Protein AF-0000000074541369 (afdb_homodimer)

Sequence (1262 aa):
MFSKFFFPFLDTPALIKKVLISAVTILLSASAYAAPVPIVLTNTSKEYYVVRKYAEYYEDQQRGKKITEIAGKVPFKKISEKDLDFTNNNLTSAYWLHFYVVNHTPDLTDFIIEMYDYDINEVDLYIKDSKGSFIEKKSGLDFPFDTRDFAHKNICFKLSIPLADTTEVYMRLYSSSINVFEPVIKTHEQFYAYSLKEYVLLGVFYGFMLLIILYNFISFLILRVTHYLYYVIYAIGILIYLMSKNGTGFQYLWPDFPQINSHIDSLSLTVSIIFLSLFTMEFLQIKKQQLHLYKLFQCIICLQVIGIVLHGIICSTPIFTIFNILFIQIFFWVGYNRYKKGLKSALWFVFAFVFLNLFFLIFWLEYINWLPSSIFTVYALNIGVIVQFIFLSISITESIKDSEREKQKTTLELITTTEKNTSMRLIELKRQMNPHFIFNALNSILERILSDKKEQAVDFLMRFSKLIRNTLHYSDQIFVPLSEEIVFIENYLLLEQMRLGNSFCYTIDVAADIHTDDYEFPSFILQPFIENAIWHGLRPKSGNKTIHLKIYHHNNILHVQIMDNGVGRKAAQKKQTETHESKGITLVRERLSLIQFTYKLKTELILTDLYNDLNQASGTMIHIKIETGHEMFSKFFFPFLDTPALIKKVLISAVTILLSASAYAAPVPIVLTNTSKEYYVVRKYAEYYEDQQRGKKITEIAGKVPFKKISEKDLDFTNNNLTSAYWLHFYVVNHTPDLTDFIIEMYDYDINEVDLYIKDSKGSFIEKKSGLDFPFDTRDFAHKNICFKLSIPLADTTEVYMRLYSSSINVFEPVIKTHEQFYAYSLKEYVLLGVFYGFMLLIILYNFISFLILRVTHYLYYVIYAIGILIYLMSKNGTGFQYLWPDFPQINSHIDSLSLTVSIIFLSLFTMEFLQIKKQQLHLYKLFQCIICLQVIGIVLHGIICSTPIFTIFNILFIQIFFWVGYNRYKKGLKSALWFVFAFVFLNLFFLIFWLEYINWLPSSIFTVYALNIGVIVQFIFLSISITESIKDSEREKQKTTLELITTTEKNTSMRLIELKRQMNPHFIFNALNSILERILSDKKEQAVDFLMRFSKLIRNTLHYSDQIFVPLSEEIVFIENYLLLEQMRLGNSFCYTIDVAADIHTDDYEFPSFILQPFIENAIWHGLRPKSGNKTIHLKIYHHNNILHVQIMDNGVGRKAAQKKQTETHESKGITLVRERLSLIQFTYKLKTELILTDLYNDLNQASGTMIHIKIETGHE

Secondary structure (DSSP, 8-state):
------------HHHHHHHHHHHHHHHT----------EEE-S-TT-EEEGGGT-EEEEETTS---HHHHTTTS--EE--TTT--GGG--TT-EEEEEEEEEE--TT--EEEEEES-S--SEEEEEEE-TTS-EEEEEESTTS-GGGSSS--SS-EEEEE--TT-EEEEEEEEE-SS-----EEEE-HHHHHHHHHHHHHHHHHHHHHHHHHHHHHHHHHHHH--HHHHHHHHHHHHHHHHHHHHHTHIIIII-TT-GGGGGTHHHHHHHHHHHHHHHHHHHHTTHHHH-HHHHHHHHHHHHHHHHHHHHHHHH--HHHHHHHHHHHHHHHHHHHHHHHHTT-TTHHHHHHHHHHHHHHHHHHHHHHTTSS---HHHHTHHHHHHHHHHHHHHHHHHHHHHHHHHHHHHHHHHHHHHHHHHHHHHHHHHHHHT-HHHHHHHHHHHHHHHHTT-HHHHHHHHHHHHHHHHHHHHTTT-SEEEHHHHHHHHHHHHHHHHHHTTS--EEEEEE-TT--GGG-EEETT-SHHHHHHIIIIIITT--S--EEEEEEEEETTEEEEEEEE-SS-HHHHHHHSSS----HHHHHHHHHHHHHHHHH---EEEEEEEEE-TTS-EEEEEEEEEEE----/------------HHHHHHHHHHHHHHHT--------PPEEE-S-TT-EEEGGGT-EEEEETTS---HHHHTTTS--EE--SS--GGGG--TT-EEEEEEEEEE--SS--EEEEEES-S--SEEEEEEE-TTSPEEEEEESTTS-GGGSSS--SS-EEEEE--TT-EEEEEEEEE-SS-----EEEE-HHHHHHHHHHHHHHHHHHHHHHHHHHHHHHHHHHHH--HHHHHHHHHHHHHHHHHHHHHTHHHHHT-TT-GGGGGTHHHHHHHHHHHHHHHHHHHHTTHHHH-HHHHHHHHHHHHHHHHHHHHHHHH--HHHHHHHHHHHHHHHHHHHHHHHHTT-TTHHHHHHHHHHHHHHHHHHHHHHTTSS---HHHHTHHHHHHHHHHHHHHHHHHHHHHHHHHHHHHHHHHHHHHHHHHHHHHHHHHHHHT-HHHHHHHHHHHHHHHHTT-HHHHHHHHHHHHHHHHHHHHTTT-SEEEHHHHHHHHHHHHHHHHHHTTS--EEEEEE-TT--GGG-EEETT-SHHHHHHIIIIIITT--S--EEEEEEEEETTEEEEEEEE-SS-HHHHHHHSSS----HHHHHHHHHHHHHHHHH---EEEEEEEEE-TTS-EEEEEEEEEEE----

Structure (mmCIF, N/CA/C/O backbone):
data_AF-0000000074541369-model_v1
#
loop_
_entity.id
_entity.type
_entity.pdbx_description
1 polymer 'Possible sensor protein'
#
loop_
_atom_site.group_PDB
_atom_site.id
_atom_site.type_symbol
_atom_site.label_atom_id
_atom_site.label_alt_id
_atom_site.label_comp_id
_atom_site.label_asym_id
_atom_site.label_entity_id
_atom_site.label_seq_id
_atom_site.pdbx_PDB_ins_code
_atom_site.Cartn_x
_atom_site.Cartn_y
_atom_site.Cartn_z
_atom_site.occupancy
_atom_site.B_iso_or_equiv
_atom_site.auth_seq_id
_atom_site.auth_comp_id
_atom_site.auth_asym_id
_atom_site.auth_atom_id
_atom_site.pdbx_PDB_model_num
ATOM 1 N N . MET A 1 1 ? -8.164 27.125 -75.25 1 17.02 1 MET A N 1
ATOM 2 C CA . MET A 1 1 ? -7.652 26.141 -76.188 1 17.02 1 MET A CA 1
ATOM 3 C C . MET A 1 1 ? -7.758 24.719 -75.625 1 17.02 1 MET A C 1
ATOM 5 O O . MET A 1 1 ? -7.805 23.75 -76.438 1 17.02 1 MET A O 1
ATOM 9 N N . PHE A 1 2 ? -7.367 24.312 -74.375 1 19.28 2 PHE A N 1
ATOM 10 C CA . PHE A 1 2 ? -6.758 23 -74.188 1 19.28 2 PHE A CA 1
ATOM 11 C C . PHE A 1 2 ? -7.805 21.906 -74.25 1 19.28 2 PHE A C 1
ATOM 13 O O . PHE A 1 2 ? -8.633 21.75 -73.375 1 19.28 2 PHE A O 1
ATOM 20 N N . SER A 1 3 ? -8.359 21.406 -75.438 1 19.44 3 SER A N 1
ATOM 21 C CA . SER A 1 3 ? -9.234 20.484 -76.188 1 19.44 3 SER A CA 1
ATOM 22 C C . SER A 1 3 ? -8.852 19.031 -75.875 1 19.44 3 SER A C 1
ATOM 24 O O . SER A 1 3 ? -9.719 18.172 -75.688 1 19.44 3 SER A O 1
ATOM 26 N N . LYS A 1 4 ? -7.703 18.484 -76.312 1 20.11 4 LYS A N 1
ATOM 27 C CA . LYS A 1 4 ? -7.523 17.312 -77.188 1 20.11 4 LYS A CA 1
ATOM 28 C C . LYS A 1 4 ? -7.465 16.031 -76.375 1 20.11 4 LYS A C 1
ATOM 30 O O . LYS A 1 4 ? -7.512 14.938 -76.938 1 20.11 4 LYS A O 1
ATOM 35 N N . PHE A 1 5 ? -6.75 15.883 -75.312 1 21.95 5 PHE A N 1
ATOM 36 C CA . PHE A 1 5 ? -6.035 14.617 -75.312 1 21.95 5 PHE A CA 1
ATOM 37 C C . PHE A 1 5 ? -7.008 13.445 -75.312 1 21.95 5 PHE A C 1
ATOM 39 O O . PHE A 1 5 ? -8.164 13.586 -74.938 1 21.95 5 PHE A O 1
ATOM 46 N N . PHE A 1 6 ? -6.5 11.945 -75.375 1 20.41 6 PHE A N 1
ATOM 47 C CA . PHE A 1 6 ? -6.449 10.672 -76.062 1 20.41 6 PHE A CA 1
ATOM 48 C C . PHE A 1 6 ? -7.438 9.68 -75.438 1 20.41 6 PHE A C 1
ATOM 50 O O . PHE A 1 6 ? -7.43 9.453 -74.25 1 20.41 6 PHE A O 1
ATOM 57 N N . PHE A 1 7 ? -8.594 9.148 -76.062 1 21.88 7 PHE A N 1
ATOM 58 C CA . PHE A 1 7 ? -9.805 8.336 -75.938 1 21.88 7 PHE A CA 1
ATOM 59 C C . PHE A 1 7 ? -9.477 6.855 -76.062 1 21.88 7 PHE A C 1
ATOM 61 O O . PHE A 1 7 ? -10.367 6.027 -76.25 1 21.88 7 PHE A O 1
ATOM 68 N N . PRO A 1 8 ? -8.195 6.281 -76 1 25.69 8 PRO A N 1
ATOM 69 C CA . PRO A 1 8 ? -8.203 5.059 -76.812 1 25.69 8 PRO A CA 1
ATOM 70 C C . PRO A 1 8 ? -9.227 4.035 -76.312 1 25.69 8 PRO A C 1
ATOM 72 O O . PRO A 1 8 ? -9.602 4.051 -75.125 1 25.69 8 PRO A O 1
ATOM 75 N N . PHE A 1 9 ? -9.852 3.227 -77.25 1 25.75 9 PHE A N 1
ATOM 76 C CA . PHE A 1 9 ? -10.93 2.262 -77.438 1 25.75 9 PHE A CA 1
ATOM 77 C C . PHE A 1 9 ? -10.562 0.907 -76.875 1 25.75 9 PHE A C 1
ATOM 79 O O . PHE A 1 9 ? -9.789 0.149 -77.438 1 25.75 9 PHE A O 1
ATOM 86 N N . LEU A 1 10 ? -10.078 0.811 -75.562 1 27.47 10 LEU A N 1
ATOM 87 C CA . LEU A 1 10 ? -9.609 -0.476 -75.062 1 27.47 10 LEU A CA 1
ATOM 88 C C . LEU A 1 10 ? -10.633 -1.573 -75.312 1 27.47 10 LEU A C 1
ATOM 90 O O . LEU A 1 10 ? -11.812 -1.419 -75 1 27.47 10 LEU A O 1
ATOM 94 N N . ASP A 1 11 ? -10.359 -2.488 -76.25 1 30.86 11 ASP A N 1
ATOM 95 C CA . ASP A 1 11 ? -11.023 -3.645 -76.875 1 30.86 11 ASP A CA 1
ATOM 96 C C . ASP A 1 11 ? -11.438 -4.648 -75.812 1 30.86 11 ASP A C 1
ATOM 98 O O . ASP A 1 11 ? -10.602 -5.156 -75.062 1 30.86 11 ASP A O 1
ATOM 102 N N . THR A 1 12 ? -12.656 -4.711 -75.312 1 35.16 12 THR A N 1
ATOM 103 C CA . THR A 1 12 ? -13.43 -5.262 -74.25 1 35.16 12 THR A CA 1
ATOM 104 C C . THR A 1 12 ? -13.539 -6.777 -74.375 1 35.16 12 THR A C 1
ATOM 106 O O . THR A 1 12 ? -13.781 -7.469 -73.375 1 35.16 12 THR A O 1
ATOM 109 N N . PRO A 1 13 ? -13.383 -7.246 -75.688 1 38.53 13 PRO A N 1
ATOM 110 C CA . PRO A 1 13 ? -13.883 -8.625 -75.75 1 38.53 13 PRO A CA 1
ATOM 111 C C . PRO A 1 13 ? -12.875 -9.633 -75.188 1 38.53 13 PRO A C 1
ATOM 113 O O . PRO A 1 13 ? -13.258 -10.609 -74.562 1 38.53 13 PRO A O 1
ATOM 116 N N . ALA A 1 14 ? -11.547 -9.516 -75.688 1 44.72 14 ALA A N 1
ATOM 117 C CA . ALA A 1 14 ? -10.555 -10.555 -75.438 1 44.72 14 ALA A CA 1
ATOM 118 C C . ALA A 1 14 ? -10.281 -10.672 -73.938 1 44.72 14 ALA A C 1
ATOM 120 O O . ALA A 1 14 ? -9.867 -11.734 -73.5 1 44.72 14 ALA A O 1
ATOM 121 N N . LEU A 1 15 ? -10.352 -9.469 -73.25 1 41.81 15 LEU A N 1
ATOM 122 C CA . LEU A 1 15 ? -10.094 -9.531 -71.812 1 41.81 15 LEU A CA 1
ATOM 123 C C . LEU A 1 15 ? -11.156 -10.383 -71.125 1 41.81 15 LEU A C 1
ATOM 125 O O . LEU A 1 15 ? -10.836 -11.141 -70.188 1 41.81 15 LEU A O 1
ATOM 129 N N . ILE A 1 16 ? -12.367 -10.469 -71.812 1 42.25 16 ILE A N 1
ATOM 130 C CA . ILE A 1 16 ? -13.43 -11.234 -71.188 1 42.25 16 ILE A CA 1
ATOM 131 C C . ILE A 1 16 ? -13.141 -12.727 -71.312 1 42.25 16 ILE A C 1
ATOM 133 O O . ILE A 1 16 ? -13.312 -13.492 -70.375 1 42.25 16 ILE A O 1
ATOM 137 N N . LYS A 1 17 ? -12.602 -13.156 -72.562 1 45.75 17 LYS A N 1
ATOM 138 C CA . LYS A 1 17 ? -12.344 -14.57 -72.75 1 45.75 17 LYS A CA 1
ATOM 139 C C . LYS A 1 17 ? -11.242 -15.078 -71.812 1 45.75 17 LYS A C 1
ATOM 141 O O . LYS A 1 17 ? -11.344 -16.188 -71.312 1 45.75 17 LYS A O 1
ATOM 146 N N . LYS A 1 18 ? -10.117 -14.281 -71.75 1 46.62 18 LYS A N 1
ATOM 147 C CA . LYS A 1 18 ? -9.047 -14.727 -70.812 1 46.62 18 LYS A CA 1
ATOM 148 C C . LYS A 1 18 ? -9.523 -14.781 -69.375 1 46.62 18 LYS A C 1
ATOM 150 O O . LYS A 1 18 ? -9.133 -15.672 -68.625 1 46.62 18 LYS A O 1
ATOM 155 N N . VAL A 1 19 ? -10.508 -13.859 -69.125 1 45.28 19 VAL A N 1
ATOM 156 C CA . VAL A 1 19 ? -11.086 -13.961 -67.812 1 45.28 19 VAL A CA 1
ATOM 157 C C . VAL A 1 19 ? -11.938 -15.219 -67.688 1 45.28 19 VAL A C 1
ATOM 159 O O . VAL A 1 19 ? -11.883 -15.93 -66.688 1 45.28 19 VAL A O 1
ATOM 162 N N . LEU A 1 20 ? -12.562 -15.539 -68.938 1 42.44 20 LEU A N 1
ATOM 163 C CA . LEU A 1 20 ? -13.422 -16.719 -68.812 1 42.44 20 LEU A CA 1
ATOM 164 C C . LEU A 1 20 ? -12.594 -18 -68.812 1 42.44 20 LEU A C 1
ATOM 166 O O . LEU A 1 20 ? -12.906 -18.922 -68.062 1 42.44 20 LEU A O 1
ATOM 170 N N . ILE A 1 21 ? -11.539 -18.047 -69.688 1 44.81 21 ILE A N 1
ATOM 171 C CA . ILE A 1 21 ? -10.734 -19.266 -69.688 1 44.81 21 ILE A CA 1
ATOM 172 C C . ILE A 1 21 ? -10.023 -19.391 -68.312 1 44.81 21 ILE A C 1
ATOM 174 O O . ILE A 1 21 ? -9.945 -20.484 -67.75 1 44.81 21 ILE A O 1
ATOM 178 N N . SER A 1 22 ? -9.477 -18.172 -67.812 1 40.84 22 SER A N 1
ATOM 179 C CA . SER A 1 22 ? -8.844 -18.328 -66.5 1 40.84 22 SER A CA 1
ATOM 180 C C . SER A 1 22 ? -9.859 -18.719 -65.438 1 40.84 22 SER A C 1
ATOM 182 O O . SER A 1 22 ? -9.516 -19.375 -64.438 1 40.84 22 SER A O 1
ATOM 184 N N . ALA A 1 23 ? -11.172 -18.344 -65.625 1 41.38 23 ALA A N 1
ATOM 185 C CA . ALA A 1 23 ? -12.211 -18.781 -64.688 1 41.38 23 ALA A CA 1
ATOM 186 C C . ALA A 1 23 ? -12.453 -20.281 -64.812 1 41.38 23 ALA A C 1
ATOM 188 O O . ALA A 1 23 ? -12.648 -20.953 -63.781 1 41.38 23 ALA A O 1
ATOM 189 N N . VAL A 1 24 ? -12.445 -20.766 -66.125 1 40.34 24 VAL A N 1
ATOM 190 C CA . VAL A 1 24 ? -12.727 -22.188 -66.25 1 40.34 24 VAL A CA 1
ATOM 191 C C . VAL A 1 24 ? -11.555 -23 -65.75 1 40.34 24 VAL A C 1
ATOM 193 O O . VAL A 1 24 ? -11.75 -24.047 -65.125 1 40.34 24 VAL A O 1
ATOM 196 N N . THR A 1 25 ? -10.289 -22.531 -66 1 39 25 THR A N 1
ATOM 197 C CA . THR A 1 25 ? -9.203 -23.328 -65.438 1 39 25 THR A CA 1
ATOM 198 C C . THR A 1 25 ? -9.227 -23.297 -63.938 1 39 25 THR A C 1
ATOM 200 O O . THR A 1 25 ? -8.82 -24.25 -63.281 1 39 25 THR A O 1
ATOM 203 N N . ILE A 1 26 ? -9.695 -22.156 -63.344 1 39.06 26 ILE A N 1
ATOM 204 C CA . ILE A 1 26 ? -9.82 -22.172 -61.906 1 39.06 26 ILE A CA 1
ATOM 205 C C . ILE A 1 26 ? -10.883 -23.188 -61.469 1 39.06 26 ILE A C 1
ATOM 207 O O . ILE A 1 26 ? -10.75 -23.859 -60.469 1 39.06 26 ILE A O 1
ATOM 211 N N . LEU A 1 27 ? -11.938 -23.344 -62.344 1 35.62 27 LEU A N 1
ATOM 212 C CA . LEU A 1 27 ? -12.969 -24.297 -61.938 1 35.62 27 LEU A CA 1
ATOM 213 C C . LEU A 1 27 ? -12.43 -25.734 -61.938 1 35.62 27 LEU A C 1
ATOM 215 O O . LEU A 1 27 ? -12.797 -26.547 -61.125 1 35.62 27 LEU A O 1
ATOM 219 N N . LEU A 1 28 ? -11.734 -26.109 -63.062 1 35.47 28 LEU A N 1
ATOM 220 C CA . LEU A 1 28 ? -11.391 -27.531 -63.156 1 35.47 28 LEU A CA 1
ATOM 221 C C . LEU A 1 28 ? -10.242 -27.875 -62.219 1 35.47 28 LEU A C 1
ATOM 223 O O . LEU A 1 28 ? -9.656 -28.953 -62.312 1 35.47 28 LEU A O 1
ATOM 227 N N . SER A 1 29 ? -9.5 -26.906 -61.656 1 33.97 29 SER A N 1
ATOM 228 C CA . SER A 1 29 ? -8.555 -27.5 -60.719 1 33.97 29 SER A CA 1
ATOM 229 C C . SER A 1 29 ? -9.273 -28.359 -59.688 1 33.97 29 SER A C 1
ATOM 231 O O . SER A 1 29 ? -9.977 -27.828 -58.812 1 33.97 29 SER A O 1
ATOM 233 N N . ALA A 1 30 ? -9.82 -29.484 -60.094 1 34.28 30 ALA A N 1
ATOM 234 C CA . ALA A 1 30 ? -10.242 -30.594 -59.25 1 34.28 30 ALA A CA 1
ATOM 235 C C . ALA A 1 30 ? -9.297 -30.766 -58.062 1 34.28 30 ALA A C 1
ATOM 237 O O . ALA A 1 30 ? -8.102 -30.984 -58.25 1 34.28 30 ALA A O 1
ATOM 238 N N . SER A 1 31 ? -9.492 -29.984 -57.062 1 34.75 31 SER A N 1
ATOM 239 C CA . SER A 1 31 ? -8.82 -30.234 -55.781 1 34.75 31 SER A CA 1
ATOM 240 C C . SER A 1 31 ? -8.711 -31.719 -55.5 1 34.75 31 SER A C 1
ATOM 242 O O . SER A 1 31 ? -9.719 -32.406 -55.344 1 34.75 31 SER A O 1
ATOM 244 N N . ALA A 1 32 ? -7.938 -32.469 -56.188 1 35.97 32 ALA A N 1
ATOM 245 C CA . ALA A 1 32 ? -7.543 -33.781 -55.656 1 35.97 32 ALA A CA 1
ATOM 246 C C . ALA A 1 32 ? -7.578 -33.75 -54.125 1 35.97 32 ALA A C 1
ATOM 248 O O . ALA A 1 32 ? -7.059 -32.812 -53.5 1 35.97 32 ALA A O 1
ATOM 249 N N . TYR A 1 33 ? -8.648 -34.281 -53.594 1 37.66 33 TYR A N 1
ATOM 250 C CA . TYR A 1 33 ? -8.758 -34.594 -52.188 1 37.66 33 TYR A CA 1
ATOM 251 C C . TYR A 1 33 ? -7.43 -35.125 -51.625 1 37.66 33 TYR A C 1
ATOM 253 O O . TYR A 1 33 ? -7.043 -36.25 -51.875 1 37.66 33 TYR A O 1
ATOM 261 N N . ALA A 1 34 ? -6.363 -34.438 -51.75 1 41.97 34 ALA A N 1
ATOM 262 C CA . ALA A 1 34 ? -5.176 -34.844 -51.031 1 41.97 34 ALA A CA 1
ATOM 263 C C . ALA A 1 34 ? -5.539 -35.281 -49.594 1 41.97 34 ALA A C 1
ATOM 265 O O . ALA A 1 34 ? -6.309 -34.594 -48.906 1 41.97 34 ALA A O 1
ATOM 266 N N . ALA A 1 35 ? -5.52 -36.469 -49.344 1 52.66 35 ALA A N 1
ATOM 267 C CA . ALA A 1 35 ? -5.668 -37.031 -48 1 52.66 35 ALA A CA 1
ATOM 268 C C . ALA A 1 35 ? -5.004 -36.125 -46.969 1 52.66 35 ALA A C 1
ATOM 270 O O . ALA A 1 35 ? -3.977 -35.5 -47.219 1 52.66 35 ALA A O 1
ATOM 271 N N . PRO A 1 36 ? -5.723 -35.656 -45.969 1 63.56 36 PRO A N 1
ATOM 272 C CA . PRO A 1 36 ? -5.152 -34.781 -44.938 1 63.56 36 PRO A CA 1
ATOM 273 C C . PRO A 1 36 ? -3.803 -35.281 -44.438 1 63.56 36 PRO A C 1
ATOM 275 O O . PRO A 1 36 ? -3.584 -36.5 -44.312 1 63.56 36 PRO A O 1
ATOM 278 N N . VAL A 1 37 ? -2.74 -34.5 -44.562 1 80.81 37 VAL A N 1
ATOM 279 C CA . VAL A 1 37 ? -1.407 -34.75 -44.031 1 80.81 37 VAL A CA 1
ATOM 280 C C . VAL A 1 37 ? -1.487 -35.031 -42.531 1 80.81 37 VAL A C 1
ATOM 282 O O . VAL A 1 37 ? -2.053 -34.25 -41.781 1 80.81 37 VAL A O 1
ATOM 285 N N . PRO A 1 38 ? -1.153 -36.25 -42.188 1 89.94 38 PRO A N 1
ATOM 286 C CA . PRO A 1 38 ? -1.216 -36.562 -40.75 1 89.94 38 PRO A CA 1
ATOM 287 C C . PRO A 1 38 ? -0.219 -35.781 -39.906 1 89.94 38 PRO A C 1
ATOM 289 O O . PRO A 1 38 ? 0.801 -35.312 -40.438 1 89.94 38 PRO A O 1
ATOM 292 N N . ILE A 1 39 ? -0.557 -35.469 -38.75 1 91.25 39 ILE A N 1
ATOM 293 C CA . ILE A 1 39 ? 0.361 -34.906 -37.781 1 91.25 39 ILE A CA 1
ATOM 294 C C . ILE A 1 39 ? 1.371 -35.938 -37.344 1 91.25 39 ILE A C 1
ATOM 296 O O . ILE A 1 39 ? 0.998 -36.969 -36.75 1 91.25 39 ILE A O 1
ATOM 300 N N . VAL A 1 40 ? 2.615 -35.688 -37.594 1 88.25 40 VAL A N 1
ATOM 301 C CA . VAL A 1 40 ? 3.668 -36.625 -37.219 1 88.25 40 VAL A CA 1
ATOM 302 C C . VAL A 1 40 ? 4.328 -36.188 -35.938 1 88.25 40 VAL A C 1
ATOM 304 O O . VAL A 1 40 ? 4.965 -35.125 -35.875 1 88.25 40 VAL A O 1
ATOM 307 N N . LEU A 1 41 ? 4.102 -36.969 -34.969 1 86.88 41 LEU A N 1
ATOM 308 C CA . LEU A 1 41 ? 4.723 -36.688 -33.656 1 86.88 41 LEU A CA 1
ATOM 309 C C . LEU A 1 41 ? 6.168 -37.188 -33.625 1 86.88 41 LEU A C 1
ATOM 311 O O . LEU A 1 41 ? 6.426 -38.375 -33.875 1 86.88 41 LEU A O 1
ATOM 315 N N . THR A 1 42 ? 7.008 -36.219 -33.438 1 79.44 42 THR A N 1
ATOM 316 C CA . THR A 1 42 ? 8.43 -36.531 -33.375 1 79.44 42 THR A CA 1
ATOM 317 C C . THR A 1 42 ? 8.977 -36.312 -31.984 1 79.44 42 THR A C 1
ATOM 319 O O . THR A 1 42 ? 8.312 -35.688 -31.141 1 79.44 42 THR A O 1
ATOM 322 N N . ASN A 1 43 ? 10.016 -37.094 -31.484 1 64.38 43 ASN A N 1
ATOM 323 C CA . ASN A 1 43 ? 10.562 -37.188 -30.141 1 64.38 43 ASN A CA 1
ATOM 324 C C . ASN A 1 43 ? 11.086 -35.812 -29.656 1 64.38 43 ASN A C 1
ATOM 326 O O . ASN A 1 43 ? 11.859 -35.75 -28.703 1 64.38 43 ASN A O 1
ATOM 330 N N . THR A 1 44 ? 10.617 -34.719 -30.266 1 62.31 44 THR A N 1
ATOM 331 C CA . THR A 1 44 ? 11.289 -33.562 -29.688 1 62.31 44 THR A CA 1
ATOM 332 C C . THR A 1 44 ? 10.453 -32.969 -28.562 1 62.31 44 THR A C 1
ATOM 334 O O . THR A 1 44 ? 9.281 -32.625 -28.766 1 62.31 44 THR A O 1
ATOM 337 N N . SER A 1 45 ? 10.984 -33.281 -27.156 1 58.09 45 SER A N 1
ATOM 338 C CA . SER A 1 45 ? 10.406 -32.844 -25.891 1 58.09 45 SER A CA 1
ATOM 339 C C . SER A 1 45 ? 9.984 -31.375 -25.969 1 58.09 45 SER A C 1
ATOM 341 O O . SER A 1 45 ? 9.227 -30.906 -25.109 1 58.09 45 SER A O 1
ATOM 343 N N . LYS A 1 46 ? 10.438 -30.672 -26.953 1 63.59 46 LYS A N 1
ATOM 344 C CA . LYS A 1 46 ? 10.203 -29.234 -26.938 1 63.59 46 LYS A CA 1
ATOM 345 C C . LYS A 1 46 ? 9.172 -28.828 -27.984 1 63.59 46 LYS A C 1
ATOM 347 O O . LYS A 1 46 ? 8.82 -27.656 -28.109 1 63.59 46 LYS A O 1
ATOM 352 N N . GLU A 1 47 ? 8.508 -29.938 -28.531 1 67.94 47 GLU A N 1
ATOM 353 C CA . GLU A 1 47 ? 7.703 -29.5 -29.672 1 67.94 47 GLU A CA 1
ATOM 354 C C . GLU A 1 47 ? 6.215 -29.625 -29.391 1 67.94 47 GLU A C 1
ATOM 356 O O . GLU A 1 47 ? 5.812 -30.438 -28.547 1 67.94 47 GLU A O 1
ATOM 361 N N . TYR A 1 48 ? 5.441 -28.656 -29.719 1 81 48 TYR A N 1
ATOM 362 C CA . TYR A 1 48 ? 3.984 -28.734 -29.766 1 81 48 TYR A CA 1
ATOM 363 C C . TYR A 1 48 ? 3.477 -28.641 -31.203 1 81 48 TYR A C 1
ATOM 365 O O . TYR A 1 48 ? 4.172 -28.125 -32.062 1 81 48 TYR A O 1
ATOM 373 N N . TYR A 1 49 ? 2.391 -29.312 -31.469 1 86.69 49 TYR A N 1
ATOM 374 C CA . TYR A 1 49 ? 1.815 -29.375 -32.812 1 86.69 49 TYR A CA 1
ATOM 375 C C . TYR A 1 49 ? 0.44 -28.719 -32.844 1 86.69 49 TYR A C 1
ATOM 377 O O . TYR A 1 49 ? -0.498 -29.203 -32.219 1 86.69 49 TYR A O 1
ATOM 385 N N . VAL A 1 50 ? 0.355 -27.75 -33.656 1 87.12 50 VAL A N 1
ATOM 386 C CA . VAL A 1 50 ? -0.931 -27.078 -33.812 1 87.12 50 VAL A CA 1
ATOM 387 C C . VAL A 1 50 ? -1.807 -27.875 -34.781 1 87.12 50 VAL A C 1
ATOM 389 O O . VAL A 1 50 ? -1.479 -28.016 -35.969 1 87.12 50 VAL A O 1
ATOM 392 N N . VAL A 1 51 ? -2.908 -28.281 -34.281 1 90.5 51 VAL A N 1
ATOM 393 C CA . VAL A 1 51 ? -3.76 -29.219 -35 1 90.5 51 VAL A CA 1
ATOM 394 C C . VAL A 1 51 ? -4.41 -28.5 -36.188 1 90.5 51 VAL A C 1
ATOM 396 O O . VAL A 1 51 ? -4.625 -29.094 -37.25 1 90.5 51 VAL A O 1
ATOM 399 N N . ARG A 1 52 ? -4.703 -27.312 -36 1 84.31 52 ARG A N 1
ATOM 400 C CA . ARG A 1 52 ? -5.434 -26.531 -37 1 84.31 52 ARG A CA 1
ATOM 401 C C . ARG A 1 52 ? -4.711 -26.562 -38.344 1 84.31 52 ARG A C 1
ATOM 403 O O . ARG A 1 52 ? -5.348 -26.484 -39.406 1 84.31 52 ARG A O 1
ATOM 410 N N . LYS A 1 53 ? -3.461 -26.641 -38.344 1 83.81 53 LYS A N 1
ATOM 411 C CA . LYS A 1 53 ? -2.656 -26.609 -39.562 1 83.81 53 LYS A CA 1
ATOM 412 C C . LYS A 1 53 ? -2.842 -27.891 -40.375 1 83.81 53 LYS A C 1
ATOM 414 O O . LYS A 1 53 ? -2.604 -27.906 -41.594 1 83.81 53 LYS A O 1
ATOM 419 N N . TYR A 1 54 ? -3.342 -28.891 -39.75 1 88.25 54 TYR A N 1
ATOM 420 C CA . TYR A 1 54 ? -3.387 -30.203 -40.375 1 88.25 54 TYR A CA 1
ATOM 421 C C . TYR A 1 54 ? -4.816 -30.734 -40.438 1 88.25 54 TYR A C 1
ATOM 423 O O . TYR A 1 54 ? -5.09 -31.719 -41.125 1 88.25 54 TYR A O 1
ATOM 431 N N . ALA A 1 55 ? -5.676 -30.031 -39.844 1 90.5 55 ALA A N 1
ATOM 432 C CA . ALA A 1 55 ? -7.035 -30.547 -39.688 1 90.5 55 ALA A CA 1
ATOM 433 C C . ALA A 1 55 ? -7.953 -30.016 -40.781 1 90.5 55 ALA A C 1
ATOM 435 O O . ALA A 1 55 ? -7.637 -29.016 -41.438 1 90.5 55 ALA A O 1
ATOM 436 N N . GLU A 1 56 ? -9.023 -30.719 -40.969 1 90.88 56 GLU A N 1
ATOM 437 C CA . GLU A 1 56 ? -10.164 -30.297 -41.781 1 90.88 56 GLU A CA 1
ATOM 438 C C . GLU A 1 56 ? -11.398 -30.062 -40.906 1 90.88 56 GLU A C 1
ATOM 440 O O . GLU A 1 56 ? -11.469 -30.562 -39.781 1 90.88 56 GLU A O 1
ATOM 445 N N . TYR A 1 57 ? -12.266 -29.234 -41.438 1 89.75 57 TYR A N 1
ATOM 446 C CA . TYR A 1 57 ? -13.406 -28.922 -40.562 1 89.75 57 TYR A CA 1
ATOM 447 C C . TYR A 1 57 ? -14.719 -29.047 -41.344 1 89.75 57 TYR A C 1
ATOM 449 O O . TYR A 1 57 ? -14.734 -29.031 -42.562 1 89.75 57 TYR A O 1
ATOM 457 N N . TYR A 1 58 ? -15.766 -29.266 -40.594 1 90.81 58 TYR A N 1
ATOM 458 C CA . TYR A 1 58 ? -17.156 -29.312 -41.031 1 90.81 58 TYR A CA 1
ATOM 459 C C . TYR A 1 58 ? -18.062 -28.547 -40.094 1 90.81 58 TYR A C 1
ATOM 461 O O . TYR A 1 58 ? -17.984 -28.734 -38.875 1 90.81 58 TYR A O 1
ATOM 469 N N . GLU A 1 59 ? -18.844 -27.641 -40.656 1 90.69 59 GLU A N 1
ATOM 470 C CA . GLU A 1 59 ? -19.781 -26.875 -39.844 1 90.69 59 GLU A CA 1
ATOM 471 C C . GLU A 1 59 ? -21.141 -27.562 -39.75 1 90.69 59 GLU A C 1
ATOM 473 O O . GLU A 1 59 ? -21.797 -27.781 -40.781 1 90.69 59 GLU A O 1
ATOM 478 N N . ASP A 1 60 ? -21.484 -27.891 -38.531 1 91.88 60 ASP A N 1
ATOM 479 C CA . ASP A 1 60 ? -22.797 -28.453 -38.25 1 91.88 60 ASP A CA 1
ATOM 480 C C . ASP A 1 60 ? -23.766 -27.375 -37.781 1 91.88 60 ASP A C 1
ATOM 482 O O . ASP A 1 60 ? -23.875 -27.125 -36.562 1 91.88 60 ASP A O 1
ATOM 486 N N . GLN A 1 61 ? -24.531 -26.922 -38.594 1 88.38 61 GLN A N 1
ATOM 487 C CA . GLN A 1 61 ? -25.406 -25.797 -38.312 1 88.38 61 GLN A CA 1
ATOM 488 C C . GLN A 1 61 ? -26.516 -26.188 -37.312 1 88.38 61 GLN A C 1
ATOM 490 O O . GLN A 1 61 ? -26.953 -25.375 -36.5 1 88.38 61 GLN A O 1
ATOM 495 N N . GLN A 1 62 ? -26.953 -27.438 -37.344 1 87.44 62 GLN A N 1
ATOM 496 C CA . GLN A 1 62 ? -28.062 -27.859 -36.469 1 87.44 62 GLN A CA 1
ATOM 497 C C . GLN A 1 62 ? -27.531 -28.453 -35.156 1 87.44 62 GLN A C 1
ATOM 499 O O . GLN A 1 62 ? -28.312 -28.719 -34.25 1 87.44 62 GLN A O 1
ATOM 504 N N . ARG A 1 63 ? -26.328 -28.594 -34.938 1 86.88 63 ARG A N 1
ATOM 505 C CA . ARG A 1 63 ? -25.656 -29.078 -33.719 1 86.88 63 ARG A CA 1
ATOM 506 C C . ARG A 1 63 ? -26.156 -30.453 -33.312 1 86.88 63 ARG A C 1
ATOM 508 O O . ARG A 1 63 ? -26.141 -30.797 -32.156 1 86.88 63 ARG A O 1
ATOM 515 N N . GLY A 1 64 ? -26.734 -31.188 -34.156 1 84.31 64 GLY A N 1
ATOM 516 C CA . GLY A 1 64 ? -27.375 -32.438 -33.719 1 84.31 64 GLY A CA 1
ATOM 517 C C . GLY A 1 64 ? -26.75 -33.656 -34.344 1 84.31 64 GLY A C 1
ATOM 518 O O . GLY A 1 64 ? -27.156 -34.781 -34.031 1 84.31 64 GLY A O 1
ATOM 519 N N . LYS A 1 65 ? -25.672 -33.531 -35.094 1 91.75 65 LYS A N 1
ATOM 520 C CA . LYS A 1 65 ? -25.109 -34.688 -35.781 1 91.75 65 LYS A CA 1
ATOM 521 C C . LYS A 1 65 ? -24.203 -35.5 -34.844 1 91.75 65 LYS A C 1
ATOM 523 O O . LYS A 1 65 ? -23.484 -34.906 -34 1 91.75 65 LYS A O 1
ATOM 528 N N . LYS A 1 66 ? -24.391 -36.812 -34.938 1 93.69 66 LYS A N 1
ATOM 529 C CA . LYS A 1 66 ? -23.547 -37.719 -34.156 1 93.69 66 LYS A CA 1
ATOM 530 C C . LYS A 1 66 ? -22.344 -38.188 -34.969 1 93.69 66 LYS A C 1
ATOM 532 O O . LYS A 1 66 ? -22.297 -38 -36.188 1 93.69 66 LYS A O 1
ATOM 537 N N . ILE A 1 67 ? -21.359 -38.719 -34.281 1 94.06 67 ILE A N 1
ATOM 538 C CA . ILE A 1 67 ? -20.109 -39.156 -34.875 1 94.06 67 ILE A CA 1
ATOM 539 C C . ILE A 1 67 ? -20.391 -40.188 -35.969 1 94.06 67 ILE A C 1
ATOM 541 O O . ILE A 1 67 ? -19.703 -40.219 -37 1 94.06 67 ILE A O 1
ATOM 545 N N . THR A 1 68 ? -21.438 -41 -35.812 1 91.12 68 THR A N 1
ATOM 546 C CA . THR A 1 68 ? -21.797 -42.062 -36.781 1 91.12 68 THR A CA 1
ATOM 547 C C . THR A 1 68 ? -22.297 -41.438 -38.094 1 91.12 68 THR A C 1
ATOM 549 O O . THR A 1 68 ? -22.219 -42.062 -39.156 1 91.12 68 THR A O 1
ATOM 552 N N . GLU A 1 69 ? -22.75 -40.156 -38.031 1 92.19 69 GLU A N 1
ATOM 553 C CA . GLU A 1 69 ? -23.266 -39.469 -39.219 1 92.19 69 GLU A CA 1
ATOM 554 C C . GLU A 1 69 ? -22.188 -38.625 -39.875 1 92.19 69 GLU A C 1
ATOM 556 O O . GLU A 1 69 ? -22.344 -38.156 -41 1 92.19 69 GLU A O 1
ATOM 561 N N . ILE A 1 70 ? -21.141 -38.438 -39.188 1 91.69 70 ILE A N 1
ATOM 562 C CA . ILE A 1 70 ? -20.094 -37.531 -39.656 1 91.69 70 ILE A CA 1
ATOM 563 C C . ILE A 1 70 ? -18.938 -38.344 -40.219 1 91.69 70 ILE A C 1
ATOM 565 O O . ILE A 1 70 ? -18.469 -38.062 -41.344 1 91.69 70 ILE A O 1
ATOM 569 N N . ALA A 1 71 ? -18.594 -39.375 -39.594 1 90.31 71 ALA A N 1
ATOM 570 C CA . ALA A 1 71 ? -17.406 -40.125 -39.969 1 90.31 71 ALA A CA 1
ATOM 571 C C . ALA A 1 71 ? -17.578 -40.75 -41.344 1 90.31 71 ALA A C 1
ATOM 573 O O . ALA A 1 71 ? -18.406 -41.656 -41.531 1 90.31 71 ALA A O 1
ATOM 574 N N . GLY A 1 72 ? -16.781 -40.312 -42.25 1 84.31 72 GLY A N 1
ATOM 575 C CA . GLY A 1 72 ? -16.75 -40.875 -43.594 1 84.31 72 GLY A CA 1
ATOM 576 C C . GLY A 1 72 ? -17.969 -40.531 -44.406 1 84.31 72 GLY A C 1
ATOM 577 O O . GLY A 1 72 ? -18.125 -41 -45.531 1 84.31 72 GLY A O 1
ATOM 578 N N . LYS A 1 73 ? -18.812 -39.625 -43.938 1 87.94 73 LYS A N 1
ATOM 579 C CA . LYS A 1 73 ? -20.078 -39.406 -44.625 1 87.94 73 LYS A CA 1
ATOM 580 C C . LYS A 1 73 ? -20.219 -37.938 -45.062 1 87.94 73 LYS A C 1
ATOM 582 O O . LYS A 1 73 ? -21.062 -37.594 -45.906 1 87.94 73 LYS A O 1
ATOM 587 N N . VAL A 1 74 ? -19.453 -37.125 -44.438 1 89.38 74 VAL A N 1
ATOM 588 C CA . VAL A 1 74 ? -19.594 -35.719 -44.719 1 89.38 74 VAL A CA 1
ATOM 589 C C . VAL A 1 74 ? -18.297 -35.188 -45.344 1 89.38 74 VAL A C 1
ATOM 591 O O . VAL A 1 74 ? -17.203 -35.688 -45.031 1 89.38 74 VAL A O 1
ATOM 594 N N . PRO A 1 75 ? -18.453 -34.125 -46.188 1 88.81 75 PRO A N 1
ATOM 595 C CA . PRO A 1 75 ? -17.25 -33.531 -46.781 1 88.81 75 PRO A CA 1
ATOM 596 C C . PRO A 1 75 ? -16.562 -32.531 -45.812 1 88.81 75 PRO A C 1
ATOM 598 O O . PRO A 1 75 ? -17.203 -31.594 -45.344 1 88.81 75 PRO A O 1
ATOM 601 N N . PHE A 1 76 ? -15.367 -32.75 -45.594 1 90.19 76 PHE A N 1
ATOM 602 C CA . PHE A 1 76 ? -14.57 -31.828 -44.781 1 90.19 76 PHE A CA 1
ATOM 603 C C . PHE A 1 76 ? -13.781 -30.875 -45.656 1 90.19 76 PHE A C 1
ATOM 605 O O . PHE A 1 76 ? -13.328 -31.25 -46.719 1 90.19 76 PHE A O 1
ATOM 612 N N . LYS A 1 77 ? -13.703 -29.656 -45.156 1 86.31 77 LYS A N 1
ATOM 613 C CA . LYS A 1 77 ? -12.961 -28.625 -45.875 1 86.31 77 LYS A CA 1
ATOM 614 C C . LYS A 1 77 ? -11.648 -28.297 -45.156 1 86.31 77 LYS A C 1
ATOM 616 O O . LYS A 1 77 ? -11.578 -28.359 -43.938 1 86.31 77 LYS A O 1
ATOM 621 N N . LYS A 1 78 ? -10.688 -28 -45.969 1 83.69 78 LYS A N 1
ATOM 622 C CA . LYS A 1 78 ? -9.406 -27.578 -45.406 1 83.69 78 LYS A CA 1
ATOM 623 C C . LYS A 1 78 ? -9.523 -26.219 -44.75 1 83.69 78 LYS A C 1
ATOM 625 O O . LYS A 1 78 ? -10.234 -25.344 -45.219 1 83.69 78 LYS A O 1
ATOM 630 N N . ILE A 1 79 ? -8.828 -26.172 -43.625 1 79 79 ILE A N 1
ATOM 631 C CA . ILE A 1 79 ? -8.828 -24.906 -42.906 1 79 79 ILE A CA 1
ATOM 632 C C . ILE A 1 79 ? -7.848 -23.938 -43.531 1 79 79 ILE A C 1
ATOM 634 O O . ILE A 1 79 ? -6.664 -24.25 -43.688 1 79 79 ILE A O 1
ATOM 638 N N . SER A 1 80 ? -8.289 -22.938 -44.312 1 67.25 80 SER A N 1
ATOM 639 C CA . SER A 1 80 ? -7.406 -21.953 -44.938 1 67.25 80 SER A CA 1
ATOM 640 C C . SER A 1 80 ? -6.879 -20.953 -43.906 1 67.25 80 SER A C 1
ATOM 642 O O . SER A 1 80 ? -7.535 -20.688 -42.875 1 67.25 80 SER A O 1
ATOM 644 N N . GLU A 1 81 ? -5.516 -20.766 -44 1 58.25 81 GLU A N 1
ATOM 645 C CA . GLU A 1 81 ? -4.898 -19.781 -43.125 1 58.25 81 GLU A CA 1
ATOM 646 C C . GLU A 1 81 ? -5.75 -18.516 -43.031 1 58.25 81 GLU A C 1
ATOM 648 O O . GLU A 1 81 ? -5.785 -17.859 -42 1 58.25 81 GLU A O 1
ATOM 653 N N . LYS A 1 82 ? -6.234 -18.203 -44.25 1 52.12 82 LYS A N 1
ATOM 654 C CA . LYS A 1 82 ? -7.031 -16.984 -44.312 1 52.12 82 LYS A CA 1
ATOM 655 C C . LYS A 1 82 ? -8.414 -17.203 -43.688 1 52.12 82 LYS A C 1
ATOM 657 O O . LYS A 1 82 ? -9.055 -16.25 -43.219 1 52.12 82 LYS A O 1
ATOM 662 N N . ASP A 1 83 ? -8.898 -18.172 -44 1 48.19 83 ASP A N 1
ATOM 663 C CA . ASP A 1 83 ? -10.305 -18.453 -43.688 1 48.19 83 ASP A CA 1
ATOM 664 C C . ASP A 1 83 ? -10.523 -18.719 -42.219 1 48.19 83 ASP A C 1
ATOM 666 O O . ASP A 1 83 ? -11.641 -19.016 -41.781 1 48.19 83 ASP A O 1
ATOM 670 N N . LEU A 1 84 ? -9.609 -19.422 -41.625 1 49.16 84 LEU A N 1
ATOM 671 C CA . LEU A 1 84 ? -10.062 -19.719 -40.281 1 49.16 84 LEU A CA 1
ATOM 672 C C . LEU A 1 84 ? -10.656 -18.469 -39.625 1 49.16 84 LEU A C 1
ATOM 674 O O . LEU A 1 84 ? -9.945 -17.703 -38.969 1 49.16 84 LEU A O 1
ATOM 678 N N . ASP A 1 85 ? -11.281 -17.797 -40.312 1 46.19 85 ASP A N 1
ATOM 679 C CA . ASP A 1 85 ? -12.219 -16.75 -39.969 1 46.19 85 ASP A CA 1
ATOM 680 C C . ASP A 1 85 ? -12.969 -17.094 -38.656 1 46.19 85 ASP A C 1
ATOM 682 O O . ASP A 1 85 ? -14.07 -17.641 -38.719 1 46.19 85 ASP A O 1
ATOM 686 N N . PHE A 1 86 ? -12.469 -17.969 -37.906 1 48.94 86 PHE A N 1
ATOM 687 C CA . PHE A 1 86 ? -13.109 -18.109 -36.625 1 48.94 86 PHE A CA 1
ATOM 688 C C . PHE A 1 86 ? -13.492 -16.734 -36.062 1 48.94 86 PHE A C 1
ATOM 690 O O . PHE A 1 86 ? -14.125 -16.641 -35 1 48.94 86 PHE A O 1
ATOM 697 N N . THR A 1 87 ? -12.875 -15.688 -36.562 1 53.28 87 THR A N 1
ATOM 698 C CA . THR A 1 87 ? -13.305 -14.391 -36.062 1 53.28 87 THR A CA 1
ATOM 699 C C . THR A 1 87 ? -14.812 -14.211 -36.25 1 53.28 87 THR A C 1
ATOM 701 O O . THR A 1 87 ? -15.438 -13.414 -35.562 1 53.28 87 THR A O 1
ATOM 704 N N . ASN A 1 88 ? -15.336 -15.102 -37.125 1 58.75 88 ASN A N 1
ATOM 705 C CA . ASN A 1 88 ? -16.766 -14.898 -37.312 1 58.75 88 ASN A CA 1
ATOM 706 C C . ASN A 1 88 ? -17.531 -16.219 -37.188 1 58.75 88 ASN A C 1
ATOM 708 O O . ASN A 1 88 ? -18.266 -16.594 -38.125 1 58.75 88 ASN A O 1
ATOM 712 N N . ASN A 1 89 ? -17.078 -17 -36.156 1 62.5 89 ASN A N 1
ATOM 713 C CA . ASN A 1 89 ? -17.812 -18.25 -36.031 1 62.5 89 ASN A CA 1
ATOM 714 C C . ASN A 1 89 ? -19.297 -18 -35.719 1 62.5 89 ASN A C 1
ATOM 716 O O . ASN A 1 89 ? -19.641 -17.016 -35.062 1 62.5 89 ASN A O 1
ATOM 720 N N . ASN A 1 90 ? -20.062 -18.828 -36.375 1 73.94 90 ASN A N 1
ATOM 721 C CA . ASN A 1 90 ? -21.484 -18.844 -36 1 73.94 90 ASN A CA 1
ATOM 722 C C . ASN A 1 90 ? -21.703 -19.391 -34.594 1 73.94 90 ASN A C 1
ATOM 724 O O . ASN A 1 90 ? -21.359 -20.531 -34.312 1 73.94 90 ASN A O 1
ATOM 728 N N . LEU A 1 91 ? -22.25 -18.672 -33.75 1 78.38 91 LEU A N 1
ATOM 729 C CA . LEU A 1 91 ? -22.375 -18.969 -32.312 1 78.38 91 LEU A CA 1
ATOM 730 C C . LEU A 1 91 ? -23.422 -20.047 -32.094 1 78.38 91 LEU A C 1
ATOM 732 O O . LEU A 1 91 ? -23.531 -20.578 -30.984 1 78.38 91 LEU A O 1
ATOM 736 N N . THR A 1 92 ? -24.062 -20.453 -33.094 1 83.19 92 THR A N 1
ATOM 737 C CA . THR A 1 92 ? -25.109 -21.453 -32.906 1 83.19 92 THR A CA 1
ATOM 738 C C . THR A 1 92 ? -24.703 -22.781 -33.531 1 83.19 92 THR A C 1
ATOM 740 O O . THR A 1 92 ? -25.359 -23.797 -33.344 1 83.19 92 THR A O 1
ATOM 743 N N . SER A 1 93 ? -23.609 -22.766 -34.25 1 89.19 93 SER A N 1
ATOM 744 C CA . SER A 1 93 ? -23.188 -23.969 -34.938 1 89.19 93 SER A CA 1
ATOM 745 C C . SER A 1 93 ? -22.109 -24.719 -34.156 1 89.19 93 SER A C 1
ATOM 747 O O . SER A 1 93 ? -21.438 -24.141 -33.312 1 89.19 93 SER A O 1
ATOM 749 N N . ALA A 1 94 ? -22.125 -26 -34.438 1 92.56 94 ALA A N 1
ATOM 750 C CA . ALA A 1 94 ? -21.016 -26.797 -33.969 1 92.56 94 ALA A CA 1
ATOM 751 C C . ALA A 1 94 ? -20 -27.062 -35.062 1 92.56 94 ALA A C 1
ATOM 753 O O . ALA A 1 94 ? -20.375 -27.203 -36.25 1 92.56 94 ALA A O 1
ATOM 754 N N . TYR A 1 95 ? -18.797 -27.078 -34.719 1 91.31 95 TYR A N 1
ATOM 755 C CA . TYR A 1 95 ? -17.734 -27.297 -35.688 1 91.31 95 TYR A CA 1
ATOM 756 C C . TYR A 1 95 ? -17.016 -28.625 -35.406 1 91.31 95 TYR A C 1
ATOM 758 O O . TYR A 1 95 ? -16.609 -28.906 -34.281 1 91.31 95 TYR A O 1
ATOM 766 N N . TRP A 1 96 ? -16.922 -29.438 -36.438 1 93.25 96 TRP A N 1
ATOM 767 C CA . TRP A 1 96 ? -16.219 -30.719 -36.375 1 93.25 96 TRP A CA 1
ATOM 768 C C . TRP A 1 96 ? -14.828 -30.609 -36.969 1 93.25 96 TRP A C 1
ATOM 770 O O . TRP A 1 96 ? -14.664 -30.109 -38.094 1 93.25 96 TRP A O 1
ATOM 780 N N . LEU A 1 97 ? -13.922 -31.031 -36.219 1 93.31 97 LEU A N 1
ATOM 781 C CA . LEU A 1 97 ? -12.555 -31.125 -36.719 1 93.31 97 LEU A CA 1
ATOM 782 C C . LEU A 1 97 ? -12.164 -32.562 -36.969 1 93.31 97 LEU A C 1
ATOM 784 O O . LEU A 1 97 ? -12.516 -33.469 -36.188 1 93.31 97 LEU A O 1
ATOM 788 N N . HIS A 1 98 ? -11.477 -32.781 -38.031 1 94.31 98 HIS A N 1
ATOM 789 C CA . HIS A 1 98 ? -10.992 -34.125 -38.406 1 94.31 98 HIS A CA 1
ATOM 790 C C . HIS A 1 98 ? -9.508 -34.094 -38.75 1 94.31 98 HIS A C 1
ATOM 792 O O . HIS A 1 98 ? -9.078 -33.25 -39.562 1 94.31 98 HIS A O 1
ATOM 798 N N . PHE A 1 99 ? -8.734 -34.938 -38.125 1 93.94 99 PHE A N 1
ATOM 799 C CA . PHE A 1 99 ? -7.312 -35 -38.438 1 93.94 99 PHE A CA 1
ATOM 800 C C . PHE A 1 99 ? -6.742 -36.375 -38.094 1 93.94 99 PHE A C 1
ATOM 802 O O . PHE A 1 99 ? -7.406 -37.188 -37.469 1 93.94 99 PHE A O 1
ATOM 809 N N . TYR A 1 100 ? -5.535 -36.625 -38.656 1 94.06 100 TYR A N 1
ATOM 810 C CA . TYR A 1 100 ? -4.812 -37.875 -38.438 1 94.06 100 TYR A CA 1
ATOM 811 C C . TYR A 1 100 ? -3.531 -37.625 -37.656 1 94.06 100 TYR A C 1
ATOM 813 O O . TYR A 1 100 ? -2.885 -36.594 -37.812 1 94.06 100 TYR A O 1
ATOM 821 N N . VAL A 1 101 ? -3.24 -38.531 -36.781 1 93.12 101 VAL A N 1
ATOM 822 C CA . VAL A 1 101 ? -2.018 -38.438 -35.969 1 93.12 101 VAL A CA 1
ATOM 823 C C . VAL A 1 101 ? -1.209 -39.719 -36.094 1 93.12 101 VAL A C 1
ATOM 825 O O . VAL A 1 101 ? -1.763 -40.812 -36 1 93.12 101 VAL A O 1
ATOM 828 N N . VAL A 1 102 ? 0.081 -39.5 -36.375 1 91.19 102 VAL A N 1
ATOM 829 C CA . VAL A 1 102 ? 0.994 -40.656 -36.438 1 91.19 102 VAL A CA 1
ATOM 830 C C . VAL A 1 102 ? 2.1 -40.469 -35.375 1 91.19 102 VAL A C 1
ATOM 832 O O . VAL A 1 102 ? 2.672 -39.406 -35.25 1 91.19 102 VAL A O 1
ATOM 835 N N . ASN A 1 103 ? 2.338 -41.562 -34.625 1 89 103 ASN A N 1
ATOM 836 C CA . ASN A 1 103 ? 3.348 -41.531 -33.562 1 89 103 ASN A CA 1
ATOM 837 C C . ASN A 1 103 ? 4.656 -42.156 -34.031 1 89 103 ASN A C 1
ATOM 839 O O . ASN A 1 103 ? 4.746 -43.406 -34.125 1 89 103 ASN A O 1
ATOM 843 N N . HIS A 1 104 ? 5.641 -41.344 -34.188 1 84.69 104 HIS A N 1
ATOM 844 C CA . HIS A 1 104 ? 6.965 -41.844 -34.531 1 84.69 104 HIS A CA 1
ATOM 845 C C . HIS A 1 104 ? 7.938 -41.688 -33.375 1 84.69 104 HIS A C 1
ATOM 847 O O . HIS A 1 104 ? 9.156 -41.781 -33.562 1 84.69 104 HIS A O 1
ATOM 853 N N . THR A 1 105 ? 7.348 -41.562 -32.25 1 79.19 105 THR A N 1
ATOM 854 C CA . THR A 1 105 ? 8.195 -41.438 -31.062 1 79.19 105 THR A CA 1
ATOM 855 C C . THR A 1 105 ? 8.484 -42.812 -30.453 1 79.19 105 THR A C 1
ATOM 857 O O . THR A 1 105 ? 7.566 -43.594 -30.234 1 79.19 105 THR A O 1
ATOM 860 N N . PRO A 1 106 ? 9.711 -43.25 -30.312 1 71.5 106 PRO A N 1
ATOM 861 C CA . PRO A 1 106 ? 10.031 -44.625 -29.875 1 71.5 106 PRO A CA 1
ATOM 862 C C . PRO A 1 106 ? 9.5 -44.938 -28.484 1 71.5 106 PRO A C 1
ATOM 864 O O . PRO A 1 106 ? 9.078 -46.062 -28.219 1 71.5 106 PRO A O 1
ATOM 867 N N . ASP A 1 107 ? 9.391 -43.969 -27.562 1 70.81 107 ASP A N 1
ATOM 868 C CA . ASP A 1 107 ? 9.117 -44.375 -26.188 1 70.81 107 ASP A CA 1
ATOM 869 C C . ASP A 1 107 ? 7.992 -43.531 -25.594 1 70.81 107 ASP A C 1
ATOM 871 O O . ASP A 1 107 ? 7.828 -43.5 -24.375 1 70.81 107 ASP A O 1
ATOM 875 N N . LEU A 1 108 ? 7.219 -43.094 -26.484 1 76.38 108 LEU A N 1
ATOM 876 C CA . LEU A 1 108 ? 6.145 -42.281 -25.938 1 76.38 108 LEU A CA 1
ATOM 877 C C . LEU A 1 108 ? 4.805 -42.625 -26.578 1 76.38 108 LEU A C 1
ATOM 879 O O . LEU A 1 108 ? 4.711 -42.719 -27.797 1 76.38 108 LEU A O 1
ATOM 883 N N . THR A 1 109 ? 3.807 -42.938 -25.734 1 78.44 109 THR A N 1
ATOM 884 C CA . THR A 1 109 ? 2.498 -43.25 -26.281 1 78.44 109 THR A CA 1
ATOM 885 C C . THR A 1 109 ? 1.437 -42.281 -25.75 1 78.44 109 THR A C 1
ATOM 887 O O . THR A 1 109 ? 0.33 -42.219 -26.297 1 78.44 109 THR A O 1
ATOM 890 N N . ASP A 1 110 ? 1.807 -41.625 -24.734 1 83.69 110 ASP A N 1
ATOM 891 C CA . ASP A 1 110 ? 0.806 -40.75 -24.109 1 83.69 110 ASP A CA 1
ATOM 892 C C . ASP A 1 110 ? 1.074 -39.281 -24.406 1 83.69 110 ASP A C 1
ATOM 894 O O . ASP A 1 110 ? 2.17 -38.781 -24.156 1 83.69 110 ASP A O 1
ATOM 898 N N . PHE A 1 111 ? 0.082 -38.656 -24.984 1 88.94 111 PHE A N 1
ATOM 899 C CA . PHE A 1 111 ? 0.133 -37.25 -25.312 1 88.94 111 PHE A CA 1
ATOM 900 C C . PHE A 1 111 ? -1.073 -36.5 -24.734 1 88.94 111 PHE A C 1
ATOM 902 O O . PHE A 1 111 ? -1.945 -37.125 -24.125 1 88.94 111 PHE A O 1
ATOM 909 N N . ILE A 1 112 ? -0.972 -35.219 -24.875 1 92.62 112 ILE A N 1
ATOM 910 C CA . ILE A 1 112 ? -2.076 -34.406 -24.406 1 92.62 112 ILE A CA 1
ATOM 911 C C . ILE A 1 112 ? -2.568 -33.5 -25.531 1 92.62 112 ILE A C 1
ATOM 913 O O . ILE A 1 112 ? -1.766 -32.938 -26.281 1 92.62 112 ILE A O 1
ATOM 917 N N . ILE A 1 113 ? -3.812 -33.406 -25.719 1 94.69 113 ILE A N 1
ATOM 918 C CA . ILE A 1 113 ? -4.414 -32.406 -26.609 1 94.69 113 ILE A CA 1
ATOM 919 C C . ILE A 1 113 ? -5.059 -31.312 -25.766 1 94.69 113 ILE A C 1
ATOM 921 O O . ILE A 1 113 ? -5.941 -31.578 -24.953 1 94.69 113 ILE A O 1
ATOM 925 N N . GLU A 1 114 ? -4.605 -30.172 -25.922 1 94.5 114 GLU A N 1
ATOM 926 C CA . GLU A 1 114 ? -5.043 -29.016 -25.156 1 94.5 114 GLU A CA 1
ATOM 927 C C . GLU A 1 114 ? -5.727 -27.984 -26.047 1 94.5 114 GLU A C 1
ATOM 929 O O . GLU A 1 114 ? -5.211 -27.641 -27.109 1 94.5 114 GLU A O 1
ATOM 934 N N . MET A 1 115 ? -6.887 -27.547 -25.531 1 92.56 115 MET A N 1
ATOM 935 C CA . MET A 1 115 ? -7.504 -26.391 -26.188 1 92.56 115 MET A CA 1
ATOM 936 C C . MET A 1 115 ? -6.93 -25.078 -25.641 1 92.56 115 MET A C 1
ATOM 938 O O . MET A 1 115 ? -7.051 -24.812 -24.438 1 92.56 115 MET A O 1
ATOM 942 N N . TYR A 1 116 ? -6.398 -24.281 -26.422 1 84.88 116 TYR A N 1
ATOM 943 C CA . TYR A 1 116 ? -5.848 -23.016 -25.953 1 84.88 116 TYR A CA 1
ATOM 944 C C . TYR A 1 116 ? -6.961 -22.078 -25.516 1 84.88 116 TYR A C 1
ATOM 946 O O . TYR A 1 116 ? -6.742 -21.203 -24.656 1 84.88 116 TYR A O 1
ATOM 954 N N . ASP A 1 117 ? -8.117 -22.312 -26.016 1 82.25 117 ASP A N 1
ATOM 955 C CA . ASP A 1 117 ? -9.281 -21.547 -25.562 1 82.25 117 ASP A CA 1
ATOM 956 C C . ASP A 1 117 ? -9.93 -22.203 -24.359 1 82.25 117 ASP A C 1
ATOM 958 O O . ASP A 1 117 ? -10.398 -23.344 -24.422 1 82.25 117 ASP A O 1
ATOM 962 N N . TYR A 1 118 ? -10.023 -21.469 -23.359 1 83.19 118 TYR A N 1
ATOM 963 C CA . TYR A 1 118 ? -10.578 -22.047 -22.141 1 83.19 118 TYR A CA 1
ATOM 964 C C . TYR A 1 118 ? -12.102 -21.938 -22.125 1 83.19 118 TYR A C 1
ATOM 966 O O . TYR A 1 118 ? -12.773 -22.641 -21.375 1 83.19 118 TYR A O 1
ATOM 974 N N . ASP A 1 119 ? -12.664 -21.109 -22.984 1 86.94 119 ASP A N 1
ATOM 975 C CA . ASP A 1 119 ? -14.07 -20.75 -22.844 1 86.94 119 ASP A CA 1
ATOM 976 C C . ASP A 1 119 ? -14.922 -21.438 -23.906 1 86.94 119 ASP A C 1
ATOM 978 O O . ASP A 1 119 ? -15.812 -20.812 -24.5 1 86.94 119 ASP A O 1
ATOM 982 N N . ILE A 1 120 ? -14.641 -22.656 -24.188 1 91.31 120 ILE A N 1
ATOM 983 C CA . ILE A 1 120 ? -15.469 -23.453 -25.078 1 91.31 120 ILE A CA 1
ATOM 984 C C . ILE A 1 120 ? -16.547 -24.188 -24.281 1 91.31 120 ILE A C 1
ATOM 986 O O . ILE A 1 120 ? -16.25 -24.812 -23.266 1 91.31 120 ILE A O 1
ATOM 990 N N . ASN A 1 121 ? -17.719 -24.141 -24.734 1 92.81 121 ASN A N 1
ATOM 991 C CA . ASN A 1 121 ? -18.844 -24.719 -24 1 92.81 121 ASN A CA 1
ATOM 992 C C . ASN A 1 121 ? -18.812 -26.234 -24 1 92.81 121 ASN A C 1
ATOM 994 O O . ASN A 1 121 ? -18.938 -26.875 -22.953 1 92.81 121 ASN A O 1
ATOM 998 N N . GLU A 1 122 ? -18.625 -26.766 -25.203 1 94.44 122 GLU A N 1
ATOM 999 C CA . GLU A 1 122 ? -18.609 -28.219 -25.344 1 94.44 122 GLU A CA 1
ATOM 1000 C C . GLU A 1 122 ? -17.484 -28.672 -26.266 1 94.44 122 GLU A C 1
ATOM 1002 O O . GLU A 1 122 ? -17.328 -28.141 -27.359 1 94.44 122 GLU A O 1
ATOM 1007 N N . VAL A 1 123 ? -16.703 -29.531 -25.734 1 96.06 123 VAL A N 1
ATOM 1008 C CA . VAL A 1 123 ? -15.656 -30.172 -26.531 1 96.06 123 VAL A CA 1
ATOM 1009 C C . VAL A 1 123 ? -15.789 -31.703 -26.438 1 96.06 123 VAL A C 1
ATOM 1011 O O . VAL A 1 123 ? -15.617 -32.281 -25.359 1 96.06 123 VAL A O 1
ATOM 1014 N N . ASP A 1 124 ? -16.094 -32.312 -27.547 1 96.06 124 ASP A N 1
ATOM 1015 C CA . ASP A 1 124 ? -16.172 -33.75 -27.641 1 96.06 124 ASP A CA 1
ATOM 1016 C C . ASP A 1 124 ? -15.016 -34.344 -28.453 1 96.06 124 ASP A C 1
ATOM 1018 O O . ASP A 1 124 ? -14.797 -33.938 -29.594 1 96.06 124 ASP A O 1
ATOM 1022 N N . LEU A 1 125 ? -14.328 -35.188 -27.859 1 96.62 125 LEU A N 1
ATOM 1023 C CA . LEU A 1 125 ? -13.203 -35.844 -28.531 1 96.62 125 LEU A CA 1
ATOM 1024 C C . LEU A 1 125 ? -13.531 -37.281 -28.875 1 96.62 125 LEU A C 1
ATOM 1026 O O . LEU A 1 125 ? -14.031 -38.031 -28.031 1 96.62 125 LEU A O 1
ATOM 1030 N N . TYR A 1 126 ? -13.344 -37.656 -30.156 1 96.19 126 TYR A N 1
ATOM 1031 C CA . TYR A 1 126 ? -13.555 -39 -30.641 1 96.19 126 TYR A CA 1
ATOM 1032 C C . TYR A 1 126 ? -12.266 -39.594 -31.203 1 96.19 126 TYR A C 1
ATOM 1034 O O . TYR A 1 126 ? -11.727 -39.062 -32.188 1 96.19 126 TYR A O 1
ATOM 1042 N N . ILE A 1 127 ? -11.836 -40.625 -30.594 1 94.25 127 ILE A N 1
ATOM 1043 C CA . ILE A 1 127 ? -10.633 -41.312 -31.047 1 94.25 127 ILE A CA 1
ATOM 1044 C C . ILE A 1 127 ? -11.008 -42.688 -31.609 1 94.25 127 ILE A C 1
ATOM 1046 O O . ILE A 1 127 ? -11.617 -43.5 -30.922 1 94.25 127 ILE A O 1
ATOM 1050 N N . LYS A 1 128 ? -10.57 -42.906 -32.781 1 92.19 128 LYS A N 1
ATOM 1051 C CA . LYS A 1 128 ? -10.875 -44.188 -33.406 1 92.19 128 LYS A CA 1
ATOM 1052 C C . LYS A 1 128 ? -9.914 -45.281 -32.906 1 92.19 128 LYS A C 1
ATOM 1054 O O . LYS A 1 128 ? -8.695 -45.094 -32.969 1 92.19 128 LYS A O 1
ATOM 1059 N N . ASP A 1 129 ? -10.477 -46.344 -32.375 1 85.94 129 ASP A N 1
ATOM 1060 C CA . ASP A 1 129 ? -9.648 -47.406 -31.891 1 85.94 129 ASP A CA 1
ATOM 1061 C C . ASP A 1 129 ? -9.281 -48.406 -33 1 85.94 129 ASP A C 1
ATOM 1063 O O . ASP A 1 129 ? -9.766 -48.281 -34.125 1 85.94 129 ASP A O 1
ATOM 1067 N N . SER A 1 130 ? -8.359 -49.312 -32.688 1 81.31 130 SER A N 1
ATOM 1068 C CA . SER A 1 130 ? -7.895 -50.312 -33.656 1 81.31 130 SER A CA 1
ATOM 1069 C C . SER A 1 130 ? -9.039 -51.188 -34.156 1 81.31 130 SER A C 1
ATOM 1071 O O . SER A 1 130 ? -8.992 -51.75 -35.25 1 81.31 130 SER A O 1
ATOM 1073 N N . LYS A 1 131 ? -10.086 -51.375 -33.406 1 86.12 131 LYS A N 1
ATOM 1074 C CA . LYS A 1 131 ? -11.227 -52.219 -33.75 1 86.12 131 LYS A CA 1
ATOM 1075 C C . LYS A 1 131 ? -12.258 -51.406 -34.562 1 86.12 131 LYS A C 1
ATOM 1077 O O . LYS A 1 131 ? -13.289 -51.969 -34.969 1 86.12 131 LYS A O 1
ATOM 1082 N N . GLY A 1 132 ? -12 -50.188 -34.781 1 83.38 132 GLY A N 1
ATOM 1083 C CA . GLY A 1 132 ? -12.906 -49.344 -35.562 1 83.38 132 GLY A CA 1
ATOM 1084 C C . GLY A 1 132 ? -13.938 -48.625 -34.719 1 83.38 132 GLY A C 1
ATOM 1085 O O . GLY A 1 132 ? -14.734 -47.844 -35.25 1 83.38 132 GLY A O 1
ATOM 1086 N N . SER A 1 133 ? -13.922 -48.875 -33.438 1 90 133 SER A N 1
ATOM 1087 C CA . SER A 1 133 ? -14.852 -48.188 -32.531 1 90 133 SER A CA 1
ATOM 1088 C C . SER A 1 133 ? -14.258 -46.844 -32.031 1 90 133 SER A C 1
ATOM 1090 O O . SER A 1 133 ? -13.047 -46.656 -32.125 1 90 133 SER A O 1
ATOM 1092 N N . PHE A 1 134 ? -15.172 -45.969 -31.594 1 92.75 134 PHE A N 1
ATOM 1093 C CA . PHE A 1 134 ? -14.703 -44.656 -31.141 1 92.75 134 PHE A CA 1
ATOM 1094 C C . PHE A 1 134 ? -14.734 -44.562 -29.625 1 92.75 134 PHE A C 1
ATOM 1096 O O . PHE A 1 134 ? -15.727 -44.938 -29 1 92.75 134 PHE A O 1
ATOM 1103 N N . ILE A 1 135 ? -13.672 -44.156 -29.078 1 91.38 135 ILE A N 1
ATOM 1104 C CA . ILE A 1 135 ? -13.641 -43.75 -27.688 1 91.38 135 ILE A CA 1
ATOM 1105 C C . ILE A 1 135 ? -14.062 -42.281 -27.547 1 91.38 135 ILE A C 1
ATOM 1107 O O . ILE A 1 135 ? -13.469 -41.406 -28.172 1 91.38 135 ILE A O 1
ATOM 1111 N N . GLU A 1 136 ? -15.07 -42.062 -26.797 1 93.75 136 GLU A N 1
ATOM 1112 C CA . GLU A 1 136 ? -15.633 -40.719 -26.688 1 93.75 136 GLU A CA 1
ATOM 1113 C C . GLU A 1 136 ? -15.297 -40.094 -25.328 1 93.75 136 GLU A C 1
ATOM 1115 O O . GLU A 1 136 ? -15.383 -40.75 -24.297 1 93.75 136 GLU A O 1
ATOM 1120 N N . LYS A 1 137 ? -14.828 -38.875 -25.359 1 94.38 137 LYS A N 1
ATOM 1121 C CA . LYS A 1 137 ? -14.609 -38.062 -24.172 1 94.38 137 LYS A CA 1
ATOM 1122 C C . LYS A 1 137 ? -15.281 -36.688 -24.328 1 94.38 137 LYS A C 1
ATOM 1124 O O . LYS A 1 137 ? -15.297 -36.125 -25.422 1 94.38 137 LYS A O 1
ATOM 1129 N N . LYS A 1 138 ? -15.859 -36.219 -23.25 1 94.75 138 LYS A N 1
ATOM 1130 C CA . LYS A 1 138 ? -16.578 -34.938 -23.281 1 94.75 138 LYS A CA 1
ATOM 1131 C C . LYS A 1 138 ? -16.078 -34.031 -22.172 1 94.75 138 LYS A C 1
ATOM 1133 O O . LYS A 1 138 ? -15.781 -34.469 -21.062 1 94.75 138 LYS A O 1
ATOM 1138 N N . SER A 1 139 ? -15.906 -32.781 -22.484 1 94.81 139 SER A N 1
ATOM 1139 C CA . SER A 1 139 ? -15.539 -31.75 -21.531 1 94.81 139 SER A CA 1
ATOM 1140 C C . SER A 1 139 ? -15.969 -30.375 -22.016 1 94.81 139 SER A C 1
ATOM 1142 O O . SER A 1 139 ? -16.625 -30.25 -23.062 1 94.81 139 SER A O 1
ATOM 1144 N N . GLY A 1 140 ? -15.758 -29.297 -21.188 1 94.31 140 GLY A N 1
ATOM 1145 C CA . GLY A 1 140 ? -16.156 -27.953 -21.547 1 94.31 140 GLY A CA 1
ATOM 1146 C C . GLY A 1 140 ? -16.703 -27.156 -20.375 1 94.31 140 GLY A C 1
ATOM 1147 O O . GLY A 1 140 ? -16.75 -27.656 -19.25 1 94.31 140 GLY A O 1
ATOM 1148 N N . LEU A 1 141 ? -17.125 -26 -20.703 1 93.62 141 LEU A N 1
ATOM 1149 C CA . LEU A 1 141 ? -17.609 -25.062 -19.672 1 93.62 141 LEU A CA 1
ATOM 1150 C C . LEU A 1 141 ? -18.984 -25.453 -19.188 1 93.62 141 LEU A C 1
ATOM 1152 O O . LEU A 1 141 ? -19.406 -25.047 -18.094 1 93.62 141 LEU A O 1
ATOM 1156 N N . ASP A 1 142 ? -19.688 -26.234 -19.984 1 93.75 142 ASP A N 1
ATOM 1157 C CA . ASP A 1 142 ? -21.062 -26.594 -19.641 1 93.75 142 ASP A CA 1
ATOM 1158 C C . ASP A 1 142 ? -21.109 -27.812 -18.734 1 93.75 142 ASP A C 1
ATOM 1160 O O . ASP A 1 142 ? -22.172 -28.203 -18.234 1 93.75 142 ASP A O 1
ATOM 1164 N N . PHE A 1 143 ? -19.984 -28.406 -18.484 1 94.94 143 PHE A N 1
ATOM 1165 C CA . PHE A 1 143 ? -19.891 -29.594 -17.641 1 94.94 143 PHE A CA 1
ATOM 1166 C C . PHE A 1 143 ? -19.141 -29.281 -16.359 1 94.94 143 PHE A C 1
ATOM 1168 O O . PHE A 1 143 ? -18.328 -28.359 -16.312 1 94.94 143 PHE A O 1
ATOM 1175 N N . PRO A 1 144 ? -19.438 -30 -15.297 1 94.69 144 PRO A N 1
ATOM 1176 C CA . PRO A 1 144 ? -18.656 -29.797 -14.07 1 94.69 144 PRO A CA 1
ATOM 1177 C C . PRO A 1 144 ? -17.156 -29.969 -14.289 1 94.69 144 PRO A C 1
ATOM 1179 O O . PRO A 1 144 ? -16.734 -30.734 -15.148 1 94.69 144 PRO A O 1
ATOM 1182 N N . PHE A 1 145 ? -16.438 -29.281 -13.484 1 93.81 145 PHE A N 1
ATOM 1183 C CA . PHE A 1 145 ? -15 -29.219 -13.688 1 93.81 145 PHE A CA 1
ATOM 1184 C C . PHE A 1 145 ? -14.367 -30.594 -13.508 1 93.81 145 PHE A C 1
ATOM 1186 O O . PHE A 1 145 ? -13.344 -30.891 -14.125 1 93.81 145 PHE A O 1
ATOM 1193 N N . ASP A 1 146 ? -14.945 -31.438 -12.773 1 90.12 146 ASP A N 1
ATOM 1194 C CA . ASP A 1 146 ? -14.367 -32.719 -12.414 1 90.12 146 ASP A CA 1
ATOM 1195 C C . ASP A 1 146 ? -14.453 -33.719 -13.586 1 90.12 146 ASP A C 1
ATOM 1197 O O . ASP A 1 146 ? -13.828 -34.781 -13.555 1 90.12 146 ASP A O 1
ATOM 1201 N N . THR A 1 147 ? -15.078 -33.312 -14.703 1 90.75 147 THR A N 1
ATOM 1202 C CA . THR A 1 147 ? -15.164 -34.156 -15.883 1 90.75 147 THR A CA 1
ATOM 1203 C C . THR A 1 147 ? -13.875 -34.094 -16.703 1 90.75 147 THR A C 1
ATOM 1205 O O . THR A 1 147 ? -13.648 -34.906 -17.578 1 90.75 147 THR A O 1
ATOM 1208 N N . ARG A 1 148 ? -13.055 -33.219 -16.359 1 90.81 148 ARG A N 1
ATOM 1209 C CA . ARG A 1 148 ? -11.82 -33.031 -17.109 1 90.81 148 ARG A CA 1
ATOM 1210 C C . ARG A 1 148 ? -10.781 -34.094 -16.75 1 90.81 148 ARG A C 1
ATOM 1212 O O . ARG A 1 148 ? -10.68 -34.5 -15.602 1 90.81 148 ARG A O 1
ATOM 1219 N N . ASP A 1 149 ? -10.039 -34.438 -17.734 1 89.12 149 ASP A N 1
ATOM 1220 C CA . ASP A 1 149 ? -8.969 -35.406 -17.516 1 89.12 149 ASP A CA 1
ATOM 1221 C C . ASP A 1 149 ? -7.891 -34.844 -16.594 1 89.12 149 ASP A C 1
ATOM 1223 O O . ASP A 1 149 ? -7.266 -35.562 -15.828 1 89.12 149 ASP A O 1
ATOM 1227 N N . PHE A 1 150 ? -7.664 -33.562 -16.766 1 89.94 150 PHE A N 1
ATOM 1228 C CA . PHE A 1 150 ? -6.676 -32.844 -15.969 1 89.94 150 PHE A CA 1
ATOM 1229 C C . PHE A 1 150 ? -7.297 -31.625 -15.297 1 89.94 150 PHE A C 1
ATOM 1231 O O . PHE A 1 150 ? -8.109 -30.938 -15.906 1 89.94 150 PHE A O 1
ATOM 1238 N N . ALA A 1 151 ? -6.961 -31.469 -14.07 1 90.94 151 ALA A N 1
ATOM 1239 C CA . ALA A 1 151 ? -7.406 -30.25 -13.391 1 90.94 151 ALA A CA 1
ATOM 1240 C C . ALA A 1 151 ? -6.609 -29.031 -13.859 1 90.94 151 ALA A C 1
ATOM 1242 O O . ALA A 1 151 ? -5.73 -28.547 -13.141 1 90.94 151 ALA A O 1
ATOM 1243 N N . HIS A 1 152 ? -6.891 -28.625 -15.023 1 93.75 152 HIS A N 1
ATOM 1244 C CA . HIS A 1 152 ? -6.23 -27.5 -15.695 1 93.75 152 HIS A CA 1
ATOM 1245 C C . HIS A 1 152 ? -7.242 -26.453 -16.141 1 93.75 152 HIS A C 1
ATOM 1247 O O . HIS A 1 152 ? -8.398 -26.781 -16.422 1 93.75 152 HIS A O 1
ATOM 1253 N N . LYS A 1 153 ? -6.801 -25.312 -16.156 1 93.5 153 LYS A N 1
ATOM 1254 C CA . LYS A 1 153 ? -7.703 -24.234 -16.5 1 93.5 153 LYS A CA 1
ATOM 1255 C C . LYS A 1 153 ? -8.227 -24.391 -17.922 1 93.5 153 LYS A C 1
ATOM 1257 O O . LYS A 1 153 ? -9.359 -24 -18.219 1 93.5 153 LYS A O 1
ATOM 1262 N N . ASN A 1 154 ? -7.371 -24.844 -18.781 1 93.88 154 ASN A N 1
ATOM 1263 C CA . ASN A 1 154 ? -7.785 -25.141 -20.156 1 93.88 154 ASN A CA 1
ATOM 1264 C C . ASN A 1 154 ? -8.391 -26.547 -20.266 1 93.88 154 ASN A C 1
ATOM 1266 O O . ASN A 1 154 ? -8.25 -27.359 -19.344 1 93.88 154 ASN A O 1
ATOM 1270 N N . ILE A 1 155 ? -9.094 -26.734 -21.312 1 94.88 155 ILE A N 1
ATOM 1271 C CA . ILE A 1 155 ? -9.664 -28.047 -21.578 1 94.88 155 ILE A CA 1
ATOM 1272 C C . ILE A 1 155 ? -8.602 -28.953 -22.188 1 94.88 155 ILE A C 1
ATOM 1274 O O . ILE A 1 155 ? -8.07 -28.672 -23.266 1 94.88 155 ILE A O 1
ATOM 1278 N N . CYS A 1 156 ? -8.273 -30.016 -21.469 1 94.94 156 CYS A N 1
ATOM 1279 C CA . CYS A 1 156 ? -7.23 -30.938 -21.906 1 94.94 156 CYS A CA 1
ATOM 1280 C C . CYS A 1 156 ? -7.715 -32.375 -21.844 1 94.94 156 CYS A C 1
ATOM 1282 O O . CYS A 1 156 ? -8.438 -32.75 -20.922 1 94.94 156 CYS A O 1
ATOM 1284 N N . PHE A 1 157 ? -7.305 -33.125 -22.859 1 94.81 157 PHE A N 1
ATOM 1285 C CA . PHE A 1 157 ? -7.633 -34.531 -22.906 1 94.81 157 PHE A CA 1
ATOM 1286 C C . PHE A 1 157 ? -6.367 -35.375 -23 1 94.81 157 PHE A C 1
ATOM 1288 O O . PHE A 1 157 ? -5.379 -34.969 -23.609 1 94.81 157 PHE A O 1
ATOM 1295 N N . LYS A 1 158 ? -6.469 -36.562 -22.406 1 90.88 158 LYS A N 1
ATOM 1296 C CA . LYS A 1 158 ? -5.434 -37.562 -22.609 1 90.88 158 LYS A CA 1
ATOM 1297 C C . LYS A 1 158 ? -5.559 -38.188 -24 1 90.88 158 LYS A C 1
ATOM 1299 O O . LYS A 1 158 ? -6.664 -38.531 -24.438 1 90.88 158 LYS A O 1
ATOM 1304 N N . LEU A 1 159 ? -4.461 -38.188 -24.688 1 90 159 LEU A N 1
ATOM 1305 C CA . LEU A 1 159 ? -4.422 -38.781 -26.031 1 90 159 LEU A CA 1
ATOM 1306 C C . LEU A 1 159 ? -3.4 -39.906 -26.094 1 90 159 LEU A C 1
ATOM 1308 O O . LEU A 1 159 ? -2.193 -39.656 -26.031 1 90 159 LEU A O 1
ATOM 1312 N N . SER A 1 160 ? -3.896 -41.094 -26.125 1 85.69 160 SER A N 1
ATOM 1313 C CA . SER A 1 160 ? -3.021 -42.25 -26.266 1 85.69 160 SER A CA 1
ATOM 1314 C C . SER A 1 160 ? -2.896 -42.688 -27.719 1 85.69 160 SER A C 1
ATOM 1316 O O . SER A 1 160 ? -3.891 -43.062 -28.359 1 85.69 160 SER A O 1
ATOM 1318 N N . ILE A 1 161 ? -1.727 -42.625 -28.281 1 86.06 161 ILE A N 1
ATOM 1319 C CA . ILE A 1 161 ? -1.471 -43 -29.672 1 86.06 161 ILE A CA 1
ATOM 1320 C C . ILE A 1 161 ? -0.432 -44.125 -29.703 1 86.06 161 ILE A C 1
ATOM 1322 O O . ILE A 1 161 ? 0.731 -43.906 -29.344 1 86.06 161 ILE A O 1
ATOM 1326 N N . PRO A 1 162 ? -0.885 -45.312 -30.188 1 82.94 162 PRO A N 1
ATOM 1327 C CA . PRO A 1 162 ? 0.088 -46.406 -30.281 1 82.94 162 PRO A CA 1
ATOM 1328 C C . PRO A 1 162 ? 1.221 -46.094 -31.266 1 82.94 162 PRO A C 1
ATOM 1330 O O . PRO A 1 162 ? 1.071 -45.25 -32.125 1 82.94 162 PRO A O 1
ATOM 1333 N N . LEU A 1 163 ? 2.299 -46.844 -31.094 1 83.44 163 LEU A N 1
ATOM 1334 C CA . LEU A 1 163 ? 3.48 -46.656 -31.922 1 83.44 163 LEU A CA 1
ATOM 1335 C C . LEU A 1 163 ? 3.203 -47.062 -33.375 1 83.44 163 LEU A C 1
ATOM 1337 O O . LEU A 1 163 ? 2.59 -48.094 -33.625 1 83.44 163 LEU A O 1
ATOM 1341 N N . ALA A 1 164 ? 3.711 -46.219 -34.25 1 76.38 164 ALA A N 1
ATOM 1342 C CA . ALA A 1 164 ? 3.752 -46.438 -35.688 1 76.38 164 ALA A CA 1
ATOM 1343 C C . ALA A 1 164 ? 2.354 -46.719 -36.219 1 76.38 164 ALA A C 1
ATOM 1345 O O . ALA A 1 164 ? 2.203 -47.406 -37.25 1 76.38 164 ALA A O 1
ATOM 1346 N N . ASP A 1 165 ? 1.39 -46.25 -35.562 1 79.12 165 ASP A N 1
ATOM 1347 C CA . ASP A 1 165 ? 0.028 -46.406 -36.062 1 79.12 165 ASP A CA 1
ATOM 1348 C C . ASP A 1 165 ? -0.615 -45.031 -36.344 1 79.12 165 ASP A C 1
ATOM 1350 O O . ASP A 1 165 ? -0.277 -44.031 -35.688 1 79.12 165 ASP A O 1
ATOM 1354 N N . THR A 1 166 ? -1.35 -45.062 -37.406 1 88 166 THR A N 1
ATOM 1355 C CA . THR A 1 166 ? -2.115 -43.844 -37.719 1 88 166 THR A CA 1
ATOM 1356 C C . THR A 1 166 ? -3.467 -43.875 -37 1 88 166 THR A C 1
ATOM 1358 O O . THR A 1 166 ? -4.238 -44.812 -37.156 1 88 166 THR A O 1
ATOM 1361 N N . THR A 1 167 ? -3.676 -42.938 -36.188 1 91.62 167 THR A N 1
ATOM 1362 C CA . THR A 1 167 ? -4.934 -42.844 -35.469 1 91.62 167 THR A CA 1
ATOM 1363 C C . THR A 1 167 ? -5.793 -41.719 -36.031 1 91.62 167 THR A C 1
ATOM 1365 O O . THR A 1 167 ? -5.301 -40.594 -36.25 1 91.62 167 THR A O 1
ATOM 1368 N N . GLU A 1 168 ? -7.02 -42.031 -36.312 1 93.5 168 GLU A N 1
ATOM 1369 C CA . GLU A 1 168 ? -7.992 -41.031 -36.781 1 93.5 168 GLU A CA 1
ATOM 1370 C C . GLU A 1 168 ? -8.727 -40.375 -35.625 1 93.5 168 GLU A C 1
ATOM 1372 O O . GLU A 1 168 ? -9.242 -41.094 -34.75 1 93.5 168 GLU A O 1
ATOM 1377 N N . VAL A 1 169 ? -8.766 -39.062 -35.656 1 95.06 169 VAL A N 1
ATOM 1378 C CA . VAL A 1 169 ? -9.344 -38.344 -34.531 1 95.06 169 VAL A CA 1
ATOM 1379 C C . VAL A 1 169 ? -10.375 -37.344 -35.031 1 95.06 169 VAL A C 1
ATOM 1381 O O . VAL A 1 169 ? -10.164 -36.688 -36.062 1 95.06 169 VAL A O 1
ATOM 1384 N N . TYR A 1 170 ? -11.523 -37.25 -34.344 1 95.31 170 TYR A N 1
ATOM 1385 C CA . TYR A 1 170 ? -12.547 -36.25 -34.594 1 95.31 170 TYR A CA 1
ATOM 1386 C C . TYR A 1 170 ? -12.781 -35.406 -33.344 1 95.31 170 TYR A C 1
ATOM 1388 O O . TYR A 1 170 ? -12.734 -35.938 -32.219 1 95.31 170 TYR A O 1
ATOM 1396 N N . MET A 1 171 ? -13.016 -34.156 -33.531 1 95.62 171 MET A N 1
ATOM 1397 C CA . MET A 1 171 ? -13.375 -33.281 -32.438 1 95.62 171 MET A CA 1
ATOM 1398 C C . MET A 1 171 ? -14.609 -32.438 -32.781 1 95.62 171 MET A C 1
ATOM 1400 O O . MET A 1 171 ? -14.672 -31.844 -33.875 1 95.62 171 MET A O 1
ATOM 1404 N N . ARG A 1 172 ? -15.555 -32.469 -31.906 1 95.31 172 ARG A N 1
ATOM 1405 C CA . ARG A 1 172 ? -16.719 -31.594 -32.062 1 95.31 172 ARG A CA 1
ATOM 1406 C C . ARG A 1 172 ? -16.641 -30.406 -31.094 1 95.31 172 ARG A C 1
ATOM 1408 O O . ARG A 1 172 ? -16.531 -30.594 -29.875 1 95.31 172 ARG A O 1
ATOM 1415 N N . LEU A 1 173 ? -16.75 -29.188 -31.609 1 93.38 173 LEU A N 1
ATOM 1416 C CA . LEU A 1 173 ? -16.578 -27.969 -30.828 1 93.38 173 LEU A CA 1
ATOM 1417 C C . LEU A 1 173 ? -17.797 -27.078 -30.938 1 93.38 173 LEU A C 1
ATOM 1419 O O . LEU A 1 173 ? -18.266 -26.781 -32.031 1 93.38 173 LEU A O 1
ATOM 1423 N N . TYR A 1 174 ? -18.312 -26.719 -29.781 1 92.38 174 TYR A N 1
ATOM 1424 C CA . TYR A 1 174 ? -19.391 -25.734 -29.703 1 92.38 174 TYR A CA 1
ATOM 1425 C C . TYR A 1 174 ? -19.078 -24.641 -28.703 1 92.38 174 TYR A C 1
ATOM 1427 O O . TYR A 1 174 ? -18.703 -24.938 -27.547 1 92.38 174 TYR A O 1
ATOM 1435 N N . SER A 1 175 ? -19.188 -23.406 -29.141 1 88.25 175 SER A N 1
ATOM 1436 C CA . SER A 1 175 ? -18.938 -22.266 -28.266 1 88.25 175 SER A CA 1
ATOM 1437 C C . SER A 1 175 ? -19.984 -21.172 -28.484 1 88.25 175 SER A C 1
ATOM 1439 O O . SER A 1 175 ? -20.344 -20.859 -29.625 1 88.25 175 SER A O 1
ATOM 1441 N N . SER A 1 176 ? -20.438 -20.609 -27.344 1 81.31 176 SER A N 1
ATOM 1442 C CA . SER A 1 176 ? -21.391 -19.5 -27.406 1 81.31 176 SER A CA 1
ATOM 1443 C C . SER A 1 176 ? -20.656 -18.156 -27.562 1 81.31 176 SER A C 1
ATOM 1445 O O . SER A 1 176 ? -21.297 -17.125 -27.734 1 81.31 176 SER A O 1
ATOM 1447 N N . SER A 1 177 ? -19.422 -18.219 -27.5 1 76.81 177 SER A N 1
ATOM 1448 C CA . SER A 1 177 ? -18.609 -17.031 -27.719 1 76.81 177 SER A CA 1
ATOM 1449 C C . SER A 1 177 ? -17.625 -17.25 -28.859 1 76.81 177 SER A C 1
ATOM 1451 O O . SER A 1 177 ? -17.391 -18.375 -29.281 1 76.81 177 SER A O 1
ATOM 1453 N N . ILE A 1 178 ? -17.125 -16.141 -29.281 1 74.88 178 ILE A N 1
ATOM 1454 C CA . ILE A 1 178 ? -16.172 -16.219 -30.391 1 74.88 178 ILE A CA 1
ATOM 1455 C C . ILE A 1 178 ? -14.852 -16.812 -29.906 1 74.88 178 ILE A C 1
ATOM 1457 O O . ILE A 1 178 ? -14.289 -16.359 -28.906 1 74.88 178 ILE A O 1
ATOM 1461 N N . ASN A 1 179 ? -14.492 -17.922 -30.547 1 78 179 ASN A N 1
ATOM 1462 C CA . ASN A 1 179 ? -13.25 -18.609 -30.203 1 78 179 ASN A CA 1
ATOM 1463 C C . ASN A 1 179 ? -12.469 -19 -31.453 1 78 179 ASN A C 1
ATOM 1465 O O . ASN A 1 179 ? -13.047 -19.188 -32.531 1 78 179 ASN A O 1
ATOM 1469 N N . VAL A 1 180 ? -11.25 -19.125 -31.328 1 74.31 180 VAL A N 1
ATOM 1470 C CA . VAL A 1 180 ? -10.391 -19.516 -32.438 1 74.31 180 VAL A CA 1
ATOM 1471 C C . VAL A 1 180 ? -10.383 -21.031 -32.594 1 74.31 180 VAL A C 1
ATOM 1473 O O . VAL A 1 180 ? -10.148 -21.562 -33.688 1 74.31 180 VAL A O 1
ATOM 1476 N N . PHE A 1 181 ? -10.758 -21.828 -31.641 1 83.62 181 PHE A N 1
ATOM 1477 C CA . PHE A 1 181 ? -10.719 -23.281 -31.625 1 83.62 181 PHE A CA 1
ATOM 1478 C C . PHE A 1 181 ? -9.344 -23.797 -32.062 1 83.62 181 PHE A C 1
ATOM 1480 O O . PHE A 1 181 ? -9.188 -24.312 -33.156 1 83.62 181 PHE A O 1
ATOM 1487 N N . GLU A 1 182 ? -8.406 -23.703 -31.125 1 84.75 182 GLU A N 1
ATOM 1488 C CA . GLU A 1 182 ? -7.023 -24.078 -31.422 1 84.75 182 GLU A CA 1
ATOM 1489 C C . GLU A 1 182 ? -6.551 -25.219 -30.516 1 84.75 182 GLU A C 1
ATOM 1491 O O . GLU A 1 182 ? -5.855 -24.984 -29.531 1 84.75 182 GLU A O 1
ATOM 1496 N N . PRO A 1 183 ? -6.816 -26.406 -31.031 1 92.25 183 PRO A N 1
ATOM 1497 C CA . PRO A 1 183 ? -6.246 -27.531 -30.297 1 92.25 183 PRO A CA 1
ATOM 1498 C C . PRO A 1 183 ? -4.758 -27.734 -30.578 1 92.25 183 PRO A C 1
ATOM 1500 O O . PRO A 1 183 ? -4.312 -27.547 -31.719 1 92.25 183 PRO A O 1
ATOM 1503 N N . VAL A 1 184 ? -4.066 -28.062 -29.578 1 92.94 184 VAL A N 1
ATOM 1504 C CA . VAL A 1 184 ? -2.627 -28.266 -29.688 1 92.94 184 VAL A CA 1
ATOM 1505 C C . VAL A 1 184 ? -2.248 -29.594 -29.016 1 92.94 184 VAL A C 1
ATOM 1507 O O . VAL A 1 184 ? -2.703 -29.891 -27.906 1 92.94 184 VAL A O 1
ATOM 1510 N N . ILE A 1 185 ? -1.471 -30.391 -29.719 1 93.38 185 ILE A N 1
ATOM 1511 C CA . ILE A 1 185 ? -0.971 -31.625 -29.141 1 93.38 185 ILE A CA 1
ATOM 1512 C C . ILE A 1 185 ? 0.416 -31.406 -28.547 1 93.38 185 ILE A C 1
ATOM 1514 O O . ILE A 1 185 ? 1.292 -30.828 -29.203 1 93.38 185 ILE A O 1
ATOM 1518 N N . LYS A 1 186 ? 0.536 -31.812 -27.312 1 90.88 186 LYS A N 1
ATOM 1519 C CA . LYS A 1 186 ? 1.788 -31.625 -26.594 1 90.88 186 LYS A CA 1
ATOM 1520 C C . LYS A 1 186 ? 2.209 -32.906 -25.875 1 90.88 186 LYS A C 1
ATOM 1522 O O . LYS A 1 186 ? 1.389 -33.812 -25.656 1 90.88 186 LYS A O 1
ATOM 1527 N N . THR A 1 187 ? 3.518 -32.938 -25.625 1 87.31 187 THR A N 1
ATOM 1528 C CA . THR A 1 187 ? 4.004 -33.938 -24.703 1 87.31 187 THR A CA 1
ATOM 1529 C C . THR A 1 187 ? 3.705 -33.562 -23.266 1 87.31 187 THR A C 1
ATOM 1531 O O . THR A 1 187 ? 3.4 -32.375 -22.984 1 87.31 187 THR A O 1
ATOM 1534 N N . HIS A 1 188 ? 3.707 -34.5 -22.359 1 86.31 188 HIS A N 1
ATOM 1535 C CA . HIS A 1 188 ? 3.479 -34.219 -20.938 1 86.31 188 HIS A CA 1
ATOM 1536 C C . HIS A 1 188 ? 4.508 -33.219 -20.406 1 86.31 188 HIS A C 1
ATOM 1538 O O . HIS A 1 188 ? 4.176 -32.344 -19.625 1 86.31 188 HIS A O 1
ATOM 1544 N N . GLU A 1 189 ? 5.715 -33.344 -20.797 1 85.06 189 GLU A N 1
ATOM 1545 C CA . GLU A 1 189 ? 6.797 -32.5 -20.328 1 85.06 189 GLU A CA 1
ATOM 1546 C C . GLU A 1 189 ? 6.578 -31.031 -20.734 1 85.06 189 GLU A C 1
ATOM 1548 O O . GLU A 1 189 ? 6.699 -30.125 -19.906 1 85.06 189 GLU A O 1
ATOM 1553 N N . GLN A 1 190 ? 6.293 -30.875 -21.984 1 87.69 190 GLN A N 1
ATOM 1554 C CA . GLN A 1 190 ? 6.066 -29.516 -22.484 1 87.69 190 GLN A CA 1
ATOM 1555 C C . GLN A 1 190 ? 4.809 -28.906 -21.875 1 87.69 190 GLN A C 1
ATOM 1557 O O . GLN A 1 190 ? 4.785 -27.719 -21.547 1 87.69 190 GLN A O 1
ATOM 1562 N N . PHE A 1 191 ? 3.82 -29.734 -21.781 1 89.75 191 PHE A N 1
ATOM 1563 C CA . PHE A 1 191 ? 2.555 -29.281 -21.203 1 89.75 191 PHE A CA 1
ATOM 1564 C C . PHE A 1 191 ? 2.742 -28.812 -19.766 1 89.75 191 PHE A C 1
ATOM 1566 O O . PHE A 1 191 ? 2.273 -27.734 -19.406 1 89.75 191 PHE A O 1
ATOM 1573 N N . TYR A 1 192 ? 3.488 -29.547 -19.047 1 87.69 192 TYR A N 1
ATOM 1574 C CA . TYR A 1 192 ? 3.67 -29.234 -17.625 1 87.69 192 TYR A CA 1
ATOM 1575 C C . TYR A 1 192 ? 4.539 -28 -17.453 1 87.69 192 TYR A C 1
ATOM 1577 O O . TYR A 1 192 ? 4.223 -27.125 -16.641 1 87.69 192 TYR A O 1
ATOM 1585 N N . ALA A 1 193 ? 5.574 -27.938 -18.156 1 87.06 193 ALA A N 1
ATOM 1586 C CA . ALA A 1 193 ? 6.492 -26.812 -18.047 1 87.06 193 ALA A CA 1
ATOM 1587 C C . ALA A 1 193 ? 5.781 -25.5 -18.359 1 87.06 193 ALA A C 1
ATOM 1589 O O . ALA A 1 193 ? 5.91 -24.516 -17.609 1 87.06 193 ALA A O 1
ATOM 1590 N N . TYR A 1 194 ? 5.031 -25.516 -19.344 1 87.94 194 TYR A N 1
ATOM 1591 C CA . TYR A 1 194 ? 4.32 -24.312 -19.75 1 87.94 194 TYR A CA 1
ATOM 1592 C C . TYR A 1 194 ? 3.229 -23.953 -18.75 1 87.94 194 TYR A C 1
ATOM 1594 O O . TYR A 1 194 ? 3.057 -22.797 -18.391 1 87.94 194 TYR A O 1
ATOM 1602 N N . SER A 1 195 ? 2.516 -24.938 -18.312 1 91.5 195 SER A N 1
ATOM 1603 C CA . SER A 1 195 ? 1.409 -24.719 -17.375 1 91.5 195 SER A CA 1
ATOM 1604 C C . SER A 1 195 ? 1.903 -24.141 -16.062 1 91.5 195 SER A C 1
ATOM 1606 O O . SER A 1 195 ? 1.292 -23.234 -15.5 1 91.5 195 SER A O 1
ATOM 1608 N N . LEU A 1 196 ? 2.957 -24.688 -15.578 1 92.06 196 LEU A N 1
ATOM 1609 C CA . LEU A 1 196 ? 3.48 -24.219 -14.297 1 92.06 196 LEU A CA 1
ATOM 1610 C C . LEU A 1 196 ? 3.898 -22.75 -14.391 1 92.06 196 LEU A C 1
ATOM 1612 O O . LEU A 1 196 ? 3.627 -21.969 -13.484 1 92.06 196 LEU A O 1
ATOM 1616 N N . LYS A 1 197 ? 4.52 -22.406 -15.469 1 89.38 197 LYS A N 1
ATOM 1617 C CA . LYS A 1 197 ? 4.922 -21.016 -15.672 1 89.38 197 LYS A CA 1
ATOM 1618 C C . LYS A 1 197 ? 3.705 -20.094 -15.734 1 89.38 197 LYS A C 1
ATOM 1620 O O . LYS A 1 197 ? 3.711 -19.016 -15.148 1 89.38 197 LYS A O 1
ATOM 1625 N N . GLU A 1 198 ? 2.732 -20.516 -16.422 1 90.56 198 GLU A N 1
ATOM 1626 C CA . GLU A 1 198 ? 1.51 -19.719 -16.547 1 90.56 198 GLU A CA 1
ATOM 1627 C C . GLU A 1 198 ? 0.806 -19.578 -15.203 1 90.56 198 GLU A C 1
ATOM 1629 O O . GLU A 1 198 ? 0.337 -18.484 -14.859 1 90.56 198 GLU A O 1
ATOM 1634 N N . TYR A 1 199 ? 0.729 -20.594 -14.438 1 92.44 199 TYR A N 1
ATOM 1635 C CA . TYR A 1 199 ? 0.005 -20.578 -13.172 1 92.44 199 TYR A CA 1
ATOM 1636 C C . TYR A 1 199 ? 0.733 -19.734 -12.133 1 92.44 199 TYR A C 1
ATOM 1638 O O . TYR A 1 199 ? 0.1 -19.047 -11.32 1 92.44 199 TYR A O 1
ATOM 1646 N N . VAL A 1 200 ? 2.025 -19.781 -12.18 1 92.69 200 VAL A N 1
ATOM 1647 C CA . VAL A 1 200 ? 2.77 -18.922 -11.273 1 92.69 200 VAL A CA 1
ATOM 1648 C C . VAL A 1 200 ? 2.486 -17.453 -11.609 1 92.69 200 VAL A C 1
ATOM 1650 O O . VAL A 1 200 ? 2.281 -16.641 -10.711 1 92.69 200 VAL A O 1
ATOM 1653 N N . LEU A 1 201 ? 2.486 -17.156 -12.836 1 92.19 201 LEU A N 1
ATOM 1654 C CA . LEU A 1 201 ? 2.23 -15.789 -13.266 1 92.19 201 LEU A CA 1
ATOM 1655 C C . LEU A 1 201 ? 0.83 -15.344 -12.852 1 92.19 201 LEU A C 1
ATOM 1657 O O . LEU A 1 201 ? 0.644 -14.219 -12.391 1 92.19 201 LEU A O 1
ATOM 1661 N N . LEU A 1 202 ? -0.102 -16.203 -13.047 1 93.94 202 LEU A N 1
ATOM 1662 C CA . LEU A 1 202 ? -1.467 -15.898 -12.625 1 93.94 202 LEU A CA 1
ATOM 1663 C C . LEU A 1 202 ? -1.537 -15.695 -11.117 1 93.94 202 LEU A C 1
ATOM 1665 O O . LEU A 1 202 ? -2.23 -14.789 -10.641 1 93.94 202 LEU A O 1
ATOM 1669 N N . GLY A 1 203 ? -0.824 -16.516 -10.398 1 94.06 203 GLY A N 1
ATOM 1670 C CA . GLY A 1 203 ? -0.752 -16.328 -8.961 1 94.06 203 GLY A CA 1
ATOM 1671 C C . GLY A 1 203 ? -0.183 -14.984 -8.562 1 94.06 203 GLY A C 1
ATOM 1672 O O . GLY A 1 203 ? -0.693 -14.336 -7.645 1 94.06 203 GLY A O 1
ATOM 1673 N N . VAL A 1 204 ? 0.805 -14.617 -9.273 1 93.38 204 VAL A N 1
ATOM 1674 C CA . VAL A 1 204 ? 1.417 -13.32 -9.008 1 93.38 204 VAL A CA 1
ATOM 1675 C C . VAL A 1 204 ? 0.38 -12.211 -9.188 1 93.38 204 VAL A C 1
ATOM 1677 O O . VAL A 1 204 ? 0.27 -11.312 -8.352 1 93.38 204 VAL A O 1
ATOM 1680 N N . PHE A 1 205 ? -0.382 -12.32 -10.195 1 93.38 205 PHE A N 1
ATOM 1681 C CA . PHE A 1 205 ? -1.422 -11.328 -10.453 1 93.38 205 PHE A CA 1
ATOM 1682 C C . PHE A 1 205 ? -2.455 -11.32 -9.336 1 93.38 205 PHE A C 1
ATOM 1684 O O . PHE A 1 205 ? -2.855 -10.25 -8.859 1 93.38 205 PHE A O 1
ATOM 1691 N N . TYR A 1 206 ? -2.824 -12.461 -8.914 1 94.62 206 TYR A N 1
ATOM 1692 C CA . TYR A 1 206 ? -3.83 -12.562 -7.859 1 94.62 206 TYR A CA 1
ATOM 1693 C C . TYR A 1 206 ? -3.281 -12.047 -6.535 1 94.62 206 TYR A C 1
ATOM 1695 O O . TYR A 1 206 ? -4.012 -11.438 -5.746 1 94.62 206 TYR A O 1
ATOM 1703 N N . GLY A 1 207 ? -2.006 -12.312 -6.352 1 93.06 207 GLY A N 1
ATOM 1704 C CA . GLY A 1 207 ? -1.379 -11.773 -5.156 1 93.06 207 GLY A CA 1
ATOM 1705 C C . GLY A 1 207 ? -1.373 -10.258 -5.117 1 93.06 207 GLY A C 1
ATOM 1706 O O . GLY A 1 207 ? -1.677 -9.656 -4.086 1 93.06 207 GLY A O 1
ATOM 1707 N N . PHE A 1 208 ? -1.092 -9.68 -6.254 1 92.25 208 PHE A N 1
ATOM 1708 C CA . PHE A 1 208 ? -1.134 -8.227 -6.371 1 92.25 208 PHE A CA 1
ATOM 1709 C C . PHE A 1 208 ? -2.512 -7.691 -6.004 1 92.25 208 PHE A C 1
ATOM 1711 O O . PHE A 1 208 ? -2.631 -6.77 -5.195 1 92.25 208 PHE A O 1
ATOM 1718 N N . MET A 1 209 ? -3.508 -8.289 -6.539 1 92.62 209 MET A N 1
ATOM 1719 C CA . MET A 1 209 ? -4.879 -7.82 -6.352 1 92.62 209 MET A CA 1
ATOM 1720 C C . MET A 1 209 ? -5.332 -8.023 -4.91 1 92.62 209 MET A C 1
ATOM 1722 O O . MET A 1 209 ? -5.973 -7.148 -4.324 1 92.62 209 MET A O 1
ATOM 1726 N N . LEU A 1 210 ? -4.949 -9.125 -4.363 1 92.56 210 LEU A N 1
ATOM 1727 C CA . LEU A 1 210 ? -5.371 -9.438 -3.002 1 92.56 210 LEU A CA 1
ATOM 1728 C C . LEU A 1 210 ? -4.746 -8.469 -2.004 1 92.56 210 LEU A C 1
ATOM 1730 O O . LEU A 1 210 ? -5.395 -8.055 -1.043 1 92.56 210 LEU A O 1
ATOM 1734 N N . LEU A 1 211 ? -3.523 -8.164 -2.262 1 90.19 211 LEU A N 1
ATOM 1735 C CA . LEU A 1 211 ? -2.875 -7.215 -1.363 1 90.19 211 LEU A CA 1
ATOM 1736 C C . LEU A 1 211 ? -3.52 -5.836 -1.47 1 90.19 211 LEU A C 1
ATOM 1738 O O . LEU A 1 211 ? -3.707 -5.156 -0.46 1 90.19 211 LEU A O 1
ATOM 1742 N N . ILE A 1 212 ? -3.84 -5.449 -2.648 1 88.69 212 ILE A N 1
ATOM 1743 C CA . ILE A 1 212 ? -4.48 -4.156 -2.855 1 88.69 212 ILE A CA 1
ATOM 1744 C C . ILE A 1 212 ? -5.828 -4.125 -2.143 1 88.69 212 ILE A C 1
ATOM 1746 O O . ILE A 1 212 ? -6.172 -3.139 -1.489 1 88.69 212 ILE A O 1
ATOM 1750 N N . ILE A 1 213 ? -6.555 -5.18 -2.197 1 91.62 213 ILE A N 1
ATOM 1751 C CA . ILE A 1 213 ? -7.859 -5.305 -1.554 1 91.62 213 ILE A CA 1
ATOM 1752 C C . ILE A 1 213 ? -7.695 -5.238 -0.037 1 91.62 213 ILE A C 1
ATOM 1754 O O . ILE A 1 213 ? -8.398 -4.48 0.636 1 91.62 213 ILE A O 1
ATOM 1758 N N . LEU A 1 214 ? -6.711 -5.93 0.378 1 87.31 214 LEU A N 1
ATOM 1759 C CA . LEU A 1 214 ? -6.488 -5.98 1.819 1 87.31 214 LEU A CA 1
ATOM 1760 C C . LEU A 1 214 ? -6.059 -4.617 2.352 1 87.31 214 LEU A C 1
ATOM 1762 O O . LEU A 1 214 ? -6.582 -4.148 3.367 1 87.31 214 LEU A O 1
ATOM 1766 N N . TYR A 1 215 ? -5.148 -3.973 1.705 1 82.44 215 TYR A N 1
ATOM 1767 C CA . TYR A 1 215 ? -4.633 -2.67 2.113 1 82.44 215 TYR A CA 1
ATOM 1768 C C . TYR A 1 215 ? -5.746 -1.627 2.133 1 82.44 215 TYR A C 1
ATOM 1770 O O . TYR A 1 215 ? -5.863 -0.852 3.086 1 82.44 215 TYR A O 1
ATOM 1778 N N . ASN A 1 216 ? -6.543 -1.634 1.149 1 83.81 216 ASN A N 1
ATOM 1779 C CA . ASN A 1 216 ? -7.613 -0.646 1.075 1 83.81 216 ASN A CA 1
ATOM 1780 C C . ASN A 1 216 ? -8.734 -0.958 2.064 1 83.81 216 ASN A C 1
ATOM 1782 O O . ASN A 1 216 ? -9.375 -0.047 2.588 1 83.81 216 ASN A O 1
ATOM 1786 N N . PHE A 1 217 ? -8.875 -2.201 2.342 1 89.25 217 PHE A N 1
ATOM 1787 C CA . PHE A 1 217 ? -9.875 -2.58 3.336 1 89.25 217 PHE A CA 1
ATOM 1788 C C . PHE A 1 217 ? -9.445 -2.139 4.73 1 89.25 217 PHE A C 1
ATOM 1790 O O . PHE A 1 217 ? -10.25 -1.606 5.492 1 89.25 217 PHE A O 1
ATOM 1797 N N . ILE A 1 218 ? -8.227 -2.289 5.02 1 81.94 218 ILE A N 1
ATOM 1798 C CA . ILE A 1 218 ? -7.688 -1.855 6.305 1 81.94 218 ILE A CA 1
ATOM 1799 C C . ILE A 1 218 ? -7.758 -0.333 6.406 1 81.94 218 ILE A C 1
ATOM 1801 O O . ILE A 1 218 ? -8.125 0.208 7.449 1 81.94 218 ILE A O 1
ATOM 1805 N N . SER A 1 219 ? -7.414 0.305 5.293 1 78 219 SER A N 1
ATOM 1806 C CA . SER A 1 219 ? -7.496 1.762 5.258 1 78 219 SER A CA 1
ATOM 1807 C C . SER A 1 219 ? -8.922 2.242 5.512 1 78 219 SER A C 1
ATOM 1809 O O . SER A 1 219 ? -9.125 3.254 6.188 1 78 219 SER A O 1
ATOM 1811 N N . PHE A 1 220 ? -9.953 1.572 5.051 1 85.5 220 PHE A N 1
ATOM 1812 C CA . PHE A 1 220 ? -11.359 1.89 5.281 1 85.5 220 PHE A CA 1
ATOM 1813 C C . PHE A 1 220 ? -11.719 1.74 6.754 1 85.5 220 PHE A C 1
ATOM 1815 O O . PHE A 1 220 ? -12.414 2.584 7.316 1 85.5 220 PHE A O 1
ATOM 1822 N N . LEU A 1 221 ? -11.188 0.728 7.406 1 81.75 221 LEU A N 1
ATOM 1823 C CA . LEU A 1 221 ? -11.492 0.459 8.805 1 81.75 221 LEU A CA 1
ATOM 1824 C C . LEU A 1 221 ? -10.859 1.513 9.711 1 81.75 221 LEU A C 1
ATOM 1826 O O . LEU A 1 221 ? -11.453 1.912 10.719 1 81.75 221 LEU A O 1
ATOM 1830 N N . ILE A 1 222 ? -9.734 2 9.273 1 71.75 222 ILE A N 1
ATOM 1831 C CA . ILE A 1 222 ? -8.992 2.939 10.109 1 71.75 222 ILE A CA 1
ATOM 1832 C C . ILE A 1 222 ? -9.492 4.359 9.852 1 71.75 222 ILE A C 1
ATOM 1834 O O . ILE A 1 222 ? -9.789 5.098 10.797 1 71.75 222 ILE A O 1
ATOM 1838 N N . LEU A 1 223 ? -9.602 4.738 8.539 1 71.5 223 LEU A N 1
ATOM 1839 C CA . LEU A 1 223 ? -9.93 6.113 8.188 1 71.5 223 LEU A CA 1
ATOM 1840 C C . LEU A 1 223 ? -11.438 6.309 8.094 1 71.5 223 LEU A C 1
ATOM 1842 O O . LEU A 1 223 ? -11.93 7.438 8.164 1 71.5 223 LEU A O 1
ATOM 1846 N N . ARG A 1 224 ? -12.195 5.258 7.871 1 81.31 224 ARG A N 1
ATOM 1847 C CA . ARG A 1 224 ? -13.648 5.258 7.785 1 81.31 224 ARG A CA 1
ATOM 1848 C C . ARG A 1 224 ? -14.133 6.172 6.664 1 81.31 224 ARG A C 1
ATOM 1850 O O . ARG A 1 224 ? -15.133 6.871 6.816 1 81.31 224 ARG A O 1
ATOM 1857 N N . VAL A 1 225 ? -13.328 6.215 5.566 1 80.31 225 VAL A N 1
ATOM 1858 C CA . VAL A 1 225 ? -13.711 6.949 4.367 1 80.31 225 VAL A CA 1
ATOM 1859 C C . VAL A 1 225 ? -14.328 5.988 3.348 1 80.31 225 VAL A C 1
ATOM 1861 O O . VAL A 1 225 ? -13.734 4.953 3.033 1 80.31 225 VAL A O 1
ATOM 1864 N N . THR A 1 226 ? -15.359 6.309 2.809 1 87.5 226 THR A N 1
ATOM 1865 C CA . THR A 1 226 ? -16.188 5.406 2.025 1 87.5 226 THR A CA 1
ATOM 1866 C C . THR A 1 226 ? -15.547 5.098 0.679 1 87.5 226 THR A C 1
ATOM 1868 O O . THR A 1 226 ? -15.766 4.027 0.109 1 87.5 226 THR A O 1
ATOM 1871 N N . HIS A 1 227 ? -14.812 6.039 0.108 1 86.75 227 HIS A N 1
ATOM 1872 C CA . HIS A 1 227 ? -14.266 5.762 -1.216 1 86.75 227 HIS A CA 1
ATOM 1873 C C . HIS A 1 227 ? -13.297 4.586 -1.178 1 86.75 227 HIS A C 1
ATOM 1875 O O . HIS A 1 227 ? -13.094 3.91 -2.189 1 86.75 227 HIS A O 1
ATOM 1881 N N . TYR A 1 228 ? -12.75 4.254 0.031 1 86.5 228 TYR A N 1
ATOM 1882 C CA . TYR A 1 228 ? -11.914 3.061 0.161 1 86.5 228 TYR A CA 1
ATOM 1883 C C . TYR A 1 228 ? -12.758 1.795 0.02 1 86.5 228 TYR A C 1
ATOM 1885 O O . TYR A 1 228 ? -12.305 0.805 -0.56 1 86.5 228 TYR A O 1
ATOM 1893 N N . LEU A 1 229 ? -13.922 1.853 0.58 1 91.25 229 LEU A N 1
ATOM 1894 C CA . LEU A 1 229 ? -14.805 0.696 0.487 1 91.25 229 LEU A CA 1
ATOM 1895 C C . LEU A 1 229 ? -15.234 0.457 -0.956 1 91.25 229 LEU A C 1
ATOM 1897 O O . LEU A 1 229 ? -15.242 -0.683 -1.426 1 91.25 229 LEU A O 1
ATOM 1901 N N . TYR A 1 230 ? -15.625 1.54 -1.637 1 94.12 230 TYR A N 1
ATOM 1902 C CA . TYR A 1 230 ? -15.992 1.422 -3.043 1 94.12 230 TYR A CA 1
ATOM 1903 C C . TYR A 1 230 ? -14.836 0.851 -3.861 1 94.12 230 TYR A C 1
ATOM 1905 O O . TYR A 1 230 ? -15.047 0.017 -4.742 1 94.12 230 TYR A O 1
ATOM 1913 N N . TYR A 1 231 ? -13.688 1.286 -3.518 1 92.44 231 TYR A N 1
ATOM 1914 C CA . TYR A 1 231 ? -12.484 0.828 -4.203 1 92.44 231 TYR A CA 1
ATOM 1915 C C . TYR A 1 231 ? -12.258 -0.662 -3.975 1 92.44 231 TYR A C 1
ATOM 1917 O O . TYR A 1 231 ? -11.875 -1.387 -4.895 1 92.44 231 TYR A O 1
ATOM 1925 N N . VAL A 1 232 ? -12.531 -1.141 -2.777 1 93.25 232 VAL A N 1
ATOM 1926 C CA . VAL A 1 232 ? -12.359 -2.545 -2.418 1 93.25 232 VAL A CA 1
ATOM 1927 C C . VAL A 1 232 ? -13.336 -3.406 -3.213 1 93.25 232 VAL A C 1
ATOM 1929 O O . VAL A 1 232 ? -12.953 -4.426 -3.787 1 93.25 232 VAL A O 1
ATOM 1932 N N . ILE A 1 233 ? -14.523 -3.018 -3.312 1 95.69 233 ILE A N 1
ATOM 1933 C CA . ILE A 1 233 ? -15.539 -3.795 -4.016 1 95.69 233 ILE A CA 1
ATOM 1934 C C . ILE A 1 233 ? -15.25 -3.783 -5.516 1 95.69 233 ILE A C 1
ATOM 1936 O O . ILE A 1 233 ? -15.414 -4.801 -6.195 1 95.69 233 ILE A O 1
ATOM 1940 N N . TYR A 1 234 ? -14.805 -2.605 -5.992 1 95.5 234 TYR A N 1
ATOM 1941 C CA . TYR A 1 234 ? -14.367 -2.516 -7.379 1 95.5 234 TYR A CA 1
ATOM 1942 C C . TYR A 1 234 ? -13.25 -3.518 -7.664 1 95.5 234 TYR A C 1
ATOM 1944 O O . TYR A 1 234 ? -13.305 -4.254 -8.648 1 95.5 234 TYR A O 1
ATOM 1952 N N . ALA A 1 235 ? -12.273 -3.596 -6.812 1 94.81 235 ALA A N 1
ATOM 1953 C CA . ALA A 1 235 ? -11.125 -4.48 -6.984 1 94.81 235 ALA A CA 1
ATOM 1954 C C . ALA A 1 235 ? -11.547 -5.945 -6.914 1 94.81 235 ALA A C 1
ATOM 1956 O O . ALA A 1 235 ? -11.031 -6.777 -7.664 1 94.81 235 ALA A O 1
ATOM 1957 N N . ILE A 1 236 ? -12.5 -6.266 -6.031 1 96 236 ILE A N 1
ATOM 1958 C CA . ILE A 1 236 ? -13 -7.629 -5.906 1 96 236 ILE A CA 1
ATOM 1959 C C . ILE A 1 236 ? -13.727 -8.031 -7.188 1 96 236 ILE A C 1
ATOM 1961 O O . ILE A 1 236 ? -13.547 -9.141 -7.691 1 96 236 ILE A O 1
ATOM 1965 N N . GLY A 1 237 ? -14.508 -7.152 -7.672 1 94.88 237 GLY A N 1
ATOM 1966 C CA . GLY A 1 237 ? -15.195 -7.418 -8.922 1 94.88 237 GLY A CA 1
ATOM 1967 C C . GLY A 1 237 ? -14.25 -7.691 -10.078 1 94.88 237 GLY A C 1
ATOM 1968 O O . GLY A 1 237 ? -14.445 -8.648 -10.836 1 94.88 237 GLY A O 1
ATOM 1969 N N . ILE A 1 238 ? -13.234 -6.926 -10.18 1 94.25 238 ILE A N 1
ATOM 1970 C CA . ILE A 1 238 ? -12.273 -7.082 -11.266 1 94.25 238 ILE A CA 1
ATOM 1971 C C . ILE A 1 238 ? -11.5 -8.383 -11.078 1 94.25 238 ILE A C 1
ATOM 1973 O O . ILE A 1 238 ? -11.164 -9.062 -12.055 1 94.25 238 ILE A O 1
ATOM 1977 N N . LEU A 1 239 ? -11.172 -8.703 -9.828 1 95.38 239 LEU A N 1
ATOM 1978 C CA . LEU A 1 239 ? -10.469 -9.953 -9.555 1 95.38 239 LEU A CA 1
ATOM 1979 C C . LEU A 1 239 ? -11.297 -11.156 -10 1 95.38 239 LEU A C 1
ATOM 1981 O O . LEU A 1 239 ? -10.781 -12.062 -10.648 1 95.38 239 LEU A O 1
ATOM 1985 N N . ILE A 1 240 ? -12.531 -11.148 -9.703 1 95.5 240 ILE A N 1
ATOM 1986 C CA . ILE A 1 240 ? -13.414 -12.242 -10.086 1 95.5 240 ILE A CA 1
ATOM 1987 C C . ILE A 1 240 ? -13.547 -12.289 -11.609 1 95.5 240 ILE A C 1
ATOM 1989 O O . ILE A 1 240 ? -13.539 -13.367 -12.203 1 95.5 240 ILE A O 1
ATOM 1993 N N . TYR A 1 241 ? -13.625 -11.133 -12.172 1 92.31 241 TYR A N 1
ATOM 1994 C CA . TYR A 1 241 ? -13.711 -11.047 -13.625 1 92.31 241 TYR A CA 1
ATOM 1995 C C . TYR A 1 241 ? -12.484 -11.656 -14.281 1 92.31 241 TYR A C 1
ATOM 1997 O O . TYR A 1 241 ? -12.602 -12.469 -15.203 1 92.31 241 TYR A O 1
ATOM 2005 N N . LEU A 1 242 ? -11.344 -11.32 -13.82 1 92.44 242 LEU A N 1
ATOM 2006 C CA . LEU A 1 242 ? -10.109 -11.82 -14.406 1 92.44 242 LEU A CA 1
ATOM 2007 C C . LEU A 1 242 ? -9.953 -13.312 -14.156 1 92.44 242 LEU A C 1
ATOM 2009 O O . LEU A 1 242 ? -9.484 -14.047 -15.031 1 92.44 242 LEU A O 1
ATOM 2013 N N . MET A 1 243 ? -10.328 -13.758 -12.977 1 94.62 243 MET A N 1
ATOM 2014 C CA . MET A 1 243 ? -10.234 -15.188 -12.68 1 94.62 243 MET A CA 1
ATOM 2015 C C . MET A 1 243 ? -11.164 -15.984 -13.594 1 94.62 243 MET A C 1
ATOM 2017 O O . MET A 1 243 ? -10.828 -17.094 -14 1 94.62 243 MET A O 1
ATOM 2021 N N . SER A 1 244 ? -12.266 -15.367 -13.836 1 92.25 244 SER A N 1
ATOM 2022 C CA . SER A 1 244 ? -13.188 -16.016 -14.758 1 92.25 244 SER A CA 1
ATOM 2023 C C . SER A 1 244 ? -12.617 -16.062 -16.172 1 92.25 244 SER A C 1
ATOM 2025 O O . SER A 1 244 ? -12.625 -17.109 -16.812 1 92.25 244 SER A O 1
ATOM 2027 N N . LYS A 1 245 ? -12 -14.984 -16.562 1 88.12 245 LYS A N 1
ATOM 2028 C CA . LYS A 1 245 ? -11.461 -14.875 -17.922 1 88.12 245 LYS A CA 1
ATOM 2029 C C . LYS A 1 245 ? -10.219 -15.75 -18.094 1 88.12 245 LYS A C 1
ATOM 2031 O O . LYS A 1 245 ? -9.883 -16.141 -19.203 1 88.12 245 LYS A O 1
ATOM 2036 N N . ASN A 1 246 ? -9.625 -16.062 -17 1 91.25 246 ASN A N 1
ATOM 2037 C CA . ASN A 1 246 ? -8.422 -16.875 -17.078 1 91.25 246 ASN A CA 1
ATOM 2038 C C . ASN A 1 246 ? -8.742 -18.359 -16.875 1 91.25 246 ASN A C 1
ATOM 2040 O O . ASN A 1 246 ? -7.859 -19.203 -17 1 91.25 246 ASN A O 1
ATOM 2044 N N . GLY A 1 247 ? -9.914 -18.688 -1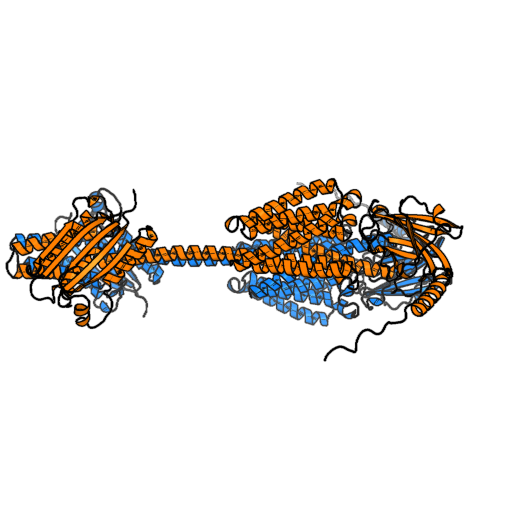6.562 1 92.75 247 GLY A N 1
ATOM 2045 C CA . GLY A 1 247 ? -10.312 -20.078 -16.391 1 92.75 247 GLY A CA 1
ATOM 2046 C C . GLY A 1 247 ? -10.078 -20.594 -14.977 1 92.75 247 GLY A C 1
ATOM 2047 O O . GLY A 1 247 ? -10.586 -21.656 -14.609 1 92.75 247 GLY A O 1
ATOM 2048 N N . THR A 1 248 ? -9.32 -19.812 -14.172 1 94.19 248 THR A N 1
ATOM 2049 C CA . THR A 1 248 ? -8.992 -20.25 -12.82 1 94.19 248 THR A CA 1
ATOM 2050 C C . THR A 1 248 ? -10.18 -20.062 -11.883 1 94.19 248 THR A C 1
ATOM 2052 O O . THR A 1 248 ? -10.273 -20.734 -10.852 1 94.19 248 THR A O 1
ATOM 2055 N N . GLY A 1 249 ? -11.117 -19.188 -12.242 1 94.62 249 GLY A N 1
ATOM 2056 C CA . GLY A 1 249 ? -12.328 -19.062 -11.438 1 94.62 249 GLY A CA 1
ATOM 2057 C C . GLY A 1 249 ? -13.156 -20.328 -11.391 1 94.62 249 GLY A C 1
ATOM 2058 O O . GLY A 1 249 ? -13.516 -20.797 -10.305 1 94.62 249 GLY A O 1
ATOM 2059 N N . PHE A 1 250 ? -13.336 -20.812 -12.578 1 94.88 250 PHE A N 1
ATOM 2060 C CA . PHE A 1 250 ? -14.086 -22.062 -12.672 1 94.88 250 PHE A CA 1
ATOM 2061 C C . PHE A 1 250 ? -13.336 -23.188 -11.984 1 94.88 250 PHE A C 1
ATOM 2063 O O . PHE A 1 250 ? -13.945 -24.031 -11.328 1 94.88 250 PHE A O 1
ATOM 2070 N N . GLN A 1 251 ? -12.07 -23.188 -12.062 1 94.31 251 GLN A N 1
ATOM 2071 C CA . GLN A 1 251 ? -11.234 -24.25 -11.516 1 94.31 251 GLN A CA 1
ATOM 2072 C C . GLN A 1 251 ? -11.234 -24.234 -9.992 1 94.31 251 GLN A C 1
ATOM 2074 O O . GLN A 1 251 ? -11.352 -25.266 -9.352 1 94.31 251 GLN A O 1
ATOM 2079 N N . TYR A 1 252 ? -11.242 -23.062 -9.398 1 93.06 252 TYR A N 1
ATOM 2080 C CA . TYR A 1 252 ? -10.961 -23 -7.969 1 93.06 252 TYR A CA 1
ATOM 2081 C C . TYR A 1 252 ? -12.156 -22.453 -7.195 1 93.06 252 TYR A C 1
ATOM 2083 O O . TYR A 1 252 ? -12.367 -22.828 -6.035 1 93.06 252 TYR A O 1
ATOM 2091 N N . LEU A 1 253 ? -12.977 -21.641 -7.766 1 93.88 253 LEU A N 1
ATOM 2092 C CA . LEU A 1 253 ? -14.008 -20.953 -6.996 1 93.88 253 LEU A CA 1
ATOM 2093 C C . LEU A 1 253 ? -15.352 -21.656 -7.145 1 93.88 253 LEU A C 1
ATOM 2095 O O . LEU A 1 253 ? -16.062 -21.859 -6.156 1 93.88 253 LEU A O 1
ATOM 2099 N N . TRP A 1 254 ? -15.711 -21.969 -8.445 1 95.12 254 TRP A N 1
ATOM 2100 C CA . TRP A 1 254 ? -17.016 -22.594 -8.625 1 95.12 254 TRP A CA 1
ATOM 2101 C C . TRP A 1 254 ? -16.922 -23.797 -9.555 1 95.12 254 TRP A C 1
ATOM 2103 O O . TRP A 1 254 ? -17.656 -23.875 -10.547 1 95.12 254 TRP A O 1
ATOM 2113 N N . PRO A 1 255 ? -16.188 -24.844 -9.219 1 93.5 255 PRO A N 1
ATOM 2114 C CA . PRO A 1 255 ? -15.969 -26 -10.078 1 93.5 255 PRO A CA 1
ATOM 2115 C C . PRO A 1 255 ? -17.219 -26.844 -10.273 1 93.5 255 PRO A C 1
ATOM 2117 O O . PRO A 1 255 ? -17.375 -27.516 -11.305 1 93.5 255 PRO A O 1
ATOM 2120 N N . ASP A 1 256 ? -18.156 -26.766 -9.352 1 93.88 256 ASP A N 1
ATOM 2121 C CA . ASP A 1 256 ? -19.328 -27.641 -9.383 1 93.88 256 ASP A CA 1
ATOM 2122 C C . ASP A 1 256 ? -20.531 -26.922 -9.969 1 93.88 256 ASP A C 1
ATOM 2124 O O . ASP A 1 256 ? -21.594 -27.516 -10.133 1 93.88 256 ASP A O 1
ATOM 2128 N N . PHE A 1 257 ? -20.344 -25.672 -10.32 1 94.06 257 PHE A N 1
ATOM 2129 C CA . PHE A 1 257 ? -21.469 -24.875 -10.797 1 94.06 257 PHE A CA 1
ATOM 2130 C C . PHE A 1 257 ? -21.188 -24.297 -12.172 1 94.06 257 PHE A C 1
ATOM 2132 O O . PHE A 1 257 ? -21.031 -23.078 -12.32 1 94.06 257 PHE A O 1
ATOM 2139 N N . PRO A 1 258 ? -21.281 -25.141 -13.195 1 93.88 258 PRO A N 1
ATOM 2140 C CA . PRO A 1 258 ? -20.969 -24.672 -14.547 1 93.88 258 PRO A CA 1
ATOM 2141 C C . PRO A 1 258 ? -21.922 -23.594 -15.047 1 93.88 258 PRO A C 1
ATOM 2143 O O . PRO A 1 258 ? -21.562 -22.797 -15.906 1 93.88 258 PRO A O 1
ATOM 2146 N N . GLN A 1 259 ? -23.125 -23.422 -14.492 1 89.38 259 GLN A N 1
ATOM 2147 C CA . GLN A 1 259 ? -24.109 -22.438 -14.922 1 89.38 259 GLN A CA 1
ATOM 2148 C C . GLN A 1 259 ? -23.625 -21.016 -14.648 1 89.38 259 GLN A C 1
ATOM 2150 O O . GLN A 1 259 ? -24.047 -20.078 -15.328 1 89.38 259 GLN A O 1
ATOM 2155 N N . ILE A 1 260 ? -22.734 -20.875 -13.734 1 90.31 260 ILE A N 1
ATOM 2156 C CA . ILE A 1 260 ? -22.234 -19.578 -13.336 1 90.31 260 ILE A CA 1
ATOM 2157 C C . ILE A 1 260 ? -21.328 -19.016 -14.43 1 90.31 260 ILE A C 1
ATOM 2159 O O . ILE A 1 260 ? -21.203 -17.797 -14.578 1 90.31 260 ILE A O 1
ATOM 2163 N N . ASN A 1 261 ? -20.75 -19.859 -15.25 1 89.69 261 ASN A N 1
ATOM 2164 C CA . ASN A 1 261 ? -19.766 -19.453 -16.25 1 89.69 261 ASN A CA 1
ATOM 2165 C C . ASN A 1 261 ? -20.391 -18.531 -17.297 1 89.69 261 ASN A C 1
ATOM 2167 O O . ASN A 1 261 ? -19.703 -17.656 -17.828 1 89.69 261 ASN A O 1
ATOM 2171 N N . SER A 1 262 ? -21.688 -18.688 -17.578 1 83.06 262 SER A N 1
ATOM 2172 C CA . SER A 1 262 ? -22.328 -17.891 -18.625 1 83.06 262 SER A CA 1
ATOM 2173 C C . SER A 1 262 ? -22.672 -16.484 -18.125 1 83.06 262 SER A C 1
ATOM 2175 O O . SER A 1 262 ? -22.875 -15.578 -18.938 1 83.06 262 SER A O 1
ATOM 2177 N N . HIS A 1 263 ? -22.547 -16.297 -16.781 1 83.44 263 HIS A N 1
ATOM 2178 C CA . HIS A 1 263 ? -23.047 -15.031 -16.25 1 83.44 263 HIS A CA 1
ATOM 2179 C C . HIS A 1 263 ? -21.984 -14.289 -15.469 1 83.44 263 HIS A C 1
ATOM 2181 O O . HIS A 1 263 ? -22.078 -13.078 -15.266 1 83.44 263 HIS A O 1
ATOM 2187 N N . ILE A 1 264 ? -21.047 -14.93 -15.031 1 87.44 264 ILE A N 1
ATOM 2188 C CA . ILE A 1 264 ? -20.141 -14.383 -14.031 1 87.44 264 ILE A CA 1
ATOM 2189 C C . ILE A 1 264 ? -19.312 -13.258 -14.648 1 87.44 264 ILE A C 1
ATOM 2191 O O . ILE A 1 264 ? -18.969 -12.281 -13.969 1 87.44 264 ILE A O 1
ATOM 2195 N N . ASP A 1 265 ? -18.969 -13.359 -15.906 1 85.06 265 ASP A N 1
ATOM 2196 C CA . ASP A 1 265 ? -18.156 -12.328 -16.562 1 85.06 265 ASP A CA 1
ATOM 2197 C C . ASP A 1 265 ? -18.906 -10.992 -16.594 1 85.06 265 ASP A C 1
ATOM 2199 O O . ASP A 1 265 ? -18.359 -9.969 -16.172 1 85.06 265 ASP A O 1
ATOM 2203 N N . SER A 1 266 ? -20.109 -11.086 -17.047 1 82.12 266 SER A N 1
ATOM 2204 C CA . SER A 1 266 ? -20.922 -9.875 -17.172 1 82.12 266 SER A CA 1
ATOM 2205 C C . SER A 1 266 ? -21.281 -9.312 -15.797 1 82.12 266 SER A C 1
ATOM 2207 O O . SER A 1 266 ? -21.234 -8.102 -15.586 1 82.12 266 SER A O 1
ATOM 2209 N N . LEU A 1 267 ? -21.578 -10.156 -14.891 1 85.19 267 LEU A N 1
ATOM 2210 C CA . LEU A 1 267 ? -21.984 -9.719 -13.555 1 85.19 267 LEU A CA 1
ATOM 2211 C C . LEU A 1 267 ? -20.812 -9.062 -12.828 1 85.19 267 LEU A C 1
ATOM 2213 O O . LEU A 1 267 ? -20.984 -8.016 -12.188 1 85.19 267 LEU A O 1
ATOM 2217 N N . SER A 1 268 ? -19.688 -9.688 -12.914 1 89.69 268 SER A N 1
ATOM 2218 C CA . SER A 1 268 ? -18.531 -9.156 -12.219 1 89.69 268 SER A CA 1
ATOM 2219 C C . SER A 1 268 ? -18.094 -7.816 -12.812 1 89.69 268 SER A C 1
ATOM 2221 O O . SER A 1 268 ? -17.719 -6.898 -12.078 1 89.69 268 SER A O 1
ATOM 2223 N N . LEU A 1 269 ? -18.172 -7.684 -14.078 1 87.56 269 LEU A N 1
ATOM 2224 C CA . LEU A 1 269 ? -17.797 -6.438 -14.734 1 87.56 269 LEU A CA 1
ATOM 2225 C C . LEU A 1 269 ? -18.781 -5.324 -14.398 1 87.56 269 LEU A C 1
ATOM 2227 O O . LEU A 1 269 ? -18.375 -4.18 -14.18 1 87.56 269 LEU A O 1
ATOM 2231 N N . THR A 1 270 ? -20.031 -5.684 -14.375 1 86.94 270 THR A N 1
ATOM 2232 C CA . THR A 1 270 ? -21.062 -4.707 -14.047 1 86.94 270 THR A CA 1
ATOM 2233 C C . THR A 1 270 ? -20.891 -4.191 -12.617 1 86.94 270 THR A C 1
ATOM 2235 O O . THR A 1 270 ? -20.953 -2.984 -12.383 1 86.94 270 THR A O 1
ATOM 2238 N N . VAL A 1 271 ? -20.672 -5.082 -11.75 1 89.19 271 VAL A N 1
ATOM 2239 C CA . VAL A 1 271 ? -20.453 -4.684 -10.359 1 89.19 271 VAL A CA 1
ATOM 2240 C C . VAL A 1 271 ? -19.219 -3.797 -10.258 1 89.19 271 VAL A C 1
ATOM 2242 O O . VAL A 1 271 ? -19.219 -2.803 -9.531 1 89.19 271 VAL A O 1
ATOM 2245 N N . SER A 1 272 ? -18.203 -4.109 -11 1 91.75 272 SER A N 1
ATOM 2246 C CA . SER A 1 272 ? -16.969 -3.338 -10.984 1 91.75 272 SER A CA 1
ATOM 2247 C C . SER A 1 272 ? -17.188 -1.919 -11.492 1 91.75 272 SER A C 1
ATOM 2249 O O . SER A 1 272 ? -16.703 -0.956 -10.906 1 91.75 272 SER A O 1
ATOM 2251 N N . ILE A 1 273 ? -17.984 -1.782 -12.508 1 91.12 273 ILE A N 1
ATOM 2252 C CA . ILE A 1 273 ? -18.203 -0.469 -13.102 1 91.12 273 ILE A CA 1
ATOM 2253 C C . ILE A 1 273 ? -19.062 0.38 -12.164 1 91.12 273 ILE A C 1
ATOM 2255 O O . ILE A 1 273 ? -18.828 1.584 -12.023 1 91.12 273 ILE A O 1
ATOM 2259 N N . ILE A 1 274 ? -20.031 -0.241 -11.539 1 92.31 274 ILE A N 1
ATOM 2260 C CA . ILE A 1 274 ? -20.891 0.469 -10.594 1 92.31 274 ILE A CA 1
ATOM 2261 C C . ILE A 1 274 ? -20.031 1.05 -9.461 1 92.31 274 ILE A C 1
ATOM 2263 O O . ILE A 1 274 ? -20.125 2.244 -9.164 1 92.31 274 ILE A O 1
ATOM 2267 N N . PHE A 1 275 ? -19.203 0.257 -8.984 1 94 275 PHE A N 1
ATOM 2268 C CA . PHE A 1 275 ? -18.453 0.7 -7.812 1 94 275 PHE A CA 1
ATOM 2269 C C . PHE A 1 275 ? -17.281 1.578 -8.211 1 94 275 PHE A C 1
ATOM 2271 O O . PHE A 1 275 ? -16.844 2.432 -7.441 1 94 275 PHE A O 1
ATOM 2278 N N . LEU A 1 276 ? -16.766 1.402 -9.406 1 93.31 276 LEU A N 1
ATOM 2279 C CA . LEU A 1 276 ? -15.797 2.352 -9.93 1 93.31 276 LEU A CA 1
ATOM 2280 C C . LEU A 1 276 ? -16.422 3.734 -10.102 1 93.31 276 LEU A C 1
ATOM 2282 O O . LEU A 1 276 ? -15.766 4.75 -9.844 1 93.31 276 LEU A O 1
ATOM 2286 N N . SER A 1 277 ? -17.656 3.725 -10.508 1 93.5 277 SER A N 1
ATOM 2287 C CA . SER A 1 277 ? -18.359 4.988 -10.664 1 93.5 277 SER A CA 1
ATOM 2288 C C . SER A 1 277 ? -18.562 5.68 -9.32 1 93.5 277 SER A C 1
ATOM 2290 O O . SER A 1 277 ? -18.328 6.883 -9.195 1 93.5 277 SER A O 1
ATOM 2292 N N . LEU A 1 278 ? -18.984 4.902 -8.367 1 93.62 278 LEU A N 1
ATOM 2293 C CA . LEU A 1 278 ? -19.172 5.449 -7.027 1 93.62 278 LEU A CA 1
ATOM 2294 C C . LEU A 1 278 ? -17.859 5.973 -6.457 1 93.62 278 LEU A C 1
ATOM 2296 O O . LEU A 1 278 ? -17.828 7.039 -5.844 1 93.62 278 LEU A O 1
ATOM 2300 N N . PHE A 1 279 ? -16.797 5.277 -6.691 1 94.06 279 PHE A N 1
ATOM 2301 C CA . PHE A 1 279 ? -15.469 5.684 -6.246 1 94.06 279 PHE A CA 1
ATOM 2302 C C . PHE A 1 279 ? -15.055 6.992 -6.91 1 94.06 279 PHE A C 1
ATOM 2304 O O . PHE A 1 279 ? -14.594 7.918 -6.234 1 94.06 279 PHE A O 1
ATOM 2311 N N . THR A 1 280 ? -15.281 7.008 -8.188 1 91.88 280 THR A N 1
ATOM 2312 C CA . THR A 1 280 ? -14.859 8.172 -8.953 1 91.88 280 THR A CA 1
ATOM 2313 C C . THR A 1 280 ? -15.617 9.422 -8.508 1 91.88 280 THR A C 1
ATOM 2315 O O . THR A 1 280 ? -15.023 10.492 -8.352 1 91.88 280 THR A O 1
ATOM 2318 N N . MET A 1 281 ? -16.891 9.297 -8.258 1 91.75 281 MET A N 1
ATOM 2319 C CA . MET A 1 281 ? -17.719 10.43 -7.848 1 91.75 281 MET A CA 1
ATOM 2320 C C . MET A 1 281 ? -17.266 10.977 -6.5 1 91.75 281 MET A C 1
ATOM 2322 O O . MET A 1 281 ? -17.219 12.195 -6.309 1 91.75 281 MET A O 1
ATOM 2326 N N . GLU A 1 282 ? -16.938 10.094 -5.652 1 88.44 282 GLU A N 1
ATOM 2327 C CA . GLU A 1 282 ? -16.531 10.508 -4.316 1 88.44 282 GLU A CA 1
ATOM 2328 C C . GLU A 1 282 ? -15.086 11.016 -4.312 1 88.44 282 GLU A C 1
ATOM 2330 O O . GLU A 1 282 ? -14.781 12.055 -3.717 1 88.44 282 GLU A O 1
ATOM 2335 N N . PHE A 1 283 ? -14.203 10.344 -4.941 1 88.56 283 PHE A N 1
ATOM 2336 C CA . PHE A 1 283 ? -12.773 10.641 -4.93 1 88.56 283 PHE A CA 1
ATOM 2337 C C . PHE A 1 283 ? -12.5 11.961 -5.633 1 88.56 283 PHE A C 1
ATOM 2339 O O . PHE A 1 283 ? -11.719 12.781 -5.141 1 88.56 283 PHE A O 1
ATOM 2346 N N . LEU A 1 284 ? -13.141 12.125 -6.773 1 87.38 284 LEU A N 1
ATOM 2347 C CA . LEU A 1 284 ? -12.906 13.336 -7.551 1 87.38 284 LEU A CA 1
ATOM 2348 C C . LEU A 1 284 ? -13.844 14.461 -7.109 1 87.38 284 LEU A C 1
ATOM 2350 O O . LEU A 1 284 ? -13.891 15.523 -7.738 1 87.38 284 LEU A O 1
ATOM 2354 N N . GLN A 1 285 ? -14.656 14.203 -6.129 1 84.25 285 GLN A N 1
ATOM 2355 C CA . GLN A 1 285 ? -15.547 15.195 -5.547 1 84.25 285 GLN A CA 1
ATOM 2356 C C . GLN A 1 285 ? -16.422 15.844 -6.617 1 84.25 285 GLN A C 1
ATOM 2358 O O . GLN A 1 285 ? -16.5 17.078 -6.699 1 84.25 285 GLN A O 1
ATOM 2363 N N . ILE A 1 286 ? -16.984 15.047 -7.297 1 84.25 286 ILE A N 1
ATOM 2364 C CA . ILE A 1 286 ? -17.75 15.5 -8.453 1 84.25 286 ILE A CA 1
ATOM 2365 C C . ILE A 1 286 ? -19.078 16.109 -7.98 1 84.25 286 ILE A C 1
ATOM 2367 O O . ILE A 1 286 ? -19.594 17.031 -8.602 1 84.25 286 ILE A O 1
ATOM 2371 N N . LYS A 1 287 ? -19.625 15.672 -6.883 1 77.19 287 LYS A N 1
ATOM 2372 C CA . LYS A 1 287 ? -20.922 16.141 -6.395 1 77.19 287 LYS A CA 1
ATOM 2373 C C . LYS A 1 287 ? -20.859 17.641 -6.074 1 77.19 287 LYS A C 1
ATOM 2375 O O . LYS A 1 287 ? -21.797 18.375 -6.383 1 77.19 287 LYS A O 1
ATOM 2380 N N . LYS A 1 288 ? -19.797 18.062 -5.566 1 74.88 288 LYS A N 1
ATOM 2381 C CA . LYS A 1 288 ? -19.672 19.438 -5.094 1 74.88 288 LYS A CA 1
ATOM 2382 C C . LYS A 1 288 ? -19.312 20.375 -6.234 1 74.88 288 LYS A C 1
ATOM 2384 O O . LYS A 1 288 ? -19.766 21.531 -6.266 1 74.88 288 LYS A O 1
ATOM 2389 N N . GLN A 1 289 ? -18.703 19.812 -7.289 1 75.5 289 GLN A N 1
ATOM 2390 C CA . GLN A 1 289 ? -18.094 20.75 -8.219 1 75.5 289 GLN A CA 1
ATOM 2391 C C . GLN A 1 289 ? -18.781 20.719 -9.578 1 75.5 289 GLN A C 1
ATOM 2393 O O . GLN A 1 289 ? -18.859 21.734 -10.266 1 75.5 289 GLN A O 1
ATOM 2398 N N . GLN A 1 290 ? -19.172 19.547 -9.93 1 82 290 GLN A N 1
ATOM 2399 C CA . GLN A 1 290 ? -19.703 19.406 -11.281 1 82 290 GLN A CA 1
ATOM 2400 C C . GLN A 1 290 ? -20.969 18.531 -11.281 1 82 290 GLN A C 1
ATOM 2402 O O . GLN A 1 290 ? -20.875 17.312 -11.422 1 82 290 GLN A O 1
ATOM 2407 N N . LEU A 1 291 ? -22.141 19.047 -11.391 1 83.19 291 LEU A N 1
ATOM 2408 C CA . LEU A 1 291 ? -23.422 18.359 -11.273 1 83.19 291 LEU A CA 1
ATOM 2409 C C . LEU A 1 291 ? -23.719 17.547 -12.531 1 83.19 291 LEU A C 1
ATOM 2411 O O . LEU A 1 291 ? -24.312 16.469 -12.453 1 83.19 291 LEU A O 1
ATOM 2415 N N . HIS A 1 292 ? -23.234 18.031 -13.648 1 87.06 292 HIS A N 1
ATOM 2416 C CA . HIS A 1 292 ? -23.484 17.312 -14.891 1 87.06 292 HIS A CA 1
ATOM 2417 C C . HIS A 1 292 ? -22.75 15.977 -14.922 1 87.06 292 HIS A C 1
ATOM 2419 O O . HIS A 1 292 ? -23.281 14.984 -15.422 1 87.06 292 HIS A O 1
ATOM 2425 N N . LEU A 1 293 ? -21.641 16.031 -14.352 1 88.06 293 LEU A N 1
ATOM 2426 C CA . LEU A 1 293 ? -20.859 14.797 -14.305 1 88.06 293 LEU A CA 1
ATOM 2427 C C . LEU A 1 293 ? -21.453 13.828 -13.281 1 88.06 293 LEU A C 1
ATOM 2429 O O . LEU A 1 293 ? -21.422 12.609 -13.492 1 88.06 293 LEU A O 1
ATOM 2433 N N . TYR A 1 294 ? -22.016 14.344 -12.297 1 90.44 294 TYR A N 1
ATOM 2434 C CA . TYR A 1 294 ? -22.672 13.516 -11.281 1 90.44 294 TYR A CA 1
ATOM 2435 C C . TYR A 1 294 ? -23.875 12.789 -11.867 1 90.44 294 TYR A C 1
ATOM 2437 O O . TYR A 1 294 ? -24.047 11.586 -11.641 1 90.44 294 TYR A O 1
ATOM 2445 N N . LYS A 1 295 ? -24.609 13.516 -12.617 1 90.62 295 LYS A N 1
ATOM 2446 C CA . LYS A 1 295 ? -25.766 12.914 -13.266 1 90.62 295 LYS A CA 1
ATOM 2447 C C . LYS A 1 295 ? -25.359 11.875 -14.297 1 90.62 295 LYS A C 1
ATOM 2449 O O . LYS A 1 295 ? -26.031 10.859 -14.477 1 90.62 295 LYS A O 1
ATOM 2454 N N . LEU A 1 296 ? -24.266 12.219 -14.906 1 90.25 296 LEU A N 1
ATOM 2455 C CA . LEU A 1 296 ? -23.734 11.266 -15.875 1 90.25 296 LEU A CA 1
ATOM 2456 C C . LEU A 1 296 ? -23.391 9.938 -15.211 1 90.25 296 LEU A C 1
ATOM 2458 O O . LEU A 1 296 ? -23.734 8.875 -15.727 1 90.25 296 LEU A O 1
ATOM 2462 N N . PHE A 1 297 ? -22.781 9.977 -14.078 1 91.38 297 PHE A N 1
ATOM 2463 C CA . PHE A 1 297 ? -22.375 8.758 -13.383 1 91.38 297 PHE A CA 1
ATOM 2464 C C . PHE A 1 297 ? -23.594 8.039 -12.812 1 91.38 297 PHE A C 1
ATOM 2466 O O . PHE A 1 297 ? -23.641 6.809 -12.766 1 91.38 297 PHE A O 1
ATOM 2473 N N . GLN A 1 298 ? -24.547 8.781 -12.422 1 90.75 298 GLN A N 1
ATOM 2474 C CA . GLN A 1 298 ? -25.797 8.172 -11.977 1 90.75 298 GLN A CA 1
ATOM 2475 C C . GLN A 1 298 ? -26.484 7.43 -13.117 1 90.75 298 GLN A C 1
ATOM 2477 O O . GLN A 1 298 ? -27.047 6.352 -12.914 1 90.75 298 GLN A O 1
ATOM 2482 N N . CYS A 1 299 ? -26.344 8.023 -14.195 1 90.94 299 CYS A N 1
ATOM 2483 C CA . CYS A 1 299 ? -26.906 7.383 -15.383 1 90.94 299 CYS A CA 1
ATOM 2484 C C . CYS A 1 299 ? -26.172 6.094 -15.711 1 90.94 299 CYS A C 1
ATOM 2486 O O . CYS A 1 299 ? -26.781 5.086 -16.062 1 90.94 299 CYS A O 1
ATOM 2488 N N . ILE A 1 300 ? -24.922 6.168 -15.648 1 89.88 300 ILE A N 1
ATOM 2489 C CA . ILE A 1 300 ? -24.109 4.992 -15.922 1 89.88 300 ILE A CA 1
ATOM 2490 C C . ILE A 1 300 ? -24.469 3.877 -14.938 1 89.88 300 ILE A C 1
ATOM 2492 O O . ILE A 1 300 ? -24.641 2.723 -15.336 1 89.88 300 ILE A O 1
ATOM 2496 N N . ILE A 1 301 ? -24.656 4.176 -13.68 1 92.06 301 ILE A N 1
ATOM 2497 C CA . ILE A 1 301 ? -25 3.195 -12.656 1 92.06 301 ILE A CA 1
ATOM 2498 C C . ILE A 1 301 ? -26.359 2.598 -12.953 1 92.06 301 ILE A C 1
ATOM 2500 O O . ILE A 1 301 ? -26.547 1.381 -12.883 1 92.06 301 ILE A O 1
ATOM 2504 N N . CYS A 1 302 ? -27.234 3.471 -13.328 1 90.62 302 CYS A N 1
ATOM 2505 C CA . CYS A 1 302 ? -28.578 3.002 -13.656 1 90.62 302 CYS A CA 1
ATOM 2506 C C . CYS A 1 302 ? -28.547 2.084 -14.875 1 90.62 302 CYS A C 1
ATOM 2508 O O . CYS A 1 302 ? -29.219 1.052 -14.898 1 90.62 302 CYS A O 1
ATOM 2510 N N . LEU A 1 303 ? -27.781 2.443 -15.812 1 87.25 303 LEU A N 1
ATOM 2511 C CA . LEU A 1 303 ? -27.656 1.634 -17.016 1 87.25 303 LEU A CA 1
ATOM 2512 C C . LEU A 1 303 ? -27.047 0.274 -16.703 1 87.25 303 LEU A C 1
ATOM 2514 O O . LEU A 1 303 ? -27.406 -0.735 -17.297 1 87.25 303 LEU A O 1
ATOM 2518 N N . GLN A 1 304 ? -26.109 0.254 -15.805 1 87.56 304 GLN A N 1
ATOM 2519 C CA . GLN A 1 304 ? -25.484 -1.003 -15.406 1 87.56 304 GLN A CA 1
ATOM 2520 C C . GLN A 1 304 ? -26.484 -1.893 -14.656 1 87.56 304 GLN A C 1
ATOM 2522 O O . GLN A 1 304 ? -26.5 -3.109 -14.852 1 87.56 304 GLN A O 1
ATOM 2527 N N . VAL A 1 305 ? -27.234 -1.324 -13.836 1 86 305 VAL A N 1
ATOM 2528 C CA . VAL A 1 305 ? -28.234 -2.09 -13.094 1 86 305 VAL A CA 1
ATOM 2529 C C . VAL A 1 305 ? -29.266 -2.672 -14.055 1 86 305 VAL A C 1
ATOM 2531 O O . VAL A 1 305 ? -29.641 -3.838 -13.93 1 86 305 VAL A O 1
ATOM 2534 N N . ILE A 1 306 ? -29.594 -1.891 -15.023 1 83.62 306 ILE A N 1
ATOM 2535 C CA . ILE A 1 306 ? -30.531 -2.354 -16.047 1 83.62 306 ILE A CA 1
ATOM 2536 C C . ILE A 1 306 ? -29.875 -3.455 -16.875 1 83.62 306 ILE A C 1
ATOM 2538 O O . ILE A 1 306 ? -30.531 -4.426 -17.266 1 83.62 306 ILE A O 1
ATOM 2542 N N . GLY A 1 307 ? -28.625 -3.252 -17.109 1 77.94 307 GLY A N 1
ATOM 2543 C CA . GLY A 1 307 ? -27.875 -4.25 -17.859 1 77.94 307 GLY A CA 1
ATOM 2544 C C . GLY A 1 307 ? -27.828 -5.602 -17.188 1 77.94 307 GLY A C 1
ATOM 2545 O O . GLY A 1 307 ? -27.922 -6.641 -17.844 1 77.94 307 GLY A O 1
ATOM 2546 N N . ILE A 1 308 ? -27.719 -5.633 -15.867 1 77.69 308 ILE A N 1
ATOM 2547 C CA . ILE A 1 308 ? -27.703 -6.875 -15.102 1 77.69 308 ILE A CA 1
ATOM 2548 C C . ILE A 1 308 ? -29.047 -7.598 -15.273 1 77.69 308 ILE A C 1
ATOM 2550 O O . ILE A 1 308 ? -29.078 -8.82 -15.453 1 77.69 308 ILE A O 1
ATOM 2554 N N . VAL A 1 309 ? -30.031 -6.801 -15.312 1 77.31 309 VAL A N 1
ATOM 2555 C CA . VAL A 1 309 ? -31.375 -7.371 -15.414 1 77.31 309 VAL A CA 1
ATOM 2556 C C . VAL A 1 309 ? -31.594 -7.902 -16.828 1 77.31 309 VAL A C 1
ATOM 2558 O O . VAL A 1 309 ? -32.125 -9.008 -17 1 77.31 309 VAL A O 1
ATOM 2561 N N . LEU A 1 310 ? -31.109 -7.168 -17.781 1 75.62 310 LEU A N 1
ATOM 2562 C CA . LEU A 1 310 ? -31.297 -7.566 -19.172 1 75.62 310 LEU A CA 1
ATOM 2563 C C . LEU A 1 310 ? -30.438 -8.789 -19.5 1 75.62 310 LEU A C 1
ATOM 2565 O O . LEU A 1 310 ? -30.844 -9.633 -20.297 1 75.62 310 LEU A O 1
ATOM 2569 N N . HIS A 1 311 ? -29.203 -8.781 -18.984 1 72.94 311 HIS A N 1
ATOM 2570 C CA . HIS A 1 311 ? -28.328 -9.938 -19.203 1 72.94 311 HIS A CA 1
ATOM 2571 C C . HIS A 1 311 ? -29 -11.227 -18.734 1 72.94 311 HIS A C 1
ATOM 2573 O O . HIS A 1 311 ? -28.828 -12.281 -19.359 1 72.94 311 HIS A O 1
ATOM 2579 N N . GLY A 1 312 ? -29.641 -11.109 -17.656 1 65.94 312 GLY A N 1
ATOM 2580 C CA . GLY A 1 312 ? -30.391 -12.281 -17.219 1 65.94 312 GLY A CA 1
ATOM 2581 C C . GLY A 1 312 ? -31.406 -12.75 -18.234 1 65.94 312 GLY A C 1
ATOM 2582 O O . GLY A 1 312 ? -31.703 -13.945 -18.328 1 65.94 312 GLY A O 1
ATOM 2583 N N . ILE A 1 313 ? -31.781 -11.766 -19.125 1 62 313 ILE A N 1
ATOM 2584 C CA . ILE A 1 313 ? -32.844 -12.078 -20.078 1 62 313 ILE A CA 1
ATOM 2585 C C . ILE A 1 313 ? -32.219 -12.445 -21.422 1 62 313 ILE A C 1
ATOM 2587 O O . ILE A 1 313 ? -32.562 -13.461 -22.031 1 62 313 ILE A O 1
ATOM 2591 N N . ILE A 1 314 ? -31.359 -11.5 -22.062 1 59.09 314 ILE A N 1
ATOM 2592 C CA . ILE A 1 314 ? -30.875 -11.648 -23.422 1 59.09 314 ILE A CA 1
ATOM 2593 C C . ILE A 1 314 ? -29.469 -12.234 -23.422 1 59.09 314 ILE A C 1
ATOM 2595 O O . ILE A 1 314 ? -29.078 -12.938 -24.359 1 59.09 314 ILE A O 1
ATOM 2599 N N . CYS A 1 315 ? -28.984 -12.852 -22.594 1 54.09 315 CYS A N 1
ATOM 2600 C CA . CYS A 1 315 ? -27.688 -13.477 -22.344 1 54.09 315 CYS A CA 1
ATOM 2601 C C . CYS A 1 315 ? -26.656 -13.016 -23.375 1 54.09 315 CYS A C 1
ATOM 2603 O O . CYS A 1 315 ? -25.969 -13.836 -23.969 1 54.09 315 CYS A O 1
ATOM 2605 N N . SER A 1 316 ? -26.703 -11.789 -24.078 1 58.06 316 SER A N 1
ATOM 2606 C CA . SER A 1 316 ? -25.688 -11.5 -25.094 1 58.06 316 SER A CA 1
ATOM 2607 C C . SER A 1 316 ? -24.484 -10.805 -24.484 1 58.06 316 SER A C 1
ATOM 2609 O O . SER A 1 316 ? -24.594 -9.68 -23.984 1 58.06 316 SER A O 1
ATOM 2611 N N . THR A 1 317 ? -23.281 -11.492 -24.328 1 63.62 317 THR A N 1
ATOM 2612 C CA . THR A 1 317 ? -22.062 -11.109 -23.625 1 63.62 317 THR A CA 1
ATOM 2613 C C . THR A 1 317 ? -21.25 -10.102 -24.438 1 63.62 317 THR A C 1
ATOM 2615 O O . THR A 1 317 ? -20.75 -9.117 -23.891 1 63.62 317 THR A O 1
ATOM 2618 N N . PRO A 1 318 ? -21.359 -10.008 -25.797 1 64.19 318 PRO A N 1
ATOM 2619 C CA . PRO A 1 318 ? -20.391 -9.141 -26.484 1 64.19 318 PRO A CA 1
ATOM 2620 C C . PRO A 1 318 ? -20.812 -7.672 -26.469 1 64.19 318 PRO A C 1
ATOM 2622 O O . PRO A 1 318 ? -19.953 -6.785 -26.328 1 64.19 318 PRO A O 1
ATOM 2625 N N . ILE A 1 319 ? -22.109 -7.383 -26.531 1 66.25 319 ILE A N 1
ATOM 2626 C CA . ILE A 1 319 ? -22.594 -6.004 -26.547 1 66.25 319 ILE A CA 1
ATOM 2627 C C . ILE A 1 319 ? -22.297 -5.34 -25.203 1 66.25 319 ILE A C 1
ATOM 2629 O O . ILE A 1 319 ? -21.891 -4.176 -25.156 1 66.25 319 ILE A O 1
ATOM 2633 N N . PHE A 1 320 ? -22.375 -6.133 -24.25 1 71.38 320 PHE A N 1
ATOM 2634 C CA . PHE A 1 320 ? -22.141 -5.598 -22.922 1 71.38 320 PHE A CA 1
ATOM 2635 C C . PHE A 1 320 ? -20.672 -5.258 -22.719 1 71.38 320 PHE A C 1
ATOM 2637 O O . PHE A 1 320 ? -20.344 -4.254 -22.094 1 71.38 320 PHE A O 1
ATOM 2644 N N . THR A 1 321 ? -19.828 -6.016 -23.312 1 69.75 321 THR A N 1
ATOM 2645 C CA . THR A 1 321 ? -18.406 -5.777 -23.188 1 69.75 321 THR A CA 1
ATOM 2646 C C . THR A 1 321 ? -18 -4.5 -23.922 1 69.75 321 THR A C 1
ATOM 2648 O O . THR A 1 321 ? -17.203 -3.705 -23.406 1 69.75 321 THR A O 1
ATOM 2651 N N . ILE A 1 322 ? -18.594 -4.262 -25.031 1 72.06 322 ILE A N 1
ATOM 2652 C CA . ILE A 1 322 ? -18.297 -3.072 -25.812 1 72.06 322 ILE A CA 1
ATOM 2653 C C . ILE A 1 322 ? -18.781 -1.827 -25.078 1 72.06 322 ILE A C 1
ATOM 2655 O O . ILE A 1 322 ? -18.078 -0.815 -25.016 1 72.06 322 ILE A O 1
ATOM 2659 N N . PHE A 1 323 ? -19.922 -1.988 -24.531 1 75.88 323 PHE A N 1
ATOM 2660 C CA . PHE A 1 323 ? -20.484 -0.875 -23.781 1 75.88 323 PHE A CA 1
ATOM 2661 C C . PHE A 1 323 ? -19.609 -0.535 -22.578 1 75.88 323 PHE A C 1
ATOM 2663 O O . PHE A 1 323 ? -19.422 0.639 -22.266 1 75.88 323 PHE A O 1
ATOM 2670 N N . ASN A 1 324 ? -19.109 -1.486 -22 1 77.06 324 ASN A N 1
ATOM 2671 C CA . ASN A 1 324 ? -18.281 -1.261 -20.812 1 77.06 324 ASN A CA 1
ATOM 2672 C C . ASN A 1 324 ? -16.938 -0.636 -21.188 1 77.06 324 ASN A C 1
ATOM 2674 O O . ASN A 1 324 ? -16.391 0.167 -20.438 1 77.06 324 ASN A O 1
ATOM 2678 N N . ILE A 1 325 ? -16.469 -0.965 -22.328 1 77.38 325 ILE A N 1
ATOM 2679 C CA . ILE A 1 325 ? -15.242 -0.344 -22.812 1 77.38 325 ILE A CA 1
ATOM 2680 C C . ILE A 1 325 ? -15.469 1.148 -23.031 1 77.38 325 ILE A C 1
ATOM 2682 O O . ILE A 1 325 ? -14.602 1.971 -22.719 1 77.38 325 ILE A O 1
ATOM 2686 N N . LEU A 1 326 ? -16.625 1.449 -23.453 1 80.56 326 LEU A N 1
ATOM 2687 C CA . LEU A 1 326 ? -16.953 2.85 -23.688 1 80.56 326 LEU A CA 1
ATOM 2688 C C . LEU A 1 326 ? -17.047 3.609 -22.359 1 80.56 326 LEU A C 1
ATOM 2690 O O . LEU A 1 326 ? -16.609 4.758 -22.281 1 80.56 326 LEU A O 1
ATOM 2694 N N . PHE A 1 327 ? -17.594 2.953 -21.422 1 84.25 327 PHE A N 1
ATOM 2695 C CA . PHE A 1 327 ? -17.719 3.598 -20.125 1 84.25 327 PHE A CA 1
ATOM 2696 C C . PHE A 1 327 ? -16.344 3.873 -19.516 1 84.25 327 PHE A C 1
ATOM 2698 O O . PHE A 1 327 ? -16.141 4.887 -18.844 1 84.25 327 PHE A O 1
ATOM 2705 N N . ILE A 1 328 ? -15.398 2.99 -19.797 1 83.12 328 ILE A N 1
ATOM 2706 C CA . ILE A 1 328 ? -14.047 3.164 -19.266 1 83.12 328 ILE A CA 1
ATOM 2707 C C . ILE A 1 328 ? -13.43 4.438 -19.828 1 83.12 328 ILE A C 1
ATOM 2709 O O . ILE A 1 328 ? -12.672 5.129 -19.141 1 83.12 328 ILE A O 1
ATOM 2713 N N . GLN A 1 329 ? -13.812 4.785 -21.047 1 87.94 329 GLN A N 1
ATOM 2714 C CA . GLN A 1 329 ? -13.289 6.008 -21.656 1 87.94 329 GLN A CA 1
ATOM 2715 C C . GLN A 1 329 ? -13.852 7.246 -20.953 1 87.94 329 GLN A C 1
ATOM 2717 O O . GLN A 1 329 ? -13.172 8.273 -20.875 1 87.94 329 GLN A O 1
ATOM 2722 N N . ILE A 1 330 ? -15 7.105 -20.469 1 89.69 330 ILE A N 1
ATOM 2723 C CA . ILE A 1 330 ? -15.617 8.219 -19.75 1 89.69 330 ILE A CA 1
ATOM 2724 C C . ILE A 1 330 ? -14.844 8.508 -18.469 1 89.69 330 ILE A C 1
ATOM 2726 O O . ILE A 1 330 ? -14.656 9.672 -18.109 1 89.69 330 ILE A O 1
ATOM 2730 N N . PHE A 1 331 ? -14.391 7.5 -17.812 1 91.25 331 PHE A N 1
ATOM 2731 C CA . PHE A 1 331 ? -13.609 7.688 -16.609 1 91.25 331 PHE A CA 1
ATOM 2732 C C . PHE A 1 331 ? -12.328 8.461 -16.891 1 91.25 331 PHE A C 1
ATOM 2734 O O . PHE A 1 331 ? -11.938 9.336 -16.125 1 91.25 331 PHE A O 1
ATOM 2741 N N . PHE A 1 332 ? -11.75 8.117 -18.047 1 90.5 332 PHE A N 1
ATOM 2742 C CA . PHE A 1 332 ? -10.547 8.828 -18.453 1 90.5 332 PHE A CA 1
ATOM 2743 C C . PHE A 1 332 ? -10.844 10.305 -18.688 1 90.5 332 PHE A C 1
ATOM 2745 O O . PHE A 1 332 ? -10.117 11.172 -18.203 1 90.5 332 PHE A O 1
ATOM 2752 N N . TRP A 1 333 ? -11.898 10.547 -19.312 1 90.38 333 TRP A N 1
ATOM 2753 C CA . TRP A 1 333 ? -12.258 11.914 -19.656 1 90.38 333 TRP A CA 1
ATOM 2754 C C . TRP A 1 333 ? -12.586 12.727 -18.406 1 90.38 333 TRP A C 1
ATOM 2756 O O . TRP A 1 333 ? -12.211 13.891 -18.297 1 90.38 333 TRP A O 1
ATOM 2766 N N . VAL A 1 334 ? -13.289 12.18 -17.562 1 90.81 334 VAL A N 1
ATOM 2767 C CA . VAL A 1 334 ? -13.688 12.867 -16.328 1 90.81 334 VAL A CA 1
ATOM 2768 C C . VAL A 1 334 ? -12.453 13.156 -15.477 1 90.81 334 VAL A C 1
ATOM 2770 O O . VAL A 1 334 ? -12.328 14.234 -14.898 1 90.81 334 VAL A O 1
ATOM 2773 N N . GLY A 1 335 ? -11.562 12.156 -15.391 1 90.25 335 GLY A N 1
ATOM 2774 C CA . GLY A 1 335 ? -10.32 12.383 -14.672 1 90.25 335 GLY A CA 1
ATOM 2775 C C . GLY A 1 335 ? -9.492 13.516 -15.258 1 90.25 335 GLY A C 1
ATOM 2776 O O . GLY A 1 335 ? -8.961 14.352 -14.516 1 90.25 335 GLY A O 1
ATOM 2777 N N . TYR A 1 336 ? -9.484 13.555 -16.547 1 91.25 336 TYR A N 1
ATOM 2778 C CA . TYR A 1 336 ? -8.727 14.594 -17.25 1 91.25 336 TYR A CA 1
ATOM 2779 C C . TYR A 1 336 ? -9.336 15.969 -17 1 91.25 336 TYR A C 1
ATOM 2781 O O . TYR A 1 336 ? -8.617 16.953 -16.781 1 91.25 336 TYR A O 1
ATOM 2789 N N . ASN A 1 337 ? -10.633 16.062 -17 1 90.12 337 ASN A N 1
ATOM 2790 C CA . ASN A 1 337 ? -11.344 17.312 -16.75 1 90.12 337 ASN A CA 1
ATOM 2791 C C . ASN A 1 337 ? -11.062 17.844 -15.344 1 90.12 337 ASN A C 1
ATOM 2793 O O . ASN A 1 337 ? -10.867 19.047 -15.156 1 90.12 337 ASN A O 1
ATOM 2797 N N . ARG A 1 338 ? -11.047 16.984 -14.43 1 89.12 338 ARG A N 1
ATOM 2798 C CA . ARG A 1 338 ? -10.789 17.391 -13.047 1 89.12 338 ARG A CA 1
ATOM 2799 C C . ARG A 1 338 ? -9.336 17.812 -12.852 1 89.12 338 ARG A C 1
ATOM 2801 O O . ARG A 1 338 ? -9.039 18.688 -12.039 1 89.12 338 ARG A O 1
ATOM 2808 N N . TYR A 1 339 ? -8.484 17.203 -13.539 1 90.44 339 TYR A N 1
ATOM 2809 C CA . TYR A 1 339 ? -7.082 17.578 -13.484 1 90.44 339 TYR A CA 1
ATOM 2810 C C . TYR A 1 339 ? -6.879 18.984 -14.031 1 90.44 339 TYR A C 1
ATOM 2812 O O . TYR A 1 339 ? -6.168 19.797 -13.43 1 90.44 339 TYR A O 1
ATOM 2820 N N . LYS A 1 340 ? -7.523 19.281 -15.086 1 90.38 340 LYS A N 1
ATOM 2821 C CA . LYS A 1 340 ? -7.422 20.594 -15.703 1 90.38 340 LYS A CA 1
ATOM 2822 C C . LYS A 1 340 ? -7.992 21.672 -14.781 1 90.38 340 LYS A C 1
ATOM 2824 O O . LYS A 1 340 ? -7.539 22.828 -14.797 1 90.38 340 LY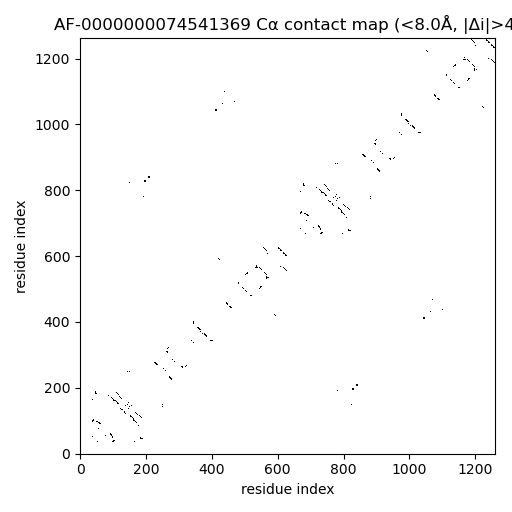S A O 1
ATOM 2829 N N . LYS A 1 341 ? -8.859 21.312 -13.945 1 87.81 341 LYS A N 1
ATOM 2830 C CA . LYS A 1 341 ? -9.508 22.266 -13.047 1 87.81 341 LYS A CA 1
ATOM 2831 C C . LYS A 1 341 ? -8.719 22.422 -11.75 1 87.81 341 LYS A C 1
ATOM 2833 O O . LYS A 1 341 ? -9.164 23.094 -10.82 1 87.81 341 LYS A O 1
ATOM 2838 N N . GLY A 1 342 ? -7.605 21.625 -11.641 1 81.94 342 GLY A N 1
ATOM 2839 C CA . GLY A 1 342 ? -6.684 21.984 -10.578 1 81.94 342 GLY A CA 1
ATOM 2840 C C . GLY A 1 342 ? -6.48 20.875 -9.562 1 81.94 342 GLY A C 1
ATOM 2841 O O . GLY A 1 342 ? -5.691 21.016 -8.633 1 81.94 342 GLY A O 1
ATOM 2842 N N . LEU A 1 343 ? -7.203 19.812 -9.734 1 84.06 343 LEU A N 1
ATOM 2843 C CA . LEU A 1 343 ? -6.996 18.703 -8.805 1 84.06 343 LEU A CA 1
ATOM 2844 C C . LEU A 1 343 ? -5.734 17.922 -9.156 1 84.06 343 LEU A C 1
ATOM 2846 O O . LEU A 1 343 ? -5.742 17.109 -10.086 1 84.06 343 LEU A O 1
ATOM 2850 N N . LYS A 1 344 ? -4.684 18.062 -8.445 1 84.38 344 LYS A N 1
ATOM 2851 C CA . LYS A 1 344 ? -3.377 17.484 -8.766 1 84.38 344 LYS A CA 1
ATOM 2852 C C . LYS A 1 344 ? -3.41 15.961 -8.672 1 84.38 344 LYS A C 1
ATOM 2854 O O . LYS A 1 344 ? -2.793 15.273 -9.492 1 84.38 344 LYS A O 1
ATOM 2859 N N . SER A 1 345 ? -4.148 15.469 -7.676 1 84.44 345 SER A N 1
ATOM 2860 C CA . SER A 1 345 ? -4.207 14.023 -7.48 1 84.44 345 SER A CA 1
ATOM 2861 C C . SER A 1 345 ? -4.902 13.328 -8.648 1 84.44 345 SER A C 1
ATOM 2863 O O . SER A 1 345 ? -4.742 12.125 -8.852 1 84.44 345 SER A O 1
ATOM 2865 N N . ALA A 1 346 ? -5.625 14.047 -9.523 1 90.5 346 ALA A N 1
ATOM 2866 C CA . ALA A 1 346 ? -6.359 13.5 -10.656 1 90.5 346 ALA A CA 1
ATOM 2867 C C . ALA A 1 346 ? -5.406 13.086 -11.781 1 90.5 346 ALA A C 1
ATOM 2869 O O . ALA A 1 346 ? -5.777 12.305 -12.656 1 90.5 346 ALA A O 1
ATOM 2870 N N . LEU A 1 347 ? -4.223 13.586 -11.758 1 90.56 347 LEU A N 1
ATOM 2871 C CA . LEU A 1 347 ? -3.24 13.219 -12.773 1 90.56 347 LEU A CA 1
ATOM 2872 C C . LEU A 1 347 ? -2.953 11.719 -12.727 1 90.56 347 LEU A C 1
ATOM 2874 O O . LEU A 1 347 ? -2.939 11.055 -13.766 1 90.56 347 LEU A O 1
ATOM 2878 N N . TRP A 1 348 ? -2.715 11.211 -11.555 1 89.75 348 TRP A N 1
ATOM 2879 C CA . TRP A 1 348 ? -2.426 9.789 -11.391 1 89.75 348 TRP A CA 1
ATOM 2880 C C . TRP A 1 348 ? -3.643 8.945 -11.75 1 89.75 348 TRP A C 1
ATOM 2882 O O . TRP A 1 348 ? -3.502 7.828 -12.258 1 89.75 348 TRP A O 1
ATOM 2892 N N . PHE A 1 349 ? -4.797 9.516 -11.484 1 92.75 349 PHE A N 1
ATOM 2893 C CA . PHE A 1 349 ? -6.035 8.875 -11.906 1 92.75 349 PHE A CA 1
ATOM 2894 C C . PHE A 1 349 ? -6.09 8.75 -13.43 1 92.75 349 PHE A C 1
ATOM 2896 O O . PHE A 1 349 ? -6.465 7.699 -13.953 1 92.75 349 PHE A O 1
ATOM 2903 N N . VAL A 1 350 ? -5.68 9.742 -14.102 1 93.12 350 VAL A N 1
ATOM 2904 C CA . VAL A 1 350 ? -5.672 9.75 -15.562 1 93.12 350 VAL A CA 1
ATOM 2905 C C . VAL A 1 350 ? -4.656 8.734 -16.078 1 93.12 350 VAL A C 1
ATOM 2907 O O . VAL A 1 350 ? -4.941 7.977 -17 1 93.12 350 VAL A O 1
ATOM 2910 N N . PHE A 1 351 ? -3.498 8.664 -15.469 1 92 351 PHE A N 1
ATOM 2911 C CA . PHE A 1 351 ? -2.475 7.703 -15.867 1 92 351 PHE A CA 1
ATOM 2912 C C . PHE A 1 351 ? -2.98 6.277 -15.703 1 92 351 PHE A C 1
ATOM 2914 O O . PHE A 1 351 ? -2.66 5.402 -16.516 1 92 351 PHE A O 1
ATOM 2921 N N . ALA A 1 352 ? -3.758 6.023 -14.656 1 92.62 352 ALA A N 1
ATOM 2922 C CA . ALA A 1 352 ? -4.316 4.699 -14.398 1 92.62 352 ALA A CA 1
ATOM 2923 C C . ALA A 1 352 ? -5.152 4.223 -15.586 1 92.62 352 ALA A C 1
ATOM 2925 O O . ALA A 1 352 ? -5.016 3.078 -16.031 1 92.62 352 ALA A O 1
ATOM 2926 N N . PHE A 1 353 ? -5.887 5.121 -16.172 1 92.38 353 PHE A N 1
ATOM 2927 C CA . PHE A 1 353 ? -6.789 4.719 -17.234 1 92.38 353 PHE A CA 1
ATOM 2928 C C . PHE A 1 353 ? -6.074 4.75 -18.578 1 92.38 353 PHE A C 1
ATOM 2930 O O . PHE A 1 353 ? -6.422 3.994 -19.5 1 92.38 353 PHE A O 1
ATOM 2937 N N . VAL A 1 354 ? -5.043 5.566 -18.719 1 91.5 354 VAL A N 1
ATOM 2938 C CA . VAL A 1 354 ? -4.238 5.562 -19.938 1 91.5 354 VAL A CA 1
ATOM 2939 C C . VAL A 1 354 ? -3.527 4.215 -20.078 1 91.5 354 VAL A C 1
ATOM 2941 O O . VAL A 1 354 ? -3.555 3.605 -21.141 1 91.5 354 VAL A O 1
ATOM 2944 N N . PHE A 1 355 ? -3.004 3.768 -19.031 1 91.75 355 PHE A N 1
ATOM 2945 C CA . PHE A 1 355 ? -2.266 2.512 -19.078 1 91.75 355 PHE A CA 1
ATOM 2946 C C . PHE A 1 355 ? -3.217 1.331 -19.234 1 91.75 355 PHE A C 1
ATOM 2948 O O . PHE A 1 355 ? -2.902 0.351 -19.906 1 91.75 355 PHE A O 1
ATOM 2955 N N . LEU A 1 356 ? -4.348 1.398 -18.547 1 91.62 356 LEU A N 1
ATOM 2956 C CA . LEU A 1 356 ? -5.34 0.343 -18.734 1 91.62 356 LEU A CA 1
ATOM 2957 C C . LEU A 1 356 ? -5.746 0.228 -20.203 1 91.62 356 LEU A C 1
ATOM 2959 O O . LEU A 1 356 ? -5.848 -0.878 -20.734 1 91.62 356 LEU A O 1
ATOM 2963 N N . ASN A 1 357 ? -5.891 1.383 -20.844 1 90 357 ASN A N 1
ATOM 2964 C CA . ASN A 1 357 ? -6.281 1.395 -22.25 1 90 357 ASN A CA 1
ATOM 2965 C C . ASN A 1 357 ? -5.16 0.868 -23.156 1 90 357 ASN A C 1
ATOM 2967 O O . ASN A 1 357 ? -5.422 0.173 -24.141 1 90 357 ASN A O 1
ATOM 2971 N N . LEU A 1 358 ? -3.992 1.184 -22.812 1 91 358 LEU A N 1
ATOM 2972 C CA . LEU A 1 358 ? -2.85 0.717 -23.594 1 91 358 LEU A CA 1
ATOM 2973 C C . LEU A 1 358 ? -2.738 -0.803 -23.531 1 91 358 LEU A C 1
ATOM 2975 O O . LEU A 1 358 ? -2.576 -1.457 -24.562 1 91 358 LEU A O 1
ATOM 2979 N N . PHE A 1 359 ? -2.85 -1.341 -22.375 1 91.19 359 PHE A N 1
ATOM 2980 C CA . PHE A 1 359 ? -2.723 -2.785 -22.219 1 91.19 359 PHE A CA 1
ATOM 2981 C C . PHE A 1 359 ? -3.947 -3.5 -22.766 1 91.19 359 PHE A C 1
ATOM 2983 O O . PHE A 1 359 ? -3.842 -4.621 -23.266 1 91.19 359 PHE A O 1
ATOM 2990 N N . PHE A 1 360 ? -5.039 -2.828 -22.688 1 86.94 360 PHE A N 1
ATOM 2991 C CA . PHE A 1 360 ? -6.227 -3.387 -23.312 1 86.94 360 PHE A CA 1
ATOM 2992 C C . PHE A 1 360 ? -6.055 -3.451 -24.828 1 86.94 360 PHE A C 1
ATOM 2994 O O . PHE A 1 360 ? -6.488 -4.41 -25.469 1 86.94 360 PHE A O 1
ATOM 3001 N N . LEU A 1 361 ? -5.402 -2.447 -25.328 1 86.56 361 LEU A N 1
ATOM 3002 C CA . LEU A 1 361 ? -5.121 -2.434 -26.766 1 86.56 361 LEU A CA 1
ATOM 3003 C C . LEU A 1 361 ? -4.207 -3.59 -27.156 1 86.56 361 LEU A C 1
ATOM 3005 O O . LEU A 1 361 ? -4.434 -4.254 -28.156 1 86.56 361 LEU A O 1
ATOM 3009 N N . ILE A 1 362 ? -3.287 -3.857 -26.344 1 89.62 362 ILE A N 1
ATOM 3010 C CA . ILE A 1 362 ? -2.371 -4.965 -26.594 1 89.62 362 ILE A CA 1
ATOM 3011 C C . ILE A 1 362 ? -3.131 -6.285 -26.547 1 89.62 362 ILE A C 1
ATOM 3013 O O . ILE A 1 362 ? -2.959 -7.145 -27.422 1 89.62 362 ILE A O 1
ATOM 3017 N N . PHE A 1 363 ? -3.963 -6.371 -25.578 1 86.19 363 PHE A N 1
ATOM 3018 C CA . PHE A 1 363 ? -4.777 -7.57 -25.422 1 86.19 363 PHE A CA 1
ATOM 3019 C C . PHE A 1 363 ? -5.684 -7.777 -26.625 1 86.19 363 PHE A C 1
ATOM 3021 O O . PHE A 1 363 ? -5.793 -8.891 -27.141 1 86.19 363 PHE A O 1
ATOM 3028 N N . TRP A 1 364 ? -6.215 -6.676 -27.047 1 79.38 364 TRP A N 1
ATOM 3029 C CA . TRP A 1 364 ? -7.137 -6.734 -28.188 1 79.38 364 TRP A CA 1
ATOM 3030 C C . TRP A 1 364 ? -6.398 -7.074 -29.469 1 79.38 364 TRP A C 1
ATOM 3032 O O . TRP A 1 364 ? -6.898 -7.848 -30.297 1 79.38 364 TRP A O 1
ATOM 3042 N N . LEU A 1 365 ? -5.234 -6.559 -29.641 1 82.75 365 LEU A N 1
ATOM 3043 C CA . LEU A 1 365 ? -4.426 -6.836 -30.828 1 82.75 365 LEU A CA 1
ATOM 3044 C C . LEU A 1 365 ? -4.004 -8.297 -30.875 1 82.75 365 LEU A C 1
ATOM 3046 O O . LEU A 1 365 ? -3.904 -8.891 -31.938 1 82.75 365 LEU A O 1
ATOM 3050 N N . GLU A 1 366 ? -3.801 -8.859 -29.734 1 81.06 366 GLU A N 1
ATOM 3051 C CA . GLU A 1 366 ? -3.492 -10.289 -29.641 1 81.06 366 GLU A CA 1
ATOM 3052 C C . GLU A 1 366 ? -4.723 -11.141 -29.938 1 81.06 366 GLU A C 1
ATOM 3054 O O . GLU A 1 366 ? -4.621 -12.172 -30.609 1 81.06 366 GLU A O 1
ATOM 3059 N N . TYR A 1 367 ? -5.773 -10.633 -29.453 1 70.81 367 TYR A N 1
ATOM 3060 C CA . TYR A 1 367 ? -7.023 -11.375 -29.609 1 70.81 367 TYR A CA 1
ATOM 3061 C C . TYR A 1 367 ? -7.398 -11.5 -31.078 1 70.81 367 TYR A C 1
ATOM 3063 O O . TYR A 1 367 ? -7.918 -12.531 -31.516 1 70.81 367 TYR A O 1
ATOM 3071 N N . ILE A 1 368 ? -7.086 -10.445 -31.953 1 70.69 368 ILE A N 1
ATOM 3072 C CA . ILE A 1 368 ? -7.41 -10.477 -33.375 1 70.69 368 ILE A CA 1
ATOM 3073 C C . ILE A 1 368 ? -6.223 -11.023 -34.156 1 70.69 368 ILE A C 1
ATOM 3075 O O . ILE A 1 368 ? -6.199 -10.938 -35.406 1 70.69 368 ILE A O 1
ATOM 3079 N N . ASN A 1 369 ? -5.16 -11.523 -33.5 1 71.69 369 ASN A N 1
ATOM 3080 C CA . ASN A 1 369 ? -3.99 -12.195 -34.062 1 71.69 369 ASN A CA 1
ATOM 3081 C C . ASN A 1 369 ? -3.105 -11.227 -34.844 1 71.69 369 ASN A C 1
ATOM 3083 O O . ASN A 1 369 ? -2.529 -11.594 -35.844 1 71.69 369 ASN A O 1
ATOM 3087 N N . TRP A 1 370 ? -3.195 -10.008 -34.438 1 74.25 370 TRP A N 1
ATOM 3088 C CA . TRP A 1 370 ? -2.271 -9.031 -35 1 74.25 370 TRP A CA 1
ATOM 3089 C C . TRP A 1 370 ? -0.925 -9.078 -34.281 1 74.25 370 TRP A C 1
ATOM 3091 O O . TRP A 1 370 ? 0.098 -8.688 -34.844 1 74.25 370 TRP A O 1
ATOM 3101 N N . LEU A 1 371 ? -0.987 -9.609 -33.125 1 80.75 371 LEU A N 1
ATOM 3102 C CA . LEU A 1 371 ? 0.223 -9.82 -32.312 1 80.75 371 LEU A CA 1
ATOM 3103 C C . LEU A 1 371 ? 0.409 -11.305 -32 1 80.75 371 LEU A C 1
ATOM 3105 O O . LEU A 1 371 ? -0.566 -12.016 -31.766 1 80.75 371 LEU A O 1
ATOM 3109 N N . PRO A 1 372 ? 1.683 -11.672 -32.062 1 80.31 372 PRO A N 1
ATOM 3110 C CA . PRO A 1 372 ? 1.923 -13.07 -31.703 1 80.31 372 PRO A CA 1
ATOM 3111 C C . PRO A 1 372 ? 1.523 -13.406 -30.266 1 80.31 372 PRO A C 1
ATOM 3113 O O . PRO A 1 372 ? 1.633 -12.547 -29.391 1 80.31 372 PRO A O 1
ATOM 3116 N N . SER A 1 373 ? 1.063 -14.633 -30.203 1 76.88 373 SER A N 1
ATOM 3117 C CA . SER A 1 373 ? 0.622 -15.086 -28.891 1 76.88 373 SER A CA 1
ATOM 3118 C C . SER A 1 373 ? 1.81 -15.406 -27.984 1 76.88 373 SER A C 1
ATOM 3120 O O . SER A 1 373 ? 2.705 -16.156 -28.375 1 76.88 373 SER A O 1
ATOM 3122 N N . SER A 1 374 ? 1.97 -14.555 -27.031 1 78.81 374 SER A N 1
ATOM 3123 C CA . SER A 1 374 ? 2.938 -14.781 -25.953 1 78.81 374 SER A CA 1
ATOM 3124 C C . SER A 1 374 ? 2.285 -14.648 -24.578 1 78.81 374 SER A C 1
ATOM 3126 O O . SER A 1 374 ? 1.144 -14.195 -24.469 1 78.81 374 SER A O 1
ATOM 3128 N N . ILE A 1 375 ? 2.955 -15.18 -23.641 1 80.12 375 ILE A N 1
ATOM 3129 C CA . ILE A 1 375 ? 2.428 -15.078 -22.281 1 80.12 375 ILE A CA 1
ATOM 3130 C C . ILE A 1 375 ? 2.145 -13.609 -21.953 1 80.12 375 ILE A C 1
ATOM 3132 O O . ILE A 1 375 ? 1.111 -13.289 -21.359 1 80.12 375 ILE A O 1
ATOM 3136 N N . PHE A 1 376 ? 2.943 -12.781 -22.469 1 82.06 376 PHE A N 1
ATOM 3137 C CA . PHE A 1 376 ? 2.812 -11.359 -22.203 1 82.06 376 PHE A CA 1
ATOM 3138 C C . PHE A 1 376 ? 1.567 -10.789 -22.875 1 82.06 376 PHE A C 1
ATOM 3140 O O . PHE A 1 376 ? 0.803 -10.047 -22.25 1 82.06 376 PHE A O 1
ATOM 3147 N N . THR A 1 377 ? 1.376 -11.164 -24.062 1 86.12 377 THR A N 1
ATOM 3148 C CA . THR A 1 377 ? 0.283 -10.578 -24.828 1 86.12 377 THR A CA 1
ATOM 3149 C C . THR A 1 377 ? -1.059 -11.156 -24.391 1 86.12 377 THR A C 1
ATOM 3151 O O . THR A 1 377 ? -2.066 -10.445 -24.359 1 86.12 377 THR A O 1
ATOM 3154 N N . VAL A 1 378 ? -1.018 -12.414 -24 1 84.56 378 VAL A N 1
ATOM 3155 C CA . VAL A 1 378 ? -2.26 -13.07 -23.609 1 84.56 378 VAL A CA 1
ATOM 3156 C C . VAL A 1 378 ? -2.736 -12.508 -22.266 1 84.56 378 VAL A C 1
ATOM 3158 O O . VAL A 1 378 ? -3.936 -12.297 -22.062 1 84.56 378 VAL A O 1
ATOM 3161 N N . TYR A 1 379 ? -1.787 -12.156 -21.406 1 89.94 379 TYR A N 1
ATOM 3162 C CA . TYR A 1 379 ? -2.166 -11.672 -20.078 1 89.94 379 TYR A CA 1
ATOM 3163 C C . TYR A 1 379 ? -1.93 -10.172 -19.953 1 89.94 379 TYR A C 1
ATOM 3165 O O . TYR A 1 379 ? -1.704 -9.664 -18.859 1 89.94 379 TYR A O 1
ATOM 3173 N N . ALA A 1 380 ? -1.939 -9.516 -21.047 1 90.62 380 ALA A N 1
ATOM 3174 C CA . ALA A 1 380 ? -1.745 -8.062 -21.078 1 90.62 380 ALA A CA 1
ATOM 3175 C C . ALA A 1 380 ? -2.828 -7.352 -20.281 1 90.62 380 ALA A C 1
ATOM 3177 O O . ALA A 1 380 ? -2.553 -6.363 -19.594 1 90.62 380 ALA A O 1
ATOM 3178 N N . LEU A 1 381 ? -4.004 -7.867 -20.344 1 89.44 381 LEU A N 1
ATOM 3179 C CA . LEU A 1 381 ? -5.098 -7.254 -19.594 1 89.44 381 LEU A CA 1
ATOM 3180 C C . LEU A 1 381 ? -4.844 -7.336 -18.094 1 89.44 381 LEU A C 1
ATOM 3182 O O . LEU A 1 381 ? -5.098 -6.379 -17.359 1 89.44 381 LEU A O 1
ATOM 3186 N N . ASN A 1 382 ? -4.352 -8.438 -17.609 1 92.44 382 ASN A N 1
ATOM 3187 C CA . ASN A 1 382 ? -4.004 -8.594 -16.203 1 92.44 382 ASN A CA 1
ATOM 3188 C C . ASN A 1 382 ? -2.939 -7.59 -15.781 1 92.44 382 ASN A C 1
ATOM 3190 O O . ASN A 1 382 ? -3.055 -6.973 -14.719 1 92.44 382 ASN A O 1
ATOM 3194 N N . ILE A 1 383 ? -2.01 -7.422 -16.594 1 90.81 383 ILE A N 1
ATOM 3195 C CA . ILE A 1 383 ? -0.928 -6.488 -16.297 1 90.81 383 ILE A CA 1
ATOM 3196 C C . ILE A 1 383 ? -1.475 -5.062 -16.25 1 90.81 383 ILE A C 1
ATOM 3198 O O . ILE A 1 383 ? -1.134 -4.289 -15.359 1 90.81 383 ILE A O 1
ATOM 3202 N N . GLY A 1 384 ? -2.311 -4.797 -17.234 1 92.19 384 GLY A N 1
ATOM 3203 C CA . GLY A 1 384 ? -2.906 -3.473 -17.281 1 92.19 384 GLY A CA 1
ATOM 3204 C C . GLY A 1 384 ? -3.715 -3.139 -16.047 1 92.19 384 GLY A C 1
ATOM 3205 O O . GLY A 1 384 ? -3.648 -2.016 -15.531 1 92.19 384 GLY A O 1
ATOM 3206 N N . VAL A 1 385 ? -4.402 -4.074 -15.547 1 92.12 385 VAL A N 1
ATOM 3207 C CA . VAL A 1 385 ? -5.227 -3.881 -14.352 1 92.12 385 VAL A CA 1
ATOM 3208 C C . VAL A 1 385 ? -4.332 -3.627 -13.141 1 92.12 385 VAL A C 1
ATOM 3210 O O . VAL A 1 385 ? -4.617 -2.746 -12.328 1 92.12 385 VAL A O 1
ATOM 3213 N N . ILE A 1 386 ? -3.277 -4.367 -13.07 1 90.06 386 ILE A N 1
ATOM 3214 C CA . ILE A 1 386 ? -2.355 -4.18 -11.961 1 90.06 386 ILE A CA 1
ATOM 3215 C C . ILE A 1 386 ? -1.77 -2.771 -12 1 90.06 386 ILE A C 1
ATOM 3217 O O . ILE A 1 386 ? -1.728 -2.078 -10.984 1 90.06 386 ILE A O 1
ATOM 3221 N N . VAL A 1 387 ? -1.359 -2.389 -13.125 1 89.5 387 VAL A N 1
ATOM 3222 C CA . VAL A 1 387 ? -0.763 -1.069 -13.297 1 89.5 387 VAL A CA 1
ATOM 3223 C C . VAL A 1 387 ? -1.785 0.01 -12.953 1 89.5 387 VAL A C 1
ATOM 3225 O O . VAL A 1 387 ? -1.458 0.994 -12.281 1 89.5 387 VAL A O 1
ATOM 3228 N N . GLN A 1 388 ? -2.967 -0.208 -13.414 1 92.25 388 GLN A N 1
ATOM 3229 C CA . GLN A 1 388 ? -4.039 0.733 -13.102 1 92.25 388 GLN A CA 1
ATOM 3230 C C . GLN A 1 388 ? -4.23 0.873 -11.594 1 92.25 388 GLN A C 1
ATOM 3232 O O . GLN A 1 388 ? -4.344 1.987 -11.078 1 92.25 388 GLN A O 1
ATOM 3237 N N . PHE A 1 389 ? -4.273 -0.208 -10.938 1 90.06 389 PHE A N 1
ATOM 3238 C CA . PHE A 1 389 ? -4.531 -0.192 -9.508 1 90.06 389 PHE A CA 1
ATOM 3239 C C . PHE A 1 389 ? -3.377 0.454 -8.75 1 90.06 389 PHE A C 1
ATOM 3241 O O . PHE A 1 389 ? -3.588 1.128 -7.742 1 90.06 389 PHE A O 1
ATOM 3248 N N . ILE A 1 390 ? -2.213 0.261 -9.242 1 84.62 390 ILE A N 1
ATOM 3249 C CA . ILE A 1 390 ? -1.053 0.9 -8.633 1 84.62 390 ILE A CA 1
ATOM 3250 C C . ILE A 1 390 ? -1.176 2.418 -8.75 1 84.62 390 ILE A C 1
ATOM 3252 O O . ILE A 1 390 ? -1.016 3.139 -7.762 1 84.62 390 ILE A O 1
ATOM 3256 N N . PHE A 1 391 ? -1.515 2.879 -9.867 1 89.06 391 PHE A N 1
ATOM 3257 C CA . PHE A 1 391 ? -1.64 4.312 -10.094 1 89.06 391 PHE A CA 1
ATOM 3258 C C . PHE A 1 391 ? -2.811 4.887 -9.305 1 89.06 391 PHE A C 1
ATOM 3260 O O . PHE A 1 391 ? -2.732 6.004 -8.789 1 89.06 391 PHE A O 1
ATOM 3267 N N . LEU A 1 392 ? -3.861 4.129 -9.258 1 87.94 392 LEU A N 1
ATOM 3268 C CA . LEU A 1 392 ? -5.004 4.586 -8.469 1 87.94 392 LEU A CA 1
ATOM 3269 C C . LEU A 1 392 ? -4.637 4.68 -6.992 1 87.94 392 LEU A C 1
ATOM 3271 O O . LEU A 1 392 ? -5.078 5.598 -6.297 1 87.94 392 LEU A O 1
ATOM 3275 N N . SER A 1 393 ? -3.893 3.75 -6.555 1 81.19 393 SER A N 1
ATOM 3276 C CA . SER A 1 393 ? -3.441 3.775 -5.168 1 81.19 393 SER A CA 1
ATOM 3277 C C . SER A 1 393 ? -2.578 5 -4.891 1 81.19 393 SER A C 1
ATOM 3279 O O . SER A 1 393 ? -2.705 5.633 -3.838 1 81.19 393 SER A O 1
ATOM 3281 N N . ILE A 1 394 ? -1.789 5.332 -5.809 1 80.56 394 ILE A N 1
ATOM 3282 C CA . ILE A 1 394 ? -0.96 6.527 -5.699 1 80.56 394 ILE A CA 1
ATOM 3283 C C . ILE A 1 394 ? -1.848 7.77 -5.672 1 80.56 394 ILE A C 1
ATOM 3285 O O . ILE A 1 394 ? -1.616 8.688 -4.883 1 80.56 394 ILE A O 1
ATOM 3289 N N . SER A 1 395 ? -2.795 7.75 -6.488 1 85 395 SER A N 1
ATOM 3290 C CA . SER A 1 395 ? -3.727 8.867 -6.57 1 85 395 SER A CA 1
ATOM 3291 C C . SER A 1 395 ? -4.438 9.094 -5.238 1 85 395 SER A C 1
ATOM 3293 O O . SER A 1 395 ? -4.594 10.234 -4.797 1 85 395 SER A O 1
ATOM 3295 N N . ILE A 1 396 ? -4.867 8.078 -4.637 1 81.19 396 ILE A N 1
ATOM 3296 C CA . ILE A 1 396 ? -5.574 8.148 -3.363 1 81.19 396 ILE A CA 1
ATOM 3297 C C . ILE A 1 396 ? -4.637 8.672 -2.279 1 81.19 396 ILE A C 1
ATOM 3299 O O . ILE A 1 396 ? -5.02 9.539 -1.489 1 81.19 396 ILE A O 1
ATOM 3303 N N . THR A 1 397 ? -3.424 8.211 -2.268 1 71.75 397 THR A N 1
ATOM 3304 C CA . THR A 1 397 ? -2.438 8.633 -1.278 1 71.75 397 THR A CA 1
ATOM 3305 C C . THR A 1 397 ? -2.125 10.117 -1.424 1 71.75 397 THR A C 1
ATOM 3307 O O . THR A 1 397 ? -2.018 10.836 -0.427 1 71.75 397 THR A O 1
ATOM 3310 N N . GLU A 1 398 ? -2.033 10.562 -2.594 1 76.19 398 GLU A N 1
ATOM 3311 C CA . GLU A 1 398 ? -1.759 11.969 -2.869 1 76.19 398 GLU A CA 1
ATOM 3312 C C . GLU A 1 398 ? -2.939 12.852 -2.471 1 76.19 398 GLU A C 1
ATOM 3314 O O . GLU A 1 398 ? -2.75 13.984 -2.012 1 76.19 398 GLU A O 1
ATOM 3319 N N . SER A 1 399 ? -4.07 12.375 -2.688 1 78 399 SER A N 1
ATOM 3320 C CA . SER A 1 399 ? -5.258 13.141 -2.334 1 78 399 SER A CA 1
ATOM 3321 C C . SER A 1 399 ? -5.355 13.352 -0.826 1 78 399 SER A C 1
ATOM 3323 O O . SER A 1 399 ? -5.777 14.414 -0.365 1 78 399 SER A O 1
ATOM 3325 N N . ILE A 1 400 ? -4.992 12.438 -0.117 1 70.75 400 ILE A N 1
ATOM 3326 C CA . ILE A 1 400 ? -5.004 12.539 1.339 1 70.75 400 ILE A CA 1
ATOM 3327 C C . ILE A 1 400 ? -3.975 13.57 1.79 1 70.75 400 ILE A C 1
ATOM 3329 O O . ILE A 1 400 ? -4.25 14.383 2.674 1 70.75 400 ILE A O 1
ATOM 3333 N N . LYS A 1 401 ? -2.871 13.547 1.169 1 69.88 401 LYS A N 1
ATOM 3334 C CA . LYS A 1 401 ? -1.825 14.516 1.487 1 69.88 401 LYS A CA 1
ATOM 3335 C C . LYS A 1 401 ? -2.275 15.938 1.169 1 69.88 401 LYS A C 1
ATOM 3337 O O . LYS A 1 401 ? -2.041 16.859 1.954 1 69.88 401 LYS A O 1
ATOM 3342 N N . ASP A 1 402 ? -2.865 15.992 0.105 1 74 402 ASP A N 1
ATOM 3343 C CA . ASP A 1 402 ? -3.346 17.297 -0.328 1 74 402 ASP A CA 1
ATOM 3344 C C . ASP A 1 402 ? -4.422 17.828 0.617 1 74 402 ASP A C 1
ATOM 3346 O O . ASP A 1 402 ? -4.43 19.016 0.954 1 74 402 ASP A O 1
ATOM 3350 N N . SER A 1 403 ? -5.293 17 0.976 1 72.69 403 SER A N 1
ATOM 3351 C CA . SER A 1 403 ? -6.359 17.391 1.89 1 72.69 403 SER A CA 1
ATOM 3352 C C . SER A 1 403 ? -5.801 17.797 3.248 1 72.69 403 SER A C 1
ATOM 3354 O O . SER A 1 403 ? -6.27 18.766 3.848 1 72.69 403 SER A O 1
ATOM 3356 N N . GLU A 1 404 ? -4.852 17.156 3.676 1 71.12 404 GLU A N 1
ATOM 3357 C CA . GLU A 1 404 ? -4.211 17.484 4.945 1 71.12 404 GLU A CA 1
ATOM 3358 C C . GLU A 1 404 ? -3.459 18.812 4.855 1 71.12 404 GLU A C 1
ATOM 3360 O O . GLU A 1 404 ? -3.488 19.609 5.793 1 71.12 404 GLU A O 1
ATOM 3365 N N . ARG A 1 405 ? -2.844 18.984 3.863 1 73.25 405 ARG A N 1
ATOM 3366 C CA . ARG A 1 405 ? -2.129 20.234 3.643 1 73.25 405 ARG A CA 1
ATOM 3367 C C . ARG A 1 405 ? -3.092 21.422 3.609 1 73.25 405 ARG A C 1
ATOM 3369 O O . ARG A 1 405 ? -2.797 22.484 4.16 1 73.25 405 ARG A O 1
ATOM 3376 N N . GLU A 1 406 ? -4.148 21.203 2.938 1 75.38 406 GLU A N 1
ATOM 3377 C CA . GLU A 1 406 ? -5.141 22.266 2.859 1 75.38 406 GLU A CA 1
ATOM 3378 C C . GLU A 1 406 ? -5.715 22.578 4.238 1 75.38 406 GLU A C 1
ATOM 3380 O O . GLU A 1 406 ? -5.914 23.75 4.57 1 75.38 406 GLU A O 1
ATOM 3385 N N . LYS A 1 407 ? -5.926 21.656 4.941 1 75 407 LYS A N 1
ATOM 3386 C CA . LYS A 1 407 ? -6.422 21.859 6.301 1 75 407 LYS A CA 1
ATOM 3387 C C . LYS A 1 407 ? -5.402 22.609 7.148 1 75 407 LYS A C 1
ATOM 3389 O O . LYS A 1 407 ? -5.762 23.516 7.898 1 75 407 LYS A O 1
ATOM 3394 N N . GLN A 1 408 ? -4.227 22.234 7.062 1 74.88 408 GLN A N 1
ATOM 3395 C CA . GLN A 1 408 ? -3.156 22.906 7.801 1 74.88 408 GLN A CA 1
ATOM 3396 C C . GLN A 1 408 ? -3.016 24.359 7.375 1 74.88 408 GLN A C 1
ATOM 3398 O O . GLN A 1 408 ? -2.828 25.25 8.211 1 74.88 408 GLN A O 1
ATOM 3403 N N . LYS A 1 409 ? -3.102 24.516 6.188 1 76.75 409 LYS A N 1
ATOM 3404 C CA . LYS A 1 409 ? -2.988 25.875 5.66 1 76.75 409 LYS A CA 1
ATOM 3405 C C . LYS A 1 409 ? -4.121 26.766 6.172 1 76.75 409 LYS A C 1
ATOM 3407 O O . LYS A 1 409 ? -3.889 27.906 6.59 1 76.75 409 LYS A O 1
ATOM 3412 N N . THR A 1 410 ? -5.27 26.234 6.133 1 77.69 410 THR A N 1
ATOM 3413 C CA . THR A 1 410 ? -6.43 27 6.582 1 77.69 410 THR A CA 1
ATOM 3414 C C . THR A 1 410 ? -6.316 27.328 8.062 1 77.69 410 THR A C 1
ATOM 3416 O O . THR A 1 410 ? -6.656 28.438 8.484 1 77.69 410 THR A O 1
ATOM 3419 N N . THR A 1 411 ? -5.855 26.391 8.766 1 76.19 411 THR A N 1
ATOM 3420 C CA . THR A 1 411 ? -5.68 26.625 10.195 1 76.19 411 THR A CA 1
ATOM 3421 C C . THR A 1 411 ? -4.605 27.672 10.453 1 76.19 411 THR A C 1
ATOM 3423 O O . THR A 1 411 ? -4.785 28.562 11.289 1 76.19 411 THR A O 1
ATOM 3426 N N . LEU A 1 412 ? -3.559 27.609 9.758 1 77.38 412 LEU A N 1
ATOM 3427 C CA . LEU A 1 412 ? -2.473 28.578 9.891 1 77.38 412 LEU A CA 1
ATOM 3428 C C . LEU A 1 412 ? -2.934 29.984 9.484 1 77.38 412 LEU A C 1
ATOM 3430 O O . LEU A 1 412 ? -2.568 30.969 10.125 1 77.38 412 LEU A O 1
ATOM 3434 N N . GLU A 1 413 ? -3.689 30.016 8.523 1 80.19 413 GLU A N 1
ATOM 3435 C CA . GLU A 1 413 ? -4.215 31.297 8.062 1 80.19 413 GLU A CA 1
ATOM 3436 C C . GLU A 1 413 ? -5.133 31.922 9.109 1 80.19 413 GLU A C 1
ATOM 3438 O O . GLU A 1 413 ? -5.094 33.125 9.328 1 80.19 413 GLU A O 1
ATOM 3443 N N . LEU A 1 414 ? -5.91 31.125 9.688 1 78.31 414 LEU A N 1
ATOM 3444 C CA . LEU A 1 414 ? -6.824 31.625 10.711 1 78.31 414 LEU A CA 1
ATOM 3445 C C . LEU A 1 414 ? -6.055 32.188 11.906 1 78.31 414 LEU A C 1
ATOM 3447 O O . LEU A 1 414 ? -6.391 33.25 12.414 1 78.31 414 LEU A O 1
ATOM 3451 N N . ILE A 1 415 ? -5.047 31.562 12.281 1 76.94 415 ILE A N 1
ATOM 3452 C CA . ILE A 1 415 ? -4.273 31.969 13.453 1 76.94 415 ILE A CA 1
ATOM 3453 C C . ILE A 1 415 ? -3.48 33.219 13.133 1 76.94 415 ILE A C 1
ATOM 3455 O O . ILE A 1 415 ? -3.393 34.156 13.953 1 76.94 415 ILE A O 1
ATOM 3459 N N . THR A 1 416 ? -2.967 33.281 11.977 1 77.38 416 THR A N 1
ATOM 3460 C CA . THR A 1 416 ? -2.199 34.438 11.57 1 77.38 416 THR A CA 1
ATOM 3461 C C . THR A 1 416 ? -3.098 35.688 11.461 1 77.38 416 THR A C 1
ATOM 3463 O O . THR A 1 416 ? -2.691 36.781 11.828 1 77.38 416 THR A O 1
ATOM 3466 N N . THR A 1 417 ? -4.25 35.438 10.961 1 74.75 417 THR A N 1
ATOM 3467 C CA . THR A 1 417 ? -5.195 36.562 10.859 1 74.75 417 THR A CA 1
ATOM 3468 C C . THR A 1 417 ? -5.574 37.062 12.25 1 74.75 417 THR A C 1
ATOM 3470 O O . THR A 1 417 ? -5.691 38.281 12.461 1 74.75 417 THR A O 1
ATOM 3473 N N . THR A 1 418 ? -5.711 36.156 13.133 1 74.31 418 THR A N 1
ATOM 3474 C CA . THR A 1 418 ? -6.047 36.531 14.5 1 74.31 418 THR A CA 1
ATOM 3475 C C . THR A 1 418 ? -4.902 37.312 15.133 1 74.31 418 THR A C 1
ATOM 3477 O O . THR A 1 418 ? -5.133 38.312 15.844 1 74.31 418 THR A O 1
ATOM 3480 N N . GLU A 1 419 ? -3.725 36.938 14.898 1 73.75 419 GLU A N 1
ATOM 3481 C CA . GLU A 1 419 ? -2.539 37.625 15.398 1 73.75 419 GLU A CA 1
ATOM 3482 C C . GLU A 1 419 ? -2.434 39.031 14.812 1 73.75 419 GLU A C 1
ATOM 3484 O O . GLU A 1 419 ? -2.102 39.969 15.516 1 73.75 419 GLU A O 1
ATOM 3489 N N . LYS A 1 420 ? -2.705 39.125 13.625 1 72.12 420 LYS A N 1
ATOM 3490 C CA . LYS A 1 420 ? -2.666 40.438 12.969 1 72.12 420 LYS A CA 1
ATOM 3491 C C . LYS A 1 420 ? -3.738 41.344 13.523 1 72.12 420 LYS A C 1
ATOM 3493 O O . LYS A 1 420 ? -3.488 42.562 13.734 1 72.12 420 LYS A O 1
ATOM 3498 N N . ASN A 1 421 ? -4.84 40.781 13.797 1 70.81 421 ASN A N 1
ATOM 3499 C CA . ASN A 1 421 ? -5.922 41.562 14.375 1 70.81 421 ASN A CA 1
ATOM 3500 C C . ASN A 1 421 ? -5.555 42.094 15.758 1 70.81 421 ASN A C 1
ATOM 3502 O O . ASN A 1 421 ? -5.824 43.25 16.078 1 70.81 421 ASN A O 1
ATOM 3506 N N . THR A 1 422 ? -4.898 41.219 16.453 1 70.94 422 THR A N 1
ATOM 3507 C CA . THR A 1 422 ? -4.496 41.594 17.797 1 70.94 422 THR A CA 1
ATOM 3508 C C . THR A 1 422 ? -3.408 42.688 17.75 1 70.94 422 THR A C 1
ATOM 3510 O O . THR A 1 422 ? -3.43 43.625 18.531 1 70.94 422 THR A O 1
ATOM 3513 N N . SER A 1 423 ? -2.512 42.562 16.859 1 70.75 423 SER A N 1
ATOM 3514 C CA . SER A 1 423 ? -1.435 43.531 16.688 1 70.75 423 SER A CA 1
ATOM 3515 C C . SER A 1 423 ? -1.975 44.875 16.234 1 70.75 423 SER A C 1
ATOM 3517 O O . SER A 1 423 ? -1.507 45.906 16.703 1 70.75 423 SER A O 1
ATOM 3519 N N . MET A 1 424 ? -2.906 44.781 15.422 1 68.56 424 MET A N 1
ATOM 3520 C CA . MET A 1 424 ? -3.514 46.031 14.945 1 68.56 424 MET A CA 1
ATOM 3521 C C . MET A 1 424 ? -4.262 46.719 16.062 1 68.56 424 MET A C 1
ATOM 3523 O O . MET A 1 424 ? -4.242 47.969 16.156 1 68.56 424 MET A O 1
ATOM 3527 N N . ARG A 1 425 ? -4.828 45.938 16.859 1 68.75 425 ARG A N 1
ATOM 3528 C CA . ARG A 1 425 ? -5.516 46.5 18.016 1 68.75 425 ARG A CA 1
ATOM 3529 C C . ARG A 1 425 ? -4.535 47.188 18.953 1 68.75 425 ARG A C 1
ATOM 3531 O O . ARG A 1 425 ? -4.852 48.219 19.516 1 68.75 425 ARG A O 1
ATOM 3538 N N . LEU A 1 426 ? -3.424 46.625 19.016 1 68.25 426 LEU A N 1
ATOM 3539 C CA . LEU A 1 426 ? -2.375 47.219 19.859 1 68.25 426 LEU A CA 1
ATOM 3540 C C . LEU A 1 426 ? -1.907 48.562 19.297 1 68.25 426 LEU A C 1
ATOM 3542 O O . LEU A 1 426 ? -1.752 49.531 20.047 1 68.25 426 LEU A O 1
ATOM 3546 N N . ILE A 1 427 ? -1.749 48.625 18.094 1 66 427 ILE A N 1
ATOM 3547 C CA . ILE A 1 427 ? -1.297 49.844 17.438 1 66 427 ILE A CA 1
ATOM 3548 C C . ILE A 1 427 ? -2.367 50.938 17.562 1 66 427 ILE A C 1
ATOM 3550 O O . ILE A 1 427 ? -2.053 52.094 17.828 1 66 427 ILE A O 1
ATOM 3554 N N . GLU A 1 428 ? -3.557 50.406 17.438 1 65.12 428 GLU A N 1
ATOM 3555 C CA . GLU A 1 428 ? -4.676 51.344 17.562 1 65.12 428 GLU A CA 1
ATOM 3556 C C . GLU A 1 428 ? -4.758 51.938 18.969 1 65.12 428 GLU A C 1
ATOM 3558 O O . GLU A 1 428 ? -4.977 53.156 19.125 1 65.12 428 GLU A O 1
ATOM 3563 N N . LEU A 1 429 ? -4.559 51.062 19.875 1 65.25 429 LEU A N 1
ATOM 3564 C CA . LEU A 1 429 ? -4.613 51.5 21.25 1 65.25 429 LEU A CA 1
ATOM 3565 C C . LEU A 1 429 ? -3.51 52.531 21.547 1 65.25 429 LEU A C 1
ATOM 3567 O O . LEU A 1 429 ? -3.742 53.531 22.219 1 65.25 429 LEU A O 1
ATOM 3571 N N . LYS A 1 430 ? -2.436 52.406 20.984 1 62.59 430 LYS A N 1
ATOM 3572 C CA . LYS A 1 430 ? -1.291 53.312 21.156 1 62.59 430 LYS A CA 1
ATOM 3573 C C . LYS A 1 430 ? -1.552 54.656 20.516 1 62.59 430 LYS A C 1
ATOM 3575 O O . LYS A 1 430 ? -1.176 55.719 21.078 1 62.59 430 LYS A O 1
ATOM 3580 N N . ARG A 1 431 ? -2.186 54.562 19.5 1 61.53 431 ARG A N 1
ATOM 3581 C CA . ARG A 1 431 ? -2.436 55.812 18.75 1 61.53 431 ARG A CA 1
ATOM 3582 C C . ARG A 1 431 ? -3.514 56.656 19.422 1 61.53 431 ARG A C 1
ATOM 3584 O O . ARG A 1 431 ? -3.434 57.875 19.422 1 61.53 431 ARG A O 1
ATOM 3591 N N . GLN A 1 432 ? -4.426 55.875 19.938 1 60.78 432 GLN A N 1
ATOM 3592 C CA . GLN A 1 432 ? -5.523 56.562 20.609 1 60.78 432 GLN A CA 1
ATOM 3593 C C . GLN A 1 432 ? -5.016 57.375 21.812 1 60.78 432 GLN A C 1
ATOM 3595 O O . GLN A 1 432 ? -5.586 58.406 22.156 1 60.78 432 GLN A O 1
ATOM 3600 N N . MET A 1 433 ? -3.934 57.031 22.359 1 60.94 433 MET A N 1
ATOM 3601 C CA . MET A 1 433 ? -3.359 57.781 23.484 1 60.94 433 MET A CA 1
ATOM 3602 C C . MET A 1 433 ? -2.543 58.969 23 1 60.94 433 MET A C 1
ATOM 3604 O O . MET A 1 433 ? -2.291 59.906 23.75 1 60.94 433 MET A O 1
ATOM 3608 N N . ASN A 1 434 ? -2.482 59.281 21.781 1 62.47 434 ASN A N 1
ATOM 3609 C CA . ASN A 1 434 ? -1.716 60.312 21.109 1 62.47 434 ASN A CA 1
ATOM 3610 C C . ASN A 1 434 ? -0.868 61.125 22.109 1 62.47 434 ASN A C 1
ATOM 3612 O O . ASN A 1 434 ? -1.297 62.156 22.609 1 62.47 434 ASN A O 1
ATOM 3616 N N . PRO A 1 435 ? 0.281 60.75 22.453 1 65.94 435 PRO A N 1
ATOM 3617 C CA . PRO A 1 435 ? 1.141 61.406 23.453 1 65.94 435 PRO A CA 1
ATOM 3618 C C . PRO A 1 435 ? 1.376 62.906 23.141 1 65.94 435 PRO A C 1
ATOM 3620 O O . PRO A 1 435 ? 1.386 63.719 24.047 1 65.94 435 PRO A O 1
ATOM 3623 N N . HIS A 1 436 ? 1.414 63.219 21.891 1 71.94 436 HIS A N 1
ATOM 3624 C CA . HIS A 1 436 ? 1.675 64.562 21.484 1 71.94 436 HIS A CA 1
ATOM 3625 C C . HIS A 1 436 ? 0.521 65.5 21.875 1 71.94 436 HIS A C 1
ATOM 3627 O O . HIS A 1 436 ? 0.743 66.625 22.375 1 71.94 436 HIS A O 1
ATOM 3633 N N . PHE A 1 437 ? -0.569 65 21.672 1 75.62 437 PHE A N 1
ATOM 3634 C CA . PHE A 1 437 ? -1.737 65.75 22.031 1 75.62 437 PHE A CA 1
ATOM 3635 C C . PHE A 1 437 ? -1.798 66 23.531 1 75.62 437 PHE A C 1
ATOM 3637 O O . PHE A 1 437 ? -2.088 67.125 23.969 1 75.62 437 PHE A O 1
ATOM 3644 N N . ILE A 1 438 ? -1.509 65 24.203 1 76.5 438 ILE A N 1
ATOM 3645 C CA . ILE A 1 438 ? -1.557 65.062 25.656 1 76.5 438 ILE A CA 1
ATOM 3646 C C . ILE A 1 438 ? -0.533 66.125 26.125 1 76.5 438 ILE A C 1
ATOM 3648 O O . ILE A 1 438 ? -0.855 67 26.922 1 76.5 438 ILE A O 1
ATOM 3652 N N . PHE A 1 439 ? 0.564 66.188 25.484 1 78.38 439 PHE A N 1
ATOM 3653 C CA . PHE A 1 439 ? 1.633 67.125 25.844 1 78.38 439 PHE A CA 1
ATOM 3654 C C . PHE A 1 439 ? 1.245 68.562 25.5 1 78.38 439 PHE A C 1
ATOM 3656 O O . PHE A 1 439 ? 1.477 69.438 26.297 1 78.38 439 PHE A O 1
ATOM 3663 N N . ASN A 1 440 ? 0.728 68.688 24.469 1 78.56 440 ASN A N 1
ATOM 3664 C CA . ASN A 1 440 ? 0.33 70 24.016 1 78.56 440 ASN A CA 1
ATOM 3665 C C . ASN A 1 440 ? -0.783 70.625 24.891 1 78.56 440 ASN A C 1
ATOM 3667 O O . ASN A 1 440 ? -0.791 71.812 25.188 1 78.56 440 ASN A O 1
ATOM 3671 N N . ALA A 1 441 ? -1.62 69.688 25.219 1 84.62 441 ALA A N 1
ATOM 3672 C CA . ALA A 1 441 ? -2.719 70.125 26.078 1 84.62 441 ALA A CA 1
ATOM 3673 C C . ALA A 1 441 ? -2.209 70.562 27.453 1 84.62 441 ALA A C 1
ATOM 3675 O O . ALA A 1 441 ? -2.602 71.562 27.984 1 84.62 441 ALA A O 1
ATOM 3676 N N . LEU A 1 442 ? -1.315 69.812 27.938 1 85.19 442 LEU A N 1
ATOM 3677 C CA . LEU A 1 442 ? -0.764 70.125 29.266 1 85.19 442 LEU A CA 1
ATOM 3678 C C . LEU A 1 442 ? 0.045 71.375 29.219 1 85.19 442 LEU A C 1
ATOM 3680 O O . LEU A 1 442 ? -0.034 72.188 30.156 1 85.19 442 LEU A O 1
ATOM 3684 N N . ASN A 1 443 ? 0.688 71.625 28.172 1 85.94 443 ASN A N 1
ATOM 3685 C CA . ASN A 1 443 ? 1.448 72.875 28.016 1 85.94 443 ASN A CA 1
ATOM 3686 C C . ASN A 1 443 ? 0.529 74.062 27.891 1 85.94 443 ASN A C 1
ATOM 3688 O O . ASN A 1 443 ? 0.854 75.188 28.375 1 85.94 443 ASN A O 1
ATOM 3692 N N . SER A 1 444 ? -0.517 73.938 27.234 1 88.69 444 SER A N 1
ATOM 3693 C CA . SER A 1 444 ? -1.495 75 27.109 1 88.69 444 SER A CA 1
ATOM 3694 C C . SER A 1 444 ? -2.096 75.375 28.453 1 88.69 444 SER A C 1
ATOM 3696 O O . SER A 1 444 ? -2.324 76.562 28.734 1 88.69 444 SER A O 1
ATOM 3698 N N . ILE A 1 445 ? -2.293 74.375 29.188 1 89.44 445 ILE A N 1
ATOM 3699 C CA . ILE A 1 445 ? -2.807 74.625 30.531 1 89.44 445 ILE A CA 1
ATOM 3700 C C . ILE A 1 445 ? -1.762 75.375 31.359 1 89.44 445 ILE A C 1
ATOM 3702 O O . ILE A 1 445 ? -2.082 76.312 32.031 1 89.44 445 ILE A O 1
ATOM 3706 N N . LEU A 1 446 ? -0.583 74.938 31.234 1 89.19 446 LEU A N 1
ATOM 3707 C CA . LEU A 1 446 ? 0.523 75.562 31.953 1 89.19 446 LEU A CA 1
ATOM 3708 C C . LEU A 1 446 ? 0.659 77.062 31.578 1 89.19 446 LEU A C 1
ATOM 3710 O O . LEU A 1 446 ? 0.813 77.875 32.469 1 89.19 446 LEU A O 1
ATOM 3714 N N . GLU A 1 447 ? 0.578 77.312 30.375 1 90.69 447 GLU A N 1
ATOM 3715 C CA . GLU A 1 447 ? 0.69 78.688 29.875 1 90.69 447 GLU A CA 1
ATOM 3716 C C . GLU A 1 447 ? -0.43 79.562 30.422 1 90.69 447 GLU A C 1
ATOM 3718 O O . GLU A 1 447 ? -0.2 80.75 30.781 1 90.69 447 GLU A O 1
ATOM 3723 N N . ARG A 1 448 ? -1.566 79.062 30.594 1 91.12 448 ARG A N 1
ATOM 3724 C CA . ARG A 1 448 ? -2.727 79.812 31.078 1 91.12 448 ARG A CA 1
ATOM 3725 C C . ARG A 1 448 ? -2.635 80.062 32.562 1 91.12 448 ARG A C 1
ATOM 3727 O O . ARG A 1 448 ? -3.025 81.125 33.062 1 91.12 448 ARG A O 1
ATOM 3734 N N . ILE A 1 449 ? -2.121 79.125 33.188 1 90.38 449 ILE A N 1
ATOM 3735 C CA . ILE A 1 449 ? -1.922 79.312 34.625 1 90.38 449 ILE A CA 1
ATOM 3736 C C . ILE A 1 449 ? -0.852 80.375 34.875 1 90.38 449 ILE A C 1
ATOM 3738 O O . ILE A 1 449 ? -1.036 81.25 35.688 1 90.38 449 ILE A O 1
ATOM 3742 N N . LEU A 1 450 ? 0.174 80.312 34.125 1 90.44 450 LEU A N 1
ATOM 3743 C CA . LEU A 1 450 ? 1.289 81.25 34.281 1 90.44 450 LEU A CA 1
ATOM 3744 C C . LEU A 1 450 ? 0.883 82.688 33.875 1 90.44 450 LEU A C 1
ATOM 3746 O O . LEU A 1 450 ? 1.389 83.625 34.438 1 90.44 450 LEU A O 1
ATOM 3750 N N . SER A 1 451 ? -0.021 82.812 32.969 1 90.75 451 SER A N 1
ATOM 3751 C CA . SER A 1 451 ? -0.49 84.125 32.5 1 90.75 451 SER A CA 1
ATOM 3752 C C . SER A 1 451 ? -1.641 84.625 33.344 1 90.75 451 SER A C 1
ATOM 3754 O O . SER A 1 451 ? -2.283 85.625 33 1 90.75 451 SER A O 1
ATOM 3756 N N . ASP A 1 452 ? -1.991 84 34.438 1 89 452 ASP A N 1
ATOM 3757 C CA . ASP A 1 452 ? -3.004 84.375 35.438 1 89 452 ASP A CA 1
ATOM 3758 C C . ASP A 1 452 ? -4.395 84.375 34.812 1 89 452 ASP A C 1
ATOM 3760 O O . ASP A 1 452 ? -5.195 85.312 35.094 1 89 452 ASP A O 1
ATOM 3764 N N . LYS A 1 453 ? -4.633 83.562 33.844 1 90.31 453 LYS A N 1
ATOM 3765 C CA . LYS A 1 453 ? -5.961 83.375 33.281 1 90.31 453 LYS A CA 1
ATOM 3766 C C . LYS A 1 453 ? -6.637 82.125 33.875 1 90.31 453 LYS A C 1
ATOM 3768 O O . LYS A 1 453 ? -6.805 81.125 33.219 1 90.31 453 LYS A O 1
ATOM 3773 N N . LYS A 1 454 ? -7.066 82.25 35.062 1 90.62 454 LYS A N 1
ATOM 3774 C CA . LYS A 1 454 ? -7.559 81.188 35.875 1 90.62 454 LYS A CA 1
ATOM 3775 C C . LYS A 1 454 ? -8.789 80.5 35.281 1 90.62 454 LYS A C 1
ATOM 3777 O O . LYS A 1 454 ? -8.875 79.312 35.188 1 90.62 454 LYS A O 1
ATOM 3782 N N . GLU A 1 455 ? -9.734 81.312 34.812 1 90.62 455 GLU A N 1
ATOM 3783 C CA . GLU A 1 455 ? -10.984 80.75 34.281 1 90.62 455 GLU A CA 1
ATOM 3784 C C . GLU A 1 455 ? -10.742 80 33 1 90.62 455 GLU A C 1
ATOM 3786 O O . GLU A 1 455 ? -11.352 78.938 32.812 1 90.62 455 GLU A O 1
ATOM 3791 N N . GLN A 1 456 ? -9.828 80.5 32.25 1 90.31 456 GLN A N 1
ATOM 3792 C CA . GLN A 1 456 ? -9.508 79.812 31 1 90.31 456 GLN A CA 1
ATOM 3793 C C . GLN A 1 456 ? -8.789 78.5 31.281 1 90.31 456 GLN A C 1
ATOM 3795 O O . GLN A 1 456 ? -9.008 77.5 30.594 1 90.31 456 GLN A O 1
ATOM 3800 N N . ALA A 1 457 ? -7.938 78.562 32.219 1 92 457 ALA A N 1
ATOM 3801 C CA . ALA A 1 457 ? -7.207 77.312 32.594 1 92 457 ALA A CA 1
ATOM 3802 C C . ALA A 1 457 ? -8.156 76.25 33.094 1 92 457 ALA A C 1
ATOM 3804 O O . ALA A 1 457 ? -8.023 75.062 32.75 1 92 457 ALA A O 1
ATOM 3805 N N . VAL A 1 458 ? -9.07 76.625 33.906 1 91.69 458 VAL A N 1
ATOM 3806 C CA . VAL A 1 458 ? -10.047 75.688 34.469 1 91.69 458 VAL A CA 1
ATOM 3807 C C . VAL A 1 458 ? -10.922 75.125 33.344 1 91.69 458 VAL A C 1
ATOM 3809 O O . VAL A 1 458 ? -11.164 73.875 33.312 1 91.69 458 VAL A O 1
ATOM 3812 N N . ASP A 1 459 ? -11.359 75.938 32.5 1 90.56 459 ASP A N 1
ATOM 3813 C CA . ASP A 1 459 ? -12.195 75.438 31.391 1 90.56 459 ASP A CA 1
ATOM 3814 C C . ASP A 1 459 ? -11.445 74.5 30.5 1 90.56 459 ASP A C 1
ATOM 3816 O O . ASP A 1 459 ? -11.984 73.438 30.109 1 90.56 459 ASP A O 1
ATOM 3820 N N . PHE A 1 460 ? -10.281 74.875 30.234 1 90.75 460 PHE A N 1
ATOM 3821 C CA . PHE A 1 460 ? -9.453 74 29.391 1 90.75 460 PHE A CA 1
ATOM 3822 C C . PHE A 1 460 ? -9.227 72.688 30.047 1 90.75 460 PHE A C 1
ATOM 3824 O O . PHE A 1 460 ? -9.344 71.625 29.406 1 90.75 460 PHE A O 1
ATOM 3831 N N . LEU A 1 461 ? -8.898 72.625 31.203 1 90.56 461 LEU A N 1
ATOM 3832 C CA . LEU A 1 461 ? -8.617 71.438 31.953 1 90.56 461 LEU A CA 1
ATOM 3833 C C . LEU A 1 461 ? -9.852 70.562 32.031 1 90.56 461 LEU A C 1
ATOM 3835 O O . LEU A 1 461 ? -9.758 69.312 31.922 1 90.56 461 LEU A O 1
ATOM 3839 N N . MET A 1 462 ? -10.938 71 32.281 1 89.06 462 MET A N 1
ATOM 3840 C CA . MET A 1 462 ? -12.18 70.25 32.344 1 89.06 462 MET A CA 1
ATOM 3841 C C . MET A 1 462 ? -12.5 69.625 31.016 1 89.06 462 MET A C 1
ATOM 3843 O O . MET A 1 462 ? -12.914 68.438 30.984 1 89.06 462 MET A O 1
ATOM 3847 N N . ARG A 1 463 ? -12.297 70.312 30.062 1 87.69 463 ARG A N 1
ATOM 3848 C CA . ARG A 1 463 ? -12.555 69.812 28.734 1 87.69 463 ARG A CA 1
ATOM 3849 C C . ARG A 1 463 ? -11.547 68.688 28.375 1 87.69 463 ARG A C 1
ATOM 3851 O O . ARG A 1 463 ? -11.898 67.688 27.75 1 87.69 463 ARG A O 1
ATOM 3858 N N . PHE A 1 464 ? -10.383 69 28.703 1 89.12 464 PHE A N 1
ATOM 3859 C CA . PHE A 1 464 ? -9.336 68.062 28.484 1 89.12 464 PHE A CA 1
ATOM 3860 C C . PHE A 1 464 ? -9.625 66.75 29.266 1 89.12 464 PHE A C 1
ATOM 3862 O O . PHE A 1 464 ? -9.484 65.625 28.734 1 89.12 464 PHE A O 1
ATOM 3869 N N . SER A 1 465 ? -9.945 66.812 30.469 1 84.88 465 SER A N 1
ATOM 3870 C CA . SER A 1 465 ? -10.289 65.688 31.312 1 84.88 465 SER A CA 1
ATOM 3871 C C . SER A 1 465 ? -11.445 64.875 30.703 1 84.88 465 SER A C 1
ATOM 3873 O O . SER A 1 465 ? -11.43 63.656 30.734 1 84.88 465 SER A O 1
ATOM 3875 N N . LYS A 1 466 ? -12.359 65.562 30.25 1 84.94 466 LYS A N 1
ATOM 3876 C CA . LYS A 1 466 ? -13.5 64.875 29.625 1 84.94 466 LYS A CA 1
ATOM 3877 C C . LYS A 1 466 ? -13.07 64.125 28.375 1 84.94 466 LYS A C 1
ATOM 3879 O O . LYS A 1 466 ? -13.547 63.031 28.125 1 84.94 466 LYS A O 1
ATOM 3884 N N . LEU A 1 467 ? -12.242 64.688 27.656 1 85.44 467 LEU A N 1
ATOM 3885 C CA . LEU A 1 467 ? -11.742 64.062 26.438 1 85.44 467 LEU A CA 1
ATOM 3886 C C . LEU A 1 467 ? -10.969 62.812 26.766 1 85.44 467 LEU A C 1
ATOM 3888 O O . LEU A 1 467 ? -11.18 61.781 26.125 1 85.44 467 LEU A O 1
ATOM 3892 N N . ILE A 1 468 ? -10.102 62.812 27.609 1 80.12 468 ILE A N 1
ATOM 3893 C CA . ILE A 1 468 ? -9.266 61.688 27.984 1 80.12 468 ILE A CA 1
ATOM 3894 C C . ILE A 1 468 ? -10.133 60.594 28.578 1 80.12 468 ILE A C 1
ATOM 3896 O O . ILE A 1 468 ? -9.914 59.406 28.312 1 80.12 468 ILE A O 1
ATOM 3900 N N . ARG A 1 469 ? -11.086 61 29.359 1 75.19 469 ARG A N 1
ATOM 3901 C CA . ARG A 1 469 ? -12 60.031 29.953 1 75.19 469 ARG A CA 1
ATOM 3902 C C . ARG A 1 469 ? -12.75 59.25 28.859 1 75.19 469 ARG A C 1
ATOM 3904 O O . ARG A 1 469 ? -12.883 58.031 28.922 1 75.19 469 ARG A O 1
ATOM 3911 N N . ASN A 1 470 ? -13.188 59.969 27.984 1 78.31 470 ASN A N 1
ATOM 3912 C CA . ASN A 1 470 ? -13.922 59.344 26.875 1 78.31 470 ASN A CA 1
ATOM 3913 C C . ASN A 1 470 ? -13.023 58.438 26.062 1 78.31 470 ASN A C 1
ATOM 3915 O O . ASN A 1 470 ? -13.461 57.344 25.641 1 78.31 470 ASN A O 1
ATOM 3919 N N . THR A 1 471 ? -11.883 58.812 25.828 1 75.69 471 THR A N 1
ATOM 3920 C CA . THR A 1 471 ? -10.93 58 25.062 1 75.69 471 THR A CA 1
ATOM 3921 C C . THR A 1 471 ? -10.617 56.688 25.766 1 75.69 471 THR A C 1
ATOM 3923 O O . THR A 1 471 ? -10.57 55.625 25.141 1 75.69 471 THR A O 1
ATOM 3926 N N . LEU A 1 472 ? -10.492 56.781 26.984 1 71.56 472 LEU A N 1
ATOM 3927 C CA . LEU A 1 472 ? -10.133 55.594 27.75 1 71.56 472 LEU A CA 1
ATOM 3928 C C . LEU A 1 472 ? -11.336 54.688 27.922 1 71.56 472 LEU A C 1
ATOM 3930 O O . LEU A 1 472 ? -11.188 53.438 27.922 1 71.56 472 LEU A O 1
ATOM 3934 N N . HIS A 1 473 ? -12.438 55.219 28.062 1 73.69 473 HIS A N 1
ATOM 3935 C CA . HIS A 1 473 ? -13.664 54.438 28.234 1 73.69 473 HIS A CA 1
ATOM 3936 C C . HIS A 1 473 ? -13.961 53.625 26.969 1 73.69 473 HIS A C 1
ATOM 3938 O O . HIS A 1 473 ? -14.469 52.5 27.062 1 73.69 473 HIS A O 1
ATOM 3944 N N . TYR A 1 474 ? -13.695 54.219 25.875 1 72.75 474 TYR A N 1
ATOM 3945 C CA . TYR A 1 474 ? -14.055 53.531 24.625 1 72.75 474 TYR A CA 1
ATOM 3946 C C . TYR A 1 474 ? -12.836 52.875 23.984 1 72.75 474 TYR A C 1
ATOM 3948 O O . TYR A 1 474 ? -12.875 52.5 22.812 1 72.75 474 TYR A O 1
ATOM 3956 N N . SER A 1 475 ? -11.773 52.719 24.688 1 66.56 475 SER A N 1
ATOM 3957 C CA . SER A 1 475 ? -10.516 52.219 24.141 1 66.56 475 SER A CA 1
ATOM 3958 C C . SER A 1 475 ? -10.625 50.75 23.781 1 66.56 475 SER A C 1
ATOM 3960 O O . SER A 1 475 ? -9.945 50.25 22.875 1 66.56 475 SER A O 1
ATOM 3962 N N . ASP A 1 476 ? -11.539 50.094 24.469 1 66.12 476 ASP A N 1
ATOM 3963 C CA . ASP A 1 476 ? -11.633 48.656 24.266 1 66.12 476 ASP A CA 1
ATOM 3964 C C . ASP A 1 476 ? -12.734 48.312 23.266 1 66.12 476 ASP A C 1
ATOM 3966 O O . ASP A 1 476 ? -12.922 47.156 22.922 1 66.12 476 ASP A O 1
ATOM 3970 N N . GLN A 1 477 ? -13.281 49.344 22.734 1 74.06 477 GLN A N 1
ATOM 3971 C CA . GLN A 1 477 ? -14.391 49.062 21.828 1 74.06 477 GLN A CA 1
ATOM 3972 C C . GLN A 1 477 ? -13.984 49.344 20.375 1 74.06 477 GLN A C 1
ATOM 3974 O O . GLN A 1 477 ? -13.328 50.344 20.078 1 74.06 477 GLN A O 1
ATOM 3979 N N . ILE A 1 478 ? -14.391 48.438 19.562 1 76 478 ILE A N 1
ATOM 3980 C CA . ILE A 1 478 ? -14.094 48.594 18.141 1 76 478 ILE A CA 1
ATOM 3981 C C . ILE A 1 478 ? -15.055 49.625 17.516 1 76 478 ILE A C 1
ATOM 3983 O O . ILE A 1 478 ? -14.664 50.406 16.672 1 76 478 ILE A O 1
ATOM 3987 N N . PHE A 1 479 ? -16.312 49.531 18.031 1 84.31 479 PHE A N 1
ATOM 3988 C CA . PHE A 1 479 ? -17.359 50.406 17.547 1 84.31 479 PHE A CA 1
ATOM 3989 C C . PHE A 1 479 ? -17.938 51.219 18.703 1 84.31 479 PHE A C 1
ATOM 3991 O O . PHE A 1 479 ? -18.031 50.75 19.828 1 84.31 479 PHE A O 1
ATOM 3998 N N . VAL A 1 480 ? -18.203 52.438 18.438 1 87.19 480 VAL A N 1
ATOM 3999 C CA . VAL A 1 480 ? -18.891 53.312 19.375 1 87.19 480 VAL A CA 1
ATOM 4000 C C . VAL A 1 480 ? -20.094 53.969 18.703 1 87.19 480 VAL A C 1
ATOM 4002 O O . VAL A 1 480 ? -20.156 54.031 17.469 1 87.19 480 VAL A O 1
ATOM 4005 N N . PRO A 1 481 ? -21.031 54.375 19.547 1 90.31 481 PRO A N 1
ATOM 4006 C CA . PRO A 1 481 ? -22.109 55.156 18.922 1 90.31 481 PRO A CA 1
ATOM 4007 C C . PRO A 1 481 ? -21.609 56.406 18.234 1 90.31 481 PRO A C 1
ATOM 4009 O O . PRO A 1 481 ? -20.703 57.094 18.75 1 90.31 481 PRO A O 1
ATOM 4012 N N . LEU A 1 482 ? -22.234 56.75 17.094 1 92.44 482 LEU A N 1
ATOM 4013 C CA . LEU A 1 482 ? -21.828 57.906 16.328 1 92.44 482 LEU A CA 1
ATOM 4014 C C . LEU A 1 482 ? -21.906 59.156 17.172 1 92.44 482 LEU A C 1
ATOM 4016 O O . LEU A 1 482 ? -21.094 60.094 17.016 1 92.44 482 LEU A O 1
ATOM 4020 N N . SER A 1 483 ? -22.828 59.188 18.094 1 91.94 483 SER A N 1
ATOM 4021 C CA . SER A 1 483 ? -23 60.344 18.984 1 91.94 483 SER A CA 1
ATOM 4022 C C . SER A 1 483 ? -21.75 60.562 19.828 1 91.94 483 SER A C 1
ATOM 4024 O O . SER A 1 483 ? -21.312 61.688 20 1 91.94 483 SER A O 1
ATOM 4026 N N . GLU A 1 484 ? -21.172 59.469 20.25 1 90.19 484 GLU A N 1
ATOM 4027 C CA . GLU A 1 484 ? -19.984 59.531 21.094 1 90.19 484 GLU A CA 1
ATOM 4028 C C . GLU A 1 484 ? -18.781 60 20.281 1 90.19 484 GLU A C 1
ATOM 4030 O O . GLU A 1 484 ? -17.938 60.75 20.797 1 90.19 484 GLU A O 1
ATOM 4035 N N . GLU A 1 485 ? -18.781 59.625 19.062 1 91.19 485 GLU A N 1
ATOM 4036 C CA . GLU A 1 485 ? -17.703 60.062 18.188 1 91.19 485 GLU A CA 1
ATOM 4037 C C . GLU A 1 485 ? -17.781 61.562 17.922 1 91.19 485 GLU A C 1
ATOM 4039 O O . GLU A 1 485 ? -16.766 62.25 17.922 1 91.19 485 GLU A O 1
ATOM 4044 N N . ILE A 1 486 ? -18.922 62 17.719 1 92.38 486 ILE A N 1
ATOM 4045 C CA . ILE A 1 486 ? -19.141 63.406 17.422 1 92.38 486 ILE A CA 1
ATOM 4046 C C . ILE A 1 486 ? -18.781 64.25 18.656 1 92.38 486 ILE A C 1
ATOM 4048 O O . ILE A 1 486 ? -18.125 65.312 18.531 1 92.38 486 ILE A O 1
ATOM 4052 N N . VAL A 1 487 ? -19.234 63.781 19.797 1 90.31 487 VAL A N 1
ATOM 4053 C CA . VAL A 1 487 ? -18.953 64.5 21.031 1 90.31 487 VAL A CA 1
ATOM 4054 C C . VAL A 1 487 ? -17.438 64.562 21.25 1 90.31 487 VAL A C 1
ATOM 4056 O O . VAL A 1 487 ? -16.906 65.562 21.672 1 90.31 487 VAL A O 1
ATOM 4059 N N . PHE A 1 488 ? -16.828 63.531 20.984 1 89.19 488 PHE A N 1
ATOM 4060 C CA . PHE A 1 488 ? -15.375 63.469 21.109 1 89.19 488 PHE A CA 1
ATOM 4061 C C . PHE A 1 488 ? -14.695 64.5 20.188 1 89.19 488 PHE A C 1
ATOM 4063 O O . PHE A 1 488 ? -13.82 65.25 20.625 1 89.19 488 PHE A O 1
ATOM 4070 N N . ILE A 1 489 ? -15.07 64.5 18.984 1 92.25 489 ILE A N 1
ATOM 4071 C CA . ILE A 1 489 ? -14.469 65.375 17.984 1 92.25 489 ILE A CA 1
ATOM 4072 C C . ILE A 1 489 ? -14.75 66.812 18.344 1 92.25 489 ILE A C 1
ATOM 4074 O O . ILE A 1 489 ? -13.883 67.688 18.188 1 92.25 489 ILE A O 1
ATOM 4078 N N . GLU A 1 490 ? -15.914 67 18.75 1 92.25 490 GLU A N 1
ATOM 4079 C CA . GLU A 1 490 ? -16.281 68.375 19.141 1 92.25 490 GLU A CA 1
ATOM 4080 C C . GLU A 1 490 ? -15.398 68.875 20.297 1 92.25 490 GLU A C 1
ATOM 4082 O O . GLU A 1 490 ? -14.914 70 20.281 1 92.25 490 GLU A O 1
ATOM 4087 N N . ASN A 1 491 ? -15.211 68 21.25 1 89.5 491 ASN A N 1
ATOM 4088 C CA . ASN A 1 491 ? -14.352 68.375 22.375 1 89.5 491 ASN A CA 1
ATOM 4089 C C . ASN A 1 491 ? -12.906 68.562 21.938 1 89.5 491 ASN A C 1
ATOM 4091 O O . ASN A 1 491 ? -12.227 69.5 22.438 1 89.5 491 ASN A O 1
ATOM 4095 N N . TYR A 1 492 ? -12.539 67.812 21.078 1 90.69 492 TYR A N 1
ATOM 4096 C CA . TYR A 1 492 ? -11.188 67.938 20.547 1 90.69 492 TYR A CA 1
ATOM 4097 C C . TYR A 1 492 ? -11 69.25 19.797 1 90.69 492 TYR A C 1
ATOM 4099 O O . TYR A 1 492 ? -10.016 70 20.016 1 90.69 492 TYR A O 1
ATOM 4107 N N . LEU A 1 493 ? -11.898 69.562 18.984 1 92.88 493 LEU A N 1
ATOM 4108 C CA . LEU A 1 493 ? -11.859 70.812 18.219 1 92.88 493 LEU A CA 1
ATOM 4109 C C . LEU A 1 493 ? -11.898 72.062 19.125 1 92.88 493 LEU A C 1
ATOM 4111 O O . LEU A 1 493 ? -11.172 73 18.891 1 92.88 493 LEU A O 1
ATOM 4115 N N . LEU A 1 494 ? -12.758 71.938 20.047 1 91 494 LEU A N 1
ATOM 4116 C CA . LEU A 1 494 ? -12.883 73.062 20.984 1 91 494 LEU A CA 1
ATOM 4117 C C . LEU A 1 494 ? -11.562 73.25 21.719 1 91 494 LEU A C 1
ATOM 4119 O O . LEU A 1 494 ? -11.141 74.438 21.906 1 91 494 LEU A O 1
ATOM 4123 N N . LEU A 1 495 ? -10.922 72.25 22.125 1 90.5 495 LEU A N 1
ATOM 4124 C CA . LEU A 1 495 ? -9.656 72.375 22.828 1 90.5 495 LEU A CA 1
ATOM 4125 C C . LEU A 1 495 ? -8.562 72.938 21.938 1 90.5 495 LEU A C 1
ATOM 4127 O O . LEU A 1 495 ? -7.773 73.75 22.375 1 90.5 495 LEU A O 1
ATOM 4131 N N . GLU A 1 496 ? -8.555 72.5 20.781 1 90.31 496 GLU A N 1
ATOM 4132 C CA . GLU A 1 496 ? -7.551 73 19.844 1 90.31 496 GLU A CA 1
ATOM 4133 C C . GLU A 1 496 ? -7.797 74.438 19.5 1 90.31 496 GLU A C 1
ATOM 4135 O O . GLU A 1 496 ? -6.852 75.188 19.281 1 90.31 496 GLU A O 1
ATOM 4140 N N . GLN A 1 497 ? -9.055 74.75 19.391 1 90.88 497 GLN A N 1
ATOM 4141 C CA . GLN A 1 497 ? -9.414 76.125 19.156 1 90.88 497 GLN A CA 1
ATOM 4142 C C . GLN A 1 497 ? -8.914 77.062 20.281 1 90.88 497 GLN A C 1
ATOM 4144 O O . GLN A 1 497 ? -8.352 78.125 20.047 1 90.88 497 GLN A O 1
ATOM 4149 N N . MET A 1 498 ? -9.094 76.625 21.469 1 88 498 MET A N 1
ATOM 4150 C CA . MET A 1 498 ? -8.648 77.375 22.641 1 88 498 MET A CA 1
ATOM 4151 C C . MET A 1 498 ? -7.125 77.5 22.656 1 88 498 MET A C 1
ATOM 4153 O O . MET A 1 498 ? -6.582 78.5 23 1 88 498 MET A O 1
ATOM 4157 N N . ARG A 1 499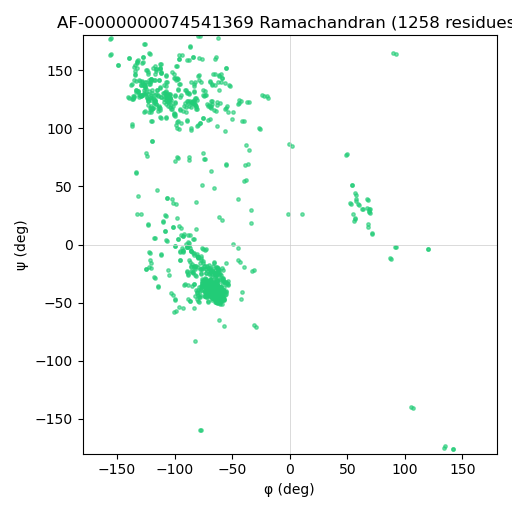 ? -6.566 76.5 22.281 1 87.44 499 ARG A N 1
ATOM 4158 C CA . ARG A 1 499 ? -5.109 76.438 22.328 1 87.44 499 ARG A CA 1
ATOM 4159 C C . ARG A 1 499 ? -4.492 77.375 21.281 1 87.44 499 ARG A C 1
ATOM 4161 O O . ARG A 1 499 ? -3.479 78 21.562 1 87.44 499 ARG A O 1
ATOM 4168 N N . LEU A 1 500 ? -5.137 77.438 20.203 1 87 500 LEU A N 1
ATOM 4169 C CA . LEU A 1 500 ? -4.582 78.25 19.109 1 87 500 LEU A CA 1
ATOM 4170 C C . LEU A 1 500 ? -5.152 79.688 19.109 1 87 500 LEU A C 1
ATOM 4172 O O . LEU A 1 500 ? -5 80.438 18.141 1 87 500 LEU A O 1
ATOM 4176 N N . GLY A 1 501 ? -5.797 80.125 20.156 1 82.88 501 GLY A N 1
ATOM 4177 C CA . GLY A 1 501 ? -6.281 81.438 20.328 1 82.88 501 GLY A CA 1
ATOM 4178 C C . GLY A 1 501 ? -7.434 81.812 19.391 1 82.88 501 GLY A C 1
ATOM 4179 O O . GLY A 1 501 ? -7.461 82.875 18.812 1 82.88 501 GLY A O 1
ATOM 4180 N N . ASN A 1 502 ? -8.312 80.812 19.188 1 83.38 502 ASN A N 1
ATOM 4181 C CA . ASN A 1 502 ? -9.492 81 18.344 1 83.38 502 ASN A CA 1
ATOM 4182 C C . ASN A 1 502 ? -9.117 81.438 16.938 1 83.38 502 ASN A C 1
ATOM 4184 O O . ASN A 1 502 ? -9.75 82.375 16.391 1 83.38 502 ASN A O 1
ATOM 4188 N N . SER A 1 503 ? -8.07 80.875 16.516 1 87.81 503 SER A N 1
ATOM 4189 C CA . SER A 1 503 ? -7.539 81.25 15.203 1 87.81 503 SER A CA 1
ATOM 4190 C C . SER A 1 503 ? -8.32 80.562 14.086 1 87.81 503 SER A C 1
ATOM 4192 O O . SER A 1 503 ? -8.133 80.875 12.906 1 87.81 503 SER A O 1
ATOM 4194 N N . PHE A 1 504 ? -9.188 79.562 14.453 1 92.88 504 PHE A N 1
ATOM 4195 C CA . PHE A 1 504 ? -9.984 78.938 13.43 1 92.88 504 PHE A CA 1
ATOM 4196 C C . PHE A 1 504 ? -11.414 78.688 13.914 1 92.88 504 PHE A C 1
ATOM 4198 O O . PHE A 1 504 ? -11.68 78.75 15.117 1 92.88 504 PHE A O 1
ATOM 4205 N N . CYS A 1 505 ? -12.352 78.5 12.992 1 94 505 CYS A N 1
ATOM 4206 C CA . CYS A 1 505 ? -13.75 78.188 13.273 1 94 505 CYS A CA 1
ATOM 4207 C C . CYS A 1 505 ? -14.125 76.812 12.75 1 94 505 CYS A C 1
ATOM 4209 O O . CYS A 1 505 ? -13.453 76.25 11.867 1 94 505 CYS A O 1
ATOM 4211 N N . TYR A 1 506 ? -15.031 76.188 13.422 1 94.88 506 TYR A N 1
ATOM 4212 C CA . TYR A 1 506 ? -15.477 74.875 12.961 1 94.88 506 TYR A CA 1
ATOM 4213 C C . TYR A 1 506 ? -17 74.75 12.992 1 94.88 506 TYR A C 1
ATOM 4215 O O . TYR A 1 506 ? -17.656 75.562 13.703 1 94.88 506 TYR A O 1
ATOM 4223 N N . THR A 1 507 ? -17.578 73.938 12.07 1 94.88 507 THR A N 1
ATOM 4224 C CA . THR A 1 507 ? -19.016 73.625 12.039 1 94.88 507 THR A CA 1
ATOM 4225 C C . THR A 1 507 ? -19.25 72.125 11.898 1 94.88 507 THR A C 1
ATOM 4227 O O . THR A 1 507 ? -18.516 71.438 11.172 1 94.88 507 THR A O 1
ATOM 4230 N N . ILE A 1 508 ? -20.125 71.625 12.727 1 95.44 508 ILE A N 1
ATOM 4231 C CA . ILE A 1 508 ? -20.547 70.188 12.641 1 95.44 508 ILE A CA 1
ATOM 4232 C C . ILE A 1 508 ? -22 70.125 12.195 1 95.44 508 ILE A C 1
ATOM 4234 O O . ILE A 1 508 ? -22.906 70.625 12.906 1 95.44 508 ILE A O 1
ATOM 4238 N N . ASP A 1 509 ? -22.188 69.688 11 1 94.81 509 ASP A N 1
ATOM 4239 C CA . ASP A 1 509 ? -23.531 69.562 10.422 1 94.81 509 ASP A CA 1
ATOM 4240 C C . ASP A 1 509 ? -23.969 68.125 10.32 1 94.81 509 ASP A C 1
ATOM 4242 O O . ASP A 1 509 ? -23.438 67.312 9.516 1 94.81 509 ASP A O 1
ATOM 4246 N N . VAL A 1 510 ? -24.938 67.75 11.148 1 94.38 510 VAL A N 1
ATOM 4247 C CA . VAL A 1 510 ? -25.531 66.438 11.102 1 94.38 510 VAL A CA 1
ATOM 4248 C C . VAL A 1 510 ? -26.922 66.5 10.5 1 94.38 510 VAL A C 1
ATOM 4250 O O . VAL A 1 510 ? -27.766 67.25 10.945 1 94.38 510 VAL A O 1
ATOM 4253 N N . ALA A 1 511 ? -27.156 65.688 9.547 1 91.5 511 ALA A N 1
ATOM 4254 C CA . ALA A 1 511 ? -28.453 65.688 8.891 1 91.5 511 ALA A CA 1
ATOM 4255 C C . ALA A 1 511 ? -29.562 65.375 9.891 1 91.5 511 ALA A C 1
ATOM 4257 O O . ALA A 1 511 ? -29.375 64.562 10.781 1 91.5 511 ALA A O 1
ATOM 4258 N N . ALA A 1 512 ? -30.734 66 9.867 1 84 512 ALA A N 1
ATOM 4259 C CA . ALA A 1 512 ? -31.844 65.875 10.805 1 84 512 ALA A CA 1
ATOM 4260 C C . ALA A 1 512 ? -32.438 64.5 10.836 1 84 512 ALA A C 1
ATOM 4262 O O . ALA A 1 512 ? -33.031 64.062 11.836 1 84 512 ALA A O 1
ATOM 4263 N N . ASP A 1 513 ? -32.188 63.75 9.828 1 82.62 513 ASP A N 1
ATOM 4264 C CA . ASP A 1 513 ? -32.781 62.406 9.727 1 82.62 513 ASP A CA 1
ATOM 4265 C C . ASP A 1 513 ? -31.922 61.344 10.383 1 82.62 513 ASP A C 1
ATOM 4267 O O . ASP A 1 513 ? -32.312 60.188 10.484 1 82.62 513 ASP A O 1
ATOM 4271 N N . ILE A 1 514 ? -30.781 61.781 10.891 1 85.25 514 ILE A N 1
ATOM 4272 C CA . ILE A 1 514 ? -29.875 60.781 11.461 1 85.25 514 ILE A CA 1
ATOM 4273 C C . ILE A 1 514 ? -29.969 60.812 12.984 1 85.25 514 ILE A C 1
ATOM 4275 O O . ILE A 1 514 ? -29.766 61.844 13.617 1 85.25 514 ILE A O 1
ATOM 4279 N N . HIS A 1 515 ? -30.406 59.719 13.5 1 86.94 515 HIS A N 1
ATOM 4280 C CA . HIS A 1 515 ? -30.25 59.531 14.938 1 86.94 515 HIS A CA 1
ATOM 4281 C C . HIS A 1 515 ? -28.891 58.938 15.289 1 86.94 515 HIS A C 1
ATOM 4283 O O . HIS A 1 515 ? -28.688 57.719 15.227 1 86.94 515 HIS A O 1
ATOM 4289 N N . THR A 1 516 ? -27.953 59.688 15.711 1 86 516 THR A N 1
ATOM 4290 C CA . THR A 1 516 ? -26.531 59.406 15.852 1 86 516 THR A CA 1
ATOM 4291 C C . THR A 1 516 ? -26.328 58.25 16.844 1 86 516 THR A C 1
ATOM 4293 O O . THR A 1 516 ? -25.344 57.531 16.75 1 86 516 THR A O 1
ATOM 4296 N N . ASP A 1 517 ? -27.234 58.062 17.734 1 87.69 517 ASP A N 1
ATOM 4297 C CA . ASP A 1 517 ? -27.094 57 18.734 1 87.69 517 ASP A CA 1
ATOM 4298 C C . ASP A 1 517 ? -27.375 55.625 18.141 1 87.69 517 ASP A C 1
ATOM 4300 O O . ASP A 1 517 ? -26.953 54.594 18.688 1 87.69 517 ASP A O 1
ATOM 4304 N N . ASP A 1 518 ? -27.984 55.594 17 1 85.44 518 ASP A N 1
ATOM 4305 C CA . ASP A 1 518 ? -28.406 54.312 16.406 1 85.44 518 ASP A CA 1
ATOM 4306 C C . ASP A 1 518 ? -27.328 53.781 15.461 1 85.44 518 ASP A C 1
ATOM 4308 O O . ASP A 1 518 ? -27.422 52.625 15.008 1 85.44 518 ASP A O 1
ATOM 4312 N N . TYR A 1 519 ? -26.328 54.562 15.242 1 88.31 519 TYR A N 1
ATOM 4313 C CA . TYR A 1 519 ? -25.297 54.125 14.305 1 88.31 519 TYR A CA 1
ATOM 4314 C C . TYR A 1 519 ? -24 53.781 15.031 1 88.31 519 TYR A C 1
ATOM 4316 O O . TYR A 1 519 ? -23.547 54.531 15.906 1 88.31 519 TYR A O 1
ATOM 4324 N N . GLU A 1 520 ? -23.5 52.594 14.688 1 87.56 520 GLU A N 1
ATOM 4325 C CA . GLU A 1 520 ? -22.172 52.219 15.18 1 87.56 520 GLU A CA 1
ATOM 4326 C C . GLU A 1 520 ? -21.078 52.719 14.242 1 87.56 520 GLU A C 1
ATOM 4328 O O . GLU A 1 520 ? -21.219 52.625 13.023 1 87.56 520 GLU A O 1
ATOM 4333 N N . PHE A 1 521 ? -20.141 53.344 14.812 1 89.31 521 PHE A N 1
ATOM 4334 C CA . PHE A 1 521 ? -19.031 53.938 14.062 1 89.31 521 PHE A CA 1
ATOM 4335 C C . PHE A 1 521 ? -17.703 53.469 14.633 1 89.31 521 PHE A C 1
ATOM 4337 O O . PHE A 1 521 ? -17.562 53.281 15.844 1 89.31 521 PHE A O 1
ATOM 4344 N N . PRO A 1 522 ? -16.766 53.125 13.727 1 86.69 522 PRO A N 1
ATOM 4345 C CA . PRO A 1 522 ? -15.438 52.781 14.258 1 86.69 522 PRO A CA 1
ATOM 4346 C C . PRO A 1 522 ? -14.867 53.844 15.188 1 86.69 522 PRO A C 1
ATOM 4348 O O . PRO A 1 522 ? -14.867 55.031 14.859 1 86.69 522 PRO A O 1
ATOM 4351 N N . SER A 1 523 ? -14.328 53.375 16.25 1 81.75 523 SER A N 1
ATOM 4352 C CA . SER A 1 523 ? -13.93 54.312 17.297 1 81.75 523 SER A CA 1
ATOM 4353 C C . SER A 1 523 ? -12.695 55.094 16.891 1 81.75 523 SER A C 1
ATOM 4355 O O . SER A 1 523 ? -11.727 54.531 16.375 1 81.75 523 SER A O 1
ATOM 4357 N N . PHE A 1 524 ? -12.719 56.438 16.984 1 79.62 524 PHE A N 1
ATOM 4358 C CA . PHE A 1 524 ? -11.617 57.406 16.938 1 79.62 524 PHE A CA 1
ATOM 4359 C C . PHE A 1 524 ? -10.984 57.438 15.555 1 79.62 524 PHE A C 1
ATOM 4361 O O . PHE A 1 524 ? -9.781 57.688 15.422 1 79.62 524 PHE A O 1
ATOM 4368 N N . ILE A 1 525 ? -11.742 57.188 14.5 1 86.38 525 ILE A N 1
ATOM 4369 C CA . ILE A 1 525 ? -11.164 57.156 13.164 1 86.38 525 ILE A CA 1
ATOM 4370 C C . ILE A 1 525 ? -11.117 58.562 12.586 1 86.38 525 ILE A C 1
ATOM 4372 O O . ILE A 1 525 ? -10.328 58.844 11.68 1 86.38 525 ILE A O 1
ATOM 4376 N N . LEU A 1 526 ? -11.891 59.5 13.125 1 90 526 LEU A N 1
ATOM 4377 C CA . LEU A 1 526 ? -11.977 60.844 12.562 1 90 526 LEU A CA 1
ATOM 4378 C C . LEU A 1 526 ? -10.844 61.719 13.07 1 90 526 LEU A C 1
ATOM 4380 O O . LEU A 1 526 ? -10.438 62.656 12.391 1 90 526 LEU A O 1
ATOM 4384 N N . GLN A 1 527 ? -10.352 61.344 14.188 1 85.06 527 GLN A N 1
ATOM 4385 C CA . GLN A 1 527 ? -9.398 62.188 14.891 1 85.06 527 GLN A CA 1
ATOM 4386 C C . GLN A 1 527 ? -8.148 62.438 14.047 1 85.06 527 GLN A C 1
ATOM 4388 O O . GLN A 1 527 ? -7.668 63.562 13.938 1 85.06 527 GLN A O 1
ATOM 4393 N N . PRO A 1 528 ? -7.605 61.438 13.461 1 84.94 528 PRO A N 1
ATOM 4394 C CA . PRO A 1 528 ? -6.395 61.656 12.664 1 84.94 528 PRO A CA 1
ATOM 4395 C C . PRO A 1 528 ? -6.605 62.656 11.531 1 84.94 528 PRO A C 1
ATOM 4397 O O . PRO A 1 528 ? -5.715 63.469 11.227 1 84.94 528 PRO A O 1
ATOM 4400 N N . PHE A 1 529 ? -7.766 62.75 11.039 1 90.94 529 PHE A N 1
ATOM 4401 C CA . PHE A 1 529 ? -8.062 63.625 9.93 1 90.94 529 PHE A CA 1
ATOM 4402 C C . PHE A 1 529 ? -8.258 65.062 10.43 1 90.94 529 PHE A C 1
ATOM 4404 O O . PHE A 1 529 ? -7.82 66 9.789 1 90.94 529 PHE A O 1
ATOM 4411 N N . ILE A 1 530 ? -8.867 65.125 11.508 1 91.31 530 ILE A N 1
ATOM 4412 C CA . ILE A 1 530 ? -9.078 66.438 12.102 1 91.31 530 ILE A CA 1
ATOM 4413 C C . ILE A 1 530 ? -7.738 67.062 12.539 1 91.31 530 ILE A C 1
ATOM 4415 O O . ILE A 1 530 ? -7.48 68.25 12.328 1 91.31 530 ILE A O 1
ATOM 4419 N N . GLU A 1 531 ? -6.957 66.25 13.086 1 86.44 531 GLU A N 1
ATOM 4420 C CA . GLU A 1 531 ? -5.621 66.625 13.5 1 86.44 531 GLU A CA 1
ATOM 4421 C C . GLU A 1 531 ? -4.805 67.125 12.312 1 86.44 531 GLU A C 1
ATOM 4423 O O . GLU A 1 531 ? -4.18 68.188 12.383 1 86.44 531 GLU A O 1
ATOM 4428 N N . ASN A 1 532 ? -4.859 66.5 11.297 1 86.69 532 ASN A N 1
ATOM 4429 C CA . ASN A 1 532 ? -4.125 66.875 10.094 1 86.69 532 ASN A CA 1
ATOM 4430 C C . ASN A 1 532 ? -4.656 68.125 9.492 1 86.69 532 ASN A C 1
ATOM 4432 O O . ASN A 1 532 ? -3.885 69 9 1 86.69 532 ASN A O 1
ATOM 4436 N N . ALA A 1 533 ? -5.93 68.25 9.57 1 91.19 533 ALA A N 1
ATOM 4437 C CA . ALA A 1 533 ? -6.551 69.438 9.055 1 91.19 533 ALA A CA 1
ATOM 4438 C C . ALA A 1 533 ? -6.074 70.688 9.828 1 91.19 533 ALA A C 1
ATOM 4440 O O . ALA A 1 533 ? -5.797 71.688 9.234 1 91.19 533 ALA A O 1
ATOM 4441 N N . ILE A 1 534 ? -5.879 70.5 11.07 1 90.06 534 ILE A N 1
ATOM 4442 C CA . ILE A 1 534 ? -5.504 71.625 11.938 1 90.06 534 ILE A CA 1
ATOM 4443 C C . ILE A 1 534 ? -4.012 71.938 11.797 1 90.06 534 ILE A C 1
ATOM 4445 O O . ILE A 1 534 ? -3.617 73.062 11.516 1 90.06 534 ILE A O 1
ATOM 4449 N N . TRP A 1 535 ? -3.182 70.938 11.875 1 85.06 535 TRP A N 1
ATOM 4450 C CA . TRP A 1 535 ? -1.741 71.125 12.008 1 85.06 535 TRP A CA 1
ATOM 4451 C C . TRP A 1 535 ? -1.083 71.312 10.648 1 85.06 535 TRP A C 1
ATOM 4453 O O . TRP A 1 535 ? -0.146 72.062 10.492 1 85.06 535 TRP A O 1
ATOM 4463 N N . HIS A 1 536 ? -1.624 70.625 9.781 1 86.69 536 HIS A N 1
ATOM 4464 C CA . HIS A 1 536 ? -0.976 70.625 8.477 1 86.69 536 HIS A CA 1
ATOM 4465 C C . HIS A 1 536 ? -1.769 71.5 7.48 1 86.69 536 HIS A C 1
ATOM 4467 O O . HIS A 1 536 ? -1.208 72 6.508 1 86.69 536 HIS A O 1
ATOM 4473 N N . GLY A 1 537 ? -3.016 71.625 7.719 1 88.38 537 GLY A N 1
ATOM 4474 C CA . GLY A 1 537 ? -3.861 72.375 6.805 1 88.38 537 GLY A CA 1
ATOM 4475 C C . GLY A 1 537 ? -4.02 73.875 7.203 1 88.38 537 GLY A C 1
ATOM 4476 O O . GLY A 1 537 ? -3.635 74.75 6.453 1 88.38 537 GLY A O 1
ATOM 4477 N N . LEU A 1 538 ? -4.43 74.062 8.359 1 91 538 LEU A N 1
ATOM 4478 C CA . LEU A 1 538 ? -4.855 75.438 8.781 1 91 538 LEU A CA 1
ATOM 4479 C C . LEU A 1 538 ? -3.691 76.188 9.383 1 91 538 LEU A C 1
ATOM 4481 O O . LEU A 1 538 ? -3.617 77.438 9.234 1 91 538 LEU A O 1
ATOM 4485 N N . ARG A 1 539 ? -2.797 75.562 10.055 1 87.19 539 ARG A N 1
ATOM 4486 C CA . ARG A 1 539 ? -1.727 76.25 10.766 1 87.19 539 ARG A CA 1
ATOM 4487 C C . ARG A 1 539 ? -0.874 77.125 9.812 1 87.19 539 ARG A C 1
ATOM 4489 O O . ARG A 1 539 ? -0.583 78.25 10.086 1 87.19 539 ARG A O 1
ATOM 4496 N N . PRO A 1 540 ? -0.53 76.562 8.703 1 85.75 540 PRO A N 1
ATOM 4497 C CA . PRO A 1 540 ? 0.312 77.312 7.781 1 85.75 540 PRO A CA 1
ATOM 4498 C C . PRO A 1 540 ? -0.472 78.375 7.012 1 85.75 540 PRO A C 1
ATOM 4500 O O . PRO A 1 540 ? 0.124 79.25 6.406 1 85.75 540 PRO A O 1
ATOM 4503 N N . LYS A 1 541 ? -1.712 78.375 7.086 1 86.88 541 LYS A N 1
ATOM 4504 C CA . LYS A 1 541 ? -2.545 79.25 6.312 1 86.88 541 LYS A CA 1
ATOM 4505 C C . LYS A 1 541 ? -2.705 80.625 7.027 1 86.88 541 LYS A C 1
ATOM 4507 O O . LYS A 1 541 ? -2.814 80.625 8.258 1 86.88 541 LYS A O 1
ATOM 4512 N N . SER A 1 542 ? -2.66 81.688 6.184 1 84.44 542 SER A N 1
ATOM 4513 C CA . SER A 1 542 ? -2.98 83 6.711 1 84.44 542 SER A CA 1
ATOM 4514 C C . SER A 1 542 ? -4.426 83.375 6.402 1 84.44 542 SER A C 1
ATOM 4516 O O . SER A 1 542 ? -5.02 82.875 5.449 1 84.44 542 SER A O 1
ATOM 4518 N N . GLY A 1 543 ? -5.113 84.062 7.324 1 84.62 543 GLY A N 1
ATOM 4519 C CA . GLY A 1 543 ? -6.469 84.5 7.07 1 84.62 543 GLY A CA 1
ATOM 4520 C C . GLY A 1 543 ? -7.523 83.688 7.797 1 84.62 543 GLY A C 1
ATOM 4521 O O . GLY A 1 543 ? -7.32 83.312 8.945 1 84.62 543 GLY A O 1
ATOM 4522 N N . ASN A 1 544 ? -8.633 83.438 7.039 1 88.56 544 ASN A N 1
ATOM 4523 C CA . ASN A 1 544 ? -9.758 82.75 7.645 1 88.56 544 ASN A CA 1
ATOM 4524 C C . ASN A 1 544 ? -9.562 81.25 7.617 1 88.56 544 ASN A C 1
ATOM 4526 O O . ASN A 1 544 ? -9.266 80.688 6.566 1 88.56 544 ASN A O 1
ATOM 4530 N N . LYS A 1 545 ? -9.594 80.562 8.75 1 93.94 545 LYS A N 1
ATOM 4531 C CA . LYS A 1 545 ? -9.383 79.125 8.914 1 93.94 545 LYS A CA 1
ATOM 4532 C C . LYS A 1 545 ? -10.664 78.438 9.383 1 93.94 545 LYS A C 1
ATOM 4534 O O . LYS A 1 545 ? -11.227 78.812 10.414 1 93.94 545 LYS A O 1
ATOM 4539 N N . THR A 1 546 ? -11.164 77.5 8.539 1 94.38 546 THR A N 1
ATOM 4540 C CA . THR A 1 546 ? -12.406 76.812 8.898 1 94.38 546 THR A CA 1
ATOM 4541 C C . THR A 1 546 ? -12.297 75.312 8.68 1 94.38 546 THR A C 1
ATOM 4543 O O . THR A 1 546 ? -11.57 74.875 7.793 1 94.38 546 THR A O 1
ATOM 4546 N N . ILE A 1 547 ? -12.969 74.562 9.523 1 95.81 547 ILE A N 1
ATOM 4547 C CA . ILE A 1 547 ? -13.172 73.125 9.391 1 95.81 547 ILE A CA 1
ATOM 4548 C C . ILE A 1 547 ? -14.664 72.812 9.398 1 95.81 547 ILE A C 1
ATOM 4550 O O . ILE A 1 547 ? -15.406 73.312 10.242 1 95.81 547 ILE A O 1
ATOM 4554 N N . HIS A 1 548 ? -15.109 72.062 8.359 1 95.81 548 HIS A N 1
ATOM 4555 C CA . HIS A 1 548 ? -16.516 71.688 8.258 1 95.81 548 HIS A CA 1
ATOM 4556 C C . HIS A 1 548 ? -16.688 70.188 8.281 1 95.81 548 HIS A C 1
ATOM 4558 O O . HIS A 1 548 ? -16.094 69.438 7.465 1 95.81 548 HIS A O 1
ATOM 4564 N N . LEU A 1 549 ? -17.391 69.688 9.312 1 96.38 549 LEU A N 1
ATOM 4565 C CA . LEU A 1 549 ? -17.75 68.25 9.406 1 96.38 549 LEU A CA 1
ATOM 4566 C C . LEU A 1 549 ? -19.219 68.062 9.023 1 96.38 549 LEU A C 1
ATOM 4568 O O . LEU A 1 549 ? -20.109 68.625 9.625 1 96.38 549 LEU A O 1
ATOM 4572 N N . LYS A 1 550 ? -19.438 67.25 7.957 1 95.94 550 LYS A N 1
ATOM 4573 C CA . LYS A 1 550 ? -20.781 66.938 7.473 1 95.94 550 LYS A CA 1
ATOM 4574 C C . LYS A 1 550 ? -21.078 65.438 7.543 1 95.94 550 LYS A C 1
ATOM 4576 O O . LYS A 1 550 ? -20.266 64.625 7.098 1 95.94 550 LYS A O 1
ATOM 4581 N N . ILE A 1 551 ? -22.172 65.125 8.203 1 95.69 551 ILE A N 1
ATOM 4582 C CA . ILE A 1 551 ? -22.594 63.719 8.328 1 95.69 551 ILE A CA 1
ATOM 4583 C C . ILE A 1 551 ? -24.016 63.531 7.77 1 95.69 551 ILE A C 1
ATOM 4585 O O . ILE A 1 551 ? -24.922 64.25 8.164 1 95.69 551 ILE A O 1
ATOM 4589 N N . TYR A 1 552 ? -24.172 62.656 6.832 1 93.81 552 TYR A N 1
ATOM 4590 C CA . TYR A 1 552 ? -25.484 62.438 6.262 1 93.81 552 TYR A CA 1
ATOM 4591 C C . TYR A 1 552 ? -25.625 60.969 5.809 1 93.81 552 TYR A C 1
ATOM 4593 O O . TYR A 1 552 ? -24.641 60.25 5.746 1 93.81 552 TYR A O 1
ATOM 4601 N N . HIS A 1 553 ? -26.859 60.5 5.777 1 91.81 553 HIS A N 1
ATOM 4602 C CA . HIS A 1 553 ? -27.188 59.125 5.348 1 91.81 553 HIS A CA 1
ATOM 4603 C C . HIS A 1 553 ? -27.859 59.125 3.984 1 91.81 553 HIS A C 1
ATOM 4605 O O . HIS A 1 553 ? -28.75 59.969 3.732 1 91.81 553 HIS A O 1
ATOM 4611 N N . HIS A 1 554 ? -27.266 58.375 3.041 1 88.88 554 HIS A N 1
ATOM 4612 C CA . HIS A 1 554 ? -27.859 58.25 1.713 1 88.88 554 HIS A CA 1
ATOM 4613 C C . HIS A 1 554 ? -27.734 56.812 1.197 1 88.88 554 HIS A C 1
ATOM 4615 O O . HIS A 1 554 ? -26.641 56.25 1.194 1 88.88 554 HIS A O 1
ATOM 4621 N N . ASN A 1 555 ? -28.797 56.156 0.787 1 85.44 555 ASN A N 1
ATOM 4622 C CA . ASN A 1 555 ? -28.797 54.812 0.189 1 85.44 555 ASN A CA 1
ATOM 4623 C C . ASN A 1 555 ? -28.172 53.781 1.115 1 85.44 555 ASN A C 1
ATOM 4625 O O . ASN A 1 555 ? -27.266 53.031 0.706 1 85.44 555 AS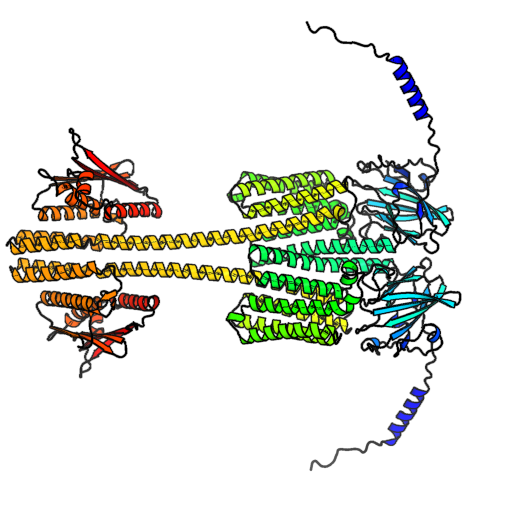N A O 1
ATOM 4629 N N . ASN A 1 556 ? -28.438 53.75 2.445 1 85.75 556 ASN A N 1
ATOM 4630 C CA . ASN A 1 556 ? -27.984 52.812 3.457 1 85.75 556 ASN A CA 1
ATOM 4631 C C . ASN A 1 556 ? -26.484 52.938 3.705 1 85.75 556 ASN A C 1
ATOM 4633 O O . ASN A 1 556 ? -25.844 51.969 4.109 1 85.75 556 ASN A O 1
ATOM 4637 N N . ILE A 1 557 ? -26.016 54.062 3.246 1 91.62 557 ILE A N 1
ATOM 4638 C CA . ILE A 1 557 ? -24.609 54.375 3.484 1 91.62 557 ILE A CA 1
ATOM 4639 C C . ILE A 1 557 ? -24.469 55.625 4.352 1 91.62 557 ILE A C 1
ATOM 4641 O O . ILE A 1 557 ? -25.141 56.625 4.105 1 91.62 557 ILE A O 1
ATOM 4645 N N . LEU A 1 558 ? -23.688 55.469 5.379 1 93 558 LEU A N 1
ATOM 4646 C CA . LEU A 1 558 ? -23.344 56.625 6.211 1 93 558 LEU A CA 1
ATOM 4647 C C . LEU A 1 558 ? -22.172 57.375 5.617 1 93 558 LEU A C 1
ATOM 4649 O O . LEU A 1 558 ? -21.125 56.812 5.34 1 93 558 LEU A O 1
ATOM 4653 N N . HIS A 1 559 ? -22.422 58.656 5.336 1 94.62 559 HIS A N 1
ATOM 4654 C CA . HIS A 1 559 ? -21.391 59.531 4.766 1 94.62 559 HIS A CA 1
ATOM 4655 C C . HIS A 1 559 ? -20.844 60.5 5.809 1 94.62 559 HIS A C 1
ATOM 4657 O O . HIS A 1 559 ? -21.609 61.188 6.48 1 94.62 559 HIS A O 1
ATOM 4663 N N . VAL A 1 560 ? -19.531 60.469 5.984 1 95.19 560 VAL A N 1
ATOM 4664 C CA . VAL A 1 560 ? -18.844 61.438 6.855 1 95.19 560 VAL A CA 1
ATOM 4665 C C . VAL A 1 560 ? -17.812 62.219 6.055 1 95.19 560 VAL A C 1
ATOM 4667 O O . VAL A 1 560 ? -16.891 61.625 5.477 1 95.19 560 VAL A O 1
ATOM 4670 N N . GLN A 1 561 ? -18.016 63.562 6.016 1 95.88 561 GLN A N 1
ATOM 4671 C CA . GLN A 1 561 ? -17.109 64.375 5.242 1 95.88 561 GLN A CA 1
ATOM 4672 C C . GLN A 1 561 ? -16.406 65.438 6.137 1 95.88 561 GLN A C 1
ATOM 4674 O O . GLN A 1 561 ? -17.047 66.062 6.965 1 95.88 561 GLN A O 1
ATOM 4679 N N . ILE A 1 562 ? -15.094 65.5 6.055 1 96.06 562 ILE A N 1
ATOM 4680 C CA . ILE A 1 562 ? -14.289 66.562 6.727 1 96.06 562 ILE A CA 1
ATOM 4681 C C . ILE A 1 562 ? -13.656 67.438 5.688 1 96.06 562 ILE A C 1
ATOM 4683 O O . ILE A 1 562 ? -12.922 67 4.805 1 96.06 562 ILE A O 1
ATOM 4687 N N . MET A 1 563 ? -14.023 68.75 5.746 1 95.31 563 MET A N 1
ATOM 4688 C CA . MET A 1 563 ? -13.492 69.75 4.805 1 95.31 563 MET A CA 1
ATOM 4689 C C . MET A 1 563 ? -12.75 70.875 5.531 1 95.31 563 MET A C 1
ATOM 4691 O O . MET A 1 563 ? -13.266 71.438 6.492 1 95.31 563 MET A O 1
ATOM 4695 N N . ASP A 1 564 ? -11.562 71.062 5.164 1 94 564 ASP A N 1
ATOM 4696 C CA . ASP A 1 564 ? -10.805 72.188 5.688 1 94 564 ASP A CA 1
ATOM 4697 C C . ASP A 1 564 ? -10.422 73.188 4.57 1 94 564 ASP A C 1
ATOM 4699 O O . ASP A 1 564 ? -10.422 72.812 3.393 1 94 564 ASP A O 1
ATOM 4703 N N . ASN A 1 565 ? -10.258 74.5 4.82 1 92.12 565 ASN A N 1
ATOM 4704 C CA . ASN A 1 565 ? -9.828 75.438 3.826 1 92.12 565 ASN A CA 1
ATOM 4705 C C . ASN A 1 565 ? -8.352 75.812 3.973 1 92.12 565 ASN A C 1
ATOM 4707 O O . ASN A 1 565 ? -7.973 76.938 3.908 1 92.12 565 ASN A O 1
ATOM 4711 N N . GLY A 1 566 ? -7.598 74.812 4.293 1 90.06 566 GLY A N 1
ATOM 4712 C CA . GLY A 1 566 ? -6.172 75 4.5 1 90.06 566 GLY A CA 1
ATOM 4713 C C . GLY A 1 566 ? -5.391 75.125 3.205 1 90.06 566 GLY A C 1
ATOM 4714 O O . GLY A 1 566 ? -5.957 75.438 2.16 1 90.06 566 GLY A O 1
ATOM 4715 N N . VAL A 1 567 ? -4.078 74.875 3.283 1 87.5 567 VAL A N 1
ATOM 4716 C CA . VAL A 1 567 ? -3.156 75.125 2.182 1 87.5 567 VAL A CA 1
ATOM 4717 C C . VAL A 1 567 ? -3.188 73.938 1.213 1 87.5 567 VAL A C 1
ATOM 4719 O O . VAL A 1 567 ? -2.676 74.062 0.095 1 87.5 567 VAL A O 1
ATOM 4722 N N . GLY A 1 568 ? -3.836 72.938 1.535 1 83.44 568 GLY A N 1
ATOM 4723 C CA . GLY A 1 568 ? -3.873 71.75 0.695 1 83.44 568 GLY A CA 1
ATOM 4724 C C . GLY A 1 568 ? -2.775 70.75 1.017 1 83.44 568 GLY A C 1
ATOM 4725 O O . GLY A 1 568 ? -1.775 71.125 1.646 1 83.44 568 GLY A O 1
ATOM 4726 N N . ARG A 1 569 ? -2.832 69.438 0.552 1 79.31 569 ARG A N 1
ATOM 4727 C CA . ARG A 1 569 ? -1.94 68.375 0.921 1 79.31 569 ARG A CA 1
ATOM 4728 C C . ARG A 1 569 ? -0.581 68.5 0.246 1 79.31 569 ARG A C 1
ATOM 4730 O O . ARG A 1 569 ? 0.454 68.25 0.854 1 79.31 569 ARG A O 1
ATOM 4737 N N . LYS A 1 570 ? -0.633 68.938 -0.904 1 78.94 570 LYS A N 1
ATOM 4738 C CA . LYS A 1 570 ? 0.622 69.062 -1.635 1 78.94 570 LYS A CA 1
ATOM 4739 C C . LYS A 1 570 ? 1.509 70.125 -0.99 1 78.94 570 LYS A C 1
ATOM 4741 O O . LYS A 1 570 ? 2.717 69.938 -0.846 1 78.94 570 LYS A O 1
ATOM 4746 N N . ALA A 1 571 ? 0.917 71.25 -0.688 1 74.56 571 ALA A N 1
ATOM 4747 C CA . ALA A 1 571 ? 1.669 72.312 -0.055 1 74.56 571 ALA A CA 1
ATOM 4748 C C . ALA A 1 571 ? 2.146 71.875 1.337 1 74.56 571 ALA A C 1
ATOM 4750 O O . ALA A 1 571 ? 3.248 72.25 1.753 1 74.56 571 ALA A O 1
ATOM 4751 N N . ALA A 1 572 ? 1.367 71.125 1.992 1 74.19 572 ALA A N 1
ATOM 4752 C CA . ALA A 1 572 ? 1.717 70.688 3.33 1 74.19 572 ALA A CA 1
ATOM 4753 C C . ALA A 1 572 ? 2.885 69.688 3.283 1 74.19 572 ALA A C 1
ATOM 4755 O O . ALA A 1 572 ? 3.725 69.688 4.184 1 74.19 572 ALA A O 1
ATOM 4756 N N . GLN A 1 573 ? 2.852 68.812 2.346 1 70 573 GLN A N 1
ATOM 4757 C CA . GLN A 1 573 ? 3.908 67.812 2.209 1 70 573 GLN A CA 1
ATOM 4758 C C . GLN A 1 573 ? 5.242 68.5 1.862 1 70 573 GLN A C 1
ATOM 4760 O O . GLN A 1 573 ? 6.305 67.938 2.217 1 70 573 GLN A O 1
ATOM 4765 N N . LYS A 1 574 ? 5.305 69.5 1.089 1 61.12 574 LYS A N 1
ATOM 4766 C CA . LYS A 1 574 ? 6.531 70.188 0.699 1 61.12 574 LYS A CA 1
ATOM 4767 C C . LYS A 1 574 ? 7.273 70.688 1.921 1 61.12 574 LYS A C 1
ATOM 4769 O O . LYS A 1 574 ? 8.508 70.75 1.938 1 61.12 574 LYS A O 1
ATOM 4774 N N . LYS A 1 575 ? 6.562 71.125 2.924 1 57.53 575 LYS A N 1
ATOM 4775 C CA . LYS A 1 575 ? 7.215 71.688 4.105 1 57.53 575 LYS A CA 1
ATOM 4776 C C . LYS A 1 575 ? 7.723 70.562 5.027 1 57.53 575 LYS A C 1
ATOM 4778 O O . LYS A 1 575 ? 8.523 70.812 5.93 1 57.53 575 LYS A O 1
ATOM 4783 N N . GLN A 1 576 ? 7.152 69.5 4.781 1 54.34 576 GLN A N 1
ATOM 4784 C CA . GLN A 1 576 ? 7.652 68.375 5.562 1 54.34 576 GLN A CA 1
ATOM 4785 C C . GLN A 1 576 ? 8.664 67.5 4.762 1 54.34 576 GLN A C 1
ATOM 4787 O O . GLN A 1 576 ? 8.492 67.312 3.559 1 54.34 576 GLN A O 1
ATOM 4792 N N . THR A 1 577 ? 9.961 67.625 5.02 1 46.31 577 THR A N 1
ATOM 4793 C CA . THR A 1 577 ? 11.023 66.938 4.297 1 46.31 577 THR A CA 1
ATOM 4794 C C . THR A 1 577 ? 10.531 65.625 3.758 1 46.31 577 THR A C 1
ATOM 4796 O O . THR A 1 577 ? 11.055 65.062 2.77 1 46.31 577 THR A O 1
ATOM 4799 N N . GLU A 1 578 ? 10.227 64.5 4.488 1 44.09 578 GLU A N 1
ATOM 4800 C CA . GLU A 1 578 ? 10.047 63.125 4.047 1 44.09 578 GLU A CA 1
ATOM 4801 C C . GLU A 1 578 ? 8.594 62.844 3.691 1 44.09 578 GLU A C 1
ATOM 4803 O O . GLU A 1 578 ? 7.684 63.188 4.445 1 44.09 578 GLU A O 1
ATOM 4808 N N . THR A 1 579 ? 8.164 62.562 2.467 1 44.91 579 THR A N 1
ATOM 4809 C CA . THR A 1 579 ? 6.977 62.219 1.687 1 44.91 579 THR A CA 1
ATOM 4810 C C . THR A 1 579 ? 6.148 61.156 2.377 1 44.91 579 THR A C 1
ATOM 4812 O O . THR A 1 579 ? 5.348 60.469 1.731 1 44.91 579 THR A O 1
ATOM 4815 N N . HIS A 1 580 ? 6.379 60.562 3.418 1 47.53 580 HIS A N 1
ATOM 4816 C CA . HIS A 1 580 ? 5.625 59.375 3.844 1 47.53 580 HIS A CA 1
ATOM 4817 C C . HIS A 1 580 ? 4.199 59.75 4.23 1 47.53 580 HIS A C 1
ATOM 4819 O O . HIS A 1 580 ? 3.971 60.75 4.879 1 47.53 580 HIS A O 1
ATOM 4825 N N . GLU A 1 581 ? 3.232 59.375 3.383 1 52.16 581 GLU A N 1
ATOM 4826 C CA . GLU A 1 581 ? 1.868 59.406 3.902 1 52.16 581 GLU A CA 1
ATOM 4827 C C . GLU A 1 581 ? 1.856 59.281 5.422 1 52.16 581 GLU A C 1
ATOM 4829 O O . GLU A 1 581 ? 2.596 58.469 5.996 1 52.16 581 GLU A O 1
ATOM 4834 N N . SER A 1 582 ? 1.181 60.156 6.129 1 62.81 582 SER A N 1
ATOM 4835 C CA . SER A 1 582 ? 1.185 60.219 7.586 1 62.81 582 SER A CA 1
ATOM 4836 C C . SER A 1 582 ? 0.801 58.875 8.203 1 62.81 582 SER A C 1
ATOM 4838 O O . SER A 1 582 ? -0.003 58.125 7.641 1 62.81 582 SER A O 1
ATOM 4840 N N . LYS A 1 583 ? 1.573 58.25 8.938 1 68.62 583 LYS A N 1
ATOM 4841 C CA . LYS A 1 583 ? 1.394 57 9.688 1 68.62 583 LYS A CA 1
ATOM 4842 C C . LYS A 1 583 ? -0.047 56.844 10.164 1 68.62 583 LYS A C 1
ATOM 4844 O O . LYS A 1 583 ? -0.608 55.75 10.133 1 68.62 583 LYS A O 1
ATOM 4849 N N . GLY A 1 584 ? -0.721 58.094 10.25 1 72.5 584 GLY A N 1
ATOM 4850 C CA . GLY A 1 584 ? -2.082 58.062 10.758 1 72.5 584 GLY A CA 1
ATOM 4851 C C . GLY A 1 584 ? -3.098 57.594 9.727 1 72.5 584 GLY A C 1
ATOM 4852 O O . GLY A 1 584 ? -3.967 56.781 10.023 1 72.5 584 GLY A O 1
ATOM 4853 N N . ILE A 1 585 ? -2.949 58.094 8.555 1 79.75 585 ILE A N 1
ATOM 4854 C CA . ILE A 1 585 ? -3.896 57.781 7.492 1 79.75 585 ILE A CA 1
ATOM 4855 C C . ILE A 1 585 ? -3.752 56.312 7.09 1 79.75 585 ILE A C 1
ATOM 4857 O O . ILE A 1 585 ? -4.75 55.625 6.855 1 79.75 585 ILE A O 1
ATOM 4861 N N . THR A 1 586 ? -2.586 55.906 7.062 1 79.62 586 THR A N 1
ATOM 4862 C CA . THR A 1 586 ? -2.33 54.5 6.707 1 79.62 586 THR A CA 1
ATOM 4863 C C . THR A 1 586 ? -2.965 53.562 7.727 1 79.62 586 THR A C 1
ATOM 4865 O O . THR A 1 586 ? -3.539 52.531 7.355 1 79.62 586 THR A O 1
ATOM 4868 N N . LEU A 1 587 ? -2.904 53.906 8.883 1 75.62 587 LEU A N 1
ATOM 4869 C CA . LEU A 1 587 ? -3.475 53.094 9.945 1 75.62 587 LEU A CA 1
ATOM 4870 C C . LEU A 1 587 ? -4.992 53.031 9.836 1 75.62 587 LEU A C 1
ATOM 4872 O O . LEU A 1 587 ? -5.602 52 10.086 1 75.62 587 LEU A O 1
ATOM 4876 N N . VAL A 1 588 ? -5.52 54.219 9.5 1 82.69 588 VAL A N 1
ATOM 4877 C CA . VAL A 1 588 ? -6.973 54.25 9.367 1 82.69 588 VAL A CA 1
ATOM 4878 C C . VAL A 1 588 ? -7.41 53.406 8.188 1 82.69 588 VAL A C 1
ATOM 4880 O O . VAL A 1 588 ? -8.406 52.688 8.273 1 82.69 588 VAL A O 1
ATOM 4883 N N . ARG A 1 589 ? -6.668 53.406 7.168 1 85.75 589 ARG A N 1
ATOM 4884 C CA . ARG A 1 589 ? -6.965 52.594 6 1 85.75 589 ARG A CA 1
ATOM 4885 C C . ARG A 1 589 ? -6.895 51.094 6.336 1 85.75 589 ARG A C 1
ATOM 4887 O O . ARG A 1 589 ? -7.758 50.312 5.926 1 85.75 589 ARG A O 1
ATOM 4894 N N . GLU A 1 590 ? -5.891 50.812 7.016 1 79.12 590 GLU A N 1
ATOM 4895 C CA . GLU A 1 590 ? -5.711 49.406 7.422 1 79.12 590 GLU A CA 1
ATOM 4896 C C . GLU A 1 590 ? -6.844 48.969 8.344 1 79.12 590 GLU A C 1
ATOM 4898 O O . GLU A 1 590 ? -7.324 47.844 8.227 1 79.12 590 GLU A O 1
ATOM 4903 N N . ARG A 1 591 ? -7.215 49.781 9.156 1 78.25 591 ARG A N 1
ATOM 4904 C CA . ARG A 1 591 ? -8.297 49.469 10.086 1 78.25 591 ARG A CA 1
ATOM 4905 C C . ARG A 1 591 ? -9.617 49.281 9.352 1 78.25 591 ARG A C 1
ATOM 4907 O O . ARG A 1 591 ? -10.367 48.344 9.641 1 78.25 591 ARG A O 1
ATOM 4914 N N . LEU A 1 592 ? -9.797 50.188 8.469 1 86.31 592 LEU A N 1
ATOM 4915 C CA . LEU A 1 592 ? -11.023 50.094 7.695 1 86.31 592 LEU A CA 1
ATOM 4916 C C . LEU A 1 592 ? -11.039 48.812 6.863 1 86.31 592 LEU A C 1
ATOM 4918 O O . LEU A 1 592 ? -12.078 48.156 6.719 1 86.31 592 LEU A O 1
ATOM 4922 N N . SER A 1 593 ? -9.922 48.469 6.395 1 85.06 593 SER A N 1
ATOM 4923 C CA . SER A 1 593 ? -9.805 47.25 5.637 1 85.06 593 SER A CA 1
ATOM 4924 C C . SER A 1 593 ? -10.086 46.031 6.516 1 85.06 593 SER A C 1
ATOM 4926 O O . SER A 1 593 ? -10.727 45.062 6.078 1 85.06 593 SER A O 1
ATOM 4928 N N . LEU A 1 594 ? -9.617 46.031 7.66 1 75.94 594 LEU A N 1
ATOM 4929 C CA . LEU A 1 594 ? -9.844 44.969 8.602 1 75.94 594 LEU A CA 1
ATOM 4930 C C . LEU A 1 594 ? -11.32 44.844 8.969 1 75.94 594 LEU A C 1
ATOM 4932 O O . LEU A 1 594 ? -11.852 43.75 9.094 1 75.94 594 LEU A O 1
ATOM 4936 N N . ILE A 1 595 ? -11.844 45.969 9.172 1 78.62 595 ILE A N 1
ATOM 4937 C CA . ILE A 1 595 ? -13.258 46 9.516 1 78.62 595 ILE A CA 1
ATOM 4938 C C . ILE A 1 595 ? -14.078 45.438 8.359 1 78.62 595 ILE A C 1
ATOM 4940 O O . ILE A 1 595 ? -15.031 44.688 8.578 1 78.62 595 ILE A O 1
ATOM 4944 N N . GLN A 1 596 ? -13.672 45.812 7.172 1 84.19 596 GLN A N 1
ATOM 4945 C CA . GLN A 1 596 ? -14.344 45.281 5.984 1 84.19 596 GLN A CA 1
ATOM 4946 C C . GLN A 1 596 ? -14.234 43.781 5.902 1 84.19 596 GLN A C 1
ATOM 4948 O O . GLN A 1 596 ? -15.211 43.094 5.57 1 84.19 596 GLN A O 1
ATOM 4953 N N . PHE A 1 597 ? -13.133 43.344 6.211 1 76.06 597 PHE A N 1
ATOM 4954 C CA . PHE A 1 597 ? -12.859 41.906 6.105 1 76.06 597 PHE A CA 1
ATOM 4955 C C . PHE A 1 597 ? -13.578 41.125 7.211 1 76.06 597 PHE A C 1
ATOM 4957 O O . PHE A 1 597 ? -14.164 40.062 6.957 1 76.06 597 PHE A O 1
ATOM 4964 N N . THR A 1 598 ? -13.562 41.656 8.422 1 72.31 598 THR A N 1
ATOM 4965 C CA . THR A 1 598 ? -14.055 40.938 9.602 1 72.31 598 THR A CA 1
ATOM 4966 C C . THR A 1 598 ? -15.578 41.031 9.688 1 72.31 598 THR A C 1
ATOM 4968 O O . THR A 1 598 ? -16.234 40.062 10.047 1 72.31 598 THR A O 1
ATOM 4971 N N . TYR A 1 599 ? -16.047 42.188 9.383 1 76.5 599 TYR A N 1
ATOM 4972 C CA . TYR A 1 599 ? -17.484 42.438 9.602 1 76.5 599 TYR A CA 1
ATOM 4973 C C . TYR A 1 599 ? -18.234 42.469 8.273 1 76.5 599 TYR A C 1
ATOM 4975 O O . TYR A 1 599 ? -19.453 42.625 8.258 1 76.5 599 TYR A O 1
ATOM 4983 N N . LYS A 1 600 ? -17.531 42.219 7.164 1 80.44 600 LYS A N 1
ATOM 4984 C CA . LYS A 1 600 ? -18.109 42.188 5.828 1 80.44 600 LYS A CA 1
ATOM 4985 C C . LYS A 1 600 ? -18.891 43.469 5.543 1 80.44 600 LYS A C 1
ATOM 4987 O O . LYS A 1 600 ? -20.016 43.406 5.039 1 80.44 600 LYS A O 1
ATOM 4992 N N . LEU A 1 601 ? -18.438 44.688 6.062 1 82.38 601 LEU A N 1
ATOM 4993 C CA . LEU A 1 601 ? -19 46 5.82 1 82.38 601 LEU A CA 1
ATOM 4994 C C . LEU A 1 601 ? -18.203 46.75 4.766 1 82.38 601 LEU A C 1
ATOM 4996 O O . LEU A 1 601 ? -16.969 46.781 4.812 1 82.38 601 LEU A O 1
ATOM 5000 N N . LYS A 1 602 ? -18.875 47.094 3.801 1 87.31 602 LYS A N 1
ATOM 5001 C CA . LYS A 1 602 ? -18.172 47.844 2.768 1 87.31 602 LYS A CA 1
ATOM 5002 C C . LYS A 1 602 ? -17.766 49.25 3.281 1 87.31 602 LYS A C 1
ATOM 5004 O O . LYS A 1 602 ? -18.609 49.969 3.803 1 87.31 602 LYS A O 1
ATOM 5009 N N . THR A 1 603 ? -16.547 49.594 3.359 1 89.81 603 THR A N 1
ATOM 5010 C CA . THR A 1 603 ? -16.031 50.875 3.766 1 89.81 603 THR A CA 1
ATOM 5011 C C . THR A 1 603 ? -15.164 51.469 2.658 1 89.81 603 THR A C 1
ATOM 5013 O O . THR A 1 603 ? -14.555 50.75 1.871 1 89.81 603 THR A O 1
ATOM 5016 N N . GLU A 1 604 ? -15.32 52.781 2.438 1 92.06 604 GLU A N 1
ATOM 5017 C CA . GLU A 1 604 ? -14.508 53.469 1.453 1 92.06 604 GLU A CA 1
ATOM 5018 C C . GLU A 1 604 ? -13.961 54.781 2.027 1 92.06 604 GLU A C 1
ATOM 5020 O O . GLU A 1 604 ? -14.656 55.5 2.76 1 92.06 604 GLU A O 1
ATOM 5025 N N . LEU A 1 605 ? -12.641 55.031 1.878 1 93 605 LEU A N 1
ATOM 5026 C CA . LEU A 1 605 ? -11.984 56.281 2.264 1 93 605 LEU A CA 1
ATOM 5027 C C . LEU A 1 605 ? -11.492 57.031 1.034 1 93 605 LEU A C 1
ATOM 5029 O O . LEU A 1 605 ? -10.695 56.531 0.251 1 93 605 LEU A O 1
ATOM 5033 N N . ILE A 1 606 ? -12.07 58.281 0.775 1 93 606 ILE A N 1
ATOM 5034 C CA . ILE A 1 606 ? -11.711 59.094 -0.383 1 93 606 ILE A CA 1
ATOM 5035 C C . ILE A 1 606 ? -11.086 60.406 0.083 1 93 606 ILE A C 1
ATOM 5037 O O . ILE A 1 606 ? -11.656 61.125 0.913 1 93 606 ILE A O 1
ATOM 5041 N N . LEU A 1 607 ? -9.875 60.719 -0.344 1 91.69 607 LEU A N 1
ATOM 5042 C CA . LEU A 1 607 ? -9.211 61.969 -0.093 1 91.69 607 LEU A CA 1
ATOM 5043 C C . LEU A 1 607 ? -9.227 62.844 -1.341 1 91.69 607 LEU A C 1
ATOM 5045 O O . LEU A 1 607 ? -8.836 62.406 -2.424 1 91.69 607 LEU A O 1
ATOM 5049 N N . THR A 1 608 ? -9.805 64.125 -1.287 1 91.38 608 THR A N 1
ATOM 5050 C CA . THR A 1 608 ? -9.898 65 -2.424 1 91.38 608 THR A CA 1
ATOM 5051 C C . THR A 1 608 ? -9.258 66.375 -2.094 1 91.38 608 THR A C 1
ATOM 5053 O O . THR A 1 608 ? -9.516 66.938 -1.032 1 91.38 608 THR A O 1
ATOM 5056 N N . ASP A 1 609 ? -8.398 66.812 -2.941 1 90.06 609 ASP A N 1
ATOM 5057 C CA . ASP A 1 609 ? -7.844 68.125 -2.803 1 90.06 609 ASP A CA 1
ATOM 5058 C C . ASP A 1 609 ? -8.781 69.188 -3.404 1 90.06 609 ASP A C 1
ATOM 5060 O O . ASP A 1 609 ? -9.32 69 -4.496 1 90.06 609 ASP A O 1
ATOM 5064 N N . LEU A 1 610 ? -8.977 70.188 -2.621 1 89.81 610 LEU A N 1
ATOM 5065 C CA . LEU A 1 610 ? -9.867 71.25 -3.076 1 89.81 610 LEU A CA 1
ATOM 5066 C C . LEU A 1 610 ? -9.078 72.375 -3.703 1 89.81 610 LEU A C 1
ATOM 5068 O O . LEU A 1 610 ? -7.992 72.75 -3.227 1 89.81 610 LEU A O 1
ATOM 5072 N N . TYR A 1 611 ? -9.602 72.938 -4.879 1 88.81 611 TYR A N 1
ATOM 5073 C CA . TYR A 1 611 ? -8.961 74.062 -5.582 1 88.81 611 TYR A CA 1
ATOM 5074 C C . TYR A 1 611 ? -9.938 75.25 -5.773 1 88.81 611 TYR A C 1
ATOM 5076 O O . TYR A 1 611 ? -11.141 75 -5.93 1 88.81 611 TYR A O 1
ATOM 5084 N N . ASN A 1 612 ? -9.375 76.438 -5.586 1 82.5 612 ASN A N 1
ATOM 5085 C CA . ASN A 1 612 ? -10.211 77.625 -5.852 1 82.5 612 ASN A CA 1
ATOM 5086 C C . ASN A 1 612 ? -10.305 77.875 -7.344 1 82.5 612 ASN A C 1
ATOM 5088 O O . ASN A 1 612 ? -9.734 77.188 -8.164 1 82.5 612 ASN A O 1
ATOM 5092 N N . ASP A 1 613 ? -11.117 79 -7.676 1 78.25 613 ASP A N 1
ATOM 5093 C CA . ASP A 1 613 ? -11.375 79.375 -9.062 1 78.25 613 ASP A CA 1
ATOM 5094 C C . ASP A 1 613 ? -10.078 79.75 -9.781 1 78.25 613 ASP A C 1
ATOM 5096 O O . ASP A 1 613 ? -10.008 79.688 -11.016 1 78.25 613 ASP A O 1
ATOM 5100 N N . LEU A 1 614 ? -9.047 80.125 -9.023 1 80.88 614 LEU A N 1
ATOM 5101 C CA . LEU A 1 614 ? -7.754 80.5 -9.609 1 80.88 614 LEU A CA 1
ATOM 5102 C C . LEU A 1 614 ? -6.828 79.25 -9.625 1 80.88 614 LEU A C 1
ATOM 5104 O O . LEU A 1 614 ? -5.621 79.375 -9.836 1 80.88 614 LEU A O 1
ATOM 5108 N N . ASN A 1 615 ? -7.219 78.125 -9.336 1 81.12 615 ASN A N 1
ATOM 5109 C CA . ASN A 1 615 ? -6.488 76.875 -9.344 1 81.12 615 ASN A CA 1
ATOM 5110 C C . ASN A 1 615 ? -5.43 76.812 -8.242 1 81.12 615 ASN A C 1
ATOM 5112 O O . ASN A 1 615 ? -4.352 76.25 -8.438 1 81.12 615 ASN A O 1
ATOM 5116 N N . GLN A 1 616 ? -5.742 77.438 -7.289 1 81.19 616 GLN A N 1
ATOM 5117 C CA . GLN A 1 616 ? -4.852 77.375 -6.133 1 81.19 616 GLN A CA 1
ATOM 5118 C C . GLN A 1 616 ? -5.41 76.438 -5.055 1 81.19 616 GLN A C 1
ATOM 5120 O O . GLN A 1 616 ? -6.625 76.375 -4.875 1 81.19 616 GLN A O 1
ATOM 5125 N N . ALA A 1 617 ? -4.582 75.875 -4.402 1 84 617 ALA A N 1
ATOM 5126 C CA . ALA A 1 617 ? -4.988 74.938 -3.352 1 84 617 ALA A CA 1
ATOM 5127 C C . ALA A 1 617 ? -5.777 75.625 -2.262 1 84 617 ALA A C 1
ATOM 5129 O O . ALA A 1 617 ? -5.352 76.688 -1.764 1 84 617 ALA A O 1
ATOM 5130 N N . SER A 1 618 ? -7.02 75.125 -2.039 1 86.44 618 SER A N 1
ATOM 5131 C CA . SER A 1 618 ? -7.898 75.812 -1.1 1 86.44 618 SER A CA 1
ATOM 5132 C C . SER A 1 618 ? -8.359 74.875 0.014 1 86.44 618 SER A C 1
ATOM 5134 O O . SER A 1 618 ? -9.367 75.125 0.67 1 86.44 618 SER A O 1
ATOM 5136 N N . GLY A 1 619 ? -7.703 73.812 0.173 1 91.12 619 GLY A N 1
ATOM 5137 C CA . GLY A 1 619 ? -8.07 72.938 1.272 1 91.12 619 GLY A CA 1
ATOM 5138 C C . GLY A 1 619 ? -8.141 71.438 0.871 1 91.12 619 GLY A C 1
ATOM 5139 O O . GLY A 1 619 ? -7.586 71.062 -0.156 1 91.12 619 GLY A O 1
ATOM 5140 N N . THR A 1 620 ? -8.602 70.625 1.778 1 92.81 620 THR A N 1
ATOM 5141 C CA . THR A 1 620 ? -8.711 69.188 1.585 1 92.81 620 THR A CA 1
ATOM 5142 C C . THR A 1 620 ? -10.062 68.688 2.076 1 92.81 620 THR A C 1
ATOM 5144 O O . THR A 1 620 ? -10.602 69.188 3.059 1 92.81 620 THR A O 1
ATOM 5147 N N . MET A 1 621 ? -10.664 67.688 1.291 1 94.19 621 MET A N 1
ATOM 5148 C CA . MET A 1 621 ? -11.898 67 1.699 1 94.19 621 MET A CA 1
ATOM 5149 C C . MET A 1 621 ? -11.672 65.5 1.888 1 94.19 621 MET A C 1
ATOM 5151 O O . MET A 1 621 ? -11.156 64.875 0.993 1 94.19 621 MET A O 1
ATOM 5155 N N . ILE A 1 622 ? -11.969 65.062 3.086 1 94.94 622 ILE A N 1
ATOM 5156 C CA . ILE A 1 622 ? -11.922 63.625 3.393 1 94.94 622 ILE A CA 1
ATOM 5157 C C . ILE A 1 622 ? -13.344 63.062 3.451 1 94.94 622 ILE A C 1
ATOM 5159 O O . ILE A 1 622 ? -14.211 63.625 4.125 1 94.94 622 ILE A O 1
ATOM 5163 N N . HIS A 1 623 ? -13.57 62.031 2.699 1 95.25 623 HIS A N 1
ATOM 5164 C CA . HIS A 1 623 ? -14.883 61.406 2.627 1 95.25 623 HIS A CA 1
ATOM 5165 C C . HIS A 1 623 ? -14.828 59.938 3.045 1 95.25 623 HIS A C 1
ATOM 5167 O O . HIS A 1 623 ? -14.164 59.125 2.395 1 95.25 623 HIS A O 1
ATOM 5173 N N . ILE A 1 624 ? -15.5 59.656 4.18 1 94.88 624 ILE A N 1
ATOM 5174 C CA . ILE A 1 624 ? -15.594 58.281 4.672 1 94.88 624 ILE A CA 1
ATOM 5175 C C . ILE A 1 624 ? -17.016 57.75 4.445 1 94.88 624 ILE A C 1
ATOM 5177 O O . ILE A 1 624 ? -17.984 58.375 4.832 1 94.88 624 ILE A O 1
ATOM 5181 N N . LYS A 1 625 ? -17.094 56.594 3.809 1 93.88 625 LYS A N 1
ATOM 5182 C CA . LYS A 1 625 ? -18.375 55.906 3.553 1 93.88 625 LYS A CA 1
ATOM 5183 C C . LYS A 1 625 ? -18.438 54.562 4.262 1 93.88 625 LYS A C 1
ATOM 5185 O O . LYS A 1 625 ? -17.516 53.75 4.125 1 93.88 625 LYS A O 1
ATOM 5190 N N . ILE A 1 626 ? -19.406 54.344 5.055 1 91.88 626 ILE A N 1
ATOM 5191 C CA . ILE A 1 626 ? -19.578 53.094 5.758 1 91.88 626 ILE A CA 1
ATOM 5192 C C . ILE A 1 626 ? -21 52.562 5.52 1 91.88 626 ILE A C 1
ATOM 5194 O O . ILE A 1 626 ? -21.969 53.281 5.711 1 91.88 626 ILE A O 1
ATOM 5198 N N . GLU A 1 627 ? -21.016 51.312 5.105 1 89.19 627 GLU A N 1
ATOM 5199 C CA . GLU A 1 627 ? -22.312 50.656 4.895 1 89.19 627 GLU A CA 1
ATOM 5200 C C . GLU A 1 627 ? -23.047 50.438 6.215 1 89.19 627 GLU A C 1
ATOM 5202 O O . GLU A 1 627 ? -22.422 50.094 7.223 1 89.19 627 GLU A O 1
ATOM 5207 N N . THR A 1 628 ? -24.172 50.875 6.426 1 79.94 628 THR A N 1
ATOM 5208 C CA . THR A 1 628 ? -24.938 50.75 7.656 1 79.94 628 THR A CA 1
ATOM 5209 C C . THR A 1 628 ? -25.75 49.438 7.645 1 79.94 628 THR A C 1
ATOM 5211 O O . THR A 1 628 ? -26.312 49.062 6.617 1 79.94 628 THR A O 1
ATOM 5214 N N . GLY A 1 629 ? -25.109 48.281 7.855 1 58.94 629 GLY A N 1
ATOM 5215 C CA . GLY A 1 629 ? -25.812 47 7.895 1 58.94 629 GLY A CA 1
ATOM 5216 C C . GLY A 1 629 ? -27.297 47.125 8.125 1 58.94 629 GLY A C 1
ATOM 5217 O O . GLY A 1 629 ? -27.75 48.094 8.742 1 58.94 629 GLY A O 1
ATOM 5218 N N . HIS A 1 630 ? -28.078 46.531 7.254 1 46.69 630 HIS A N 1
ATOM 5219 C CA . HIS A 1 630 ? -29.484 46.25 7.566 1 46.69 630 HIS A CA 1
ATOM 5220 C C . HIS A 1 630 ? -29.625 45.688 8.984 1 46.69 630 HIS A C 1
ATOM 5222 O O . HIS A 1 630 ? -28.75 44.969 9.461 1 46.69 630 HIS A O 1
ATOM 5228 N N . GLU A 1 631 ? -30.469 46.281 9.977 1 36.03 631 GLU A N 1
ATOM 5229 C CA . GLU A 1 631 ? -31.078 45.438 11.008 1 36.03 631 GLU A CA 1
ATOM 5230 C C . GLU A 1 631 ? -31.188 44 10.539 1 36.03 631 GLU A C 1
ATOM 5232 O O . GLU A 1 631 ? -31.531 43.75 9.383 1 36.03 631 GLU A O 1
ATOM 5237 N N . MET B 1 1 ? 8.766 -45.438 69.375 1 18.42 1 MET B N 1
ATOM 5238 C CA . MET B 1 1 ? 8.414 -46.812 69.062 1 18.42 1 MET B CA 1
ATOM 5239 C C . MET B 1 1 ? 8.648 -47.094 67.562 1 18.42 1 MET B C 1
ATOM 5241 O O . MET B 1 1 ? 8.352 -48.188 67.062 1 18.42 1 MET B O 1
ATOM 5245 N N . PHE B 1 2 ? 8.844 -46.094 66.5 1 20.23 2 PHE B N 1
ATOM 5246 C CA . PHE B 1 2 ? 8.438 -46.156 65.125 1 20.23 2 PHE B CA 1
ATOM 5247 C C . PHE B 1 2 ? 9.438 -46.969 64.312 1 20.23 2 PHE B C 1
ATOM 5249 O O . PHE B 1 2 ? 10.281 -46.406 63.594 1 20.23 2 PHE B O 1
ATOM 5256 N N . SER B 1 3 ? 10.141 -48.094 64.688 1 20.09 3 SER B N 1
ATOM 5257 C CA . SER B 1 3 ? 11.203 -49.031 64.312 1 20.09 3 SER B CA 1
ATOM 5258 C C . SER B 1 3 ? 10.852 -49.75 63 1 20.09 3 SER B C 1
ATOM 5260 O O . SER B 1 3 ? 11.727 -50 62.156 1 20.09 3 SER B O 1
ATOM 5262 N N . LYS B 1 4 ? 9.836 -50.562 62.906 1 22.83 4 LYS B N 1
ATOM 5263 C CA . LYS B 1 4 ? 9.812 -51.938 62.469 1 22.83 4 LYS B CA 1
ATOM 5264 C C . LYS B 1 4 ? 9.742 -52.031 60.938 1 22.83 4 LYS B C 1
ATOM 5266 O O . LYS B 1 4 ? 10.258 -52.969 60.344 1 22.83 4 LYS B O 1
ATOM 5271 N N . PHE B 1 5 ? 8.898 -51.5 60.125 1 20.75 5 PHE B N 1
ATOM 5272 C CA . PHE B 1 5 ? 8.242 -52.375 59.188 1 20.75 5 PHE B CA 1
ATOM 5273 C C . PHE B 1 5 ? 9.078 -52.531 57.906 1 20.75 5 PHE B C 1
ATOM 5275 O O . PHE B 1 5 ? 8.68 -53.219 56.969 1 20.75 5 PHE B O 1
ATOM 5282 N N . PHE B 1 6 ? 10.188 -51.781 57.438 1 19.62 6 PHE B N 1
ATOM 5283 C CA . PHE B 1 6 ? 10.18 -51.438 56.031 1 19.62 6 PHE B CA 1
ATOM 5284 C C . PHE B 1 6 ? 10.703 -52.594 55.188 1 19.62 6 PHE B C 1
ATOM 5286 O O . PHE B 1 6 ? 10.102 -52.938 54.156 1 19.62 6 PHE B O 1
ATOM 5293 N N . PHE B 1 7 ? 12.031 -52.969 54.875 1 22.56 7 PHE B N 1
ATOM 5294 C CA . PHE B 1 7 ? 12.695 -53.094 53.562 1 22.56 7 PHE B CA 1
ATOM 5295 C C . PHE B 1 7 ? 12.734 -54.531 53.125 1 22.56 7 PHE B C 1
ATOM 5297 O O . PHE B 1 7 ? 13.523 -55.344 53.656 1 22.56 7 PHE B O 1
ATOM 5304 N N . PRO B 1 8 ? 11.594 -55.188 52.719 1 26.03 8 PRO B N 1
ATOM 5305 C CA . PRO B 1 8 ? 11.758 -56.594 52.406 1 26.03 8 PRO B CA 1
ATOM 5306 C C . PRO B 1 8 ? 12.742 -56.844 51.25 1 26.03 8 PRO B C 1
ATOM 5308 O O . PRO B 1 8 ? 12.938 -55.969 50.406 1 26.03 8 PRO B O 1
ATOM 5311 N N . PHE B 1 9 ? 13.734 -57.781 51.312 1 25.44 9 PHE B N 1
ATOM 5312 C CA . PHE B 1 9 ? 14.906 -58.281 50.625 1 25.44 9 PHE B CA 1
ATOM 5313 C C . PHE B 1 9 ? 14.516 -58.969 49.312 1 25.44 9 PHE B C 1
ATOM 5315 O O . PHE B 1 9 ? 13.953 -60.062 49.344 1 25.44 9 PHE B O 1
ATOM 5322 N N . LEU B 1 10 ? 13.898 -58.188 48.281 1 28.19 10 LEU B N 1
ATOM 5323 C CA . LEU B 1 10 ? 13.406 -58.719 47.031 1 28.19 10 LEU B CA 1
ATOM 5324 C C . LEU B 1 10 ? 14.461 -59.625 46.344 1 28.19 10 LEU B C 1
ATOM 5326 O O . LEU B 1 10 ? 15.625 -59.219 46.25 1 28.19 10 LEU B O 1
ATOM 5330 N N . ASP B 1 11 ? 14.273 -60.906 46.188 1 31.44 11 ASP B N 1
ATOM 5331 C CA . ASP B 1 11 ? 15.023 -62.062 45.75 1 31.44 11 ASP B CA 1
ATOM 5332 C C . ASP B 1 11 ? 15.43 -61.906 44.281 1 31.44 11 ASP B C 1
ATOM 5334 O O . ASP B 1 11 ? 14.578 -61.719 43.406 1 31.44 11 ASP B O 1
ATOM 5338 N N . THR B 1 12 ? 16.641 -61.562 43.875 1 34.78 12 THR B N 1
ATOM 5339 C CA . THR B 1 12 ? 17.453 -61.094 42.75 1 34.78 12 THR B CA 1
ATOM 5340 C C . THR B 1 12 ? 17.547 -62.188 41.656 1 34.78 12 THR B C 1
ATOM 5342 O O . THR B 1 12 ? 17.719 -61.844 40.469 1 34.78 12 THR B O 1
ATOM 5345 N N . PRO B 1 13 ? 17.438 -63.5 42.062 1 38.78 13 PRO B N 1
ATOM 5346 C CA . PRO B 1 13 ? 18 -64.375 41.062 1 38.78 13 PRO B CA 1
ATOM 5347 C C . PRO B 1 13 ? 17.031 -64.688 39.906 1 38.78 13 PRO B C 1
ATOM 5349 O O . PRO B 1 13 ? 17.453 -64.812 38.75 1 38.78 13 PRO B O 1
ATOM 5352 N N . ALA B 1 14 ? 15.734 -65 40.25 1 46.5 14 ALA B N 1
ATOM 5353 C CA . ALA B 1 14 ? 14.781 -65.5 39.25 1 46.5 14 ALA B CA 1
ATOM 5354 C C . ALA B 1 14 ? 14.484 -64.438 38.188 1 46.5 14 ALA B C 1
ATOM 5356 O O . ALA B 1 14 ? 14.109 -64.812 37.062 1 46.5 14 ALA B O 1
ATOM 5357 N N . LEU B 1 15 ? 14.523 -63.156 38.656 1 42.03 15 LEU B N 1
ATOM 5358 C CA . LEU B 1 15 ? 14.242 -62.094 37.688 1 42.03 15 LEU B CA 1
ATOM 5359 C C . LEU B 1 15 ? 15.32 -62.031 36.594 1 42.03 15 LEU B C 1
ATOM 5361 O O . LEU B 1 15 ? 15.016 -61.812 35.438 1 42.03 15 LEU B O 1
ATOM 5365 N N . ILE B 1 16 ? 16.531 -62.594 36.969 1 42.56 16 ILE B N 1
ATOM 5366 C CA . ILE B 1 16 ? 17.609 -62.531 36 1 42.56 16 ILE B CA 1
ATOM 5367 C C . ILE B 1 16 ? 17.375 -63.594 34.906 1 42.56 16 ILE B C 1
ATOM 5369 O O . ILE B 1 16 ? 17.578 -63.312 33.719 1 42.56 16 ILE B O 1
ATOM 5373 N N . LYS B 1 17 ? 16.891 -64.812 35.312 1 46.22 17 LYS B N 1
ATOM 5374 C CA . LYS B 1 17 ? 16.703 -65.875 34.344 1 46.22 17 LYS B CA 1
ATOM 5375 C C . LYS B 1 17 ? 15.633 -65.562 33.312 1 46.22 17 LYS B C 1
ATOM 5377 O O . LYS B 1 17 ? 15.781 -65.812 32.125 1 46.22 17 LYS B O 1
ATOM 5382 N N . LYS B 1 18 ? 14.461 -65 33.812 1 49.06 18 LYS B N 1
ATOM 5383 C CA . LYS B 1 18 ? 13.406 -64.625 32.875 1 49.06 18 LYS B CA 1
ATOM 5384 C C . LYS B 1 18 ? 13.859 -63.5 31.938 1 49.06 18 LYS B C 1
ATOM 5386 O O . LYS B 1 18 ? 13.5 -63.469 30.766 1 49.06 18 LYS B O 1
ATOM 5391 N N . VAL B 1 19 ? 14.805 -62.688 32.5 1 45.91 19 VAL B N 1
ATOM 5392 C CA . VAL B 1 19 ? 15.359 -61.688 31.625 1 45.91 19 VAL B CA 1
ATOM 5393 C C . VAL B 1 19 ? 16.266 -62.344 30.594 1 45.91 19 VAL B C 1
ATOM 5395 O O . VAL B 1 19 ? 16.25 -62 29.406 1 45.91 19 VAL B O 1
ATOM 5398 N N . LEU B 1 20 ? 16.922 -63.469 31.078 1 43.56 20 LEU B N 1
ATOM 5399 C CA . LEU B 1 20 ? 17.844 -64.125 30.141 1 43.56 20 LEU B CA 1
ATOM 5400 C C . LEU B 1 20 ? 17.078 -64.875 29.078 1 43.56 20 LEU B C 1
ATOM 5402 O O . LEU B 1 20 ? 17.422 -64.812 27.891 1 43.56 20 LEU B O 1
ATOM 5406 N N . ILE B 1 21 ? 16.016 -65.625 29.5 1 46.19 21 ILE B N 1
ATOM 5407 C CA . ILE B 1 21 ? 15.273 -66.375 28.5 1 46.19 21 ILE B CA 1
ATOM 5408 C C . ILE B 1 21 ? 14.562 -65.438 27.547 1 46.19 21 ILE B C 1
ATOM 5410 O O . ILE B 1 21 ? 14.539 -65.688 26.344 1 46.19 21 ILE B O 1
ATOM 5414 N N . SER B 1 22 ? 13.953 -64.312 28.141 1 41.88 22 SER B N 1
ATOM 5415 C CA . SER B 1 22 ? 13.32 -63.375 27.203 1 41.88 22 SER B CA 1
ATOM 5416 C C . SER B 1 22 ? 14.352 -62.719 26.281 1 41.88 22 SER B C 1
ATOM 5418 O O . SER B 1 22 ? 14.039 -62.375 25.141 1 41.88 22 SER B O 1
ATOM 5420 N N . ALA B 1 23 ? 15.641 -62.625 26.734 1 41.72 23 ALA B N 1
ATOM 5421 C CA . ALA B 1 23 ? 16.703 -62.094 25.859 1 41.72 23 ALA B CA 1
ATOM 5422 C C . ALA B 1 23 ? 17.016 -63.094 24.734 1 41.72 23 ALA B C 1
ATOM 5424 O O . ALA B 1 23 ? 17.234 -62.688 23.594 1 41.72 23 ALA B O 1
ATOM 5425 N N . VAL B 1 24 ? 17.062 -64.438 25.141 1 41.34 24 VAL B N 1
ATOM 5426 C CA . VAL B 1 24 ? 17.422 -65.375 24.094 1 41.34 24 VAL B CA 1
ATOM 5427 C C . VAL B 1 24 ? 16.281 -65.5 23.078 1 41.34 24 VAL B C 1
ATOM 5429 O O . VAL B 1 24 ? 16.547 -65.625 21.875 1 41.34 24 VAL B O 1
ATOM 5432 N N . THR B 1 25 ? 14.984 -65.5 23.547 1 40.31 25 THR B N 1
ATOM 5433 C CA . THR B 1 25 ? 13.938 -65.562 22.531 1 40.31 25 THR B CA 1
ATOM 5434 C C . THR B 1 25 ? 13.945 -64.375 21.656 1 40.31 25 THR B C 1
ATOM 5436 O O . THR B 1 25 ? 13.617 -64.438 20.469 1 40.31 25 THR B O 1
ATOM 5439 N N . ILE B 1 26 ? 14.312 -63.188 22.219 1 39.72 26 ILE B N 1
ATOM 5440 C CA . ILE B 1 26 ? 14.414 -62 21.344 1 39.72 26 ILE B CA 1
ATOM 5441 C C . ILE B 1 26 ? 15.547 -62.219 20.344 1 39.72 26 ILE B C 1
ATOM 5443 O O . ILE B 1 26 ? 15.445 -61.781 19.188 1 39.72 26 ILE B O 1
ATOM 5447 N N . LEU B 1 27 ? 16.625 -62.906 20.766 1 36.41 27 LEU B N 1
ATOM 5448 C CA . LEU B 1 27 ? 17.719 -63.094 19.812 1 36.41 27 LEU B CA 1
ATOM 5449 C C . LEU B 1 27 ? 17.297 -64 18.656 1 36.41 27 LEU B C 1
ATOM 5451 O O . LEU B 1 27 ? 17.703 -63.812 17.516 1 36.41 27 LEU B O 1
ATOM 5455 N N . LEU B 1 28 ? 16.641 -65.125 18.969 1 36.31 28 LEU B N 1
ATOM 5456 C CA . LEU B 1 28 ? 16.391 -66.062 17.891 1 36.31 28 LEU B CA 1
ATOM 5457 C C . LEU B 1 28 ? 15.25 -65.625 17 1 36.31 28 LEU B C 1
ATOM 5459 O O . LEU B 1 28 ? 14.75 -66.375 16.172 1 36.31 28 LEU B O 1
ATOM 5463 N N . SER B 1 29 ? 14.43 -64.625 17.406 1 34.62 29 SER B N 1
ATOM 5464 C CA . SER B 1 29 ? 13.523 -64.25 16.328 1 34.62 29 SER B CA 1
ATOM 5465 C C . SER B 1 29 ? 14.289 -63.875 15.062 1 34.62 29 SER B C 1
ATOM 5467 O O . SER B 1 29 ? 14.914 -62.812 14.992 1 34.62 29 SER B O 1
ATOM 5469 N N . ALA B 1 30 ? 14.922 -64.875 14.438 1 35.12 30 ALA B N 1
ATOM 5470 C CA . ALA B 1 30 ? 15.406 -64.75 13.062 1 35.12 30 ALA B CA 1
ATOM 5471 C C . ALA B 1 30 ? 14.445 -63.969 12.18 1 35.12 30 ALA B C 1
ATOM 5473 O O . ALA B 1 30 ? 13.273 -64.312 12.047 1 35.12 30 ALA B O 1
ATOM 5474 N N . SER B 1 31 ? 14.57 -62.719 12.188 1 36 31 SER B N 1
ATOM 5475 C CA . SER B 1 31 ? 13.875 -61.875 11.227 1 36 31 SER B CA 1
ATOM 5476 C C . SER B 1 31 ? 13.844 -62.5 9.844 1 36 31 SER B C 1
ATOM 5478 O O . SER B 1 31 ? 14.891 -62.719 9.227 1 36 31 SER B O 1
ATOM 5480 N N . ALA B 1 32 ? 13.117 -63.594 9.625 1 37.69 32 ALA B N 1
ATOM 5481 C CA . ALA B 1 32 ? 12.773 -63.906 8.242 1 37.69 32 ALA B CA 1
ATOM 5482 C C . ALA B 1 32 ? 12.758 -62.656 7.367 1 37.69 32 ALA B C 1
ATOM 5484 O O . ALA B 1 32 ? 12.133 -61.656 7.719 1 37.69 32 ALA B O 1
ATOM 5485 N N . TYR B 1 33 ? 13.836 -62.5 6.668 1 38 33 TYR B N 1
ATOM 5486 C CA . TYR B 1 33 ? 13.93 -61.531 5.57 1 38 33 TYR B CA 1
ATOM 5487 C C . TYR B 1 33 ? 12.633 -61.5 4.762 1 38 33 TYR B C 1
ATOM 5489 O O . TYR B 1 33 ? 12.367 -62.438 3.986 1 38 33 TYR B O 1
ATOM 5497 N N . ALA B 1 34 ? 11.523 -61.281 5.348 1 42.25 34 ALA B N 1
ATOM 5498 C CA . ALA B 1 34 ? 10.344 -61.031 4.52 1 42.25 34 ALA B CA 1
ATOM 5499 C C . ALA B 1 34 ? 10.688 -60.156 3.316 1 42.25 34 ALA B C 1
ATOM 5501 O O . ALA B 1 34 ? 11.391 -59.156 3.451 1 42.25 34 ALA B O 1
ATOM 5502 N N . ALA B 1 35 ? 10.734 -60.688 2.232 1 52.75 35 ALA B N 1
ATOM 5503 C CA . ALA B 1 35 ? 10.883 -59.938 0.979 1 52.75 35 ALA B CA 1
ATOM 5504 C C . ALA B 1 35 ? 10.117 -58.625 1.027 1 52.75 35 ALA B C 1
ATOM 5506 O O . ALA B 1 35 ? 9.055 -58.531 1.652 1 52.75 35 ALA B O 1
ATOM 5507 N N . PRO B 1 36 ? 10.781 -57.5 0.834 1 63.56 36 PRO B N 1
ATOM 5508 C CA . PRO B 1 36 ? 10.102 -56.188 0.876 1 63.56 36 PRO B CA 1
ATOM 5509 C C . PRO B 1 36 ? 8.773 -56.188 0.118 1 63.56 36 PRO B C 1
ATOM 5511 O O . PRO B 1 36 ? 8.648 -56.844 -0.912 1 63.56 36 PRO B O 1
ATOM 5514 N N . VAL B 1 37 ? 7.668 -55.875 0.78 1 80.94 37 VAL B N 1
ATOM 5515 C CA . VAL B 1 37 ? 6.34 -55.75 0.192 1 80.94 37 VAL B CA 1
ATOM 5516 C C . VAL B 1 37 ? 6.387 -54.719 -0.944 1 80.94 37 VAL B C 1
ATOM 5518 O O . VAL B 1 37 ? 6.855 -53.594 -0.759 1 80.94 37 VAL B O 1
ATOM 5521 N N . PRO B 1 38 ? 6.121 -55.188 -2.127 1 89.88 38 PRO B N 1
ATOM 5522 C CA . PRO B 1 38 ? 6.164 -54.281 -3.268 1 89.88 38 PRO B CA 1
ATOM 5523 C C . PRO B 1 38 ? 5.07 -53.219 -3.209 1 89.88 38 PRO B C 1
ATOM 5525 O O . PRO B 1 38 ? 4.035 -53.438 -2.57 1 89.88 38 PRO B O 1
ATOM 5528 N N . ILE B 1 39 ? 5.336 -52.094 -3.676 1 91.31 39 ILE B N 1
ATOM 5529 C CA . ILE B 1 39 ? 4.336 -51.062 -3.863 1 91.31 39 ILE B CA 1
ATOM 5530 C C . ILE B 1 39 ? 3.402 -51.438 -5.012 1 91.31 39 ILE B C 1
ATOM 5532 O O . ILE B 1 39 ? 3.84 -51.562 -6.16 1 91.31 39 ILE B O 1
ATOM 5536 N N . VAL B 1 40 ? 2.152 -51.562 -4.695 1 88.44 40 VAL B N 1
ATOM 5537 C CA . VAL B 1 40 ? 1.172 -51.969 -5.703 1 88.44 40 VAL B CA 1
ATOM 5538 C C . VAL B 1 40 ? 0.426 -50.719 -6.207 1 88.44 40 VAL B C 1
ATOM 5540 O O . VAL B 1 40 ? -0.303 -50.062 -5.449 1 88.44 40 VAL B O 1
ATOM 5543 N N . LEU B 1 41 ? 0.689 -50.438 -7.426 1 86.88 41 LEU B N 1
ATOM 5544 C CA . LEU B 1 41 ? -0.003 -49.312 -8.039 1 86.88 41 LEU B CA 1
ATOM 5545 C C . LEU B 1 41 ? -1.399 -49.719 -8.5 1 86.88 41 LEU B C 1
ATOM 5547 O O . LEU B 1 41 ? -1.55 -50.625 -9.297 1 86.88 41 LEU B O 1
ATOM 5551 N N . THR B 1 42 ? -2.328 -49.031 -7.906 1 79.56 42 THR B N 1
ATOM 5552 C CA . THR B 1 42 ? -3.715 -49.312 -8.266 1 79.56 42 THR B CA 1
ATOM 5553 C C . THR B 1 42 ? -4.328 -48.125 -9 1 79.56 42 THR B C 1
ATOM 5555 O O . THR B 1 42 ? -3.746 -47.031 -9.039 1 79.56 42 THR B O 1
ATOM 5558 N N . ASN B 1 43 ? -5.328 -48.312 -9.93 1 64.38 43 ASN B N 1
ATOM 5559 C CA . ASN B 1 43 ? -5.914 -47.375 -10.875 1 64.38 43 ASN B CA 1
ATOM 5560 C C . ASN B 1 43 ? -6.582 -46.188 -10.156 1 64.38 43 ASN B C 1
ATOM 5562 O O . ASN B 1 43 ? -7.445 -45.531 -10.727 1 64.38 43 ASN B O 1
ATOM 5566 N N . THR B 1 44 ? -6.148 -45.906 -8.914 1 62.81 44 THR B N 1
ATOM 5567 C CA . THR B 1 44 ? -6.945 -44.781 -8.406 1 62.81 44 THR B CA 1
ATOM 5568 C C . THR B 1 44 ? -6.207 -43.469 -8.602 1 62.81 44 THR B C 1
ATOM 5570 O O . THR B 1 44 ? -5.059 -43.312 -8.172 1 62.81 44 THR B O 1
ATOM 5573 N N . SER B 1 45 ? -6.77 -42.594 -9.719 1 58.62 45 SER B N 1
ATOM 5574 C CA . SER B 1 45 ? -6.27 -41.281 -10.133 1 58.62 45 SER B CA 1
ATOM 5575 C C . SER B 1 45 ? -5.992 -40.406 -8.922 1 58.62 45 SER B C 1
ATOM 5577 O O . SER B 1 45 ? -5.32 -39.375 -9.039 1 58.62 45 SER B O 1
ATOM 5579 N N . LYS B 1 46 ? -6.477 -40.812 -7.777 1 63.72 46 LYS B N 1
ATOM 5580 C CA . LYS B 1 46 ? -6.379 -39.906 -6.637 1 63.72 46 LYS B CA 1
ATOM 5581 C C . LYS B 1 46 ? -5.344 -40.406 -5.629 1 63.72 46 LYS B C 1
ATOM 5583 O O . LYS B 1 46 ? -5.094 -39.75 -4.617 1 63.72 46 LYS B O 1
ATOM 5588 N N . GLU B 1 47 ? -4.566 -41.438 -6.125 1 67.88 47 GLU B N 1
ATOM 5589 C CA . GLU B 1 47 ? -3.76 -42 -5.047 1 67.88 47 GLU B CA 1
ATOM 5590 C C . GLU B 1 47 ? -2.275 -41.719 -5.27 1 67.88 47 GLU B C 1
ATOM 5592 O O . GLU B 1 47 ? -1.839 -41.531 -6.406 1 67.88 47 GLU B O 1
ATOM 5597 N N . TYR B 1 48 ? -1.592 -41.312 -4.262 1 81.19 48 TYR B N 1
ATOM 5598 C CA . TYR B 1 48 ? -0.134 -41.281 -4.23 1 81.19 48 TYR B CA 1
ATOM 5599 C C . TYR B 1 48 ? 0.417 -42.312 -3.24 1 81.19 48 TYR B C 1
ATOM 5601 O O . TYR B 1 48 ? -0.285 -42.719 -2.32 1 81.19 48 TYR B O 1
ATOM 5609 N N . TYR B 1 49 ? 1.581 -42.844 -3.529 1 86.75 49 TYR B N 1
ATOM 5610 C CA . TYR B 1 49 ? 2.209 -43.875 -2.713 1 86.75 49 TYR B CA 1
ATOM 5611 C C . TYR B 1 49 ? 3.521 -43.375 -2.117 1 86.75 49 TYR B C 1
ATOM 5613 O O . TYR B 1 49 ? 4.469 -43.094 -2.848 1 86.75 49 TYR B O 1
ATOM 5621 N N . VAL B 1 50 ? 3.555 -43.406 -0.853 1 87.25 50 VAL B N 1
ATOM 5622 C CA . VAL B 1 50 ? 4.781 -43 -0.165 1 87.25 50 VAL B CA 1
ATOM 5623 C C . VAL B 1 50 ? 5.766 -44.188 -0.158 1 87.25 50 VAL B C 1
ATOM 5625 O O . VAL B 1 50 ? 5.5 -45.219 0.454 1 87.25 50 VAL B O 1
ATOM 5628 N N . VAL B 1 51 ? 6.879 -43.938 -0.736 1 90.5 51 VAL B N 1
ATOM 5629 C CA . VAL B 1 51 ? 7.84 -45.031 -0.974 1 90.5 51 VAL B CA 1
ATOM 5630 C C . VAL B 1 51 ? 8.469 -45.438 0.348 1 90.5 51 VAL B C 1
ATOM 5632 O O . VAL B 1 51 ? 8.766 -46.625 0.543 1 90.5 51 VAL B O 1
ATOM 5635 N N . ARG B 1 52 ? 8.648 -44.562 1.188 1 85 52 ARG B N 1
ATOM 5636 C CA . ARG B 1 52 ? 9.352 -44.812 2.443 1 85 52 ARG B CA 1
ATOM 5637 C C . ARG B 1 52 ? 8.68 -45.906 3.234 1 85 52 ARG B C 1
ATOM 5639 O O . ARG B 1 52 ? 9.336 -46.625 3.986 1 85 52 ARG B O 1
ATOM 5646 N N . LYS B 1 53 ? 7.441 -46.094 3.104 1 83.94 53 LYS B N 1
ATOM 5647 C CA . LYS B 1 53 ? 6.684 -47.094 3.844 1 83.94 53 LYS B CA 1
ATOM 5648 C C . LYS B 1 53 ? 7.012 -48.5 3.357 1 83.94 53 LYS B C 1
ATOM 5650 O O . LYS B 1 53 ? 6.824 -49.469 4.086 1 83.94 53 LYS B O 1
ATOM 5655 N N . TYR B 1 54 ? 7.574 -48.562 2.189 1 88.25 54 TYR B N 1
ATOM 5656 C CA . TYR B 1 54 ? 7.77 -49.875 1.56 1 88.25 54 TYR B CA 1
ATOM 5657 C C . TYR B 1 54 ? 9.242 -50.125 1.263 1 88.25 54 TYR B C 1
ATOM 5659 O O . TYR B 1 54 ? 9.633 -51.25 0.928 1 88.25 54 TYR B O 1
ATOM 5667 N N . ALA B 1 55 ? 10.016 -49.125 1.472 1 90.31 55 ALA B N 1
ATOM 5668 C CA . ALA B 1 55 ? 11.406 -49.219 1.031 1 90.31 55 ALA B CA 1
ATOM 5669 C C . ALA B 1 55 ? 12.32 -49.656 2.174 1 90.31 55 ALA B C 1
ATOM 5671 O O . ALA B 1 55 ? 11.945 -49.562 3.346 1 90.31 55 ALA B O 1
ATOM 5672 N N . GLU B 1 56 ? 13.445 -50.156 1.788 1 90.69 56 GLU B N 1
ATOM 5673 C CA . GLU B 1 56 ? 14.578 -50.438 2.674 1 90.69 56 GLU B CA 1
ATOM 5674 C C . GLU B 1 56 ? 15.75 -49.5 2.363 1 90.69 56 GLU B C 1
ATOM 5676 O O . GLU B 1 56 ? 15.812 -48.906 1.282 1 90.69 56 GLU B O 1
ATOM 5681 N N . TYR B 1 57 ? 16.578 -49.312 3.379 1 90 57 TYR B N 1
ATOM 5682 C CA . TYR B 1 57 ? 17.641 -48.375 3.127 1 90 57 TYR B CA 1
ATOM 5683 C C . TYR B 1 57 ? 18.984 -48.906 3.561 1 90 57 TYR B C 1
ATOM 5685 O O . TYR B 1 57 ? 19.047 -49.875 4.344 1 90 57 TYR B O 1
ATOM 5693 N N . TYR B 1 58 ? 20 -48.375 2.961 1 90.62 58 TYR B N 1
ATOM 5694 C CA . TYR B 1 58 ? 21.406 -48.656 3.27 1 90.62 58 TYR B CA 1
ATOM 5695 C C . TYR B 1 58 ? 22.219 -47.375 3.301 1 90.62 58 TYR B C 1
ATOM 5697 O O . TYR B 1 58 ? 22.094 -46.531 2.398 1 90.62 58 TYR B O 1
ATOM 5705 N N . GLU B 1 59 ? 22.953 -47.188 4.395 1 90.69 59 GLU B N 1
ATOM 5706 C CA . GLU B 1 59 ? 23.781 -45.969 4.527 1 90.69 59 GLU B CA 1
ATOM 5707 C C . GLU B 1 59 ? 25.188 -46.219 3.998 1 90.69 59 GLU B C 1
ATOM 5709 O O . GLU B 1 59 ? 25.906 -47.094 4.492 1 90.69 59 GLU B O 1
ATOM 5714 N N . ASP B 1 60 ? 25.5 -45.438 2.998 1 91.88 60 ASP B N 1
ATOM 5715 C CA . ASP B 1 60 ? 26.859 -45.469 2.438 1 91.88 60 ASP B CA 1
ATOM 5716 C C . ASP B 1 60 ? 27.703 -44.344 3.016 1 91.88 60 ASP B C 1
ATOM 5718 O O . ASP B 1 60 ? 27.734 -43.25 2.469 1 91.88 60 ASP B O 1
ATOM 5722 N N . GLN B 1 61 ? 28.469 -44.625 3.918 1 88.5 61 GLN B N 1
ATOM 5723 C CA . GLN B 1 61 ? 29.234 -43.625 4.652 1 88.5 61 GLN B CA 1
ATOM 5724 C C . GLN B 1 61 ? 30.328 -43 3.777 1 88.5 61 GLN B C 1
ATOM 5726 O O . GLN B 1 61 ? 30.641 -41.844 3.916 1 88.5 61 GLN B O 1
ATOM 5731 N N . GLN B 1 62 ? 30.875 -43.75 2.836 1 87.62 62 GLN B N 1
ATOM 5732 C CA . GLN B 1 62 ? 31.969 -43.25 2.014 1 87.62 62 GLN B CA 1
ATOM 5733 C C . GLN B 1 62 ? 31.453 -42.625 0.718 1 87.62 62 GLN B C 1
ATOM 5735 O O . GLN B 1 62 ? 32.219 -42 -0.034 1 87.62 62 GLN B O 1
ATOM 5740 N N . ARG B 1 63 ? 30.25 -42.656 0.41 1 86.94 63 ARG B N 1
ATOM 5741 C CA . ARG B 1 63 ? 29.562 -42.062 -0.741 1 86.94 63 ARG B CA 1
ATOM 5742 C C . ARG B 1 63 ? 30.188 -42.562 -2.047 1 86.94 63 ARG B C 1
ATOM 5744 O O . ARG B 1 63 ? 30.156 -41.844 -3.055 1 86.94 63 ARG B O 1
ATOM 5751 N N . GLY B 1 64 ? 30.844 -43.625 -2.076 1 84.44 64 GLY B N 1
ATOM 5752 C CA . GLY B 1 64 ? 31.562 -44 -3.279 1 84.44 64 GLY B CA 1
ATOM 5753 C C . GLY B 1 64 ? 31.078 -45.312 -3.889 1 84.44 64 GLY B C 1
ATOM 5754 O O . GLY B 1 64 ? 31.562 -45.719 -4.941 1 84.44 64 GLY B O 1
ATOM 5755 N N . LYS B 1 65 ? 30.031 -45.906 -3.377 1 91.81 65 LYS B N 1
ATOM 5756 C CA . LYS B 1 65 ? 29.594 -47.188 -3.883 1 91.81 65 LYS B CA 1
ATOM 5757 C C . LYS B 1 65 ? 28.719 -47.031 -5.125 1 91.81 65 LYS B C 1
ATOM 5759 O O . LYS B 1 65 ? 27.922 -46.094 -5.207 1 91.81 65 LYS B O 1
ATOM 5764 N N . LYS B 1 66 ? 29.016 -47.938 -6.074 1 93.75 66 LYS B N 1
ATOM 5765 C CA . LYS B 1 66 ? 28.234 -47.938 -7.301 1 93.75 66 LYS B CA 1
ATOM 5766 C C . LYS B 1 66 ? 27.109 -48.969 -7.215 1 93.75 66 LYS B C 1
ATOM 5768 O O . LYS B 1 66 ? 27.094 -49.812 -6.305 1 93.75 66 LYS B O 1
ATOM 5773 N N . ILE B 1 67 ? 26.156 -48.812 -8.109 1 94.06 67 ILE B N 1
ATOM 5774 C CA . ILE B 1 67 ? 24.969 -49.688 -8.109 1 94.06 67 ILE B CA 1
ATOM 5775 C C . ILE B 1 67 ? 25.391 -51.156 -8.211 1 94.06 67 ILE B C 1
ATOM 5777 O O . ILE B 1 67 ? 24.734 -52.031 -7.645 1 94.06 67 ILE B O 1
ATOM 5781 N N . THR B 1 68 ? 26.5 -51.438 -8.914 1 91.19 68 THR B N 1
ATOM 5782 C CA . THR B 1 68 ? 26.969 -52.812 -9.117 1 91.19 68 THR B CA 1
ATOM 5783 C C . THR B 1 68 ? 27.469 -53.406 -7.805 1 91.19 68 THR B C 1
ATOM 5785 O O . THR B 1 68 ? 27.5 -54.625 -7.637 1 91.19 68 THR B O 1
ATOM 5788 N N . GLU B 1 69 ? 27.812 -52.531 -6.816 1 92.25 69 GLU B N 1
ATOM 5789 C CA . GLU B 1 69 ? 28.312 -52.969 -5.523 1 92.25 69 GLU B CA 1
ATOM 5790 C C . GLU B 1 69 ? 27.188 -53.062 -4.492 1 92.25 69 GLU B C 1
ATOM 5792 O O . GLU B 1 69 ? 27.359 -53.625 -3.412 1 92.25 69 GLU B O 1
ATOM 5797 N N . ILE B 1 70 ? 26.109 -52.5 -4.836 1 91.81 70 ILE B N 1
ATOM 5798 C CA . ILE B 1 70 ? 25 -52.406 -3.889 1 91.81 70 ILE B CA 1
ATOM 5799 C C . ILE B 1 70 ? 23.938 -53.469 -4.203 1 91.81 70 ILE B C 1
ATOM 5801 O O . ILE B 1 70 ? 23.5 -54.188 -3.311 1 91.81 70 ILE B O 1
ATOM 5805 N N . ALA B 1 71 ? 23.672 -53.594 -5.418 1 90.38 71 ALA B N 1
ATOM 5806 C CA . ALA B 1 71 ? 22.562 -54.469 -5.824 1 90.38 71 ALA B CA 1
ATOM 5807 C C . ALA B 1 71 ? 22.828 -55.906 -5.453 1 90.38 71 ALA B C 1
ATOM 5809 O O . ALA B 1 71 ? 23.734 -56.562 -6.004 1 90.38 71 ALA B O 1
ATOM 5810 N N . GLY B 1 72 ? 22.047 -56.438 -4.574 1 84.5 72 GLY B N 1
ATOM 5811 C CA . GLY B 1 72 ? 22.109 -57.812 -4.176 1 84.5 72 GLY B CA 1
ATOM 5812 C C . GLY B 1 72 ? 23.328 -58.156 -3.326 1 84.5 72 GLY B C 1
ATOM 5813 O O . GLY B 1 72 ? 23.578 -59.312 -2.986 1 84.5 72 GLY B O 1
ATOM 5814 N N . LYS B 1 73 ? 24.078 -57.125 -2.9 1 88.06 73 LYS B N 1
ATOM 5815 C CA . LYS B 1 73 ? 25.359 -57.406 -2.244 1 88.06 73 LYS B CA 1
ATOM 5816 C C . LYS B 1 73 ? 25.391 -56.844 -0.835 1 88.06 73 LYS B C 1
ATOM 5818 O O . LYS B 1 73 ? 26.234 -57.219 -0.021 1 88.06 73 LYS B O 1
ATOM 5823 N N . VAL B 1 74 ? 24.516 -55.906 -0.614 1 89.62 74 VAL B N 1
ATOM 5824 C CA . VAL B 1 74 ? 24.547 -55.281 0.691 1 89.62 74 VAL B CA 1
ATOM 5825 C C . VAL B 1 74 ? 23.234 -55.531 1.429 1 89.62 74 VAL B C 1
ATOM 5827 O O . VAL B 1 74 ? 22.188 -55.688 0.803 1 89.62 74 VAL B O 1
ATOM 5830 N N . PRO B 1 75 ? 23.328 -55.5 2.795 1 88.81 75 PRO B N 1
ATOM 5831 C CA . PRO B 1 75 ? 22.109 -55.688 3.574 1 88.81 75 PRO B CA 1
ATOM 5832 C C . PRO B 1 75 ? 21.297 -54.406 3.729 1 88.81 75 PRO B C 1
ATOM 5834 O O . PRO B 1 75 ? 21.844 -53.406 4.188 1 88.81 75 PRO B O 1
ATOM 5837 N N . PHE B 1 76 ? 20.109 -54.469 3.346 1 90.31 76 PHE B N 1
ATOM 5838 C CA . PHE B 1 76 ? 19.219 -53.344 3.516 1 90.31 76 PHE B CA 1
ATOM 5839 C C . PHE B 1 76 ? 18.375 -53.5 4.781 1 90.31 76 PHE B C 1
ATOM 5841 O O . PHE B 1 76 ? 18 -54.594 5.145 1 90.31 76 PHE B O 1
ATOM 5848 N N . LYS B 1 77 ? 18.172 -52.375 5.422 1 86.19 77 LYS B N 1
ATOM 5849 C CA . LYS B 1 77 ? 17.359 -52.344 6.641 1 86.19 77 LYS B CA 1
ATOM 5850 C C . LYS B 1 77 ? 16 -51.688 6.395 1 86.19 77 LYS B C 1
ATOM 5852 O O . LYS B 1 77 ? 15.883 -50.781 5.574 1 86.19 77 LYS B O 1
ATOM 5857 N N . LYS B 1 78 ? 15.039 -52.25 7.102 1 83.69 78 LYS B N 1
ATOM 5858 C CA . LYS B 1 78 ? 13.711 -51.656 7.004 1 83.69 78 LYS B CA 1
ATOM 5859 C C . LYS B 1 78 ? 13.656 -50.281 7.668 1 83.69 78 LYS B C 1
ATOM 5861 O O . LYS B 1 78 ? 14.305 -50.062 8.695 1 83.69 78 LYS B O 1
ATOM 5866 N N . ILE B 1 79 ? 12.93 -49.438 6.984 1 78.44 79 ILE B N 1
ATOM 5867 C CA . ILE B 1 79 ? 12.766 -48.094 7.539 1 78.44 79 ILE B CA 1
ATOM 5868 C C . ILE B 1 79 ? 11.688 -48.094 8.617 1 78.44 79 ILE B C 1
ATOM 5870 O O . ILE B 1 79 ? 10.547 -48.5 8.359 1 78.44 79 ILE B O 1
ATOM 5874 N N . SER B 1 80 ? 11.969 -48.094 9.898 1 66.56 80 SER B N 1
ATOM 5875 C CA . SER B 1 80 ? 10.992 -48.094 10.984 1 66.56 80 SER B CA 1
ATOM 5876 C C . SER B 1 80 ? 10.344 -46.719 11.164 1 66.56 80 SER B C 1
ATOM 5878 O O . SER B 1 80 ? 10.953 -45.688 10.852 1 66.56 80 SER B O 1
ATOM 5880 N N . GLU B 1 81 ? 8.945 -46.75 11.281 1 57.19 81 GLU B N 1
ATOM 5881 C CA . GLU B 1 81 ? 8.211 -45.531 11.555 1 57.19 81 GLU B CA 1
ATOM 5882 C C . GLU B 1 81 ? 8.922 -44.688 12.609 1 57.19 81 GLU B C 1
ATOM 5884 O O . GLU B 1 81 ? 8.914 -43.438 12.539 1 57.19 81 GLU B O 1
ATOM 5889 N N . LYS B 1 82 ? 9.297 -45.438 13.656 1 50.44 82 LYS B N 1
ATOM 5890 C CA . LYS B 1 82 ? 9.953 -44.75 14.766 1 50.44 82 LYS B CA 1
ATOM 5891 C C . LYS B 1 82 ? 11.359 -44.312 14.383 1 50.44 82 LYS B C 1
ATOM 5893 O O . LYS B 1 82 ? 11.898 -43.344 14.953 1 50.44 82 LYS B O 1
ATOM 5898 N N . ASP B 1 83 ? 12.023 -45.094 13.828 1 49.25 83 ASP B N 1
ATOM 5899 C CA . ASP B 1 83 ? 13.422 -44.812 13.492 1 49.25 83 ASP B CA 1
ATOM 5900 C C . ASP B 1 83 ? 13.523 -43.688 12.469 1 49.25 83 ASP B C 1
ATOM 5902 O O . ASP B 1 83 ? 13.414 -43.938 11.258 1 49.25 83 ASP B O 1
ATOM 5906 N N . LEU B 1 84 ? 12.953 -42.719 12.609 1 50.5 84 LEU B N 1
ATOM 5907 C CA . LEU B 1 84 ? 13.07 -41.406 11.938 1 50.5 84 LEU B CA 1
ATOM 5908 C C . LEU B 1 84 ? 14.523 -41.125 11.555 1 50.5 84 LEU B C 1
ATOM 5910 O O . LEU B 1 84 ? 15.039 -40.031 11.812 1 50.5 84 LEU B O 1
ATOM 5914 N N . ASP B 1 85 ? 15.188 -42.188 11.305 1 52.56 85 ASP B N 1
ATOM 5915 C CA . ASP B 1 85 ? 16.641 -42.125 11.117 1 52.56 85 ASP B CA 1
ATOM 5916 C C . ASP B 1 85 ? 17.016 -41.094 10.047 1 52.56 85 ASP B C 1
ATOM 5918 O O . ASP B 1 85 ? 18.062 -40.438 10.148 1 52.56 85 ASP B O 1
ATOM 5922 N N . PHE B 1 86 ? 16.172 -40.906 9.07 1 56.97 86 PHE B N 1
ATOM 5923 C CA . PHE B 1 86 ? 16.625 -39.938 8.086 1 56.97 86 PHE B CA 1
ATOM 5924 C C . PHE B 1 86 ? 16.594 -38.531 8.664 1 56.97 86 PHE B C 1
ATOM 5926 O O . PHE B 1 86 ? 17.219 -37.625 8.117 1 56.97 86 PHE B O 1
ATOM 5933 N N . THR B 1 87 ? 15.797 -38.25 9.797 1 55.09 87 THR B N 1
ATOM 5934 C CA . THR B 1 87 ? 15.703 -36.906 10.328 1 55.09 87 THR B CA 1
ATOM 5935 C C . THR B 1 87 ? 17.031 -36.469 10.922 1 55.09 87 THR B C 1
ATOM 5937 O O . THR B 1 87 ? 17.281 -35.25 11.094 1 55.09 87 THR B O 1
ATOM 5940 N N . ASN B 1 88 ? 17.844 -37.438 11.273 1 60 88 ASN B N 1
ATOM 5941 C CA . ASN B 1 88 ? 19.188 -37.094 11.742 1 60 88 ASN B CA 1
ATOM 5942 C C . ASN B 1 88 ? 20.266 -37.625 10.797 1 60 88 ASN B C 1
ATOM 5944 O O . ASN B 1 88 ? 21.203 -38.312 11.234 1 60 88 ASN B O 1
ATOM 5948 N N . ASN B 1 89 ? 20 -37.375 9.578 1 62.34 89 ASN B N 1
ATOM 5949 C CA . ASN B 1 89 ? 20.891 -37.969 8.586 1 62.34 89 ASN B CA 1
ATOM 5950 C C . ASN B 1 89 ? 22.312 -37.406 8.703 1 62.34 89 ASN B C 1
ATOM 5952 O O . ASN B 1 89 ? 22.484 -36.25 9.094 1 62.34 89 ASN B O 1
ATOM 5956 N N . ASN B 1 90 ? 23.188 -38.344 8.594 1 74.81 90 ASN B N 1
ATOM 5957 C CA . ASN B 1 90 ? 24.578 -37.938 8.445 1 74.81 90 ASN B CA 1
ATOM 5958 C C . ASN B 1 90 ? 24.812 -37.156 7.156 1 74.81 90 ASN B C 1
ATOM 5960 O O . ASN B 1 90 ? 24.578 -37.656 6.062 1 74.81 90 ASN B O 1
ATOM 5964 N N . LEU B 1 91 ? 25.25 -35.969 7.242 1 78.56 91 LEU B N 1
ATOM 5965 C CA . LEU B 1 91 ? 25.344 -35.031 6.133 1 78.56 91 LEU B CA 1
ATOM 5966 C C . LEU B 1 91 ? 26.484 -35.406 5.184 1 78.56 91 LEU B C 1
ATOM 5968 O O . LEU B 1 91 ? 26.594 -34.875 4.082 1 78.56 91 LEU B O 1
ATOM 5972 N N . THR B 1 92 ? 27.203 -36.406 5.527 1 83.44 92 THR B N 1
ATOM 5973 C CA . THR B 1 92 ? 28.328 -36.781 4.68 1 83.44 92 THR B CA 1
ATOM 5974 C C . THR B 1 92 ? 28.047 -38.125 4.008 1 83.44 92 THR B C 1
ATOM 5976 O O . THR B 1 92 ? 28.781 -38.531 3.104 1 83.44 92 THR B O 1
ATOM 5979 N N . SER B 1 93 ? 27 -38.75 4.434 1 89.38 93 SER B N 1
ATOM 5980 C CA . SER B 1 93 ? 26.719 -40.094 3.908 1 89.38 93 SER B CA 1
ATOM 5981 C C . SER B 1 93 ? 25.688 -40.031 2.787 1 89.38 93 SER B C 1
ATOM 5983 O O . SER B 1 93 ? 24.938 -39.062 2.684 1 89.38 93 SER B O 1
ATOM 5985 N N . ALA B 1 94 ? 25.828 -41.031 1.966 1 92.62 94 ALA B N 1
ATOM 5986 C CA . ALA B 1 94 ? 24.766 -41.25 0.985 1 92.62 94 ALA B CA 1
ATOM 5987 C C . ALA B 1 94 ? 23.828 -42.375 1.425 1 92.62 94 ALA B C 1
ATOM 5989 O O . ALA B 1 94 ? 24.266 -43.344 2.055 1 92.62 94 ALA B O 1
ATOM 5990 N N . TYR B 1 95 ? 22.625 -42.188 1.132 1 91.62 95 TYR B N 1
ATOM 5991 C CA . TYR B 1 95 ? 21.625 -43.188 1.518 1 91.62 95 TYR B CA 1
ATOM 5992 C C . TYR B 1 95 ? 21.016 -43.844 0.29 1 91.62 95 TYR B C 1
ATOM 5994 O O . TYR B 1 95 ? 20.609 -43.188 -0.654 1 91.62 95 TYR B O 1
ATOM 6002 N N . TRP B 1 96 ? 21.031 -45.188 0.308 1 93.06 96 TRP B N 1
ATOM 6003 C CA . TRP B 1 96 ? 20.438 -45.969 -0.772 1 93.06 96 TRP B CA 1
ATOM 6004 C C . TRP B 1 96 ? 19.062 -46.469 -0.373 1 93.06 96 TRP B C 1
ATOM 6006 O O . TRP B 1 96 ? 18.906 -47.062 0.703 1 93.06 96 TRP B O 1
ATOM 6016 N N . LEU B 1 97 ? 18.156 -46.219 -1.202 1 93.19 97 LEU B N 1
ATOM 6017 C CA . LEU B 1 97 ? 16.828 -46.812 -1.022 1 93.19 97 LEU B CA 1
ATOM 6018 C C . LEU B 1 97 ? 16.562 -47.906 -2.025 1 93.19 97 LEU B C 1
ATOM 6020 O O . LEU B 1 97 ? 16.969 -47.812 -3.189 1 93.19 97 LEU B O 1
ATOM 6024 N N . HIS B 1 98 ? 15.953 -48.938 -1.542 1 94.19 98 HIS B N 1
ATOM 6025 C CA . HIS B 1 98 ? 15.602 -50.094 -2.373 1 94.19 98 HIS B CA 1
ATOM 6026 C C . HIS B 1 98 ? 14.133 -50.469 -2.191 1 94.19 98 HIS B C 1
ATOM 6028 O O . HIS B 1 98 ? 13.664 -50.625 -1.062 1 94.19 98 HIS B O 1
ATOM 6034 N N . PHE B 1 99 ? 13.422 -50.594 -3.299 1 93.62 99 PHE B N 1
ATOM 6035 C CA . PHE B 1 99 ? 12.016 -50.969 -3.215 1 93.62 99 PHE B CA 1
ATOM 6036 C C . PHE B 1 99 ? 11.555 -51.625 -4.516 1 93.62 99 PHE B C 1
ATOM 6038 O O . PHE B 1 99 ? 12.258 -51.562 -5.527 1 93.62 99 PHE B O 1
ATOM 6045 N N . TYR B 1 100 ? 10.406 -52.312 -4.418 1 94 100 TYR B N 1
ATOM 6046 C CA . TYR B 1 100 ? 9.781 -52.969 -5.566 1 94 100 TYR B CA 1
ATOM 6047 C C . TYR B 1 100 ? 8.453 -52.312 -5.914 1 94 100 TYR B C 1
ATOM 6049 O O . TYR B 1 100 ? 7.727 -51.844 -5.023 1 94 100 TYR B O 1
ATOM 6057 N N . VAL B 1 101 ? 8.211 -52.219 -7.199 1 93.12 101 VAL B N 1
ATOM 6058 C CA . VAL B 1 101 ? 6.953 -51.625 -7.66 1 93.12 101 VAL B CA 1
ATOM 6059 C C . VAL B 1 101 ? 6.266 -52.594 -8.625 1 93.12 101 VAL B C 1
ATOM 6061 O O . VAL B 1 101 ? 6.91 -53.156 -9.516 1 93.12 101 VAL B O 1
ATOM 6064 N N . VAL B 1 102 ? 4.969 -52.75 -8.352 1 91.25 102 VAL B N 1
ATOM 6065 C CA . VAL B 1 102 ? 4.16 -53.594 -9.242 1 91.25 102 VAL B CA 1
ATOM 6066 C C . VAL B 1 102 ? 3.004 -52.781 -9.805 1 91.25 102 VAL B C 1
ATOM 6068 O O . VAL B 1 102 ? 2.336 -52.031 -9.07 1 91.25 102 VAL B O 1
ATOM 6071 N N . ASN B 1 103 ? 2.822 -52.875 -11.141 1 89 103 ASN B N 1
ATOM 6072 C CA . ASN B 1 103 ? 1.775 -52.094 -11.812 1 89 103 ASN B CA 1
ATOM 6073 C C . ASN B 1 103 ? 0.543 -52.969 -12.086 1 89 103 ASN B C 1
ATOM 6075 O O . ASN B 1 103 ? 0.562 -53.812 -12.969 1 89 103 ASN B O 1
ATOM 6079 N N . HIS B 1 104 ? -0.502 -52.656 -11.383 1 84.62 104 HIS B N 1
ATOM 6080 C CA . HIS B 1 104 ? -1.767 -53.375 -11.594 1 84.62 104 HIS B CA 1
ATOM 6081 C C . HIS B 1 104 ? -2.793 -52.438 -12.25 1 84.62 104 HIS B C 1
ATOM 6083 O O . HIS B 1 104 ? -3.99 -52.75 -12.25 1 84.62 104 HIS B O 1
ATOM 6089 N N . THR B 1 105 ? -2.242 -51.406 -12.82 1 79 105 THR B N 1
ATOM 6090 C CA . THR B 1 105 ? -3.139 -50.5 -13.5 1 79 105 THR B CA 1
ATOM 6091 C C . THR B 1 105 ? -3.352 -50.906 -14.953 1 79 105 THR B C 1
ATOM 6093 O O . THR B 1 105 ? -2.395 -51.219 -15.656 1 79 105 THR B O 1
ATOM 6096 N N . PRO B 1 106 ? -4.57 -51.125 -15.398 1 71.88 106 PRO B N 1
ATOM 6097 C CA . PRO B 1 106 ? -4.805 -51.656 -16.75 1 71.88 106 PRO B CA 1
ATOM 6098 C C . PRO B 1 106 ? -4.273 -50.75 -17.844 1 71.88 106 PRO B C 1
ATOM 6100 O O . PRO B 1 106 ? -3.77 -51.219 -18.859 1 71.88 106 PRO B O 1
ATOM 6103 N N . ASP B 1 107 ? -4.336 -49.406 -17.719 1 70.88 107 ASP B N 1
ATOM 6104 C CA . ASP B 1 107 ? -4.066 -48.594 -18.891 1 70.88 107 ASP B CA 1
ATOM 6105 C C . ASP B 1 107 ? -3.029 -47.531 -18.578 1 70.88 107 ASP B C 1
ATOM 6107 O O . ASP B 1 107 ? -2.906 -46.531 -19.312 1 70.88 107 ASP B O 1
ATOM 6111 N N . LEU B 1 108 ? -2.234 -47.875 -17.609 1 76.25 108 LEU B N 1
ATOM 6112 C CA . LEU B 1 108 ? -1.252 -46.844 -17.281 1 76.25 108 LEU B CA 1
ATOM 6113 C C . LEU B 1 108 ? 0.133 -47.438 -17.094 1 76.25 108 LEU B C 1
ATOM 6115 O O . LEU B 1 108 ? 0.284 -48.469 -16.406 1 76.25 108 LEU B O 1
ATOM 6119 N N . THR B 1 109 ? 1.124 -46.875 -17.828 1 78.38 109 THR B N 1
ATOM 6120 C CA . THR B 1 109 ? 2.479 -47.406 -17.656 1 78.38 109 THR B CA 1
ATOM 6121 C C . THR B 1 109 ? 3.43 -46.312 -17.203 1 78.38 109 THR B C 1
ATOM 6123 O O . THR B 1 109 ? 4.551 -46.594 -16.766 1 78.38 109 THR B O 1
ATOM 6126 N N . ASP B 1 110 ? 2.961 -45.125 -17.312 1 83.75 110 ASP B N 1
ATOM 6127 C CA . ASP B 1 110 ? 3.855 -44 -17 1 83.75 110 ASP B CA 1
ATOM 6128 C C . ASP B 1 110 ? 3.475 -43.344 -15.672 1 83.75 110 ASP B C 1
ATOM 6130 O O . ASP B 1 110 ? 2.332 -42.938 -15.484 1 83.75 110 ASP B O 1
ATOM 6134 N N . PHE B 1 111 ? 4.43 -43.344 -14.766 1 88.94 111 PHE B N 1
ATOM 6135 C CA . PHE B 1 111 ? 4.266 -42.719 -13.461 1 88.94 111 PHE B CA 1
ATOM 6136 C C . PHE B 1 111 ? 5.379 -41.719 -13.188 1 88.94 111 PHE B C 1
ATOM 6138 O O . PHE B 1 111 ? 6.277 -41.531 -14.016 1 88.94 111 PHE B O 1
ATOM 6145 N N . ILE B 1 112 ? 5.184 -41.031 -12.102 1 92.56 112 ILE B N 1
ATOM 6146 C CA . ILE B 1 112 ? 6.191 -40.062 -11.703 1 92.56 112 ILE B CA 1
ATOM 6147 C C . ILE B 1 112 ? 6.648 -40.344 -10.273 1 92.56 112 ILE B C 1
ATOM 6149 O O . ILE B 1 112 ? 5.828 -40.656 -9.406 1 92.56 112 ILE B O 1
ATOM 6153 N N . ILE B 1 113 ? 7.883 -40.344 -10.039 1 94.75 113 ILE B N 1
ATOM 6154 C CA . ILE B 1 113 ? 8.43 -40.375 -8.688 1 94.75 113 ILE B CA 1
ATOM 6155 C C . ILE B 1 113 ? 8.945 -38.969 -8.312 1 94.75 113 ILE B C 1
ATOM 6157 O O . ILE B 1 113 ? 9.812 -38.438 -9 1 94.75 113 ILE B O 1
ATOM 6161 N N . GLU B 1 114 ? 8.398 -38.438 -7.344 1 94.56 114 GLU B N 1
ATOM 6162 C CA . GLU B 1 114 ? 8.703 -37.094 -6.898 1 94.56 114 GLU B CA 1
ATOM 6163 C C . GLU B 1 114 ? 9.328 -37.094 -5.508 1 94.56 114 GLU B C 1
ATOM 6165 O O . GLU B 1 114 ? 8.828 -37.75 -4.598 1 94.56 114 GLU B O 1
ATOM 6170 N N . MET B 1 115 ? 10.43 -36.312 -5.441 1 92.69 115 MET B N 1
ATOM 6171 C CA . MET B 1 115 ? 10.969 -36.062 -4.113 1 92.69 115 MET B CA 1
ATOM 6172 C C . MET B 1 115 ? 10.273 -34.875 -3.469 1 92.69 115 MET B C 1
ATOM 6174 O O . MET B 1 115 ? 10.32 -33.75 -3.998 1 92.69 115 MET B O 1
ATOM 6178 N N . TYR B 1 116 ? 9.695 -35.031 -2.369 1 85 116 TYR B N 1
ATOM 6179 C CA . TYR B 1 116 ? 9.023 -33.906 -1.706 1 85 116 TYR B CA 1
ATOM 6180 C C . TYR B 1 116 ? 10.031 -32.875 -1.201 1 85 116 TYR B C 1
ATOM 6182 O O . TYR B 1 116 ? 9.711 -31.703 -1.084 1 85 116 TYR B O 1
ATOM 6190 N N . ASP B 1 117 ? 11.234 -33.312 -1.016 1 82.38 117 ASP B N 1
ATOM 6191 C CA . ASP B 1 117 ? 12.305 -32.406 -0.646 1 82.38 117 ASP B CA 1
ATOM 6192 C C . ASP B 1 117 ? 12.969 -31.812 -1.887 1 82.38 117 ASP B C 1
ATOM 6194 O O . ASP B 1 117 ? 13.539 -32.531 -2.701 1 82.38 117 ASP B O 1
ATOM 6198 N N . TYR B 1 118 ? 12.938 -30.578 -1.939 1 83.19 118 TYR B N 1
ATOM 6199 C CA . TYR B 1 118 ? 13.5 -29.922 -3.121 1 83.19 118 TYR B CA 1
ATOM 6200 C C . TYR B 1 118 ? 15 -29.734 -2.973 1 83.19 118 TYR B C 1
ATOM 6202 O O . TYR B 1 118 ? 15.703 -29.5 -3.961 1 83.19 118 TYR B O 1
ATOM 6210 N N . ASP B 1 119 ? 15.531 -29.844 -1.771 1 87.06 119 ASP B N 1
ATOM 6211 C CA . ASP B 1 119 ? 16.891 -29.391 -1.513 1 87.06 119 ASP B CA 1
ATOM 6212 C C . ASP B 1 119 ? 17.844 -30.578 -1.359 1 87.06 119 ASP B C 1
ATOM 6214 O O . ASP B 1 119 ? 18.719 -30.562 -0.482 1 87.06 119 ASP B O 1
ATOM 6218 N N . ILE B 1 120 ? 17.672 -31.562 -2.145 1 91.44 120 ILE B N 1
ATOM 6219 C CA . ILE B 1 120 ? 18.594 -32.688 -2.166 1 91.44 120 ILE B CA 1
ATOM 6220 C C . ILE B 1 120 ? 19.688 -32.438 -3.193 1 91.44 120 ILE B C 1
ATOM 6222 O O . ILE B 1 120 ? 19.406 -32.062 -4.332 1 91.44 120 ILE B O 1
ATOM 6226 N N . ASN B 1 121 ? 20.875 -32.656 -2.826 1 92.75 121 ASN B N 1
ATOM 6227 C CA . ASN B 1 121 ? 22.016 -32.344 -3.684 1 92.75 121 ASN B CA 1
ATOM 6228 C C . ASN B 1 121 ? 22.109 -33.312 -4.871 1 92.75 121 ASN B C 1
ATOM 6230 O O . ASN B 1 121 ? 22.234 -32.875 -6.016 1 92.75 121 ASN B O 1
ATOM 6234 N N . GLU B 1 122 ? 22.031 -34.562 -4.543 1 94.38 122 GLU B N 1
ATOM 6235 C CA . GLU B 1 122 ? 22.156 -35.594 -5.59 1 94.38 122 GLU B CA 1
ATOM 6236 C C . GLU B 1 122 ? 21.094 -36.688 -5.414 1 94.38 122 GLU B C 1
ATOM 6238 O O . GLU B 1 122 ? 20.938 -37.219 -4.32 1 94.38 122 GLU B O 1
ATOM 6243 N N . VAL B 1 123 ? 20.391 -36.875 -6.453 1 96.12 123 VAL B N 1
ATOM 6244 C CA . VAL B 1 123 ? 19.422 -37.969 -6.508 1 96.12 123 VAL B CA 1
ATOM 6245 C C . VAL B 1 123 ? 19.688 -38.812 -7.746 1 96.12 123 VAL B C 1
ATOM 6247 O O . VAL B 1 123 ? 19.531 -38.375 -8.875 1 96.12 123 VAL B O 1
ATOM 6250 N N . ASP B 1 124 ? 20.094 -40.062 -7.516 1 96.06 124 ASP B N 1
ATOM 6251 C CA . ASP B 1 124 ? 20.297 -41 -8.594 1 96.06 124 ASP B CA 1
ATOM 6252 C C . ASP B 1 124 ? 19.219 -42.094 -8.586 1 96.06 124 ASP B C 1
ATOM 6254 O O . ASP B 1 124 ? 19.016 -42.75 -7.562 1 96.06 124 ASP B O 1
ATOM 6258 N N . LEU B 1 125 ? 18.594 -42.219 -9.648 1 96.62 125 LEU B N 1
ATOM 6259 C CA . LEU B 1 125 ? 17.562 -43.25 -9.781 1 96.62 125 LEU B CA 1
ATOM 6260 C C . LEU B 1 125 ? 18.031 -44.375 -10.68 1 96.62 125 LEU B C 1
ATOM 6262 O O . LEU B 1 125 ? 18.547 -44.156 -11.773 1 96.62 125 LEU B O 1
ATOM 6266 N N . TYR B 1 126 ? 17.922 -45.625 -10.195 1 96.19 126 TYR B N 1
ATOM 6267 C CA . TYR B 1 126 ? 18.266 -46.812 -10.938 1 96.19 126 TYR B CA 1
ATOM 6268 C C . TYR B 1 126 ? 17.047 -47.75 -11.094 1 96.19 126 TYR B C 1
ATOM 6270 O O . TYR B 1 126 ? 16.516 -48.219 -10.102 1 96.19 126 TYR B O 1
ATOM 6278 N N . ILE B 1 127 ? 16.688 -47.938 -12.289 1 94.31 127 ILE B N 1
ATOM 6279 C CA . ILE B 1 127 ? 15.57 -48.812 -12.594 1 94.31 127 ILE B CA 1
ATOM 6280 C C . ILE B 1 127 ? 16.078 -50.062 -13.305 1 94.31 127 ILE B C 1
ATOM 6282 O O . ILE B 1 127 ? 16.734 -49.969 -14.352 1 94.31 127 ILE B O 1
ATOM 6286 N N . LYS B 1 128 ? 15.719 -51.156 -12.773 1 92.19 128 LYS B N 1
ATOM 6287 C CA . LYS B 1 128 ? 16.156 -52.406 -13.383 1 92.19 128 LYS B CA 1
ATOM 6288 C C . LYS B 1 128 ? 15.266 -52.781 -14.57 1 92.19 128 LYS B C 1
ATOM 6290 O O . LYS B 1 128 ? 14.039 -52.844 -14.445 1 92.19 128 LYS B O 1
ATOM 6295 N N . ASP B 1 129 ? 15.891 -53 -15.703 1 86.12 129 ASP B N 1
ATOM 6296 C CA . ASP B 1 129 ? 15.141 -53.344 -16.906 1 86.12 129 ASP B CA 1
ATOM 6297 C C . ASP B 1 129 ? 14.906 -54.844 -16.984 1 86.12 129 ASP B C 1
ATOM 6299 O O . ASP B 1 129 ? 15.422 -55.594 -16.172 1 86.12 129 ASP B O 1
ATOM 6303 N N . SER B 1 130 ? 14.047 -55.281 -17.938 1 81.44 130 SER B N 1
ATOM 6304 C CA . SER B 1 130 ? 13.711 -56.688 -18.125 1 81.44 130 SER B CA 1
ATOM 6305 C C . SER B 1 130 ? 14.945 -57.5 -18.469 1 81.44 130 SER B C 1
ATOM 6307 O O . SER B 1 130 ? 14.984 -58.688 -18.203 1 81.44 130 SER B O 1
ATOM 6309 N N . LYS B 1 131 ? 15.977 -56.938 -19.031 1 86.12 131 LYS B N 1
ATOM 6310 C CA . LYS B 1 131 ? 17.203 -57.625 -19.406 1 86.12 131 LYS B CA 1
ATOM 6311 C C . LYS B 1 131 ? 18.188 -57.688 -18.25 1 86.12 131 LYS B C 1
ATOM 6313 O O . LYS B 1 131 ? 19.281 -58.25 -18.391 1 86.12 131 LYS B O 1
ATOM 6318 N N . GLY B 1 132 ? 17.828 -57.094 -17.156 1 83.38 132 GLY B N 1
ATOM 6319 C CA . GLY B 1 132 ? 18.688 -57.125 -15.984 1 83.38 132 GLY B CA 1
ATOM 6320 C C . GLY B 1 132 ? 19.625 -55.938 -15.898 1 83.38 132 GLY B C 1
ATOM 6321 O O . GLY B 1 132 ? 20.359 -55.781 -14.922 1 83.38 132 GLY B O 1
ATOM 6322 N N . SER B 1 133 ? 19.578 -55.062 -16.906 1 90.06 133 SER B N 1
ATOM 6323 C CA . SER B 1 133 ? 20.406 -53.875 -16.875 1 90.06 133 SER B CA 1
ATOM 6324 C C . SER B 1 133 ? 19.688 -52.719 -16.188 1 90.06 133 SER B C 1
ATOM 6326 O O . SER B 1 133 ? 18.469 -52.75 -16.016 1 90.06 133 SER B O 1
ATOM 6328 N N . PHE B 1 134 ? 20.5 -51.75 -15.719 1 92.75 134 PHE B N 1
ATOM 6329 C CA . PHE B 1 134 ? 19.922 -50.625 -15 1 92.75 134 PHE B CA 1
ATOM 6330 C C . PHE B 1 134 ? 19.875 -49.375 -15.883 1 92.75 134 PHE B C 1
ATOM 6332 O O . PHE B 1 134 ? 20.875 -49.031 -16.531 1 92.75 134 PHE B O 1
ATOM 6339 N N . ILE B 1 135 ? 18.75 -48.781 -15.93 1 91.38 135 ILE B N 1
ATOM 6340 C CA . ILE B 1 135 ? 18.641 -47.438 -16.484 1 91.38 135 ILE B CA 1
ATOM 6341 C C . ILE B 1 135 ? 18.922 -46.406 -15.406 1 91.38 135 ILE B C 1
ATOM 6343 O O . ILE B 1 135 ? 18.281 -46.406 -14.359 1 91.38 135 ILE B O 1
ATOM 6347 N N . GLU B 1 136 ? 19.875 -45.562 -15.656 1 93.75 136 GLU B N 1
ATOM 6348 C CA . GLU B 1 136 ? 20.328 -44.625 -14.656 1 93.75 136 GLU B CA 1
ATOM 6349 C C . GLU B 1 136 ? 19.875 -43.188 -15.016 1 93.75 136 GLU B C 1
ATOM 6351 O O . GLU B 1 136 ? 19.984 -42.781 -16.172 1 93.75 136 GLU B O 1
ATOM 6356 N N . LYS B 1 137 ? 19.312 -42.5 -14.078 1 94.38 137 LYS B N 1
ATOM 6357 C CA . LYS B 1 137 ? 18.984 -41.094 -14.172 1 94.38 137 LYS B CA 1
ATOM 6358 C C . LYS B 1 137 ? 19.531 -40.312 -12.984 1 94.38 137 LYS B C 1
ATOM 6360 O O . LYS B 1 137 ? 19.531 -40.812 -11.859 1 94.38 137 LYS B O 1
ATOM 6365 N N . LYS B 1 138 ? 20.031 -39.156 -13.258 1 94.69 138 LYS B N 1
ATOM 6366 C CA . LYS B 1 138 ? 20.625 -38.312 -12.211 1 94.69 138 LYS B CA 1
ATOM 6367 C C . LYS B 1 138 ? 20.016 -36.906 -12.203 1 94.69 138 LYS B C 1
ATOM 6369 O O . LYS B 1 138 ? 19.719 -36.344 -13.258 1 94.69 138 LYS B O 1
ATOM 6374 N N . SER B 1 139 ? 19.734 -36.406 -11.047 1 94.81 139 SER B N 1
ATOM 6375 C CA . SER B 1 139 ? 19.25 -35.031 -10.844 1 94.81 139 SER B CA 1
ATOM 6376 C C . SER B 1 139 ? 19.578 -34.531 -9.445 1 94.81 139 SER B C 1
ATOM 6378 O O . SER B 1 139 ? 20.25 -35.219 -8.68 1 94.81 139 SER B O 1
ATOM 6380 N N . GLY B 1 140 ? 19.234 -33.25 -9.141 1 94.25 140 GLY B N 1
ATOM 6381 C CA . GLY B 1 140 ? 19.531 -32.656 -7.844 1 94.25 140 GLY B CA 1
ATOM 6382 C C . GLY B 1 140 ? 19.953 -31.203 -7.93 1 94.25 140 GLY B C 1
ATOM 6383 O O . GLY B 1 140 ? 20 -30.641 -9.023 1 94.25 140 GLY B O 1
ATOM 6384 N N . LEU B 1 141 ? 20.297 -30.703 -6.812 1 93.62 141 LEU B N 1
ATOM 6385 C CA . LEU B 1 141 ? 20.641 -29.297 -6.699 1 93.62 141 LEU B CA 1
ATOM 6386 C C . LEU B 1 141 ? 22.031 -29.031 -7.262 1 93.62 141 LEU B C 1
ATOM 6388 O O . LEU B 1 141 ? 22.375 -27.891 -7.594 1 93.62 141 LEU B O 1
ATOM 6392 N N . ASP B 1 142 ? 22.844 -30.078 -7.34 1 93.75 142 ASP B N 1
ATOM 6393 C CA . ASP B 1 142 ? 24.219 -29.906 -7.773 1 93.75 142 ASP B CA 1
ATOM 6394 C C . ASP B 1 142 ? 24.328 -29.953 -9.297 1 93.75 142 ASP B C 1
ATOM 6396 O O . ASP B 1 142 ? 25.406 -29.734 -9.852 1 93.75 142 ASP B O 1
ATOM 6400 N N . PHE B 1 143 ? 23.266 -30.234 -9.945 1 94.94 143 PHE B N 1
ATOM 6401 C CA . PHE B 1 143 ? 23.25 -30.312 -11.406 1 94.94 143 PHE B CA 1
ATOM 6402 C C . PHE B 1 143 ? 22.406 -29.188 -12 1 94.94 143 PHE B C 1
ATOM 6404 O O . PHE B 1 143 ? 21.516 -28.641 -11.336 1 94.94 143 PHE B O 1
ATOM 6411 N N . PRO B 1 144 ? 22.734 -28.781 -13.211 1 94.62 144 PRO B N 1
ATOM 6412 C CA . PRO B 1 144 ? 21.891 -27.75 -13.852 1 94.62 144 PRO B CA 1
ATOM 6413 C C . PRO B 1 144 ? 20.422 -28.156 -13.914 1 94.62 144 PRO B C 1
ATOM 6415 O O . PRO B 1 144 ? 20.109 -29.344 -13.992 1 94.62 144 PRO B O 1
ATOM 6418 N N . PHE B 1 145 ? 19.609 -27.156 -13.906 1 93.81 145 PHE B N 1
ATOM 6419 C CA . PHE B 1 145 ? 18.188 -27.406 -13.797 1 93.81 145 PHE B CA 1
ATOM 6420 C C . PHE B 1 145 ? 17.656 -28.156 -15.008 1 93.81 145 PHE B C 1
ATOM 6422 O O . PHE B 1 145 ? 16.688 -28.922 -14.906 1 93.81 145 PHE B O 1
ATOM 6429 N N . ASP B 1 146 ? 18.281 -28.062 -16.109 1 90.19 146 ASP B N 1
ATOM 6430 C CA . ASP B 1 146 ? 17.812 -28.625 -17.359 1 90.19 146 ASP B CA 1
ATOM 6431 C C . ASP B 1 146 ? 18.016 -30.141 -17.391 1 90.19 146 ASP B C 1
ATOM 6433 O O . ASP B 1 146 ? 17.5 -30.828 -18.266 1 90.19 146 ASP B O 1
ATOM 6437 N N . THR B 1 147 ? 18.656 -30.703 -16.344 1 90.75 147 THR B N 1
ATOM 6438 C CA . THR B 1 147 ? 18.859 -32.156 -16.266 1 90.75 147 THR B CA 1
ATOM 6439 C C . THR B 1 147 ? 17.609 -32.844 -15.758 1 90.75 147 THR B C 1
ATOM 6441 O O . THR B 1 147 ? 17.484 -34.062 -15.867 1 90.75 147 THR B O 1
ATOM 6444 N N . ARG B 1 148 ? 16.688 -32.125 -15.336 1 91 148 ARG B N 1
ATOM 6445 C CA . ARG B 1 148 ? 15.477 -32.688 -14.766 1 91 148 ARG B CA 1
ATOM 6446 C C . ARG B 1 148 ? 14.523 -33.156 -15.867 1 91 148 ARG B C 1
ATOM 6448 O O . ARG B 1 148 ? 14.406 -32.531 -16.906 1 91 148 ARG B O 1
ATOM 6455 N N . ASP B 1 149 ? 13.859 -34.219 -15.562 1 89.31 149 ASP B N 1
ATOM 6456 C CA . ASP B 1 149 ? 12.867 -34.75 -16.5 1 89.31 149 ASP B CA 1
ATOM 6457 C C . ASP B 1 149 ? 11.711 -33.75 -16.672 1 89.31 149 ASP B C 1
ATOM 6459 O O . ASP B 1 149 ? 11.125 -33.656 -17.75 1 89.31 149 ASP B O 1
ATOM 6463 N N . PHE B 1 150 ? 11.383 -33.125 -15.594 1 90.12 150 PHE B N 1
ATOM 6464 C CA . PHE B 1 150 ? 10.305 -32.156 -15.57 1 90.12 150 PHE B CA 1
ATOM 6465 C C . PHE B 1 150 ? 10.789 -30.828 -15.008 1 90.12 150 PHE B C 1
ATOM 6467 O O . PHE B 1 150 ? 11.555 -30.797 -14.047 1 90.12 150 PHE B O 1
ATOM 6474 N N . ALA B 1 151 ? 10.375 -29.781 -15.656 1 91 151 ALA B N 1
ATOM 6475 C CA . ALA B 1 151 ? 10.68 -28.469 -15.117 1 91 151 ALA B CA 1
ATOM 6476 C C . ALA B 1 151 ? 9.805 -28.141 -13.906 1 91 151 ALA B C 1
ATOM 6478 O O . ALA B 1 151 ? 8.852 -27.375 -14.008 1 91 151 ALA B O 1
ATOM 6479 N N . HIS B 1 152 ? 10.102 -28.766 -12.844 1 93.88 152 HIS B N 1
ATOM 6480 C CA . HIS B 1 152 ? 9.375 -28.656 -11.586 1 93.88 152 HIS B CA 1
ATOM 6481 C C . HIS B 1 152 ? 10.312 -28.266 -10.445 1 93.88 152 HIS B C 1
ATOM 6483 O O . HIS B 1 152 ? 11.508 -28.594 -10.477 1 93.88 152 HIS B O 1
ATOM 6489 N N . LYS B 1 153 ? 9.766 -27.609 -9.562 1 93.56 153 LYS B N 1
ATOM 6490 C CA . LYS B 1 153 ? 10.594 -27.141 -8.453 1 93.56 153 LYS B CA 1
ATOM 6491 C C . LYS B 1 153 ? 11.18 -28.297 -7.664 1 93.56 153 LYS B C 1
ATOM 6493 O O . LYS B 1 153 ? 12.289 -28.203 -7.129 1 93.56 153 LYS B O 1
ATOM 6498 N N . ASN B 1 154 ? 10.406 -29.328 -7.523 1 93.94 154 ASN B N 1
ATOM 6499 C CA . ASN B 1 154 ? 10.898 -30.547 -6.879 1 93.94 154 ASN B CA 1
ATOM 6500 C C . ASN B 1 154 ? 11.633 -31.438 -7.871 1 93.94 154 ASN B C 1
ATOM 6502 O O . ASN B 1 154 ? 11.523 -31.25 -9.086 1 93.94 154 ASN B O 1
ATOM 6506 N N . ILE B 1 155 ? 12.391 -32.312 -7.34 1 94.94 155 ILE B N 1
ATOM 6507 C CA . ILE B 1 155 ? 13.086 -33.281 -8.18 1 94.94 155 ILE B CA 1
ATOM 6508 C C . ILE B 1 155 ? 12.133 -34.438 -8.555 1 94.94 155 ILE B C 1
ATOM 6510 O O . ILE B 1 155 ? 11.625 -35.125 -7.676 1 94.94 155 ILE B O 1
ATOM 6514 N N . CYS B 1 156 ? 11.867 -34.562 -9.836 1 95 156 CYS B N 1
ATOM 6515 C CA . CYS B 1 156 ? 10.922 -35.562 -10.328 1 95 156 CYS B CA 1
ATOM 6516 C C . CYS B 1 156 ? 11.531 -36.344 -11.477 1 95 156 CYS B C 1
ATOM 6518 O O . CYS B 1 156 ? 12.242 -35.812 -12.312 1 95 156 CYS B O 1
ATOM 6520 N N . PHE B 1 157 ? 11.219 -37.625 -11.453 1 94.88 157 PHE B N 1
ATOM 6521 C CA . PHE B 1 157 ? 11.664 -38.531 -12.516 1 94.88 157 PHE B CA 1
ATOM 6522 C C . PHE B 1 157 ? 10.484 -39.219 -13.172 1 94.88 157 PHE B C 1
ATOM 6524 O O . PHE B 1 157 ? 9.484 -39.531 -12.508 1 94.88 157 PHE B O 1
ATOM 6531 N N . LYS B 1 158 ? 10.656 -39.469 -14.469 1 91.06 158 LYS B N 1
ATOM 6532 C CA . LYS B 1 158 ? 9.727 -40.344 -15.164 1 91.06 158 LYS B CA 1
ATOM 6533 C C . LYS B 1 158 ? 9.961 -41.812 -14.789 1 91.06 158 LYS B C 1
ATOM 6535 O O . LYS B 1 158 ? 11.109 -42.25 -14.734 1 91.06 158 LYS B O 1
ATOM 6540 N N . LEU B 1 159 ? 8.898 -42.438 -14.398 1 90.06 159 LEU B N 1
ATOM 6541 C CA . LEU B 1 159 ? 8.961 -43.844 -14.031 1 90.06 159 LEU B CA 1
ATOM 6542 C C . LEU B 1 159 ? 8.047 -44.688 -14.914 1 90.06 159 LEU B C 1
ATOM 6544 O O . LEU B 1 159 ? 6.824 -44.594 -14.812 1 90.06 159 LEU B O 1
ATOM 6548 N N . SER B 1 160 ? 8.648 -45.406 -15.797 1 85.88 160 SER B N 1
ATOM 6549 C CA . SER B 1 160 ? 7.887 -46.312 -16.656 1 85.88 160 SER B CA 1
ATOM 6550 C C . SER B 1 160 ? 7.859 -47.719 -16.094 1 85.88 160 SER B C 1
ATOM 6552 O O . SER B 1 160 ? 8.906 -48.344 -15.938 1 85.88 160 SER B O 1
ATOM 6554 N N . ILE B 1 161 ? 6.703 -48.219 -15.734 1 86.06 161 ILE B N 1
ATOM 6555 C CA . ILE B 1 161 ? 6.539 -49.562 -15.195 1 86.06 161 ILE B CA 1
ATOM 6556 C C . ILE B 1 161 ? 5.605 -50.375 -16.094 1 86.06 161 ILE B C 1
ATOM 6558 O O . ILE B 1 161 ? 4.418 -50.062 -16.203 1 86.06 161 ILE B O 1
ATOM 6562 N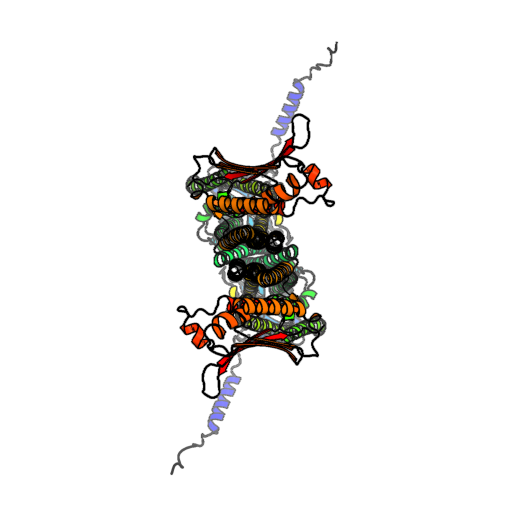 N . PRO B 1 162 ? 6.191 -51.438 -16.672 1 82.94 162 PRO B N 1
ATOM 6563 C CA . PRO B 1 162 ? 5.324 -52.281 -17.516 1 82.94 162 PRO B CA 1
ATOM 6564 C C . PRO B 1 162 ? 4.211 -52.969 -16.719 1 82.94 162 PRO B C 1
ATOM 6566 O O . PRO B 1 162 ? 4.316 -53.094 -15.508 1 82.94 162 PRO B O 1
ATOM 6569 N N . LEU B 1 163 ? 3.186 -53.375 -17.453 1 83.44 163 LEU B N 1
ATOM 6570 C CA . LEU B 1 163 ? 2.025 -54 -16.828 1 83.44 163 LEU B CA 1
ATOM 6571 C C . LEU B 1 163 ? 2.395 -55.375 -16.234 1 83.44 163 LEU B C 1
ATOM 6573 O O . LEU B 1 163 ? 3.102 -56.156 -16.875 1 83.44 163 LEU B O 1
ATOM 6577 N N . ALA B 1 164 ? 1.854 -55.562 -15.055 1 76.19 164 ALA B N 1
ATOM 6578 C CA . ALA B 1 164 ? 1.89 -56.844 -14.344 1 76.19 164 ALA B CA 1
ATOM 6579 C C . ALA B 1 164 ? 3.326 -57.312 -14.148 1 76.19 164 ALA B C 1
ATOM 6581 O O . ALA B 1 164 ? 3.574 -58.531 -14.023 1 76.19 164 ALA B O 1
ATOM 6582 N N . ASP B 1 165 ? 4.227 -56.438 -14.172 1 79.12 165 ASP B N 1
ATOM 6583 C CA . ASP B 1 165 ? 5.613 -56.812 -13.914 1 79.12 165 ASP B CA 1
ATOM 6584 C C . ASP B 1 165 ? 6.148 -56.125 -12.656 1 79.12 165 ASP B C 1
ATOM 6586 O O . ASP B 1 165 ? 5.711 -55.031 -12.305 1 79.12 165 ASP B O 1
ATOM 6590 N N . THR B 1 166 ? 6.914 -56.906 -11.961 1 88.12 166 THR B N 1
ATOM 6591 C CA . THR B 1 166 ? 7.586 -56.344 -10.797 1 88.12 166 THR B CA 1
ATOM 6592 C C . THR B 1 166 ? 8.906 -55.688 -11.203 1 88.12 166 THR B C 1
ATOM 6594 O O . THR B 1 166 ? 9.758 -56.312 -11.82 1 88.12 166 THR B O 1
ATOM 6597 N N . THR B 1 167 ? 8.992 -54.438 -10.984 1 91.62 167 THR B N 1
ATOM 6598 C CA . THR B 1 167 ? 10.203 -53.688 -11.297 1 91.62 167 THR B CA 1
ATOM 6599 C C . THR B 1 167 ? 10.984 -53.375 -10.031 1 91.62 167 THR B C 1
ATOM 6601 O O . THR B 1 167 ? 10.406 -52.906 -9.039 1 91.62 167 THR B O 1
ATOM 6604 N N . GLU B 1 168 ? 12.242 -53.688 -10.039 1 93.5 168 GLU B N 1
ATOM 6605 C CA . GLU B 1 168 ? 13.141 -53.344 -8.93 1 93.5 168 GLU B CA 1
ATOM 6606 C C . GLU B 1 168 ? 13.773 -51.969 -9.117 1 93.5 168 GLU B C 1
ATOM 6608 O O . GLU B 1 168 ? 14.312 -51.688 -10.18 1 93.5 168 GLU B O 1
ATOM 6613 N N . VAL B 1 169 ? 13.695 -51.188 -8.07 1 95.06 169 VAL B N 1
ATOM 6614 C CA . VAL B 1 169 ? 14.164 -49.812 -8.18 1 95.06 169 VAL B CA 1
ATOM 6615 C C . VAL B 1 169 ? 15.125 -49.5 -7.031 1 95.06 169 VAL B C 1
ATOM 6617 O O . VAL B 1 169 ? 14.898 -49.906 -5.895 1 95.06 169 VAL B O 1
ATOM 6620 N N . TYR B 1 170 ? 16.234 -48.812 -7.34 1 95.31 170 TYR B N 1
ATOM 6621 C CA . TYR B 1 170 ? 17.172 -48.281 -6.363 1 95.31 170 TYR B CA 1
ATOM 6622 C C . TYR B 1 170 ? 17.297 -46.781 -6.484 1 95.31 170 TYR B C 1
ATOM 6624 O O . TYR B 1 170 ? 17.25 -46.219 -7.59 1 95.31 170 TYR B O 1
ATOM 6632 N N . MET B 1 171 ? 17.422 -46.125 -5.359 1 95.62 171 MET B N 1
ATOM 6633 C CA . MET B 1 171 ? 17.656 -44.688 -5.34 1 95.62 171 MET B CA 1
ATOM 6634 C C . MET B 1 171 ? 18.828 -44.344 -4.422 1 95.62 171 MET B C 1
ATOM 6636 O O . MET B 1 171 ? 18.891 -44.812 -3.279 1 95.62 171 MET B O 1
ATOM 6640 N N . ARG B 1 172 ? 19.734 -43.594 -4.945 1 95.38 172 ARG B N 1
ATOM 6641 C CA . ARG B 1 172 ? 20.828 -43.062 -4.141 1 95.38 172 ARG B CA 1
ATOM 6642 C C . ARG B 1 172 ? 20.609 -41.594 -3.807 1 95.38 172 ARG B C 1
ATOM 6644 O O . ARG B 1 172 ? 20.453 -40.781 -4.707 1 95.38 172 ARG B O 1
ATOM 6651 N N . LEU B 1 173 ? 20.625 -41.25 -2.529 1 93.5 173 LEU B N 1
ATOM 6652 C CA . LEU B 1 173 ? 20.312 -39.906 -2.066 1 93.5 173 LEU B CA 1
ATOM 6653 C C . LEU B 1 173 ? 21.469 -39.312 -1.248 1 93.5 173 LEU B C 1
ATOM 6655 O O . LEU B 1 173 ? 21.938 -39.969 -0.302 1 93.5 173 LEU B O 1
ATOM 6659 N N . TYR B 1 174 ? 21.906 -38.156 -1.674 1 92.31 174 TYR B N 1
ATOM 6660 C CA . TYR B 1 174 ? 22.891 -37.406 -0.906 1 92.31 174 TYR B CA 1
ATOM 6661 C C . TYR B 1 174 ? 22.438 -35.969 -0.698 1 92.31 174 TYR B C 1
ATOM 6663 O O . TYR B 1 174 ? 22.047 -35.281 -1.651 1 92.31 174 TYR B O 1
ATOM 6671 N N . SER B 1 175 ? 22.438 -35.531 0.566 1 88.44 175 SER B N 1
ATOM 6672 C CA . SER B 1 175 ? 22.078 -34.156 0.897 1 88.44 175 SER B CA 1
ATOM 6673 C C . SER B 1 175 ? 23.016 -33.562 1.933 1 88.44 175 SER B C 1
ATOM 6675 O O . SER B 1 175 ? 23.375 -34.25 2.906 1 88.44 175 SER B O 1
ATOM 6677 N N . SER B 1 176 ? 23.375 -32.312 1.692 1 81.25 176 SER B N 1
ATOM 6678 C CA . SER B 1 176 ? 24.219 -31.578 2.641 1 81.25 176 SER B CA 1
ATOM 6679 C C . SER B 1 176 ? 23.391 -30.953 3.754 1 81.25 176 SER B C 1
ATOM 6681 O O . SER B 1 176 ? 23.938 -30.391 4.707 1 81.25 176 SER B O 1
ATOM 6683 N N . SER B 1 177 ? 22.156 -31.047 3.588 1 76.75 177 SER B N 1
ATOM 6684 C CA . SER B 1 177 ? 21.25 -30.547 4.609 1 76.75 177 SER B CA 1
ATOM 6685 C C . SER B 1 177 ? 20.328 -31.656 5.125 1 76.75 177 SER B C 1
ATOM 6687 O O . SER B 1 177 ? 20.234 -32.719 4.516 1 76.75 177 SER B O 1
ATOM 6689 N N . ILE B 1 178 ? 19.75 -31.344 6.246 1 74.69 178 ILE B N 1
ATOM 6690 C CA . ILE B 1 178 ? 18.859 -32.312 6.844 1 74.69 178 ILE B CA 1
ATOM 6691 C C . ILE B 1 178 ? 17.578 -32.438 6.012 1 74.69 178 ILE B C 1
ATOM 6693 O O . ILE B 1 178 ? 16.938 -31.422 5.719 1 74.69 178 ILE B O 1
ATOM 6697 N N . ASN B 1 179 ? 17.359 -33.656 5.531 1 77.75 179 ASN B N 1
ATOM 6698 C CA . ASN B 1 179 ? 16.172 -33.906 4.727 1 77.75 179 ASN B CA 1
ATOM 6699 C C . ASN B 1 179 ? 15.477 -35.219 5.16 1 77.75 179 ASN B C 1
ATOM 6701 O O . ASN B 1 179 ? 16.109 -36.094 5.703 1 77.75 179 ASN B O 1
ATOM 6705 N N . VAL B 1 180 ? 14.273 -35.281 4.953 1 74.62 180 VAL B N 1
ATOM 6706 C CA . VAL B 1 180 ? 13.508 -36.469 5.309 1 74.62 180 VAL B CA 1
ATOM 6707 C C . VAL B 1 180 ? 13.633 -37.531 4.207 1 74.62 180 VAL B C 1
ATOM 6709 O O . VAL B 1 180 ? 13.508 -38.719 4.465 1 74.62 180 VAL B O 1
ATOM 6712 N N . PHE B 1 181 ? 14.016 -37.219 3.016 1 83.81 181 PHE B N 1
ATOM 6713 C CA . PHE B 1 181 ? 14.102 -38.094 1.86 1 83.81 181 PHE B CA 1
ATOM 6714 C C . PHE B 1 181 ? 12.797 -38.875 1.668 1 83.81 181 PHE B C 1
ATOM 6716 O O . PHE B 1 181 ? 12.727 -40.062 1.951 1 83.81 181 PHE B O 1
ATOM 6723 N N . GLU B 1 182 ? 11.82 -38.156 1.116 1 84.62 182 GLU B N 1
ATOM 6724 C CA . GLU B 1 182 ? 10.492 -38.75 0.952 1 84.62 182 GLU B CA 1
ATOM 6725 C C . GLU B 1 182 ? 10.086 -38.781 -0.518 1 84.62 182 GLU B C 1
ATOM 6727 O O . GLU B 1 182 ? 9.328 -37.938 -0.986 1 84.62 182 GLU B O 1
ATOM 6732 N N . PRO B 1 183 ? 10.484 -39.906 -1.127 1 92.31 183 PRO B N 1
ATOM 6733 C CA . PRO B 1 183 ? 9.977 -40.094 -2.492 1 92.31 183 PRO B CA 1
ATOM 6734 C C . PRO B 1 183 ? 8.531 -40.562 -2.533 1 92.31 183 PRO B C 1
ATOM 6736 O O . PRO B 1 183 ? 8.117 -41.375 -1.701 1 92.31 183 PRO B O 1
ATOM 6739 N N . VAL B 1 184 ? 7.824 -40.031 -3.441 1 93.06 184 VAL B N 1
ATOM 6740 C CA . VAL B 1 184 ? 6.414 -40.375 -3.604 1 93.06 184 VAL B CA 1
ATOM 6741 C C . VAL B 1 184 ? 6.125 -40.688 -5.066 1 93.06 184 VAL B C 1
ATOM 6743 O O . VAL B 1 184 ? 6.562 -39.969 -5.965 1 93.06 184 VAL B O 1
ATOM 6746 N N . ILE B 1 185 ? 5.453 -41.781 -5.293 1 93.44 185 ILE B N 1
ATOM 6747 C CA . ILE B 1 185 ? 5.043 -42.156 -6.645 1 93.44 185 ILE B CA 1
ATOM 6748 C C . ILE B 1 185 ? 3.617 -41.688 -6.898 1 93.44 185 ILE B C 1
ATOM 6750 O O . ILE B 1 185 ? 2.723 -41.906 -6.082 1 93.44 185 ILE B O 1
ATOM 6754 N N . LYS B 1 186 ? 3.492 -40.969 -7.992 1 90.81 186 LYS B N 1
ATOM 6755 C CA . LYS B 1 186 ? 2.199 -40.406 -8.352 1 90.81 186 LYS B CA 1
ATOM 6756 C C . LYS B 1 186 ? 1.862 -40.688 -9.812 1 90.81 186 LYS B C 1
ATOM 6758 O O . LYS B 1 186 ? 2.748 -40.969 -10.617 1 90.81 186 LYS B O 1
ATOM 6763 N N . THR B 1 187 ? 0.543 -40.594 -10.039 1 87.25 187 THR B N 1
ATOM 6764 C CA . THR B 1 187 ? 0.111 -40.562 -11.43 1 87.25 187 THR B CA 1
ATOM 6765 C C . THR B 1 187 ? 0.319 -39.156 -12.008 1 87.25 187 THR B C 1
ATOM 6767 O O . THR B 1 187 ? 0.509 -38.188 -11.266 1 87.25 187 THR B O 1
ATOM 6770 N N . HIS B 1 188 ? 0.354 -39.031 -13.32 1 86.25 188 HIS B N 1
ATOM 6771 C CA . HIS B 1 188 ? 0.503 -37.75 -13.961 1 86.25 188 HIS B CA 1
ATOM 6772 C C . HIS B 1 188 ? -0.627 -36.812 -13.57 1 86.25 188 HIS B C 1
ATOM 6774 O O . HIS B 1 188 ? -0.398 -35.594 -13.352 1 86.25 188 HIS B O 1
ATOM 6780 N N . GLU B 1 189 ? -1.802 -37.281 -13.461 1 85 189 GLU B N 1
ATOM 6781 C CA . GLU B 1 189 ? -2.971 -36.469 -13.133 1 85 189 GLU B CA 1
ATOM 6782 C C . GLU B 1 189 ? -2.857 -35.875 -11.734 1 85 189 GLU B C 1
ATOM 6784 O O . GLU B 1 189 ? -3.086 -34.656 -11.539 1 85 189 GLU B O 1
ATOM 6789 N N . GLN B 1 190 ? -2.539 -36.719 -10.812 1 87.62 190 GLN B N 1
ATOM 6790 C CA . GLN B 1 190 ? -2.412 -36.25 -9.438 1 87.62 190 GLN B CA 1
ATOM 6791 C C . GLN B 1 190 ? -1.236 -35.312 -9.281 1 87.62 190 GLN B C 1
ATOM 6793 O O . GLN B 1 190 ? -1.328 -34.312 -8.547 1 87.62 190 GLN B O 1
ATOM 6798 N N . PHE B 1 191 ? -0.171 -35.656 -9.938 1 89.69 191 PHE B N 1
ATOM 6799 C CA . PHE B 1 191 ? 1.03 -34.844 -9.891 1 89.69 191 PHE B CA 1
ATOM 6800 C C . PHE B 1 191 ? 0.745 -33.438 -10.414 1 89.69 191 PHE B C 1
ATOM 6802 O O . PHE B 1 191 ? 1.1 -32.438 -9.766 1 89.69 191 PHE B O 1
ATOM 6809 N N . TYR B 1 192 ? 0.052 -33.375 -11.461 1 87.56 192 TYR B N 1
ATOM 6810 C CA . TYR B 1 192 ? -0.196 -32.062 -12.102 1 87.56 192 TYR B CA 1
ATOM 6811 C C . TYR B 1 192 ? -1.195 -31.25 -11.297 1 87.56 192 TYR B C 1
ATOM 6813 O O . TYR B 1 192 ? -1.005 -30.047 -11.109 1 87.56 192 TYR B O 1
ATOM 6821 N N . ALA B 1 193 ? -2.221 -31.859 -10.875 1 86.94 193 ALA B N 1
ATOM 6822 C CA . ALA B 1 193 ? -3.24 -31.156 -10.109 1 86.94 193 ALA B CA 1
ATOM 6823 C C . ALA B 1 193 ? -2.641 -30.516 -8.859 1 86.94 193 ALA B C 1
ATOM 6825 O O . ALA B 1 193 ? -2.889 -29.344 -8.57 1 86.94 193 ALA B O 1
ATOM 6826 N N . TYR B 1 194 ? -1.846 -31.234 -8.227 1 88 194 TYR B N 1
ATOM 6827 C CA . TYR B 1 194 ? -1.229 -30.75 -7 1 88 194 TYR B CA 1
ATOM 6828 C C . TYR B 1 194 ? -0.215 -29.641 -7.305 1 88 194 TYR B C 1
ATOM 6830 O O . TYR B 1 194 ? -0.162 -28.625 -6.609 1 88 194 TYR B O 1
ATOM 6838 N N . SER B 1 195 ? 0.567 -29.859 -8.312 1 91.56 195 SER B N 1
ATOM 6839 C CA . SER B 1 195 ? 1.609 -28.906 -8.664 1 91.56 195 SER B CA 1
ATOM 6840 C C . SER B 1 195 ? 1.012 -27.562 -9.07 1 91.56 195 SER B C 1
ATOM 6842 O O . SER B 1 195 ? 1.52 -26.5 -8.68 1 91.56 195 SER B O 1
ATOM 6844 N N . LEU B 1 196 ? -0.016 -27.609 -9.828 1 92 196 LEU B N 1
ATOM 6845 C CA . LEU B 1 196 ? -0.633 -26.359 -10.273 1 92 196 LEU B CA 1
ATOM 6846 C C . LEU B 1 196 ? -1.163 -25.562 -9.086 1 92 196 LEU B C 1
ATOM 6848 O O . LEU B 1 196 ? -0.993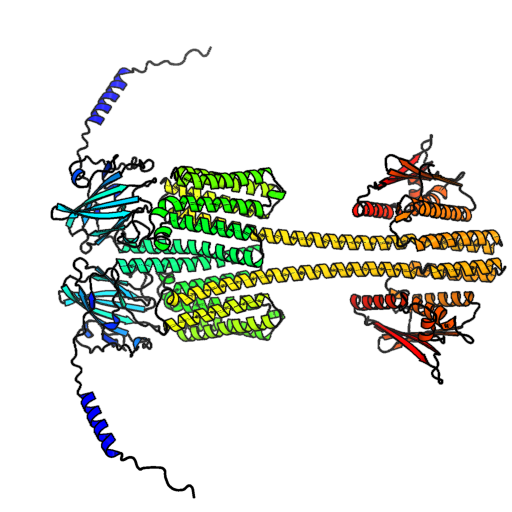 -24.344 -9.031 1 92 196 LEU B O 1
ATOM 6852 N N . LYS B 1 197 ? -1.762 -26.25 -8.172 1 89.38 197 LYS B N 1
ATOM 6853 C CA . LYS B 1 197 ? -2.268 -25.578 -6.977 1 89.38 197 LYS B CA 1
ATOM 6854 C C . LYS B 1 197 ? -1.13 -24.953 -6.172 1 89.38 197 LYS B C 1
ATOM 6856 O O . LYS B 1 197 ? -1.248 -23.828 -5.691 1 89.38 197 LYS B O 1
ATOM 6861 N N . GLU B 1 198 ? -0.104 -25.656 -6.031 1 90.56 198 GLU B N 1
ATOM 6862 C CA . GLU B 1 198 ? 1.055 -25.172 -5.289 1 90.56 198 GLU B CA 1
ATOM 6863 C C . GLU B 1 198 ? 1.688 -23.969 -5.98 1 90.56 198 GLU B C 1
ATOM 6865 O O . GLU B 1 198 ? 2.047 -22.984 -5.328 1 90.56 198 GLU B O 1
ATOM 6870 N N . TYR B 1 199 ? 1.818 -24 -7.254 1 92.44 199 TYR B N 1
ATOM 6871 C CA . TYR B 1 199 ? 2.486 -22.938 -8 1 92.44 199 TYR B CA 1
ATOM 6872 C C . TYR B 1 199 ? 1.646 -21.672 -8.016 1 92.44 199 TYR B C 1
ATOM 6874 O O . TYR B 1 199 ? 2.186 -20.562 -7.965 1 92.44 199 TYR B O 1
ATOM 6882 N N . VAL B 1 200 ? 0.364 -21.844 -8.086 1 92.69 200 VAL B N 1
ATOM 6883 C CA . VAL B 1 200 ? -0.489 -20.656 -8 1 92.69 200 VAL B CA 1
ATOM 6884 C C . VAL B 1 200 ? -0.318 -20 -6.637 1 92.69 200 VAL B C 1
ATOM 6886 O O . VAL B 1 200 ? -0.22 -18.766 -6.547 1 92.69 200 VAL B O 1
ATOM 6889 N N . LEU B 1 201 ? -0.293 -20.781 -5.645 1 92.25 201 LEU B N 1
ATOM 6890 C CA . LEU B 1 201 ? -0.138 -20.25 -4.293 1 92.25 201 LEU B CA 1
ATOM 6891 C C . LEU B 1 201 ? 1.202 -19.531 -4.145 1 92.25 201 LEU B C 1
ATOM 6893 O O . LEU B 1 201 ? 1.272 -18.453 -3.547 1 92.25 201 LEU B O 1
ATOM 6897 N N . LEU B 1 202 ? 2.209 -20.141 -4.652 1 93.94 202 LEU B N 1
ATOM 6898 C CA . LEU B 1 202 ? 3.525 -19.5 -4.621 1 93.94 202 LEU B CA 1
ATOM 6899 C C . LEU B 1 202 ? 3.516 -18.188 -5.398 1 93.94 202 LEU B C 1
ATOM 6901 O O . LEU B 1 202 ? 4.109 -17.203 -4.957 1 93.94 202 LEU B O 1
ATOM 6905 N N . GLY B 1 203 ? 2.844 -18.203 -6.516 1 94 203 GLY B N 1
ATOM 6906 C CA . GLY B 1 203 ? 2.697 -16.969 -7.27 1 94 203 GLY B CA 1
ATOM 6907 C C . GLY B 1 203 ? 1.999 -15.867 -6.488 1 94 203 GLY B C 1
ATOM 6908 O O . GLY B 1 203 ? 2.416 -14.703 -6.531 1 94 203 GLY B O 1
ATOM 6909 N N . VAL B 1 204 ? 1.016 -16.281 -5.793 1 93.44 204 VAL B N 1
ATOM 6910 C CA . VAL B 1 204 ? 0.282 -15.328 -4.969 1 93.44 204 VAL B CA 1
ATOM 6911 C C . VAL B 1 204 ? 1.226 -14.695 -3.949 1 93.44 204 VAL B C 1
ATOM 6913 O O . VAL B 1 204 ? 1.225 -13.469 -3.77 1 93.44 204 VAL B O 1
ATOM 6916 N N . PHE B 1 205 ? 2.033 -15.477 -3.377 1 93.38 205 PHE B N 1
ATOM 6917 C CA . PHE B 1 205 ? 2.992 -14.977 -2.395 1 93.38 205 PHE B CA 1
ATOM 6918 C C . PHE B 1 205 ? 3.975 -14.008 -3.039 1 93.38 205 PHE B C 1
ATOM 6920 O O . PHE B 1 205 ? 4.262 -12.945 -2.484 1 93.38 205 PHE B O 1
ATOM 6927 N N . TYR B 1 206 ? 4.422 -14.352 -4.184 1 94.69 206 TYR B N 1
ATOM 6928 C CA . TYR B 1 206 ? 5.387 -13.508 -4.871 1 94.69 206 TYR B CA 1
ATOM 6929 C C . TYR B 1 206 ? 4.746 -12.203 -5.324 1 94.69 206 TYR B C 1
ATOM 6931 O O . TYR B 1 206 ? 5.387 -11.148 -5.305 1 94.69 206 TYR B O 1
ATOM 6939 N N . GLY B 1 207 ? 3.492 -12.328 -5.703 1 93.06 207 GLY B N 1
ATOM 6940 C CA . GLY B 1 207 ? 2.771 -11.117 -6.055 1 93.06 207 GLY B CA 1
ATOM 6941 C C . GLY B 1 207 ? 2.633 -10.148 -4.895 1 93.06 207 GLY B C 1
ATOM 6942 O O . GLY B 1 207 ? 2.842 -8.945 -5.059 1 93.06 207 GLY B O 1
ATOM 6943 N N . PHE B 1 208 ? 2.35 -10.695 -3.744 1 92.25 208 PHE B N 1
ATOM 6944 C CA . PHE B 1 208 ? 2.271 -9.891 -2.535 1 92.25 208 PHE B CA 1
ATOM 6945 C C . PHE B 1 208 ? 3.582 -9.148 -2.291 1 92.25 208 PHE B C 1
ATOM 6947 O O . PHE B 1 208 ? 3.588 -7.941 -2.068 1 92.25 208 PHE B O 1
ATOM 6954 N N . MET B 1 209 ? 4.645 -9.859 -2.383 1 92.62 209 MET B N 1
ATOM 6955 C CA . MET B 1 209 ? 5.961 -9.305 -2.078 1 92.62 209 MET B CA 1
ATOM 6956 C C . MET B 1 209 ? 6.371 -8.266 -3.119 1 92.62 209 MET B C 1
ATOM 6958 O O . MET B 1 209 ? 6.91 -7.215 -2.773 1 92.62 209 MET B O 1
ATOM 6962 N N . LEU B 1 210 ? 6.066 -8.555 -4.332 1 92.56 210 LEU B N 1
ATOM 6963 C CA . LEU B 1 210 ? 6.461 -7.648 -5.406 1 92.56 210 LEU B CA 1
ATOM 6964 C C . LEU B 1 210 ? 5.715 -6.324 -5.301 1 92.56 210 LEU B C 1
ATOM 6966 O O . LEU B 1 210 ? 6.285 -5.262 -5.547 1 92.56 210 LEU B O 1
ATOM 6970 N N . LEU B 1 211 ? 4.48 -6.438 -4.941 1 90.25 211 LEU B N 1
ATOM 6971 C CA . LEU B 1 211 ? 3.717 -5.203 -4.789 1 90.25 211 LEU B CA 1
ATOM 6972 C C . LEU B 1 211 ? 4.242 -4.379 -3.621 1 90.25 211 LEU B C 1
ATOM 6974 O O . LEU B 1 211 ? 4.328 -3.152 -3.709 1 90.25 211 LEU B O 1
ATOM 6978 N N . ILE B 1 212 ? 4.578 -5.035 -2.574 1 88.75 212 ILE B N 1
ATOM 6979 C CA . ILE B 1 212 ? 5.109 -4.344 -1.408 1 88.75 212 ILE B CA 1
ATOM 6980 C C . ILE B 1 212 ? 6.426 -3.654 -1.773 1 88.75 212 ILE B C 1
ATOM 6982 O O . ILE B 1 212 ? 6.66 -2.506 -1.391 1 88.75 212 ILE B O 1
ATOM 6986 N N . ILE B 1 213 ? 7.238 -4.285 -2.533 1 91.62 213 ILE B N 1
ATOM 6987 C CA . ILE B 1 213 ? 8.523 -3.75 -2.979 1 91.62 213 ILE B CA 1
ATOM 6988 C C . ILE B 1 213 ? 8.289 -2.535 -3.875 1 91.62 213 ILE B C 1
ATOM 6990 O O . ILE B 1 213 ? 8.898 -1.483 -3.676 1 91.62 213 ILE B O 1
ATOM 6994 N N . LEU B 1 214 ? 7.348 -2.719 -4.707 1 87.31 214 LEU B N 1
ATOM 6995 C CA . LEU B 1 214 ? 7.07 -1.644 -5.652 1 87.31 214 LEU B CA 1
ATOM 6996 C C . LEU B 1 214 ? 6.508 -0.421 -4.938 1 87.31 214 LEU B C 1
ATOM 6998 O O . LEU B 1 214 ? 6.949 0.705 -5.18 1 87.31 214 LEU B O 1
ATOM 7002 N N . TYR B 1 215 ? 5.574 -0.6 -4.07 1 82.62 215 TYR B N 1
ATOM 7003 C CA . TYR B 1 215 ? 4.938 0.481 -3.328 1 82.62 215 TYR B CA 1
ATOM 7004 C C . TYR B 1 215 ? 5.953 1.235 -2.482 1 82.62 215 TYR B C 1
ATOM 7006 O O . TYR B 1 215 ? 5.965 2.469 -2.463 1 82.62 215 TYR B O 1
ATOM 7014 N N . ASN B 1 216 ? 6.789 0.528 -1.844 1 83.88 216 ASN B N 1
ATOM 7015 C CA . ASN B 1 216 ? 7.777 1.171 -0.984 1 83.88 216 ASN B CA 1
ATOM 7016 C C . ASN B 1 216 ? 8.875 1.847 -1.799 1 83.88 216 ASN B C 1
ATOM 7018 O O . ASN B 1 216 ? 9.414 2.875 -1.388 1 83.88 216 ASN B O 1
ATOM 7022 N N . PHE B 1 217 ? 9.109 1.294 -2.934 1 89.19 217 PHE B N 1
ATOM 7023 C CA . PHE B 1 217 ? 10.094 1.92 -3.809 1 89.19 217 PHE B CA 1
ATOM 7024 C C . PHE B 1 217 ? 9.57 3.244 -4.352 1 89.19 217 PHE B C 1
ATOM 7026 O O . PHE B 1 217 ? 10.297 4.238 -4.383 1 89.19 217 PHE B O 1
ATOM 7033 N N . ILE B 1 218 ? 8.367 3.287 -4.695 1 81.81 218 ILE B N 1
ATOM 7034 C CA . ILE B 1 218 ? 7.734 4.512 -5.18 1 81.81 218 ILE B CA 1
ATOM 7035 C C . ILE B 1 218 ? 7.676 5.539 -4.051 1 81.81 218 ILE B C 1
ATOM 7037 O O . ILE B 1 218 ? 7.953 6.719 -4.266 1 81.81 218 ILE B O 1
ATOM 7041 N N . SER B 1 219 ? 7.332 5.035 -2.873 1 78 219 SER B N 1
ATOM 7042 C CA . SER B 1 219 ? 7.293 5.914 -1.71 1 78 219 SER B CA 1
ATOM 7043 C C . SER B 1 219 ? 8.664 6.531 -1.436 1 78 219 SER B C 1
ATOM 7045 O O . SER B 1 219 ? 8.758 7.699 -1.055 1 78 219 SER B O 1
ATOM 7047 N N . PHE B 1 220 ? 9.766 5.84 -1.619 1 85.38 220 PHE B N 1
ATOM 7048 C CA . PHE B 1 220 ? 11.125 6.332 -1.456 1 85.38 220 PHE B CA 1
ATOM 7049 C C . PHE B 1 220 ? 11.438 7.422 -2.477 1 85.38 220 PHE B C 1
ATOM 7051 O O . PHE B 1 220 ? 12.039 8.445 -2.137 1 85.38 220 PHE B O 1
ATOM 7058 N N . LEU B 1 221 ? 10.961 7.262 -3.699 1 81.62 221 LEU B N 1
ATOM 7059 C CA . LEU B 1 221 ? 11.227 8.219 -4.77 1 81.62 221 LEU B CA 1
ATOM 7060 C C . LEU B 1 221 ? 10.477 9.523 -4.531 1 81.62 221 LEU B C 1
ATOM 7062 O O . LEU B 1 221 ? 10.992 10.602 -4.82 1 81.62 221 LEU B O 1
ATOM 7066 N N . ILE B 1 222 ? 9.328 9.391 -3.926 1 71.75 222 ILE B N 1
ATOM 7067 C CA . ILE B 1 222 ? 8.477 10.562 -3.738 1 71.75 222 ILE B CA 1
ATOM 7068 C C . ILE B 1 222 ? 8.867 11.281 -2.449 1 71.75 222 ILE B C 1
ATOM 7070 O O . ILE B 1 222 ? 9.07 12.5 -2.449 1 71.75 222 ILE B O 1
ATOM 7074 N N . LEU B 1 223 ? 9 10.508 -1.34 1 71.44 223 LEU B N 1
ATOM 7075 C CA . LEU B 1 223 ? 9.227 11.102 -0.03 1 71.44 223 LEU B CA 1
ATOM 7076 C C . LEU B 1 223 ? 10.719 11.281 0.243 1 71.44 223 LEU B C 1
ATOM 7078 O O . LEU B 1 223 ? 11.109 12.07 1.103 1 71.44 223 LEU B O 1
ATOM 7082 N N . ARG B 1 224 ? 11.562 10.516 -0.408 1 81.31 224 ARG B N 1
ATOM 7083 C CA . ARG B 1 224 ? 13.023 10.57 -0.295 1 81.31 224 ARG B CA 1
ATOM 7084 C C . ARG B 1 224 ? 13.469 10.297 1.138 1 81.31 224 ARG B C 1
ATOM 7086 O O . ARG B 1 224 ? 14.406 10.93 1.628 1 81.31 224 ARG B O 1
ATOM 7093 N N . VAL B 1 225 ? 12.695 9.398 1.817 1 80.31 225 VAL B N 1
ATOM 7094 C CA . VAL B 1 225 ? 13.07 8.945 3.154 1 80.31 225 VAL B CA 1
ATOM 7095 C C . VAL B 1 225 ? 13.797 7.609 3.061 1 80.31 225 VAL B C 1
ATOM 7097 O O . VAL B 1 225 ? 13.32 6.676 2.422 1 80.31 225 VAL B O 1
ATOM 7100 N N . THR B 1 226 ? 14.82 7.465 3.701 1 87.56 226 THR B N 1
ATOM 7101 C CA . THR B 1 226 ? 15.758 6.367 3.516 1 87.56 226 THR B CA 1
ATOM 7102 C C . THR B 1 226 ? 15.195 5.066 4.086 1 87.56 226 THR B C 1
ATOM 7104 O O . THR B 1 226 ? 15.531 3.979 3.609 1 87.56 226 THR B O 1
ATOM 7107 N N . HIS B 1 227 ? 14.414 5.145 5.141 1 86.69 227 HIS B N 1
ATOM 7108 C CA . HIS B 1 227 ? 13.945 3.893 5.723 1 86.69 227 HIS B CA 1
ATOM 7109 C C . HIS B 1 227 ? 13.086 3.113 4.738 1 86.69 227 HIS B C 1
ATOM 7111 O O . HIS B 1 227 ? 12.977 1.889 4.832 1 86.69 227 HIS B O 1
ATOM 7117 N N . TYR B 1 228 ? 12.516 3.809 3.707 1 86.5 228 TYR B N 1
ATOM 7118 C CA . TYR B 1 228 ? 11.789 3.104 2.658 1 86.5 228 TYR B CA 1
ATOM 7119 C C . TYR B 1 228 ? 12.734 2.281 1.794 1 86.5 228 TYR B C 1
ATOM 7121 O O . TYR B 1 228 ? 12.398 1.178 1.363 1 86.5 228 TYR B O 1
ATOM 7129 N N . LEU B 1 229 ? 13.867 2.852 1.538 1 91.19 229 LEU B N 1
ATOM 7130 C CA . LEU B 1 229 ? 14.852 2.137 0.732 1 91.19 229 LEU B CA 1
ATOM 7131 C C . LEU B 1 229 ? 15.359 0.898 1.464 1 91.19 229 LEU B C 1
ATOM 7133 O O . LEU B 1 229 ? 15.484 -0.173 0.867 1 91.19 229 LEU B O 1
ATOM 7137 N N . TYR B 1 230 ? 15.68 1.071 2.758 1 94.19 230 TYR B N 1
ATOM 7138 C CA . TYR B 1 230 ? 16.109 -0.07 3.557 1 94.19 230 TYR B CA 1
ATOM 7139 C C . TYR B 1 230 ? 15.039 -1.158 3.568 1 94.19 230 TYR B C 1
ATOM 7141 O O . TYR B 1 230 ? 15.359 -2.348 3.473 1 94.19 230 TYR B O 1
ATOM 7149 N N . TYR B 1 231 ? 13.844 -0.721 3.641 1 92.44 231 TYR B N 1
ATOM 7150 C CA . TYR B 1 231 ? 12.711 -1.641 3.654 1 92.44 231 TYR B CA 1
ATOM 7151 C C . TYR B 1 231 ? 12.609 -2.4 2.338 1 92.44 231 TYR B C 1
ATOM 7153 O O . TYR B 1 231 ? 12.32 -3.6 2.326 1 92.44 231 TYR B O 1
ATOM 7161 N N . VAL B 1 232 ? 12.875 -1.732 1.234 1 93.25 232 VAL B N 1
ATOM 7162 C CA . VAL B 1 232 ? 12.805 -2.332 -0.094 1 93.25 232 VAL B CA 1
ATOM 7163 C C . VAL B 1 232 ? 13.883 -3.404 -0.232 1 93.25 232 VAL B C 1
ATOM 7165 O O . VAL B 1 232 ? 13.609 -4.516 -0.689 1 93.25 232 VAL B O 1
ATOM 7168 N N . ILE B 1 233 ? 15.047 -3.146 0.18 1 95.75 233 ILE B N 1
ATOM 7169 C CA . ILE B 1 233 ? 16.141 -4.094 0.056 1 95.75 233 ILE B CA 1
ATOM 7170 C C . ILE B 1 233 ? 15.914 -5.281 0.986 1 95.75 233 ILE B C 1
ATOM 7172 O O . ILE B 1 233 ? 16.188 -6.426 0.619 1 95.75 233 ILE B O 1
ATOM 7176 N N . TYR B 1 234 ? 15.391 -4.961 2.191 1 95.44 234 TYR B N 1
ATOM 7177 C CA . TYR B 1 234 ? 14.992 -6.027 3.105 1 95.44 234 TYR B CA 1
ATOM 7178 C C . TYR B 1 234 ? 13.977 -6.961 2.451 1 95.44 234 TYR B C 1
ATOM 7180 O O . TYR B 1 234 ? 14.133 -8.18 2.492 1 95.44 234 TYR B O 1
ATOM 7188 N N . ALA B 1 235 ? 12.984 -6.426 1.818 1 94.81 235 ALA B N 1
ATOM 7189 C CA . ALA B 1 235 ? 11.922 -7.199 1.186 1 94.81 235 ALA B CA 1
ATOM 7190 C C . ALA B 1 235 ? 12.461 -8.016 0.015 1 94.81 235 ALA B C 1
ATOM 7192 O O . ALA B 1 235 ? 12.055 -9.164 -0.191 1 94.81 235 ALA B O 1
ATOM 7193 N N . ILE B 1 236 ? 13.398 -7.438 -0.75 1 96 236 ILE B N 1
ATOM 7194 C CA . ILE B 1 236 ? 14.008 -8.141 -1.873 1 96 236 ILE B CA 1
ATOM 7195 C C . ILE B 1 236 ? 14.82 -9.328 -1.358 1 96 236 ILE B C 1
ATOM 7197 O O . ILE B 1 236 ? 14.758 -10.422 -1.924 1 96 236 ILE B O 1
ATOM 7201 N N . GLY B 1 237 ? 15.539 -9.102 -0.333 1 94.88 237 GLY B N 1
ATOM 7202 C CA . GLY B 1 237 ? 16.297 -10.188 0.268 1 94.88 237 GLY B CA 1
ATOM 7203 C C . GLY B 1 237 ? 15.43 -11.336 0.734 1 94.88 237 GLY B C 1
ATOM 7204 O O . GLY B 1 237 ? 15.734 -12.5 0.463 1 94.88 237 GLY B O 1
ATOM 7205 N N . ILE B 1 238 ? 14.359 -11.039 1.352 1 94.19 238 ILE B N 1
ATOM 7206 C CA . ILE B 1 238 ? 13.453 -12.062 1.862 1 94.19 238 ILE B CA 1
ATOM 7207 C C . ILE B 1 238 ? 12.781 -12.789 0.697 1 94.19 238 ILE B C 1
ATOM 7209 O O . ILE B 1 238 ? 12.555 -13.992 0.763 1 94.19 238 ILE B O 1
ATOM 7213 N N . LEU B 1 239 ? 12.438 -12.031 -0.34 1 95.38 239 LEU B N 1
ATOM 7214 C CA . LEU B 1 239 ? 11.836 -12.648 -1.517 1 95.38 239 LEU B CA 1
ATOM 7215 C C . LEU B 1 239 ? 12.781 -13.672 -2.139 1 95.38 239 LEU B C 1
ATOM 7217 O O . LEU B 1 239 ? 12.367 -14.789 -2.469 1 95.38 239 LEU B O 1
ATOM 7221 N N . ILE B 1 240 ? 14 -13.328 -2.273 1 95.5 240 ILE B N 1
ATOM 7222 C CA . ILE B 1 240 ? 14.984 -14.227 -2.854 1 95.5 240 ILE B CA 1
ATOM 7223 C C . ILE B 1 240 ? 15.188 -15.43 -1.935 1 95.5 240 ILE B C 1
ATOM 7225 O O . ILE B 1 240 ? 15.297 -16.562 -2.404 1 95.5 240 ILE B O 1
ATOM 7229 N N . TYR B 1 241 ? 15.18 -15.148 -0.678 1 92.25 241 TYR B N 1
ATOM 7230 C CA . TYR B 1 241 ? 15.32 -16.219 0.3 1 92.25 241 TYR B CA 1
ATOM 7231 C C . TYR B 1 241 ? 14.172 -17.219 0.182 1 92.25 241 TYR B C 1
ATOM 7233 O O . TYR B 1 241 ? 14.398 -18.438 0.128 1 92.25 241 TYR B O 1
ATOM 7241 N N . LEU B 1 242 ? 12.992 -16.75 0.107 1 92.38 242 LEU B N 1
ATOM 7242 C CA . LEU B 1 242 ? 11.828 -17.625 0.027 1 92.38 242 LEU B CA 1
ATOM 7243 C C . LEU B 1 242 ? 11.797 -18.375 -1.302 1 92.38 242 LEU B C 1
ATOM 7245 O O . LEU B 1 242 ? 11.438 -19.547 -1.348 1 92.38 242 LEU B O 1
ATOM 7249 N N . MET B 1 243 ? 12.156 -17.688 -2.365 1 94.56 243 MET B N 1
ATOM 7250 C CA . MET B 1 243 ? 12.18 -18.359 -3.666 1 94.56 243 MET B CA 1
ATOM 7251 C C . MET B 1 243 ? 13.211 -19.484 -3.68 1 94.56 243 MET B C 1
ATOM 7253 O O . MET B 1 243 ? 12.992 -20.516 -4.309 1 94.56 243 MET B O 1
ATOM 7257 N N . SER B 1 244 ? 14.266 -19.188 -2.998 1 92.12 244 SER B N 1
ATOM 7258 C CA . SER B 1 244 ? 15.273 -20.234 -2.891 1 92.12 244 SER B CA 1
ATOM 7259 C C . SER B 1 244 ? 14.766 -21.406 -2.07 1 92.12 244 SER B C 1
ATOM 7261 O O . SER B 1 244 ? 14.898 -22.562 -2.484 1 92.12 244 SER B O 1
ATOM 7263 N N . LYS B 1 245 ? 14.078 -21.109 -1.014 1 88.06 245 LYS B N 1
ATOM 7264 C CA . LYS B 1 245 ? 13.586 -22.141 -0.108 1 88.06 245 LYS B CA 1
ATOM 7265 C C . LYS B 1 245 ? 12.43 -22.922 -0.736 1 88.06 245 LYS B C 1
ATOM 7267 O O . LYS B 1 245 ? 12.172 -24.062 -0.357 1 88.06 245 LYS B O 1
ATOM 7272 N N . ASN B 1 246 ? 11.828 -22.328 -1.673 1 91.25 246 ASN B N 1
ATOM 7273 C CA . ASN B 1 246 ? 10.703 -22.984 -2.326 1 91.25 246 ASN B CA 1
ATOM 7274 C C . ASN B 1 246 ? 11.141 -23.719 -3.594 1 91.25 246 ASN B C 1
ATOM 7276 O O . ASN B 1 246 ? 10.352 -24.422 -4.215 1 91.25 246 ASN B O 1
ATOM 7280 N N . GLY B 1 247 ? 12.32 -23.594 -4.008 1 92.75 247 GLY B N 1
ATOM 7281 C CA . GLY B 1 247 ? 12.828 -24.266 -5.188 1 92.75 247 GLY B CA 1
ATOM 7282 C C . GLY B 1 247 ? 12.586 -23.5 -6.473 1 92.75 247 GLY B C 1
ATOM 7283 O O . GLY B 1 247 ? 13.156 -23.812 -7.512 1 92.75 247 GLY B O 1
ATOM 7284 N N . THR B 1 248 ? 11.734 -22.453 -6.391 1 94.25 248 THR B N 1
ATOM 7285 C CA . THR B 1 248 ? 11.383 -21.703 -7.59 1 94.25 248 THR B CA 1
ATOM 7286 C C . THR B 1 248 ? 12.508 -20.75 -7.977 1 94.25 248 THR B C 1
ATOM 7288 O O . THR B 1 248 ? 12.609 -20.344 -9.133 1 94.25 248 THR B O 1
ATOM 7291 N N . GLY B 1 249 ? 13.391 -20.406 -7.039 1 94.62 249 GLY B N 1
ATOM 7292 C CA . GLY B 1 249 ? 14.547 -19.594 -7.383 1 94.62 249 GLY B CA 1
ATOM 7293 C C . GLY B 1 249 ? 15.477 -20.266 -8.375 1 94.62 249 GLY B C 1
ATOM 7294 O O . GLY B 1 249 ? 15.828 -19.688 -9.398 1 94.62 249 GLY B O 1
ATOM 7295 N N . PHE B 1 250 ? 15.75 -21.469 -7.992 1 94.88 250 PHE B N 1
ATOM 7296 C CA . PHE B 1 250 ? 16.609 -22.25 -8.875 1 94.88 250 PHE B CA 1
ATOM 7297 C C . PHE B 1 250 ? 15.93 -22.484 -10.219 1 94.88 250 PHE B C 1
ATOM 7299 O O . PHE B 1 250 ? 16.594 -22.438 -11.266 1 94.88 250 PHE B O 1
ATOM 7306 N N . GLN B 1 251 ? 14.672 -22.656 -10.227 1 94.38 251 GLN B N 1
ATOM 7307 C CA . GLN B 1 251 ? 13.906 -22.953 -11.43 1 94.38 251 GLN B CA 1
ATOM 7308 C C . GLN B 1 251 ? 13.844 -21.75 -12.359 1 94.38 251 GLN B C 1
ATOM 7310 O O . GLN B 1 251 ? 14.023 -21.875 -13.578 1 94.38 251 GLN B O 1
ATOM 7315 N N . TYR B 1 252 ? 13.727 -20.562 -11.82 1 93.12 252 TYR B N 1
ATOM 7316 C CA . TYR B 1 252 ? 13.383 -19.422 -12.68 1 93.12 252 TYR B CA 1
ATOM 7317 C C . TYR B 1 252 ? 14.492 -18.391 -12.688 1 93.12 252 TYR B C 1
ATOM 7319 O O . TYR B 1 252 ? 14.688 -17.688 -13.688 1 93.12 252 TYR B O 1
ATOM 7327 N N . LEU B 1 253 ? 15.266 -18.266 -11.656 1 93.81 253 LEU B N 1
ATOM 7328 C CA . LEU B 1 253 ? 16.203 -17.156 -11.562 1 93.81 253 LEU B CA 1
ATOM 7329 C C . LEU B 1 253 ? 17.609 -17.578 -11.961 1 93.81 253 LEU B C 1
ATOM 7331 O O . LEU B 1 253 ? 18.297 -16.875 -12.695 1 93.81 253 LEU B O 1
ATOM 7335 N N . TRP B 1 254 ? 18.047 -18.766 -11.383 1 95.12 254 TRP B N 1
ATOM 7336 C CA . TRP B 1 254 ? 19.406 -19.172 -11.695 1 95.12 254 TRP B CA 1
ATOM 7337 C C . TRP B 1 254 ? 19.453 -20.656 -12.062 1 95.12 254 TRP B C 1
ATOM 7339 O O . TRP B 1 254 ? 20.219 -21.422 -11.477 1 95.12 254 TRP B O 1
ATOM 7349 N N . PRO B 1 255 ? 18.797 -21.109 -13.109 1 93.44 255 PRO B N 1
ATOM 7350 C CA . PRO B 1 255 ? 18.703 -22.516 -13.492 1 93.44 255 PRO B CA 1
ATOM 7351 C C . PRO B 1 255 ? 20.047 -23.094 -13.984 1 93.44 255 PRO B C 1
ATOM 7353 O O . PRO B 1 255 ? 20.281 -24.281 -13.852 1 93.44 255 PRO B O 1
ATOM 7356 N N . ASP B 1 256 ? 20.922 -22.234 -14.453 1 93.88 256 ASP B N 1
ATOM 7357 C CA . ASP B 1 256 ? 22.172 -22.703 -15.07 1 93.88 256 ASP B CA 1
ATOM 7358 C C . ASP B 1 256 ? 23.328 -22.609 -14.086 1 93.88 256 ASP B C 1
ATOM 7360 O O . ASP B 1 256 ? 24.453 -23.016 -14.414 1 93.88 256 ASP B O 1
ATOM 7364 N N . PHE B 1 257 ? 23.047 -22.125 -12.891 1 94.06 257 PHE B N 1
ATOM 7365 C CA . PHE B 1 257 ? 24.125 -21.922 -11.938 1 94.06 257 PHE B CA 1
ATOM 7366 C C . PHE B 1 257 ? 23.844 -22.656 -10.633 1 94.06 257 PHE B C 1
ATOM 7368 O O . PHE B 1 257 ? 23.609 -22.016 -9.602 1 94.06 257 PHE B O 1
ATOM 7375 N N . PRO B 1 258 ? 24.078 -23.969 -10.648 1 93.88 258 PRO B N 1
ATOM 7376 C CA . PRO B 1 258 ? 23.766 -24.766 -9.453 1 93.88 258 PRO B CA 1
ATOM 7377 C C . PRO B 1 258 ? 24.656 -24.406 -8.266 1 93.88 258 PRO B C 1
ATOM 7379 O O . PRO B 1 258 ? 24.25 -24.609 -7.113 1 93.88 258 PRO B O 1
ATOM 7382 N N . GLN B 1 259 ? 25.797 -23.766 -8.414 1 89.25 259 GLN B N 1
ATOM 7383 C CA . GLN B 1 259 ? 26.719 -23.406 -7.34 1 89.25 259 GLN B CA 1
ATOM 7384 C C . GLN B 1 259 ? 26.094 -22.359 -6.418 1 89.25 259 GLN B C 1
ATOM 7386 O O . GLN B 1 259 ? 26.453 -22.266 -5.246 1 89.25 259 GLN B O 1
ATOM 7391 N N . ILE B 1 260 ? 25.156 -21.641 -6.922 1 90.31 260 ILE B N 1
ATOM 7392 C CA . ILE B 1 260 ? 24.516 -20.547 -6.176 1 90.31 260 ILE B CA 1
ATOM 7393 C C . ILE B 1 260 ? 23.609 -21.141 -5.098 1 90.31 260 ILE B C 1
ATOM 7395 O O . ILE B 1 260 ? 23.391 -20.516 -4.059 1 90.31 260 ILE B O 1
ATOM 7399 N N . ASN B 1 261 ? 23.156 -22.344 -5.281 1 89.69 261 ASN B N 1
ATOM 7400 C CA . ASN B 1 261 ? 22.188 -22.969 -4.383 1 89.69 261 ASN B CA 1
ATOM 7401 C C . ASN B 1 261 ? 22.75 -23.156 -2.982 1 89.69 261 ASN B C 1
ATOM 7403 O O . ASN B 1 261 ? 22.031 -23.078 -1.992 1 89.69 261 ASN B O 1
ATOM 7407 N N . SER B 1 262 ? 24.062 -23.359 -2.871 1 82.81 262 SER B N 1
ATOM 7408 C CA . SER B 1 262 ? 24.672 -23.641 -1.574 1 82.81 262 SER B CA 1
ATOM 7409 C C . SER B 1 262 ? 24.875 -22.359 -0.772 1 82.81 262 SER B C 1
ATOM 7411 O O . SER B 1 262 ? 25.031 -22.406 0.451 1 82.81 262 SER B O 1
ATOM 7413 N N . HIS B 1 263 ? 24.688 -21.188 -1.462 1 83.25 263 HIS B N 1
ATOM 7414 C CA . HIS B 1 263 ? 25.062 -19.953 -0.773 1 83.25 263 HIS B CA 1
ATOM 7415 C C . HIS B 1 263 ? 23.891 -18.969 -0.733 1 83.25 263 HIS B C 1
ATOM 7417 O O . HIS B 1 263 ? 23.875 -18.047 0.088 1 83.25 263 HIS B O 1
ATOM 7423 N N . ILE B 1 264 ? 23.016 -19.109 -1.546 1 87.38 264 ILE B N 1
ATOM 7424 C CA . ILE B 1 264 ? 22.031 -18.062 -1.783 1 87.38 264 ILE B CA 1
ATOM 7425 C C . ILE B 1 264 ? 21.125 -17.922 -0.56 1 87.38 264 ILE B C 1
ATOM 7427 O O . ILE B 1 264 ? 20.688 -16.812 -0.232 1 87.38 264 ILE B O 1
ATOM 7431 N N . ASP B 1 265 ? 20.828 -19 0.131 1 84.94 265 ASP B N 1
ATOM 7432 C CA . ASP B 1 265 ? 19.969 -18.938 1.309 1 84.94 265 ASP B CA 1
ATOM 7433 C C . ASP B 1 265 ? 20.594 -18.078 2.402 1 84.94 265 ASP B C 1
ATOM 7435 O O . ASP B 1 265 ? 19.953 -17.156 2.922 1 84.94 265 ASP B O 1
ATOM 7439 N N . SER B 1 266 ? 21.828 -18.391 2.672 1 82 266 SER B N 1
ATOM 7440 C CA . SER B 1 266 ? 22.531 -17.672 3.727 1 82 266 SER B CA 1
ATOM 7441 C C . SER B 1 266 ? 22.781 -16.219 3.326 1 82 266 SER B C 1
ATOM 7443 O O . SER B 1 266 ? 22.625 -15.312 4.141 1 82 266 SER B O 1
ATOM 7445 N N . LEU B 1 267 ? 23.125 -16 2.109 1 85 267 LEU B N 1
ATOM 7446 C CA . LEU B 1 267 ? 23.422 -14.656 1.64 1 85 267 LEU B CA 1
ATOM 7447 C C . LEU B 1 267 ? 22.188 -13.773 1.652 1 85 267 LEU B C 1
ATOM 7449 O O . LEU B 1 267 ? 22.234 -12.617 2.078 1 85 267 LEU B O 1
ATOM 7453 N N . SER B 1 268 ? 21.125 -14.328 1.17 1 89.56 268 SER B N 1
ATOM 7454 C CA . SER B 1 268 ? 19.891 -13.555 1.107 1 89.56 268 SER B CA 1
ATOM 7455 C C . SER B 1 268 ? 19.375 -13.227 2.504 1 89.56 268 SER B C 1
ATOM 7457 O O . SER B 1 268 ? 18.891 -12.117 2.752 1 89.56 268 SER B O 1
ATOM 7459 N N . LEU B 1 269 ? 19.484 -14.133 3.404 1 87.44 269 LEU B N 1
ATOM 7460 C CA . LEU B 1 269 ? 19.031 -13.906 4.773 1 87.44 269 LEU B CA 1
ATOM 7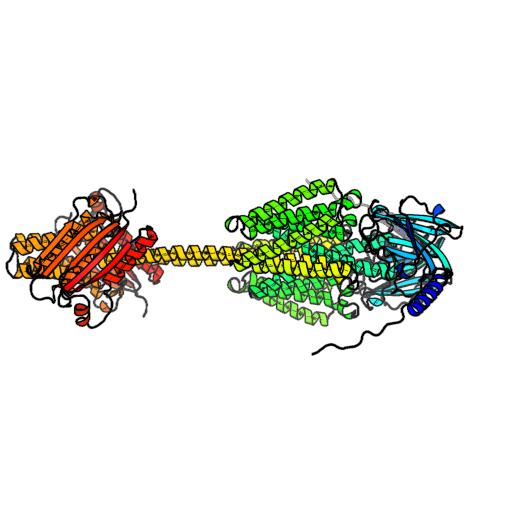461 C C . LEU B 1 269 ? 19.906 -12.867 5.469 1 87.44 269 LEU B C 1
ATOM 7463 O O . LEU B 1 269 ? 19.406 -12.023 6.211 1 87.44 269 LEU B O 1
ATOM 7467 N N . THR B 1 270 ? 21.188 -12.969 5.227 1 86.81 270 THR B N 1
ATOM 7468 C CA . THR B 1 270 ? 22.125 -12.023 5.828 1 86.81 270 THR B CA 1
ATOM 7469 C C . THR B 1 270 ? 21.844 -10.602 5.336 1 86.81 270 THR B C 1
ATOM 7471 O O . THR B 1 270 ? 21.797 -9.664 6.129 1 86.81 270 THR B O 1
ATOM 7474 N N . VAL B 1 271 ? 21.656 -10.484 4.086 1 89.06 271 VAL B N 1
ATOM 7475 C CA . VAL B 1 271 ? 21.344 -9.18 3.52 1 89.06 271 VAL B CA 1
ATOM 7476 C C . VAL B 1 271 ? 20.031 -8.656 4.102 1 89.06 271 VAL B C 1
ATOM 7478 O O . VAL B 1 271 ? 19.922 -7.469 4.422 1 89.06 271 VAL B O 1
ATOM 7481 N N . SER B 1 272 ? 19.094 -9.516 4.273 1 91.69 272 SER B N 1
ATOM 7482 C CA . SER B 1 272 ? 17.781 -9.133 4.812 1 91.69 272 SER B CA 1
ATOM 7483 C C . SER B 1 272 ? 17.906 -8.641 6.25 1 91.69 272 SER B C 1
ATOM 7485 O O . SER B 1 272 ? 17.312 -7.621 6.617 1 91.69 272 SER B O 1
ATOM 7487 N N . ILE B 1 273 ? 18.734 -9.281 7.027 1 91.06 273 ILE B N 1
ATOM 7488 C CA . ILE B 1 273 ? 18.875 -8.906 8.43 1 91.06 273 ILE B CA 1
ATOM 7489 C C . ILE B 1 273 ? 19.609 -7.578 8.547 1 91.06 273 ILE B C 1
ATOM 7491 O O . ILE B 1 273 ? 19.266 -6.742 9.391 1 91.06 273 ILE B O 1
ATOM 7495 N N . ILE B 1 274 ? 20.609 -7.391 7.715 1 92.25 274 ILE B N 1
ATOM 7496 C CA . ILE B 1 274 ? 21.359 -6.141 7.715 1 92.25 274 ILE B CA 1
ATOM 7497 C C . ILE B 1 274 ? 20.406 -4.973 7.434 1 92.25 274 ILE B C 1
ATOM 7499 O O . ILE B 1 274 ? 20.375 -3.996 8.188 1 92.25 274 ILE B O 1
ATOM 7503 N N . PHE B 1 275 ? 19.625 -5.164 6.48 1 94 275 PHE B N 1
ATOM 7504 C CA . PHE B 1 275 ? 18.797 -4.035 6.066 1 94 275 PHE B CA 1
ATOM 7505 C C . PHE B 1 275 ? 17.562 -3.908 6.953 1 94 275 PHE B C 1
ATOM 7507 O O . PHE B 1 275 ? 17.031 -2.812 7.117 1 94 275 PHE B O 1
ATOM 7514 N N . LEU B 1 276 ? 17.125 -4.992 7.535 1 93.25 276 LEU B N 1
ATOM 7515 C CA . LEU B 1 276 ? 16.094 -4.898 8.562 1 93.25 276 LEU B CA 1
ATOM 7516 C C . LEU B 1 276 ? 16.609 -4.121 9.773 1 93.25 276 LEU B C 1
ATOM 7518 O O . LEU B 1 276 ? 15.859 -3.35 10.383 1 93.25 276 LEU B O 1
ATOM 7522 N N . SER B 1 277 ? 17.844 -4.336 10.07 1 93.5 277 SER B N 1
ATOM 7523 C CA . SER B 1 277 ? 18.453 -3.617 11.18 1 93.5 277 SER B CA 1
ATOM 7524 C C . SER B 1 277 ? 18.547 -2.121 10.891 1 93.5 277 SER B C 1
ATOM 7526 O O . SER B 1 277 ? 18.203 -1.298 11.742 1 93.5 277 SER B O 1
ATOM 7528 N N . LEU B 1 278 ? 18.984 -1.83 9.711 1 93.62 278 LEU B N 1
ATOM 7529 C CA . LEU B 1 278 ? 19.078 -0.43 9.32 1 93.62 278 LEU B CA 1
ATOM 7530 C C . LEU B 1 278 ? 17.703 0.231 9.312 1 93.62 278 LEU B C 1
ATOM 7532 O O . LEU B 1 278 ? 17.562 1.369 9.766 1 93.62 278 LEU B O 1
ATOM 7536 N N . PHE B 1 279 ? 16.719 -0.467 8.867 1 94 279 PHE B N 1
ATOM 7537 C CA . PHE B 1 279 ? 15.344 0.022 8.859 1 94 279 PHE B CA 1
ATOM 7538 C C . PHE B 1 279 ? 14.844 0.278 10.273 1 94 279 PHE B C 1
ATOM 7540 O O . PHE B 1 279 ? 14.281 1.337 10.555 1 94 279 PHE B O 1
ATOM 7547 N N . THR B 1 280 ? 15.109 -0.697 11.086 1 91.94 280 THR B N 1
ATOM 7548 C CA . THR B 1 280 ? 14.617 -0.614 12.461 1 91.94 280 THR B CA 1
ATOM 7549 C C . THR B 1 280 ? 15.25 0.569 13.188 1 91.94 280 THR B C 1
ATOM 7551 O O . THR B 1 280 ? 14.57 1.304 13.898 1 91.94 280 THR B O 1
ATOM 7554 N N . MET B 1 281 ? 16.531 0.795 12.984 1 91.81 281 MET B N 1
ATOM 7555 C CA . MET B 1 281 ? 17.25 1.881 13.648 1 91.81 281 MET B CA 1
ATOM 7556 C C . MET B 1 281 ? 16.688 3.236 13.227 1 91.81 281 MET B C 1
ATOM 7558 O O . MET B 1 281 ? 16.531 4.133 14.055 1 91.81 281 MET B O 1
ATOM 7562 N N . GLU B 1 282 ? 16.406 3.328 11.992 1 88.44 282 GLU B N 1
ATOM 7563 C CA . GLU B 1 282 ? 15.914 4.598 11.469 1 88.44 282 GLU B CA 1
ATOM 7564 C C . GLU B 1 282 ? 14.438 4.793 11.805 1 88.44 282 GLU B C 1
ATOM 7566 O O . GLU B 1 282 ? 14.031 5.875 12.234 1 88.44 282 GLU B O 1
ATOM 7571 N N . PHE B 1 283 ? 13.641 3.812 11.633 1 88.56 283 PHE B N 1
ATOM 7572 C CA . PHE B 1 283 ? 12.195 3.889 11.797 1 88.56 283 PHE B CA 1
ATOM 7573 C C . PHE B 1 283 ? 11.828 4.133 13.258 1 88.56 283 PHE B C 1
ATOM 7575 O O . PHE B 1 283 ? 10.961 4.957 13.555 1 88.56 283 PHE B O 1
ATOM 7582 N N . LEU B 1 284 ? 12.508 3.398 14.117 1 87.38 284 LEU B N 1
ATOM 7583 C CA . LEU B 1 284 ? 12.195 3.518 15.539 1 87.38 284 LEU B CA 1
ATOM 7584 C C . LEU B 1 284 ? 13.016 4.633 16.188 1 87.38 284 LEU B C 1
ATOM 7586 O O . LEU B 1 284 ? 12.992 4.797 17.406 1 87.38 284 LEU B O 1
ATOM 7590 N N . GLN B 1 285 ? 13.797 5.312 15.406 1 84.44 285 GLN B N 1
ATOM 7591 C CA . GLN B 1 285 ? 14.578 6.457 15.859 1 84.44 285 GLN B CA 1
ATOM 7592 C C . GLN B 1 285 ? 15.438 6.09 17.078 1 84.44 285 GLN B C 1
ATOM 7594 O O . GLN B 1 285 ? 15.422 6.793 18.094 1 84.44 285 GLN B O 1
ATOM 7599 N N . ILE B 1 286 ? 16.094 5.105 16.906 1 84.31 286 ILE B N 1
ATOM 7600 C CA . ILE B 1 286 ? 16.875 4.543 18 1 84.31 286 ILE B CA 1
ATOM 7601 C C . ILE B 1 286 ? 18.109 5.395 18.234 1 84.31 286 ILE B C 1
ATOM 7603 O O . ILE B 1 286 ? 18.562 5.531 19.375 1 84.31 286 ILE B O 1
ATOM 7607 N N . LYS B 1 287 ? 18.656 6.031 17.234 1 77.5 287 LYS B N 1
ATOM 7608 C CA . LYS B 1 287 ? 19.891 6.816 17.359 1 77.5 287 LYS B CA 1
ATOM 7609 C C . LYS B 1 287 ? 19.688 7.984 18.312 1 77.5 287 LYS B C 1
ATOM 7611 O O . LYS B 1 287 ? 20.578 8.273 19.125 1 77.5 287 LYS B O 1
ATOM 7616 N N . LYS B 1 288 ? 18.562 8.555 18.297 1 75.12 288 LYS B N 1
ATOM 7617 C CA . LYS B 1 288 ? 18.312 9.766 19.062 1 75.12 288 LYS B CA 1
ATOM 7618 C C . LYS B 1 288 ? 17.906 9.43 20.5 1 75.12 288 LYS B C 1
ATOM 7620 O O . LYS B 1 288 ? 18.266 10.148 21.438 1 75.12 288 LYS B O 1
ATOM 7625 N N . GLN B 1 289 ? 17.391 8.195 20.688 1 75.62 289 GLN B N 1
ATOM 7626 C CA . GLN B 1 289 ? 16.734 7.996 21.984 1 75.62 289 GLN B CA 1
ATOM 7627 C C . GLN B 1 289 ? 17.484 6.965 22.828 1 75.62 289 GLN B C 1
ATOM 7629 O O . GLN B 1 289 ? 17.5 7.059 24.047 1 75.62 289 GLN B O 1
ATOM 7634 N N . GLN B 1 290 ? 17.984 6.012 22.125 1 82.06 290 GLN B N 1
ATOM 7635 C CA . GLN B 1 290 ? 18.578 4.914 22.875 1 82.06 290 GLN B CA 1
ATOM 7636 C C . GLN B 1 290 ? 19.906 4.477 22.266 1 82.06 290 GLN B C 1
ATOM 7638 O O . GLN B 1 290 ? 19.938 3.598 21.391 1 82.06 290 GLN B O 1
ATOM 7643 N N . LEU B 1 291 ? 21.031 4.828 22.781 1 83.25 291 LEU B N 1
ATOM 7644 C CA . LEU B 1 291 ? 22.359 4.598 22.219 1 83.25 291 LEU B CA 1
ATOM 7645 C C . LEU B 1 291 ? 22.781 3.141 22.375 1 83.25 291 LEU B C 1
ATOM 7647 O O . LEU B 1 291 ? 23.453 2.586 21.516 1 83.25 291 LEU B O 1
ATOM 7651 N N . HIS B 1 292 ? 22.297 2.523 23.438 1 87.06 292 HIS B N 1
ATOM 7652 C CA . HIS B 1 292 ? 22.672 1.131 23.656 1 87.06 292 HIS B CA 1
ATOM 7653 C C . HIS B 1 292 ? 22.047 0.218 22.609 1 87.06 292 HIS B C 1
ATOM 7655 O O . HIS B 1 292 ? 22.688 -0.739 22.156 1 87.06 292 HIS B O 1
ATOM 7661 N N . LEU B 1 293 ? 20.922 0.593 22.25 1 88 293 LEU B N 1
ATOM 7662 C CA . LEU B 1 293 ? 20.25 -0.202 21.219 1 88 293 LEU B CA 1
ATOM 7663 C C . LEU B 1 293 ? 20.875 0.048 19.844 1 88 293 LEU B C 1
ATOM 7665 O O . LEU B 1 293 ? 20.969 -0.866 19.031 1 88 293 LEU B O 1
ATOM 7669 N N . TYR B 1 294 ? 21.359 1.197 19.672 1 90.44 294 TYR B N 1
ATOM 7670 C CA . TYR B 1 294 ? 22.031 1.535 18.422 1 90.44 294 TYR B CA 1
ATOM 7671 C C . TYR B 1 294 ? 23.312 0.73 18.25 1 90.44 294 TYR B C 1
ATOM 7673 O O . TYR B 1 294 ? 23.578 0.181 17.188 1 90.44 294 TYR B O 1
ATOM 7681 N N . LYS B 1 295 ? 24.016 0.657 19.328 1 90.56 295 LYS B N 1
ATOM 7682 C CA . LYS B 1 295 ? 25.25 -0.116 19.312 1 90.56 295 LYS B CA 1
ATOM 7683 C C . LYS B 1 295 ? 24.969 -1.604 19.125 1 90.56 295 LYS B C 1
ATOM 7685 O O . LYS B 1 295 ? 25.75 -2.311 18.469 1 90.56 295 LYS B O 1
ATOM 7690 N N . LEU B 1 296 ? 23.891 -1.968 19.719 1 90.19 296 LEU B N 1
ATOM 7691 C CA . LEU B 1 296 ? 23.484 -3.359 19.562 1 90.19 296 LEU B CA 1
ATOM 7692 C C . LEU B 1 296 ? 23.219 -3.691 18.094 1 90.19 296 LEU B C 1
ATOM 7694 O O . LEU B 1 296 ? 23.688 -4.719 17.594 1 90.19 296 LEU B O 1
ATOM 7698 N N . PHE B 1 297 ? 22.562 -2.838 17.391 1 91.19 297 PHE B N 1
ATOM 7699 C CA . PHE B 1 297 ? 22.234 -3.08 15.992 1 91.19 297 PHE B CA 1
ATOM 7700 C C . PHE B 1 297 ? 23.484 -2.969 15.125 1 91.19 297 PHE B C 1
ATOM 7702 O O . PHE B 1 297 ? 23.625 -3.689 14.133 1 91.19 297 PHE B O 1
ATOM 7709 N N . GLN B 1 298 ? 24.359 -2.121 15.492 1 90.62 298 GLN B N 1
ATOM 7710 C CA . GLN B 1 298 ? 25.625 -2.043 14.781 1 90.62 298 GLN B CA 1
ATOM 7711 C C . GLN B 1 298 ? 26.422 -3.332 14.945 1 90.62 298 GLN B C 1
ATOM 7713 O O . GLN B 1 298 ? 27.078 -3.789 14 1 90.62 298 GLN B O 1
ATOM 7718 N N . CYS B 1 299 ? 26.281 -3.828 16.078 1 90.69 299 CYS B N 1
ATOM 7719 C CA . CYS B 1 299 ? 26.953 -5.098 16.328 1 90.69 299 CYS B CA 1
ATOM 7720 C C . CYS B 1 299 ? 26.344 -6.219 15.508 1 90.69 299 CYS B C 1
ATOM 7722 O O . CYS B 1 299 ? 27.047 -7.059 14.961 1 90.69 299 CYS B O 1
ATOM 7724 N N . ILE B 1 300 ? 25.094 -6.227 15.477 1 89.69 300 ILE B N 1
ATOM 7725 C CA . ILE B 1 300 ? 24.391 -7.234 14.688 1 89.69 300 ILE B CA 1
ATOM 7726 C C . ILE B 1 300 ? 24.797 -7.125 13.219 1 89.69 300 ILE B C 1
ATOM 7728 O O . ILE B 1 300 ? 25.094 -8.133 12.578 1 89.69 300 ILE B O 1
ATOM 7732 N N . ILE B 1 301 ? 24.906 -5.941 12.68 1 91.88 301 ILE B N 1
ATOM 7733 C CA . ILE B 1 301 ? 25.297 -5.715 11.289 1 91.88 301 ILE B CA 1
ATOM 7734 C C . ILE B 1 301 ? 26.719 -6.199 11.062 1 91.88 301 ILE B C 1
ATOM 7736 O O . ILE B 1 301 ? 27 -6.879 10.078 1 91.88 301 ILE B O 1
ATOM 7740 N N . CYS B 1 302 ? 27.531 -5.879 12.016 1 90.38 302 CYS B N 1
ATOM 7741 C CA . CYS B 1 302 ? 28.922 -6.309 11.906 1 90.38 302 CYS B CA 1
ATOM 7742 C C . CYS B 1 302 ? 29.016 -7.832 11.945 1 90.38 302 CYS B C 1
ATOM 7744 O O . CYS B 1 302 ? 29.781 -8.422 11.18 1 90.38 302 CYS B O 1
ATOM 7746 N N . LEU B 1 303 ? 28.266 -8.406 12.789 1 87 303 LEU B N 1
ATOM 7747 C CA . LEU B 1 303 ? 28.25 -9.867 12.898 1 87 303 LEU B CA 1
ATOM 7748 C C . LEU B 1 303 ? 27.75 -10.508 11.609 1 87 303 LEU B C 1
ATOM 7750 O O . LEU B 1 303 ? 28.234 -11.57 11.211 1 87 303 LEU B O 1
ATOM 7754 N N . GLN B 1 304 ? 26.797 -9.906 11 1 87.31 304 GLN B N 1
ATOM 7755 C CA . GLN B 1 304 ? 26.266 -10.414 9.734 1 87.31 304 GLN B CA 1
ATOM 7756 C C . GLN B 1 304 ? 27.297 -10.297 8.617 1 87.31 304 GLN B C 1
ATOM 7758 O O . GLN B 1 304 ? 27.422 -11.195 7.785 1 87.31 304 GLN B O 1
ATOM 7763 N N . VAL B 1 305 ? 27.969 -9.234 8.578 1 85.75 305 VAL B N 1
ATOM 7764 C CA . VAL B 1 305 ? 28.984 -9.039 7.562 1 85.75 305 VAL B CA 1
ATOM 7765 C C . VAL B 1 305 ? 30.109 -10.062 7.746 1 85.75 305 VAL B C 1
ATOM 7767 O O . VAL B 1 305 ? 30.578 -10.656 6.773 1 85.75 305 VAL B O 1
ATOM 7770 N N . ILE B 1 306 ? 30.406 -10.305 8.977 1 83.44 306 ILE B N 1
ATOM 7771 C CA . ILE B 1 306 ? 31.422 -11.312 9.289 1 83.44 306 ILE B CA 1
ATOM 7772 C C . ILE B 1 306 ? 30.906 -12.695 8.922 1 83.44 306 ILE B C 1
ATOM 7774 O O . ILE B 1 306 ? 31.656 -13.539 8.422 1 83.44 306 ILE B O 1
ATOM 7778 N N . GLY B 1 307 ? 29.641 -12.859 9.172 1 77.81 307 GLY B N 1
ATOM 7779 C CA . GLY B 1 307 ? 29.016 -14.125 8.828 1 77.81 307 GLY B CA 1
ATOM 7780 C C . GLY B 1 307 ? 29.062 -14.438 7.344 1 77.81 307 GLY B C 1
ATOM 7781 O O . GLY B 1 307 ? 29.281 -15.586 6.949 1 77.81 307 GLY B O 1
ATOM 7782 N N . ILE B 1 308 ? 28.891 -13.43 6.488 1 77.44 308 ILE B N 1
ATOM 7783 C CA . ILE B 1 308 ? 28.969 -13.609 5.043 1 77.44 308 ILE B CA 1
ATOM 7784 C C . ILE B 1 308 ? 30.359 -14.07 4.641 1 77.44 308 ILE B C 1
ATOM 7786 O O . ILE B 1 308 ? 30.516 -14.969 3.805 1 77.44 308 ILE B O 1
ATOM 7790 N N . VAL B 1 309 ? 31.281 -13.523 5.32 1 77 309 VAL B N 1
ATOM 7791 C CA . VAL B 1 309 ? 32.656 -13.836 4.996 1 77 309 VAL B CA 1
ATOM 7792 C C . VAL B 1 309 ? 33 -15.25 5.469 1 77 309 VAL B C 1
ATOM 7794 O O . VAL B 1 309 ? 33.625 -16.016 4.742 1 77 309 VAL B O 1
ATOM 7797 N N . LEU B 1 310 ? 32.5 -15.578 6.621 1 75.44 310 LEU B N 1
ATOM 7798 C CA . LEU B 1 310 ? 32.781 -16.891 7.184 1 75.44 310 LEU B CA 1
ATOM 7799 C C . LEU B 1 310 ? 32.031 -17.984 6.398 1 75.44 310 LEU B C 1
ATOM 7801 O O . LEU B 1 310 ? 32.562 -19.094 6.246 1 75.44 310 LEU B O 1
ATOM 7805 N N . HIS B 1 311 ? 30.781 -17.688 6.031 1 72.56 311 HIS B N 1
ATOM 7806 C CA . HIS B 1 311 ? 30.031 -18.656 5.23 1 72.56 311 HIS B CA 1
ATOM 7807 C C . HIS B 1 311 ? 30.781 -19.031 3.961 1 72.56 311 HIS B C 1
ATOM 7809 O O . HIS B 1 311 ? 30.734 -20.172 3.516 1 72.56 311 HIS B O 1
ATOM 7815 N N . GLY B 1 312 ? 31.344 -18.047 3.406 1 65.56 312 GLY B N 1
ATOM 7816 C CA . GLY B 1 312 ? 32.156 -18.359 2.246 1 65.56 312 GLY B CA 1
ATOM 7817 C C . GLY B 1 312 ? 33.281 -19.344 2.549 1 65.56 312 GLY B C 1
ATOM 7818 O O . GLY B 1 312 ? 33.656 -20.141 1.684 1 65.56 312 GLY B O 1
ATOM 7819 N N . ILE B 1 313 ? 33.594 -19.406 3.887 1 61.75 313 ILE B N 1
ATOM 7820 C CA . ILE B 1 313 ? 34.719 -20.25 4.277 1 61.75 313 ILE B CA 1
ATOM 7821 C C . ILE B 1 313 ? 34.188 -21.578 4.82 1 61.75 313 ILE B C 1
ATOM 7823 O O . ILE B 1 313 ? 34.688 -22.641 4.422 1 61.75 313 ILE B O 1
ATOM 7827 N N . ILE B 1 314 ? 33.312 -21.516 5.922 1 59.03 314 ILE B N 1
ATOM 7828 C CA . ILE B 1 314 ? 32.906 -22.719 6.637 1 59.03 314 ILE B CA 1
ATOM 7829 C C . ILE B 1 314 ? 31.531 -23.172 6.141 1 59.03 314 ILE B C 1
ATOM 7831 O O . ILE B 1 314 ? 31.219 -24.359 6.145 1 59.03 314 ILE B O 1
ATOM 7835 N N . CYS B 1 315 ? 31.078 -23.125 5.105 1 53.75 315 CYS B N 1
ATOM 7836 C CA . CYS B 1 315 ? 29.812 -23.422 4.43 1 53.75 315 CYS B CA 1
ATOM 7837 C C . CYS B 1 315 ? 28.797 -24 5.402 1 53.75 315 CYS B C 1
ATOM 7839 O O . CYS B 1 315 ? 28.219 -25.062 5.148 1 53.75 315 CYS B O 1
ATOM 7841 N N . SER B 1 316 ? 28.766 -23.766 6.793 1 57.81 316 SER B N 1
ATOM 7842 C CA . SER B 1 316 ? 27.781 -24.453 7.617 1 57.81 316 SER B CA 1
ATOM 7843 C C . SER B 1 316 ? 26.484 -23.656 7.719 1 57.81 316 SER B C 1
ATOM 7845 O O . SER B 1 316 ? 26.469 -22.562 8.289 1 57.81 316 SER B O 1
ATOM 7847 N N . THR B 1 317 ? 25.344 -24.062 7.039 1 63.47 317 THR B N 1
ATOM 7848 C CA . THR B 1 317 ? 24.078 -23.391 6.832 1 63.47 317 THR B CA 1
ATOM 7849 C C . THR B 1 317 ? 23.219 -23.469 8.094 1 63.47 317 THR B C 1
ATOM 7851 O O . THR B 1 317 ? 22.594 -22.484 8.492 1 63.47 317 THR B O 1
ATOM 7854 N N . PRO B 1 318 ? 23.359 -24.453 9.008 1 64.12 318 PRO B N 1
ATOM 7855 C CA . PRO B 1 318 ? 22.344 -24.531 10.062 1 64.12 318 PRO B CA 1
ATOM 7856 C C . PRO B 1 318 ? 22.625 -23.578 11.227 1 64.12 318 PRO B C 1
ATOM 7858 O O . PRO B 1 318 ? 21.688 -22.984 11.781 1 64.12 318 PRO B O 1
ATOM 7861 N N . ILE B 1 319 ? 23.891 -23.344 11.555 1 66 319 ILE B N 1
ATOM 7862 C CA . ILE B 1 319 ? 24.234 -22.453 12.672 1 66 319 ILE B CA 1
ATOM 7863 C C . ILE B 1 319 ? 23.828 -21.031 12.344 1 66 319 ILE B C 1
ATOM 7865 O O . ILE B 1 319 ? 23.328 -20.312 13.203 1 66 319 ILE B O 1
ATOM 7869 N N . PHE B 1 320 ? 23.969 -20.766 11.125 1 71.38 320 PHE B N 1
ATOM 7870 C CA . PHE B 1 320 ? 23.641 -19.406 10.703 1 71.38 320 PHE B CA 1
ATOM 7871 C C . PHE B 1 320 ? 22.125 -19.172 10.781 1 71.38 320 PHE B C 1
ATOM 7873 O O . PHE B 1 320 ? 21.688 -18.078 11.156 1 71.38 320 PHE B O 1
ATOM 7880 N N . THR B 1 321 ? 21.391 -20.172 10.508 1 69.75 321 THR B N 1
ATOM 7881 C CA . THR B 1 321 ? 19.938 -20.047 10.555 1 69.75 321 THR B CA 1
ATOM 7882 C C . THR B 1 321 ? 19.453 -19.859 11.984 1 69.75 321 THR B C 1
ATOM 7884 O O . THR B 1 321 ? 18.578 -19.047 12.258 1 69.75 321 THR B O 1
ATOM 7887 N N . ILE B 1 322 ? 20.062 -20.531 12.883 1 72.12 322 ILE B N 1
ATOM 7888 C CA . ILE B 1 322 ? 19.672 -20.438 14.289 1 72.12 322 ILE B CA 1
ATOM 7889 C C . ILE B 1 322 ? 20.031 -19.047 14.828 1 72.12 322 ILE B C 1
ATOM 7891 O O . ILE B 1 322 ? 19.234 -18.438 15.555 1 72.12 322 ILE B O 1
ATOM 7895 N N . PHE B 1 323 ? 21.156 -18.625 14.43 1 75.69 323 PHE B N 1
ATOM 7896 C CA . PHE B 1 323 ? 21.594 -17.312 14.859 1 75.69 323 PHE B CA 1
ATOM 7897 C C . PHE B 1 323 ? 20.641 -16.234 14.336 1 75.69 323 PHE B C 1
ATOM 7899 O O . PHE B 1 323 ? 20.328 -15.273 15.047 1 75.69 323 PHE B O 1
ATOM 7906 N N . ASN B 1 324 ? 20.203 -16.406 13.195 1 77 324 ASN B N 1
ATOM 7907 C CA . ASN B 1 324 ? 19.312 -15.422 12.602 1 77 324 ASN B CA 1
ATOM 7908 C C . ASN B 1 324 ? 17.938 -15.438 13.266 1 77 324 ASN B C 1
ATOM 7910 O O . ASN B 1 324 ? 17.297 -14.398 13.391 1 77 324 ASN B O 1
ATOM 7914 N N . ILE B 1 325 ? 17.562 -16.578 13.703 1 77.31 325 ILE B N 1
ATOM 7915 C CA . ILE B 1 325 ? 16.297 -16.672 14.43 1 77.31 325 ILE B CA 1
ATOM 7916 C C . ILE B 1 325 ? 16.406 -15.906 15.75 1 77.31 325 ILE B C 1
ATOM 7918 O O . ILE B 1 325 ? 15.453 -15.227 16.156 1 77.31 325 ILE B O 1
ATOM 7922 N N . LEU B 1 326 ? 17.531 -15.953 16.297 1 80.56 326 LEU B N 1
ATOM 7923 C CA . LEU B 1 326 ? 17.766 -15.242 17.547 1 80.56 326 LEU B CA 1
ATOM 7924 C C . LEU B 1 326 ? 17.734 -13.734 17.328 1 80.56 326 LEU B C 1
ATOM 7926 O O . LEU B 1 326 ? 17.203 -12.984 18.156 1 80.56 326 LEU B O 1
ATOM 7930 N N . PHE B 1 327 ? 18.281 -13.359 16.266 1 84.19 327 PHE B N 1
ATOM 7931 C CA . PHE B 1 327 ? 18.312 -11.93 15.961 1 84.19 327 PHE B CA 1
ATOM 7932 C C . PHE B 1 327 ? 16.891 -11.406 15.742 1 84.19 327 PHE B C 1
ATOM 7934 O O . PHE B 1 327 ? 16.578 -10.273 16.109 1 84.19 327 PHE B O 1
ATOM 7941 N N . ILE B 1 328 ? 16.047 -12.234 15.18 1 83 328 ILE B N 1
ATOM 7942 C CA . ILE B 1 328 ? 14.664 -11.828 14.93 1 83 328 ILE B CA 1
ATOM 7943 C C . ILE B 1 328 ? 13.961 -11.539 16.25 1 83 328 ILE B C 1
ATOM 7945 O O . ILE B 1 328 ? 13.125 -10.641 16.344 1 83 328 ILE B O 1
ATOM 7949 N N . GLN B 1 329 ? 14.359 -12.25 17.297 1 87.88 329 GLN B N 1
ATOM 7950 C CA . GLN B 1 329 ? 13.766 -12.008 18.609 1 87.88 329 GLN B CA 1
ATOM 7951 C C . GLN B 1 329 ? 14.188 -10.656 19.172 1 87.88 329 GLN B C 1
ATOM 7953 O O . GLN B 1 329 ? 13.422 -10.016 19.906 1 87.88 329 GLN B O 1
ATOM 7958 N N . ILE B 1 330 ? 15.32 -10.266 18.797 1 89.62 330 ILE B N 1
ATOM 7959 C CA . ILE B 1 330 ? 15.82 -8.969 19.25 1 89.62 330 ILE B CA 1
ATOM 7960 C C . ILE B 1 330 ? 14.969 -7.852 18.656 1 89.62 330 ILE B C 1
ATOM 7962 O O . ILE B 1 330 ? 14.664 -6.859 19.328 1 89.62 330 ILE B O 1
ATOM 7966 N N . PHE B 1 331 ? 14.57 -7.996 17.438 1 91.06 331 PHE B N 1
ATOM 7967 C CA . PHE B 1 331 ? 13.727 -6.996 16.797 1 91.06 331 PHE B CA 1
ATOM 7968 C C . PHE B 1 331 ? 12.398 -6.852 17.531 1 91.06 331 PHE B C 1
ATOM 7970 O O . PHE B 1 331 ? 11.898 -5.738 17.703 1 91.06 331 PHE B O 1
ATOM 7977 N N . PHE B 1 332 ? 11.906 -8.008 17.953 1 90.38 332 PHE B N 1
ATOM 7978 C CA . PHE B 1 332 ? 10.664 -8 18.719 1 90.38 332 PHE B CA 1
ATOM 7979 C C . PHE B 1 332 ? 10.844 -7.238 20.016 1 90.38 332 PHE B C 1
ATOM 7981 O O . PHE B 1 332 ? 10.016 -6.387 20.375 1 90.38 332 PHE B O 1
ATOM 7988 N N . TRP B 1 333 ? 11.898 -7.488 20.641 1 90.31 333 TRP B N 1
ATOM 7989 C CA . TRP B 1 333 ? 12.148 -6.879 21.938 1 90.31 333 TRP B CA 1
ATOM 7990 C C . TRP B 1 333 ? 12.359 -5.371 21.812 1 90.31 333 TRP B C 1
ATOM 7992 O O . TRP B 1 333 ? 11.875 -4.594 22.625 1 90.31 333 TRP B O 1
ATOM 8002 N N . VAL B 1 334 ? 13.062 -4.984 20.875 1 90.81 334 VAL B N 1
ATOM 8003 C CA . VAL B 1 334 ? 13.344 -3.568 20.672 1 90.81 334 VAL B CA 1
ATOM 8004 C C . VAL B 1 334 ? 12.062 -2.828 20.312 1 90.81 334 VAL B C 1
ATOM 8006 O O . VAL B 1 334 ? 11.82 -1.717 20.797 1 90.81 334 VAL B O 1
ATOM 8009 N N . GLY B 1 335 ? 11.266 -3.451 19.438 1 90.19 335 GLY B N 1
ATOM 8010 C CA . GLY B 1 335 ? 9.977 -2.857 19.125 1 90.19 335 GLY B CA 1
ATOM 8011 C C . GLY B 1 335 ? 9.078 -2.684 20.328 1 90.19 335 GLY B C 1
ATOM 8012 O O . GLY B 1 335 ? 8.445 -1.637 20.5 1 90.19 335 GLY B O 1
ATOM 8013 N N . TYR B 1 336 ? 9.117 -3.68 21.172 1 91.25 336 TYR B N 1
ATOM 8014 C CA . TYR B 1 336 ? 8.305 -3.645 22.375 1 91.25 336 TYR B CA 1
ATOM 8015 C C . TYR B 1 336 ? 8.781 -2.549 23.328 1 91.25 336 TYR B C 1
ATOM 8017 O O . TYR B 1 336 ? 7.969 -1.838 23.922 1 91.25 336 TYR B O 1
ATOM 8025 N N . ASN B 1 337 ? 10.07 -2.387 23.453 1 90.19 337 ASN B N 1
ATOM 8026 C CA . ASN B 1 337 ? 10.656 -1.354 24.297 1 90.19 337 ASN B CA 1
ATOM 8027 C C . ASN B 1 337 ? 10.273 0.044 23.828 1 90.19 337 ASN B C 1
ATOM 8029 O O . ASN B 1 337 ? 9.969 0.918 24.641 1 90.19 337 ASN B O 1
ATOM 8033 N N . ARG B 1 338 ? 10.289 0.237 22.594 1 89.06 338 ARG B N 1
ATOM 8034 C CA . ARG B 1 338 ? 9.953 1.544 22.047 1 89.06 338 ARG B CA 1
ATOM 8035 C C . ARG B 1 338 ? 8.461 1.825 22.172 1 89.06 338 ARG B C 1
ATOM 8037 O O . ARG B 1 338 ? 8.055 2.977 22.344 1 89.06 338 ARG B O 1
ATOM 8044 N N . TYR B 1 339 ? 7.695 0.848 22.094 1 90.44 339 TYR B N 1
ATOM 8045 C CA . TYR B 1 339 ? 6.262 1.008 22.297 1 90.44 339 TYR B CA 1
ATOM 8046 C C . TYR B 1 339 ? 5.957 1.437 23.734 1 90.44 339 TYR B C 1
ATOM 8048 O O . TYR B 1 339 ? 5.16 2.348 23.953 1 90.44 339 TYR B O 1
ATOM 8056 N N . LYS B 1 340 ? 6.625 0.835 24.641 1 90.38 340 LYS B N 1
ATOM 8057 C CA . LYS B 1 340 ? 6.43 1.167 26.062 1 90.38 340 LYS B CA 1
ATOM 8058 C C . LYS B 1 340 ? 6.871 2.598 26.344 1 90.38 340 LYS B C 1
ATOM 8060 O O . LYS B 1 340 ? 6.32 3.254 27.234 1 90.38 340 LYS B O 1
ATOM 8065 N N . LYS B 1 341 ? 7.727 3.1 25.578 1 87.88 341 LYS B N 1
ATOM 8066 C CA . LYS B 1 341 ? 8.258 4.445 25.797 1 87.88 341 LYS B CA 1
ATOM 8067 C C . LYS B 1 341 ? 7.402 5.488 25.078 1 87.88 341 LYS B C 1
ATOM 8069 O O . LYS B 1 341 ? 7.758 6.668 25.031 1 87.88 341 LYS B O 1
ATOM 8074 N N . GLY B 1 342 ? 6.363 4.992 24.344 1 82.06 342 GLY B N 1
ATOM 8075 C CA . GLY B 1 342 ? 5.371 5.965 23.906 1 82.06 342 GLY B CA 1
ATOM 8076 C C . GLY B 1 342 ? 5.23 6.055 22.406 1 82.06 342 GLY B C 1
ATOM 8077 O O . GLY B 1 342 ? 4.395 6.805 21.906 1 82.06 342 GLY B O 1
ATOM 8078 N N . LEU B 1 343 ? 6.047 5.324 21.703 1 84.06 343 LEU B N 1
ATOM 8079 C CA . LEU B 1 343 ? 5.898 5.348 20.25 1 84.06 343 LEU B CA 1
ATOM 8080 C C . LEU B 1 343 ? 4.723 4.48 19.812 1 84.06 343 LEU B C 1
ATOM 8082 O O . LEU B 1 343 ? 4.836 3.256 19.75 1 84.06 343 LEU B O 1
ATOM 8086 N N . LYS B 1 344 ? 3.635 5.031 19.438 1 84.38 344 LYS B N 1
ATOM 8087 C CA . LYS B 1 344 ? 2.396 4.316 19.125 1 84.38 344 LYS B CA 1
ATOM 8088 C C . LYS B 1 344 ? 2.555 3.449 17.891 1 84.38 344 LYS B C 1
ATOM 8090 O O . LYS B 1 344 ? 2.033 2.332 17.828 1 84.38 344 LYS B O 1
ATOM 8095 N N . SER B 1 345 ? 3.283 3.986 16.906 1 84.44 345 SER B N 1
ATOM 8096 C CA . SER B 1 345 ? 3.457 3.254 15.664 1 84.44 345 SER B CA 1
ATOM 8097 C C . SER B 1 345 ? 4.254 1.973 15.875 1 84.44 345 SER B C 1
ATOM 8099 O O . SER B 1 345 ? 4.203 1.058 15.055 1 84.44 345 SER B O 1
ATOM 8101 N N . ALA B 1 346 ? 4.953 1.798 17 1 90.44 346 ALA B N 1
ATOM 8102 C CA . ALA B 1 346 ? 5.777 0.632 17.312 1 90.44 346 ALA B CA 1
ATOM 8103 C C . ALA B 1 346 ? 4.91 -0.577 17.656 1 90.44 346 ALA B C 1
ATOM 8105 O O . ALA B 1 346 ? 5.379 -1.718 17.609 1 90.44 346 ALA B O 1
ATOM 8106 N N . LEU B 1 347 ? 3.682 -0.358 17.984 1 90.5 347 LEU B N 1
ATOM 8107 C CA . LEU B 1 347 ? 2.775 -1.46 18.281 1 90.5 347 LEU B CA 1
ATOM 8108 C C . LEU B 1 347 ? 2.617 -2.379 17.078 1 90.5 347 LEU B C 1
ATOM 8110 O O . LEU B 1 347 ? 2.703 -3.602 17.203 1 90.5 347 LEU B O 1
ATOM 8114 N N . TRP B 1 348 ? 2.371 -1.8 15.938 1 89.75 348 TRP B N 1
ATOM 8115 C CA . TRP B 1 348 ? 2.201 -2.58 14.711 1 89.75 348 TRP B CA 1
ATOM 8116 C C . TRP B 1 348 ? 3.498 -3.283 14.336 1 89.75 348 TRP B C 1
ATOM 8118 O O . TRP B 1 348 ? 3.475 -4.383 13.773 1 89.75 348 TRP B O 1
ATOM 8128 N N . PHE B 1 349 ? 4.59 -2.619 14.656 1 92.62 349 PHE B N 1
ATOM 8129 C CA . PHE B 1 349 ? 5.895 -3.242 14.477 1 92.62 349 PHE B CA 1
ATOM 8130 C C . PHE B 1 349 ? 6.02 -4.5 15.328 1 92.62 349 PHE B C 1
ATOM 8132 O O . PHE B 1 349 ? 6.504 -5.531 14.852 1 92.62 349 PHE B O 1
ATOM 8139 N N . VAL B 1 350 ? 5.559 -4.441 16.5 1 93.19 350 VAL B N 1
ATOM 8140 C CA . VAL B 1 350 ? 5.609 -5.574 17.422 1 93.19 350 VAL B CA 1
ATOM 8141 C C . VAL B 1 350 ? 4.707 -6.691 16.906 1 93.19 350 VAL B C 1
ATOM 8143 O O . VAL B 1 350 ? 5.094 -7.863 16.906 1 93.19 350 VAL B O 1
ATOM 8146 N N . PHE B 1 351 ? 3.539 -6.363 16.422 1 92 351 PHE B N 1
ATOM 8147 C CA . PHE B 1 351 ? 2.621 -7.359 15.883 1 92 351 PHE B CA 1
ATOM 8148 C C . PHE B 1 351 ? 3.238 -8.07 14.688 1 92 351 PHE B C 1
ATOM 8150 O O . PHE B 1 351 ? 3.027 -9.273 14.492 1 92 351 PHE B O 1
ATOM 8157 N N . ALA B 1 352 ? 3.986 -7.336 13.867 1 92.5 352 ALA B N 1
ATOM 8158 C CA . ALA B 1 352 ? 4.645 -7.91 12.695 1 92.5 352 ALA B CA 1
ATOM 8159 C C . ALA B 1 352 ? 5.562 -9.062 13.102 1 92.5 352 ALA B C 1
ATOM 8161 O O . ALA B 1 352 ? 5.543 -10.125 12.477 1 92.5 352 ALA B O 1
ATOM 8162 N N . PHE B 1 353 ? 6.242 -8.898 14.195 1 92.31 353 PHE B N 1
ATOM 8163 C CA . PHE B 1 353 ? 7.219 -9.906 14.586 1 92.31 353 PHE B CA 1
ATOM 8164 C C . PHE B 1 353 ? 6.559 -11 15.422 1 92.31 353 PHE B C 1
ATOM 8166 O O . PHE B 1 353 ? 7.004 -12.148 15.406 1 92.31 353 PHE B O 1
ATOM 8173 N N . VAL B 1 354 ? 5.473 -10.695 16.094 1 91.5 354 VAL B N 1
ATOM 8174 C CA . VAL B 1 354 ? 4.723 -11.719 16.812 1 91.5 354 VAL B CA 1
ATOM 8175 C C . VAL B 1 354 ? 4.133 -12.719 15.828 1 91.5 354 VAL B C 1
ATOM 8177 O O . VAL B 1 354 ? 4.258 -13.93 16.016 1 91.5 354 VAL B O 1
ATOM 8180 N N . PHE B 1 355 ? 3.607 -12.227 14.805 1 91.62 355 PHE B N 1
ATOM 8181 C CA . PHE B 1 355 ? 2.984 -13.102 13.828 1 91.62 355 PHE B CA 1
ATOM 8182 C C . PHE B 1 355 ? 4.039 -13.867 13.031 1 91.62 355 PHE B C 1
ATOM 8184 O O . PHE B 1 355 ? 3.84 -15.031 12.68 1 91.62 355 PHE B O 1
ATOM 8191 N N . LEU B 1 356 ? 5.133 -13.203 12.719 1 91.44 356 LEU B N 1
ATOM 8192 C CA . LEU B 1 356 ? 6.215 -13.914 12.047 1 91.44 356 LEU B CA 1
ATOM 8193 C C . LEU B 1 356 ? 6.691 -15.086 12.891 1 91.44 356 LEU B C 1
ATOM 8195 O O . LEU B 1 356 ? 6.91 -16.188 12.359 1 91.44 356 LEU B O 1
ATOM 8199 N N . ASN B 1 357 ? 6.773 -14.867 14.203 1 89.94 357 ASN B N 1
ATOM 8200 C CA . ASN B 1 357 ? 7.219 -15.922 15.102 1 89.94 357 ASN B CA 1
ATOM 8201 C C . ASN B 1 357 ? 6.191 -17.047 15.203 1 89.94 357 ASN B C 1
ATOM 8203 O O . ASN B 1 357 ? 6.555 -18.219 15.281 1 89.94 357 ASN B O 1
ATOM 8207 N N . LEU B 1 358 ? 4.98 -16.688 15.188 1 91 358 LEU B N 1
ATOM 8208 C CA . LEU B 1 358 ? 3.916 -17.688 15.25 1 91 358 LEU B CA 1
ATOM 8209 C C . LEU B 1 358 ? 3.936 -18.594 14.023 1 91 358 LEU B C 1
ATOM 8211 O O . LEU B 1 358 ? 3.881 -19.812 14.148 1 91 358 LEU B O 1
ATOM 8215 N N . PHE B 1 359 ? 4.039 -18 12.891 1 91 359 PHE B N 1
ATOM 8216 C CA . PHE B 1 359 ? 4.031 -18.781 11.656 1 91 359 PHE B CA 1
ATOM 8217 C C . PHE B 1 359 ? 5.332 -19.562 11.5 1 91 359 PHE B C 1
ATOM 8219 O O . PHE B 1 359 ? 5.348 -20.641 10.922 1 91 359 PHE B O 1
ATOM 8226 N N . PHE B 1 360 ? 6.359 -18.969 12.008 1 86.75 360 PHE B N 1
ATOM 8227 C CA . PHE B 1 360 ? 7.621 -19.719 12.016 1 86.75 360 PHE B CA 1
ATOM 8228 C C . PHE B 1 360 ? 7.516 -20.953 12.898 1 86.75 360 PHE B C 1
ATOM 8230 O O . PHE B 1 360 ? 8.062 -22 12.562 1 86.75 360 PHE B O 1
ATOM 8237 N N . LEU B 1 361 ? 6.805 -20.781 13.969 1 86.56 361 LEU B N 1
ATOM 8238 C CA . LEU B 1 361 ? 6.586 -21.906 14.859 1 86.56 361 LEU B CA 1
ATOM 8239 C C . LEU B 1 361 ? 5.793 -23 14.156 1 86.56 361 LEU B C 1
ATOM 8241 O O . LEU B 1 361 ? 6.121 -24.188 14.281 1 86.56 361 LEU B O 1
ATOM 8245 N N . ILE B 1 362 ? 4.863 -22.625 13.414 1 89.62 362 ILE B N 1
ATOM 8246 C CA . ILE B 1 362 ? 4.055 -23.594 12.672 1 89.62 362 ILE B CA 1
ATOM 8247 C C . ILE B 1 362 ? 4.922 -24.297 11.633 1 89.62 362 ILE B C 1
ATOM 8249 O O . ILE B 1 362 ? 4.863 -25.531 11.5 1 89.62 362 ILE B O 1
ATOM 8253 N N . PHE B 1 363 ? 5.723 -23.531 11 1 86.19 363 PHE B N 1
ATOM 8254 C CA . PHE B 1 363 ? 6.625 -24.078 9.992 1 86.19 363 PHE B CA 1
ATOM 8255 C C . PHE B 1 363 ? 7.598 -25.062 10.617 1 86.19 363 PHE B C 1
ATOM 8257 O O . PHE B 1 363 ? 7.824 -26.156 10.078 1 86.19 363 PHE B O 1
ATOM 8264 N N . TRP B 1 364 ? 8.047 -24.672 11.773 1 79.62 364 TRP B N 1
ATOM 8265 C CA . TRP B 1 364 ? 9.016 -25.516 12.469 1 79.62 364 TRP B CA 1
ATOM 8266 C C . TRP B 1 364 ? 8.367 -26.797 12.977 1 79.62 364 TRP B C 1
ATOM 8268 O O . TRP B 1 364 ? 8.961 -27.875 12.906 1 79.62 364 TRP B O 1
ATOM 8278 N N . LEU B 1 365 ? 7.168 -26.719 13.438 1 83 365 LEU B N 1
ATOM 8279 C CA . LEU B 1 365 ? 6.438 -27.891 13.922 1 83 365 LEU B CA 1
ATOM 8280 C C . LEU B 1 365 ? 6.145 -28.859 12.789 1 83 365 LEU B C 1
ATOM 8282 O O . LEU B 1 365 ? 6.141 -30.078 12.992 1 83 365 LEU B O 1
ATOM 8286 N N . GLU B 1 366 ? 5.945 -28.344 11.648 1 81.19 366 GLU B N 1
ATOM 8287 C CA . GLU B 1 366 ? 5.75 -29.172 10.461 1 81.19 366 GLU B CA 1
ATOM 8288 C C . GLU B 1 366 ? 7.059 -29.828 10.023 1 81.19 366 GLU B C 1
ATOM 8290 O O . GLU B 1 366 ? 7.07 -31 9.633 1 81.19 366 GLU B O 1
ATOM 8295 N N . TYR B 1 367 ? 8.039 -29.047 10.148 1 70.94 367 TYR B N 1
ATOM 8296 C CA . TYR B 1 367 ? 9.344 -29.516 9.719 1 70.94 367 TYR B CA 1
ATOM 8297 C C . TYR B 1 367 ? 9.797 -30.719 10.547 1 70.94 367 TYR B C 1
ATOM 8299 O O . TYR B 1 367 ? 10.414 -31.641 10.023 1 70.94 367 TYR B O 1
ATOM 8307 N N . ILE B 1 368 ? 9.438 -30.781 11.906 1 70.62 368 ILE B N 1
ATOM 8308 C CA . ILE B 1 368 ? 9.82 -31.875 12.773 1 70.62 368 ILE B CA 1
ATOM 8309 C C . ILE B 1 368 ? 8.719 -32.938 12.789 1 70.62 368 ILE B C 1
ATOM 8311 O O . ILE B 1 368 ? 8.742 -33.844 13.617 1 70.62 368 ILE B O 1
ATOM 8315 N N . ASN B 1 369 ? 7.684 -32.812 11.945 1 71.94 369 ASN B N 1
ATOM 8316 C CA . ASN B 1 369 ? 6.598 -33.75 11.719 1 71.94 369 ASN B CA 1
ATOM 8317 C C . ASN B 1 369 ? 5.668 -33.844 12.922 1 71.94 369 ASN B C 1
ATOM 8319 O O . ASN B 1 369 ? 5.164 -34.906 13.25 1 71.94 369 ASN B O 1
ATOM 8323 N N . TRP B 1 370 ? 5.625 -32.781 13.625 1 74.62 370 TRP B N 1
ATOM 8324 C CA . TRP B 1 370 ? 4.648 -32.688 14.711 1 74.62 370 TRP B CA 1
ATOM 8325 C C . TRP B 1 370 ? 3.283 -32.25 14.18 1 74.62 370 TRP B C 1
ATOM 8327 O O . TRP B 1 370 ? 2.256 -32.531 14.805 1 74.62 370 TRP B O 1
ATOM 8337 N N . LEU B 1 371 ? 3.342 -31.672 13.047 1 80.88 371 LEU B N 1
ATOM 8338 C CA . LEU B 1 371 ? 2.121 -31.297 12.344 1 80.88 371 LEU B CA 1
ATOM 8339 C C . LEU B 1 371 ? 2.043 -31.969 10.984 1 80.88 371 LEU B C 1
ATOM 8341 O O . LEU B 1 371 ? 3.062 -32.156 10.312 1 80.88 371 LEU B O 1
ATOM 8345 N N . PRO B 1 372 ? 0.812 -32.344 10.672 1 80.69 372 PRO B N 1
ATOM 8346 C CA . PRO B 1 372 ? 0.67 -32.938 9.352 1 80.69 372 PRO B CA 1
ATOM 8347 C C . PRO B 1 372 ? 1.039 -32 8.211 1 80.69 372 PRO B C 1
ATOM 8349 O O . PRO B 1 372 ? 0.827 -30.797 8.32 1 80.69 372 PRO B O 1
ATOM 8352 N N . SER B 1 373 ? 1.596 -32.656 7.23 1 77.25 373 SER B N 1
ATOM 8353 C CA . SER B 1 373 ? 2.02 -31.891 6.074 1 77.25 373 SER B CA 1
ATOM 8354 C C . SER B 1 373 ? 0.828 -31.484 5.215 1 77.25 373 SER B C 1
ATOM 8356 O O . SER B 1 373 ? 0.016 -32.312 4.832 1 77.25 373 SER B O 1
ATOM 8358 N N . SER B 1 374 ? 0.557 -30.219 5.266 1 79 374 SER B N 1
ATOM 8359 C CA . SER B 1 374 ? -0.433 -29.594 4.387 1 79 374 SER B CA 1
ATOM 8360 C C . SER B 1 374 ? 0.146 -28.391 3.662 1 79 374 SER B C 1
ATOM 8362 O O . SER B 1 374 ? 1.242 -27.922 3.988 1 79 374 SER B O 1
ATOM 8364 N N . ILE B 1 375 ? -0.52 -28.047 2.637 1 80.19 375 ILE B N 1
ATOM 8365 C CA . ILE B 1 375 ? -0.063 -26.875 1.895 1 80.19 375 ILE B CA 1
ATOM 8366 C C . ILE B 1 375 ? 0.084 -25.688 2.844 1 80.19 375 ILE B C 1
ATOM 8368 O O . ILE B 1 375 ? 1.062 -24.938 2.766 1 80.19 375 ILE B O 1
ATOM 8372 N N . PHE B 1 376 ? -0.757 -25.641 3.773 1 82.12 376 PHE B N 1
ATOM 8373 C CA . PHE B 1 376 ? -0.756 -24.531 4.727 1 82.12 376 PHE B CA 1
ATOM 8374 C C . PHE B 1 376 ? 0.465 -24.594 5.637 1 82.12 376 PHE B C 1
ATOM 8376 O O . PHE B 1 376 ? 1.139 -23.594 5.859 1 82.12 376 PHE B O 1
ATOM 8383 N N . THR B 1 377 ? 0.738 -25.75 6.094 1 86.12 377 THR B N 1
ATOM 8384 C CA . THR B 1 377 ? 1.811 -25.891 7.07 1 86.12 377 THR B CA 1
ATOM 8385 C C . THR B 1 377 ? 3.176 -25.797 6.395 1 86.12 377 THR B C 1
ATOM 8387 O O . THR B 1 377 ? 4.117 -25.25 6.965 1 86.12 377 THR B O 1
ATOM 8390 N N . VAL B 1 378 ? 3.221 -26.281 5.172 1 84.88 378 VAL B N 1
ATOM 8391 C CA . VAL B 1 378 ? 4.496 -26.266 4.461 1 84.88 378 VAL B CA 1
ATOM 8392 C C . VAL B 1 378 ? 4.867 -24.828 4.094 1 84.88 378 VAL B C 1
ATOM 8394 O O . VAL B 1 378 ? 6.035 -24.438 4.184 1 84.88 378 VAL B O 1
ATOM 8397 N N . TYR B 1 379 ? 3.855 -24.016 3.795 1 89.81 379 TYR B N 1
ATOM 8398 C CA . TYR B 1 379 ? 4.141 -22.656 3.361 1 89.81 379 TYR B CA 1
ATOM 8399 C C . TYR B 1 379 ? 3.773 -21.656 4.445 1 89.81 379 TYR B C 1
ATOM 8401 O O . TYR B 1 379 ? 3.461 -20.5 4.148 1 89.81 379 TYR B O 1
ATOM 8409 N N . ALA B 1 380 ? 3.77 -22.094 5.645 1 90.56 380 ALA B N 1
ATOM 8410 C CA . ALA B 1 380 ? 3.453 -21.234 6.781 1 90.56 380 ALA B CA 1
ATOM 8411 C C . ALA B 1 380 ? 4.438 -20.078 6.883 1 90.56 380 ALA B C 1
ATOM 8413 O O . ALA B 1 380 ? 4.051 -18.953 7.211 1 90.56 380 ALA B O 1
ATOM 8414 N N . LEU B 1 381 ? 5.656 -20.344 6.566 1 89.38 381 LEU B N 1
ATOM 8415 C CA . LEU B 1 381 ? 6.664 -19.297 6.621 1 89.38 381 LEU B CA 1
ATOM 8416 C C . LEU B 1 381 ? 6.352 -18.188 5.613 1 89.38 381 LEU B C 1
ATOM 8418 O O . LEU B 1 381 ? 6.492 -17 5.922 1 89.38 381 LEU B O 1
ATOM 8422 N N . ASN B 1 382 ? 5.938 -18.547 4.438 1 92.31 382 ASN B N 1
ATOM 8423 C CA . ASN B 1 382 ? 5.551 -17.578 3.426 1 92.31 382 ASN B CA 1
ATOM 8424 C C . ASN B 1 382 ? 4.387 -16.703 3.898 1 92.31 382 ASN B C 1
ATOM 8426 O O . ASN B 1 382 ? 4.406 -15.484 3.729 1 92.31 382 ASN B O 1
ATOM 8430 N N . ILE B 1 383 ? 3.48 -17.328 4.5 1 90.62 383 ILE B N 1
ATOM 8431 C CA . ILE B 1 383 ? 2.312 -16.609 5 1 90.62 383 ILE B CA 1
ATOM 8432 C C . ILE B 1 383 ? 2.734 -15.641 6.109 1 90.62 383 ILE B C 1
ATOM 8434 O O . ILE B 1 383 ? 2.297 -14.492 6.137 1 90.62 383 ILE B O 1
ATOM 8438 N N . GLY B 1 384 ? 3.582 -16.172 6.961 1 92.12 384 GLY B N 1
ATOM 8439 C CA . GLY B 1 384 ? 4.062 -15.344 8.055 1 92.12 384 GLY B CA 1
ATOM 8440 C C . GLY B 1 384 ? 4.789 -14.094 7.574 1 92.12 384 GLY B C 1
ATOM 8441 O O . GLY B 1 384 ? 4.605 -13.016 8.133 1 92.12 384 GLY B O 1
ATOM 8442 N N . VAL B 1 385 ? 5.535 -14.242 6.562 1 92 385 VAL B N 1
ATOM 8443 C CA . VAL B 1 385 ? 6.293 -13.117 6.008 1 92 385 VAL B CA 1
ATOM 8444 C C . VAL B 1 385 ? 5.332 -12.094 5.414 1 92 385 VAL B C 1
ATOM 8446 O O . VAL B 1 385 ? 5.508 -10.883 5.605 1 92 385 VAL B O 1
ATOM 8449 N N . ILE B 1 386 ? 4.344 -12.578 4.754 1 89.94 386 ILE B N 1
ATOM 8450 C CA . ILE B 1 386 ? 3.367 -11.672 4.164 1 89.94 386 ILE B CA 1
ATOM 8451 C C . ILE B 1 386 ? 2.664 -10.883 5.266 1 89.94 386 ILE B C 1
ATOM 8453 O O . ILE B 1 386 ? 2.523 -9.656 5.168 1 89.94 386 ILE B O 1
ATOM 8457 N N . VAL B 1 387 ? 2.268 -11.562 6.246 1 89.44 387 VAL B N 1
ATOM 8458 C CA . VAL B 1 387 ? 1.565 -10.93 7.355 1 89.44 387 VAL B CA 1
ATOM 8459 C C . VAL B 1 387 ? 2.477 -9.906 8.031 1 89.44 387 VAL B C 1
ATOM 8461 O O . VAL B 1 387 ? 2.039 -8.797 8.367 1 89.44 387 VAL B O 1
ATOM 8464 N N . GLN B 1 388 ? 3.689 -10.297 8.195 1 92.19 388 GLN B N 1
ATOM 8465 C CA . GLN B 1 388 ? 4.664 -9.383 8.781 1 92.19 388 GLN B CA 1
ATOM 8466 C C . GLN B 1 388 ? 4.785 -8.102 7.961 1 92.19 388 GLN B C 1
ATOM 8468 O O . GLN B 1 388 ? 4.785 -7.004 8.516 1 92.19 388 GLN B O 1
ATOM 8473 N N . PHE B 1 389 ? 4.887 -8.258 6.703 1 89.88 389 PHE B N 1
ATOM 8474 C CA . PHE B 1 389 ? 5.086 -7.105 5.832 1 89.88 389 PHE B CA 1
ATOM 8475 C C . PHE B 1 389 ? 3.85 -6.215 5.816 1 89.88 389 PHE B C 1
ATOM 8477 O O . PHE B 1 389 ? 3.961 -4.988 5.723 1 89.88 389 PHE B O 1
ATOM 8484 N N . ILE B 1 390 ? 2.729 -6.812 5.93 1 84.56 390 ILE B N 1
ATOM 8485 C CA . ILE B 1 390 ? 1.494 -6.035 6 1 84.56 390 ILE B CA 1
ATOM 8486 C C . ILE B 1 390 ? 1.495 -5.176 7.262 1 84.56 390 ILE B C 1
ATOM 8488 O O . ILE B 1 390 ? 1.234 -3.973 7.203 1 84.56 390 ILE B O 1
ATOM 8492 N N . PHE B 1 391 ? 1.833 -5.73 8.328 1 89.06 391 PHE B N 1
ATOM 8493 C CA . PHE B 1 391 ? 1.844 -5.008 9.594 1 89.06 391 PHE B CA 1
ATOM 8494 C C . PHE B 1 391 ? 2.928 -3.938 9.594 1 89.06 391 PHE B C 1
ATOM 8496 O O . PHE B 1 391 ? 2.734 -2.852 10.148 1 89.06 391 PHE B O 1
ATOM 8503 N N . LEU B 1 392 ? 4.043 -4.293 9.023 1 87.94 392 LEU B N 1
ATOM 8504 C CA . LEU B 1 392 ? 5.105 -3.297 8.938 1 87.94 392 LEU B CA 1
ATOM 8505 C C . LEU B 1 392 ? 4.676 -2.115 8.078 1 87.94 392 LEU B C 1
ATOM 8507 O O . LEU B 1 392 ? 5.008 -0.967 8.375 1 87.94 392 LEU B O 1
ATOM 8511 N N . SER B 1 393 ? 4.008 -2.412 7.047 1 81.12 393 SER B N 1
ATOM 8512 C CA . SER B 1 393 ? 3.496 -1.353 6.18 1 81.12 393 SER B CA 1
ATOM 8513 C C . SER B 1 393 ? 2.521 -0.45 6.926 1 81.12 393 SER B C 1
ATOM 8515 O O . SER B 1 393 ? 2.551 0.772 6.77 1 81.12 393 SER B O 1
ATOM 8517 N N . ILE B 1 394 ? 1.737 -1.028 7.727 1 80.5 394 ILE B N 1
ATOM 8518 C CA . ILE B 1 394 ? 0.805 -0.271 8.555 1 80.5 394 ILE B CA 1
ATOM 8519 C C . ILE B 1 394 ? 1.58 0.593 9.547 1 80.5 394 ILE B C 1
ATOM 8521 O O . ILE B 1 394 ? 1.24 1.759 9.766 1 80.5 394 ILE B O 1
ATOM 8525 N N . SER B 1 395 ? 2.559 0.018 10.086 1 85 395 SER B N 1
ATOM 8526 C CA . SER B 1 395 ? 3.393 0.727 11.047 1 85 395 SER B CA 1
ATOM 8527 C C . SER B 1 395 ? 4.023 1.968 10.43 1 85 395 SER B C 1
ATOM 8529 O O . SER B 1 395 ? 4.055 3.033 11.047 1 85 395 SER B O 1
ATOM 8531 N N . ILE B 1 396 ? 4.516 1.849 9.273 1 81.25 396 ILE B N 1
ATOM 8532 C CA . ILE B 1 396 ? 5.164 2.945 8.562 1 81.25 396 ILE B CA 1
ATOM 8533 C C . ILE B 1 396 ? 4.141 4.039 8.258 1 81.25 396 ILE B C 1
ATOM 8535 O O . ILE B 1 396 ? 4.41 5.223 8.469 1 81.25 396 ILE B O 1
ATOM 8539 N N . THR B 1 397 ? 2.977 3.666 7.84 1 71.88 397 THR B N 1
ATOM 8540 C CA . THR B 1 397 ? 1.918 4.613 7.508 1 71.88 397 THR B CA 1
ATOM 8541 C C . THR B 1 397 ? 1.484 5.395 8.75 1 71.88 397 THR B C 1
ATOM 8543 O O . THR B 1 397 ? 1.279 6.605 8.68 1 71.88 397 THR B O 1
ATOM 8546 N N . GLU B 1 398 ? 1.401 4.75 9.812 1 76.19 398 GLU B N 1
ATOM 8547 C CA . GLU B 1 398 ? 1.019 5.383 11.078 1 76.19 398 GLU B CA 1
ATOM 8548 C C . GLU B 1 398 ? 2.102 6.34 11.562 1 76.19 398 GLU B C 1
ATOM 8550 O O . GLU B 1 398 ? 1.797 7.383 12.148 1 76.19 398 GLU B O 1
ATOM 8555 N N . SER B 1 399 ? 3.281 5.965 11.383 1 77.81 399 SER B N 1
ATOM 8556 C CA . SER B 1 399 ? 4.387 6.816 11.812 1 77.81 399 SER B CA 1
ATOM 8557 C C . SER B 1 399 ? 4.406 8.125 11.039 1 77.81 399 SER B C 1
ATOM 8559 O O . SER B 1 399 ? 4.719 9.18 11.594 1 77.81 399 SER B O 1
ATOM 8561 N N . ILE B 1 400 ? 4.098 8.078 9.867 1 70.75 400 ILE B N 1
ATOM 8562 C CA . ILE B 1 400 ? 4.043 9.281 9.039 1 70.75 400 ILE B CA 1
ATOM 8563 C C . ILE B 1 400 ? 2.91 10.188 9.523 1 70.75 400 ILE B C 1
ATOM 8565 O O . ILE B 1 400 ? 3.08 11.406 9.625 1 70.75 400 ILE B O 1
ATOM 8569 N N . LYS B 1 401 ? 1.84 9.602 9.852 1 69.81 401 LYS B N 1
ATOM 8570 C CA . LYS B 1 401 ? 0.701 10.352 10.359 1 69.81 401 LYS B CA 1
ATOM 8571 C C . LYS B 1 401 ? 1.036 11.023 11.688 1 69.81 401 LYS B C 1
ATOM 8573 O O . LYS B 1 401 ? 0.693 12.188 11.906 1 69.81 401 LYS B O 1
ATOM 8578 N N . ASP B 1 402 ? 1.65 10.273 12.422 1 74.06 402 ASP B N 1
ATOM 8579 C CA . ASP B 1 402 ? 2.031 10.789 13.734 1 74.06 402 ASP B CA 1
ATOM 8580 C C . ASP B 1 402 ? 3.02 11.945 13.609 1 74.06 402 ASP B C 1
ATOM 8582 O O . ASP B 1 402 ? 2.91 12.945 14.32 1 74.06 402 ASP B O 1
ATOM 8586 N N . SER B 1 403 ? 3.951 11.789 12.766 1 72.75 403 SER B N 1
ATOM 8587 C CA . SER B 1 403 ? 4.945 12.836 12.547 1 72.75 403 SER B CA 1
ATOM 8588 C C . SER B 1 403 ? 4.301 14.102 11.992 1 72.75 403 SER B C 1
ATOM 8590 O O . SER B 1 403 ? 4.66 15.211 12.398 1 72.75 403 SER B O 1
ATOM 8592 N N . GLU B 1 404 ? 3.391 13.953 11.188 1 71.06 404 GLU B N 1
ATOM 8593 C CA . GLU B 1 404 ? 2.676 15.102 10.633 1 71.06 404 GLU B CA 1
ATOM 8594 C C . GLU B 1 404 ? 1.816 15.789 11.688 1 71.06 404 GLU B C 1
ATOM 8596 O O . GLU B 1 404 ? 1.738 17.016 11.727 1 71.06 404 GLU B O 1
ATOM 8601 N N . ARG B 1 405 ? 1.229 15.055 12.414 1 73.31 405 ARG B N 1
ATOM 8602 C CA . ARG B 1 405 ? 0.418 15.602 13.5 1 73.31 405 ARG B CA 1
ATOM 8603 C C . ARG B 1 405 ? 1.276 16.391 14.484 1 73.31 405 ARG B C 1
ATOM 8605 O O . ARG B 1 405 ? 0.869 17.453 14.953 1 73.31 405 ARG B O 1
ATOM 8612 N N . GLU B 1 406 ? 2.369 15.82 14.773 1 75.38 406 GLU B N 1
ATOM 8613 C CA . GLU B 1 406 ? 3.271 16.5 15.695 1 75.38 406 GLU B CA 1
ATOM 8614 C C . GLU B 1 406 ? 3.758 17.828 15.109 1 75.38 406 GLU B C 1
ATOM 8616 O O . GLU B 1 406 ? 3.844 18.828 15.828 1 75.38 406 GLU B O 1
ATOM 8621 N N . LYS B 1 407 ? 4.023 17.812 13.953 1 74.69 407 LYS B N 1
ATOM 8622 C CA . LYS B 1 407 ? 4.441 19.047 13.289 1 74.69 407 LYS B CA 1
ATOM 8623 C C . LYS B 1 407 ? 3.328 20.078 13.305 1 74.69 407 LYS B C 1
ATOM 8625 O O . LYS B 1 407 ? 3.578 21.266 13.562 1 74.69 407 LYS B O 1
ATOM 8630 N N . GLN B 1 408 ? 2.193 19.688 13.023 1 74.94 408 GLN B N 1
ATOM 8631 C CA . GLN B 1 408 ? 1.043 20.578 13.039 1 74.94 408 GLN B CA 1
ATOM 8632 C C . GLN B 1 408 ? 0.797 21.141 14.438 1 74.94 408 GLN B C 1
ATOM 8634 O O . GLN B 1 408 ? 0.504 22.328 14.594 1 74.94 408 GLN B O 1
ATOM 8639 N N . LYS B 1 409 ? 0.917 20.328 15.297 1 77.12 409 LYS B N 1
ATOM 8640 C CA . LYS B 1 409 ? 0.711 20.75 16.672 1 77.12 409 LYS B CA 1
ATOM 8641 C C . LYS B 1 409 ? 1.745 21.781 17.094 1 77.12 409 LYS B C 1
ATOM 8643 O O . LYS B 1 409 ? 1.401 22.797 17.703 1 77.12 409 LYS B O 1
ATOM 8648 N N . THR B 1 410 ? 2.938 21.516 16.75 1 78.12 410 THR B N 1
ATOM 8649 C CA . THR B 1 410 ? 4.012 22.438 17.109 1 78.12 410 THR B CA 1
ATOM 8650 C C . THR B 1 410 ? 3.811 23.797 16.438 1 78.12 410 THR B C 1
ATOM 8652 O O . THR B 1 410 ? 4.039 24.844 17.047 1 78.12 410 THR B O 1
ATOM 8655 N N . THR B 1 411 ? 3.408 23.734 15.258 1 76.12 411 THR B N 1
ATOM 8656 C CA . THR B 1 411 ? 3.156 24.969 14.531 1 76.12 411 THR B CA 1
ATOM 8657 C C . THR B 1 411 ? 1.989 25.734 15.156 1 76.12 411 THR B C 1
ATOM 8659 O O . THR B 1 411 ? 2.061 26.953 15.328 1 76.12 411 THR B O 1
ATOM 8662 N N . LEU B 1 412 ? 0.981 25.062 15.5 1 77.62 412 LEU B N 1
ATOM 8663 C CA . LEU B 1 412 ? -0.187 25.672 16.125 1 77.62 412 LEU B CA 1
ATOM 8664 C C . LEU B 1 412 ? 0.17 26.266 17.484 1 77.62 412 LEU B C 1
ATOM 8666 O O . LEU B 1 412 ? -0.3 27.344 17.844 1 77.62 412 LEU B O 1
ATOM 8670 N N . GLU B 1 413 ? 0.955 25.594 18.156 1 80.5 413 GLU B N 1
ATOM 8671 C CA . GLU B 1 413 ? 1.388 26.078 19.453 1 80.5 413 GLU B CA 1
ATOM 8672 C C . GLU B 1 413 ? 2.209 27.359 19.328 1 80.5 413 GLU B C 1
ATOM 8674 O O . GLU B 1 413 ? 2.061 28.281 20.141 1 80.5 413 GLU B O 1
ATOM 8679 N N . LEU B 1 414 ? 3.029 27.391 18.391 1 78.56 414 LEU B N 1
ATOM 8680 C CA . LEU B 1 414 ? 3.857 28.562 18.172 1 78.56 414 LEU B CA 1
ATOM 8681 C C . LEU B 1 414 ? 2.998 29.781 17.828 1 78.56 414 LEU B C 1
ATOM 8683 O O . LEU B 1 414 ? 3.219 30.875 18.359 1 78.56 414 LEU B O 1
ATOM 8687 N N . ILE B 1 415 ? 2.033 29.594 17.062 1 76.81 415 ILE B N 1
ATOM 8688 C CA . ILE B 1 415 ? 1.183 30.703 16.625 1 76.81 415 ILE B CA 1
ATOM 8689 C C . ILE B 1 415 ? 0.302 31.172 17.781 1 76.81 415 ILE B C 1
ATOM 8691 O O . ILE B 1 415 ? 0.109 32.375 17.969 1 76.81 415 ILE B O 1
ATOM 8695 N N . THR B 1 416 ? -0.169 30.266 18.516 1 77.5 416 THR B N 1
ATOM 8696 C CA . THR B 1 416 ? -1.014 30.609 19.656 1 77.5 416 THR B CA 1
ATOM 8697 C C . THR B 1 416 ? -0.215 31.359 20.719 1 77.5 416 THR B C 1
ATOM 8699 O O . THR B 1 416 ? -0.724 32.281 21.344 1 77.5 416 THR B O 1
ATOM 8702 N N . THR B 1 417 ? 0.966 30.922 20.891 1 75.06 417 THR B N 1
ATOM 8703 C CA . THR B 1 417 ? 1.821 31.609 21.859 1 75.06 417 THR B CA 1
ATOM 8704 C C . THR B 1 417 ? 2.102 33.031 21.406 1 75.06 417 THR B C 1
ATOM 8706 O O . THR B 1 417 ? 2.105 33.969 22.219 1 75.06 417 THR B O 1
ATOM 8709 N N . THR B 1 418 ? 2.273 33.188 20.156 1 74.38 418 THR B N 1
ATOM 8710 C CA . THR B 1 418 ? 2.521 34.5 19.609 1 74.38 418 THR B CA 1
ATOM 8711 C C . THR B 1 418 ? 1.292 35.406 19.781 1 74.38 418 THR B C 1
ATOM 8713 O O . THR B 1 418 ? 1.414 36.562 20.109 1 74.38 418 THR B O 1
ATOM 8716 N N . GLU B 1 419 ? 0.161 34.844 19.578 1 73.69 419 GLU B N 1
ATOM 8717 C CA . GLU B 1 419 ? -1.095 35.562 19.766 1 73.69 419 GLU B CA 1
ATOM 8718 C C . GLU B 1 419 ? -1.291 35.969 21.219 1 73.69 419 GLU B C 1
ATOM 8720 O O . GLU B 1 419 ? -1.721 37.094 21.516 1 73.69 419 GLU B O 1
ATOM 8725 N N . LYS B 1 420 ? -0.977 35.156 22.062 1 72.31 420 LYS B N 1
ATOM 8726 C CA . LYS B 1 420 ? -1.096 35.438 23.484 1 72.31 420 LYS B CA 1
ATOM 8727 C C . LYS B 1 420 ? -0.128 36.531 23.906 1 72.31 420 LYS B C 1
ATOM 8729 O O . LYS B 1 420 ? -0.483 37.406 24.688 1 72.31 420 LYS B O 1
ATOM 8734 N N . ASN B 1 421 ? 1.009 36.469 23.312 1 70.75 421 ASN B N 1
ATOM 8735 C CA . ASN B 1 421 ? 1.999 37.5 23.609 1 70.75 421 ASN B CA 1
ATOM 8736 C C . ASN B 1 421 ? 1.532 38.875 23.141 1 70.75 421 ASN B C 1
ATOM 8738 O O . ASN B 1 421 ? 1.695 39.875 23.859 1 70.75 421 ASN B O 1
ATOM 8742 N N . THR B 1 422 ? 0.922 38.812 22.016 1 71 422 THR B N 1
ATOM 8743 C CA . THR B 1 422 ? 0.436 40.094 21.453 1 71 422 THR B CA 1
ATOM 8744 C C . THR B 1 422 ? -0.733 40.625 22.281 1 71 422 THR B C 1
ATOM 8746 O O . THR B 1 422 ? -0.818 41.812 22.547 1 71 422 THR B O 1
ATOM 8749 N N . SER B 1 423 ? -1.579 39.781 22.703 1 70.81 423 SER B N 1
ATOM 8750 C CA . SER B 1 423 ? -2.725 40.156 23.516 1 70.81 423 SER B CA 1
ATOM 8751 C C . SER B 1 423 ? -2.281 40.688 24.875 1 70.81 423 SER B C 1
ATOM 8753 O O . SER B 1 423 ? -2.848 41.656 25.391 1 70.81 423 SER B O 1
ATOM 8755 N N . MET B 1 424 ? -1.317 40.062 25.359 1 68.62 424 MET B N 1
ATOM 8756 C CA . MET B 1 424 ? -0.793 40.5 26.656 1 68.62 424 MET B CA 1
ATOM 8757 C C . MET B 1 424 ? -0.151 41.875 26.531 1 68.62 424 MET B C 1
ATOM 8759 O O . MET B 1 424 ? -0.279 42.719 27.438 1 68.62 424 MET B O 1
ATOM 8763 N N . ARG B 1 425 ? 0.439 42.062 25.438 1 68.81 425 ARG B N 1
ATOM 8764 C CA . ARG B 1 425 ? 1.033 43.344 25.188 1 68.81 425 ARG B CA 1
ATOM 8765 C C . ARG B 1 425 ? -0.038 44.438 25.109 1 68.81 425 ARG B C 1
ATOM 8767 O O . ARG B 1 425 ? 0.168 45.562 25.578 1 68.81 425 ARG B O 1
ATOM 8774 N N . LEU B 1 426 ? -1.101 44.062 24.594 1 68.44 426 LEU B N 1
ATOM 8775 C CA . LEU B 1 426 ? -2.225 45 24.469 1 68.44 426 LEU B CA 1
ATOM 8776 C C . LEU B 1 426 ? -2.779 45.344 25.844 1 68.44 426 LEU B C 1
ATOM 8778 O O . LEU B 1 426 ? -3.045 46.5 26.141 1 68.44 426 LEU B O 1
ATOM 8782 N N . ILE B 1 427 ? -2.895 44.438 26.656 1 66.06 427 ILE B N 1
ATOM 8783 C CA . ILE B 1 427 ? -3.42 44.625 28 1 66.06 427 ILE B CA 1
ATOM 8784 C C . ILE B 1 427 ? -2.449 45.5 28.812 1 66.06 427 ILE B C 1
ATOM 8786 O O . ILE B 1 427 ? -2.869 46.375 29.547 1 66.06 427 ILE B O 1
ATOM 8790 N N . GLU B 1 428 ? -1.214 45.188 28.547 1 65.25 428 GLU B N 1
ATOM 8791 C CA . GLU B 1 428 ? -0.182 45.938 29.25 1 65.25 428 GLU B CA 1
ATOM 8792 C C . GLU B 1 428 ? -0.208 47.406 28.844 1 65.25 428 GLU B C 1
ATOM 8794 O O . GLU B 1 428 ? -0.093 48.312 29.688 1 65.25 428 GLU B O 1
ATOM 8799 N N . LEU B 1 429 ? -0.374 47.562 27.578 1 65.25 429 LEU B N 1
ATOM 8800 C CA . LEU B 1 429 ? -0.41 48.938 27.062 1 65.25 429 LEU B CA 1
ATOM 8801 C C . LEU B 1 429 ? -1.607 49.688 27.625 1 65.25 429 LEU B C 1
ATOM 8803 O O . LEU B 1 429 ? -1.487 50.875 28 1 65.25 429 LEU B O 1
ATOM 8807 N N . LYS B 1 430 ? -2.635 49.094 27.859 1 62.59 430 LYS B N 1
ATOM 8808 C CA . LYS B 1 430 ? -3.857 49.688 28.391 1 62.59 430 LYS B CA 1
ATOM 8809 C C . LYS B 1 430 ? -3.689 50.031 29.875 1 62.59 430 LYS B C 1
ATOM 8811 O O . LYS B 1 430 ? -4.176 51.094 30.312 1 62.59 430 LYS B O 1
ATOM 8816 N N . ARG B 1 431 ? -3.018 49.219 30.469 1 61.62 431 ARG B N 1
ATOM 8817 C CA . ARG B 1 431 ? -2.844 49.438 31.906 1 61.62 431 ARG B CA 1
ATOM 8818 C C . ARG B 1 431 ? -1.871 50.562 32.188 1 61.62 431 ARG B C 1
ATOM 8820 O O . ARG B 1 431 ? -2.055 51.344 33.125 1 61.62 431 ARG B O 1
ATOM 8827 N N . GLN B 1 432 ? -0.926 50.594 31.297 1 60.75 432 GLN B N 1
ATOM 8828 C CA . GLN B 1 432 ? 0.078 51.625 31.453 1 60.75 432 GLN B CA 1
ATOM 8829 C C . GLN B 1 432 ? -0.546 53 31.312 1 60.75 432 GLN B C 1
ATOM 8831 O O . GLN B 1 432 ? -0.079 53.969 31.938 1 60.75 432 GLN B O 1
ATOM 8836 N N . MET B 1 433 ? -1.616 53.125 30.656 1 61.06 433 MET B N 1
ATOM 8837 C CA . MET B 1 433 ? -2.301 54.406 30.516 1 61.06 433 MET B CA 1
ATOM 8838 C C . MET B 1 433 ? -3.186 54.688 31.719 1 61.06 433 MET B C 1
ATOM 8840 O O . MET B 1 433 ? -3.553 55.844 31.969 1 61.06 433 MET B O 1
ATOM 8844 N N . ASN B 1 434 ? -3.227 53.938 32.719 1 62.56 434 ASN B N 1
ATOM 8845 C CA . ASN B 1 434 ? -4.039 54.031 33.938 1 62.56 434 ASN B CA 1
ATOM 8846 C C . ASN B 1 434 ? -4.992 55.219 33.906 1 62.56 434 ASN B C 1
ATOM 8848 O O . ASN B 1 434 ? -4.676 56.281 34.438 1 62.56 434 ASN B O 1
ATOM 8852 N N . PRO B 1 435 ? -6.105 55.188 33.375 1 66.31 435 PRO B N 1
ATOM 8853 C CA . PRO B 1 435 ? -7.059 56.281 33.219 1 66.31 435 PRO B CA 1
ATOM 8854 C C . PRO B 1 435 ? -7.41 56.938 34.562 1 66.31 435 PRO B C 1
ATOM 8856 O O . PRO B 1 435 ? -7.531 58.156 34.656 1 66.31 435 PRO B O 1
ATOM 8859 N N . HIS B 1 436 ? -7.438 56.156 35.594 1 72.12 436 HIS B N 1
ATOM 8860 C CA . HIS B 1 436 ? -7.801 56.656 36.906 1 72.12 436 HIS B CA 1
ATOM 8861 C C . HIS B 1 436 ? -6.75 57.656 37.406 1 72.12 436 HIS B C 1
ATOM 8863 O O . HIS B 1 436 ? -7.09 58.688 37.969 1 72.12 436 HIS B O 1
ATOM 8869 N N . PHE B 1 437 ? -5.602 57.25 37.188 1 75.75 437 PHE B N 1
ATOM 8870 C CA . PHE B 1 437 ? -4.523 58.125 37.656 1 75.75 437 PHE B CA 1
ATOM 8871 C C . PHE B 1 437 ? -4.551 59.469 36.906 1 75.75 437 PHE B C 1
ATOM 8873 O O . PHE B 1 437 ? -4.379 60.531 37.5 1 75.75 437 PHE B O 1
ATOM 8880 N N . ILE B 1 438 ? -4.773 59.312 35.656 1 76.56 438 ILE B N 1
ATOM 8881 C CA . ILE B 1 438 ? -4.793 60.5 34.844 1 76.56 438 ILE B CA 1
ATOM 8882 C C . ILE B 1 438 ? -5.922 61.438 35.312 1 76.56 438 ILE B C 1
ATOM 8884 O O . ILE B 1 438 ? -5.711 62.625 35.5 1 76.56 438 ILE B O 1
ATOM 8888 N N . PHE B 1 439 ? -6.996 60.875 35.688 1 78.5 439 PHE B N 1
ATOM 8889 C CA . PHE B 1 439 ? -8.156 61.625 36.156 1 78.5 439 PHE B CA 1
ATOM 8890 C C . PHE B 1 439 ? -7.879 62.281 37.5 1 78.5 439 PHE B C 1
ATOM 8892 O O . PHE B 1 439 ? -8.219 63.469 37.719 1 78.5 439 PHE B O 1
ATOM 8899 N N . ASN B 1 440 ? -7.328 61.625 38.312 1 78.75 440 ASN B N 1
ATOM 8900 C CA . ASN B 1 440 ? -7.031 62.125 39.625 1 78.75 440 ASN B CA 1
ATOM 8901 C C . ASN B 1 440 ? -6.008 63.25 39.594 1 78.75 440 ASN B C 1
ATOM 8903 O O . ASN B 1 440 ? -6.117 64.25 40.344 1 78.75 440 ASN B O 1
ATOM 8907 N N . ALA B 1 441 ? -5.113 63.031 38.719 1 84.62 441 ALA B N 1
ATOM 8908 C CA . ALA B 1 441 ? -4.094 64.062 38.562 1 84.62 441 ALA B CA 1
ATOM 8909 C C . ALA B 1 441 ? -4.695 65.375 38 1 84.62 441 ALA B C 1
ATOM 8911 O O . ALA B 1 441 ? -4.414 66.438 38.5 1 84.62 441 ALA B O 1
ATOM 8912 N N . LEU B 1 442 ? -5.535 65.188 37.062 1 85.19 442 LEU B N 1
ATOM 8913 C CA . LEU B 1 442 ? -6.168 66.375 36.469 1 85.19 442 LEU B CA 1
ATOM 8914 C C . LEU B 1 442 ? -7.082 67.062 37.469 1 85.19 442 LEU B C 1
ATOM 8916 O O . LEU B 1 442 ? -7.117 68.312 37.531 1 85.19 442 LEU B O 1
ATOM 8920 N N . ASN B 1 443 ? -7.711 66.312 38.281 1 86.12 443 ASN B N 1
ATOM 8921 C CA . ASN B 1 443 ? -8.562 66.875 39.312 1 86.12 443 ASN B CA 1
ATOM 8922 C C . ASN B 1 443 ? -7.75 67.625 40.375 1 86.12 443 ASN B C 1
ATOM 8924 O O . ASN B 1 443 ? -8.188 68.688 40.906 1 86.12 443 ASN B O 1
ATOM 8928 N N . SER B 1 444 ? -6.668 67.125 40.688 1 88.69 444 SER B N 1
ATOM 8929 C CA . SER B 1 444 ? -5.781 67.75 41.656 1 88.69 444 SER B CA 1
ATOM 8930 C C . SER B 1 444 ? -5.273 69.125 41.125 1 88.69 444 SER B C 1
ATOM 8932 O O . SER B 1 444 ? -5.156 70.062 41.906 1 88.69 444 SER B O 1
ATOM 8934 N N . ILE B 1 445 ? -5.016 69.062 39.906 1 89.56 445 ILE B N 1
ATOM 8935 C CA . ILE B 1 445 ? -4.578 70.312 39.281 1 89.56 445 ILE B CA 1
ATOM 8936 C C . ILE B 1 445 ? -5.715 71.312 39.281 1 89.56 445 ILE B C 1
ATOM 8938 O O . ILE B 1 445 ? -5.508 72.5 39.625 1 89.56 445 ILE B O 1
ATOM 8942 N N . LEU B 1 446 ? -6.848 70.875 39 1 89.25 446 LEU B N 1
ATOM 8943 C CA . LEU B 1 446 ? -8.031 71.75 39 1 89.25 446 LEU B CA 1
ATOM 8944 C C . LEU B 1 446 ? -8.281 72.312 40.375 1 89.25 446 LEU B C 1
ATOM 8946 O O . LEU B 1 446 ? -8.547 73.562 40.469 1 89.25 446 LEU B O 1
ATOM 8950 N N . GLU B 1 447 ? -8.172 71.562 41.344 1 90.75 447 GLU B N 1
ATOM 8951 C CA . GLU B 1 447 ? -8.383 72 42.719 1 90.75 447 GLU B CA 1
ATOM 8952 C C . GLU B 1 447 ? -7.367 73.125 43.125 1 90.75 447 GLU B C 1
ATOM 8954 O O . GLU B 1 447 ? -7.715 74.062 43.781 1 90.75 447 GLU B O 1
ATOM 8959 N N . ARG B 1 448 ? -6.207 73 42.656 1 91.19 448 ARG B N 1
ATOM 8960 C CA . ARG B 1 448 ? -5.137 73.938 43 1 91.19 448 ARG B CA 1
ATOM 8961 C C . ARG B 1 448 ? -5.312 75.25 42.25 1 91.19 448 ARG B C 1
ATOM 8963 O O . ARG B 1 448 ? -5.035 76.312 42.812 1 91.19 448 ARG B O 1
ATOM 8970 N N . ILE B 1 449 ? -5.766 75.125 41.125 1 90.31 449 ILE B N 1
ATOM 8971 C CA . ILE B 1 449 ? -6.039 76.312 40.375 1 90.31 449 ILE B CA 1
ATOM 8972 C C . ILE B 1 449 ? -7.207 77.125 41 1 90.31 449 ILE B C 1
ATOM 8974 O O . ILE B 1 449 ? -7.137 78.312 41.188 1 90.31 449 ILE B O 1
ATOM 8978 N N . LEU B 1 450 ? -8.188 76.375 41.375 1 90.44 450 LEU B N 1
ATOM 8979 C CA . LEU B 1 450 ? -9.391 77 41.938 1 90.44 450 LEU B CA 1
ATOM 8980 C C . LEU B 1 450 ? -9.086 77.625 43.312 1 90.44 450 LEU B C 1
ATOM 8982 O O . LEU B 1 450 ? -9.703 78.625 43.719 1 90.44 450 LEU B O 1
ATOM 8986 N N . SER B 1 451 ? -8.164 77.062 44.062 1 90.81 451 SER B N 1
ATOM 8987 C CA . SER B 1 451 ? -7.789 77.562 45.375 1 90.81 451 SER B CA 1
ATOM 8988 C C . SER B 1 451 ? -6.723 78.625 45.281 1 90.81 451 SER B C 1
ATOM 8990 O O . SER B 1 451 ? -6.156 79.062 46.312 1 90.81 451 SER B O 1
ATOM 8992 N N . ASP B 1 452 ? -6.355 79.125 44.094 1 88.94 452 ASP B N 1
ATOM 8993 C CA . ASP B 1 452 ? -5.422 80.188 43.812 1 88.94 452 ASP B CA 1
ATOM 8994 C C . ASP B 1 452 ? -4.012 79.812 44.281 1 88.94 452 ASP B C 1
ATOM 8996 O O . ASP B 1 452 ? -3.303 80.688 44.844 1 88.94 452 ASP B O 1
ATOM 9000 N N . LYS B 1 453 ? -3.67 78.625 44.281 1 90.25 453 LYS B N 1
ATOM 9001 C CA . LYS B 1 453 ? -2.307 78.188 44.531 1 90.25 453 LYS B CA 1
ATOM 9002 C C . LYS B 1 453 ? -1.552 77.938 43.219 1 90.25 453 LYS B C 1
ATOM 9004 O O . LYS B 1 453 ? -1.274 76.812 42.844 1 90.25 453 LYS B O 1
ATOM 9009 N N . LYS B 1 454 ? -1.19 78.938 42.594 1 90.69 454 LYS B N 1
ATOM 9010 C CA . LYS B 1 454 ? -0.639 79 41.25 1 90.69 454 LYS B CA 1
ATOM 9011 C C . LYS B 1 454 ? 0.67 78.188 41.188 1 90.69 454 LYS B C 1
ATOM 9013 O O . LYS B 1 454 ? 0.864 77.375 40.281 1 90.69 454 LYS B O 1
ATOM 9018 N N . GLU B 1 455 ? 1.561 78.438 42.094 1 90.44 455 GLU B N 1
ATOM 9019 C CA . GLU B 1 455 ? 2.875 77.75 42.094 1 90.44 455 GLU B CA 1
ATOM 9020 C C . GLU B 1 455 ? 2.758 76.25 42.25 1 90.44 455 GLU B C 1
ATOM 9022 O O . GLU B 1 455 ? 3.463 75.5 41.562 1 90.44 455 GLU B O 1
ATOM 9027 N N . GLN B 1 456 ? 1.829 75.875 43.094 1 90.31 456 GLN B N 1
ATOM 9028 C CA . GLN B 1 456 ? 1.624 74.5 43.312 1 90.31 456 GLN B CA 1
ATOM 9029 C C . GLN B 1 456 ? 1.009 73.812 42.062 1 90.31 456 GLN B C 1
ATOM 9031 O O . GLN B 1 456 ? 1.344 72.688 41.719 1 90.31 456 GLN B O 1
ATOM 9036 N N . ALA B 1 457 ? 0.129 74.5 41.5 1 92.06 457 ALA B N 1
ATOM 9037 C CA . ALA B 1 457 ? -0.512 74 40.312 1 92.06 457 ALA B CA 1
ATOM 9038 C C . ALA B 1 457 ? 0.505 73.812 39.188 1 92.06 457 ALA B C 1
ATOM 9040 O O . ALA B 1 457 ? 0.488 72.812 38.469 1 92.06 457 ALA B O 1
ATOM 9041 N N . VAL B 1 458 ? 1.352 74.75 39 1 91.75 458 VAL B N 1
ATOM 9042 C CA . VAL B 1 458 ? 2.375 74.688 37.969 1 91.75 458 VAL B CA 1
ATOM 9043 C C . VAL B 1 458 ? 3.338 73.562 38.25 1 91.75 458 VAL B C 1
ATOM 9045 O O . VAL B 1 458 ? 3.686 72.75 37.344 1 91.75 458 VAL B O 1
ATOM 9048 N N . ASP B 1 459 ? 3.738 73.438 39.438 1 90.56 459 ASP B N 1
ATOM 9049 C CA . ASP B 1 459 ? 4.656 72.312 39.812 1 90.56 459 ASP B CA 1
ATOM 9050 C C . ASP B 1 459 ? 4.027 70.938 39.562 1 90.56 459 ASP B C 1
ATOM 9052 O O . ASP B 1 459 ? 4.676 70.062 39 1 90.56 459 ASP B O 1
ATOM 9056 N N . PHE B 1 460 ? 2.848 70.875 39.969 1 90.88 460 PHE B N 1
ATOM 9057 C CA . PHE B 1 460 ? 2.131 69.625 39.781 1 90.88 460 PHE B CA 1
ATOM 9058 C C . PHE B 1 460 ? 1.998 69.312 38.312 1 90.88 460 PHE B C 1
ATOM 9060 O O . PHE B 1 460 ? 2.227 68.125 37.906 1 90.88 460 PHE B O 1
ATOM 9067 N N . LEU B 1 461 ? 1.629 70.188 37.562 1 90.56 461 LEU B N 1
ATOM 9068 C CA . LEU B 1 461 ? 1.425 70 36.125 1 90.56 461 LEU B CA 1
ATOM 9069 C C . LEU B 1 461 ? 2.73 69.562 35.438 1 90.56 461 LEU B C 1
ATOM 9071 O O . LEU B 1 461 ? 2.742 68.75 34.562 1 90.56 461 LEU B O 1
ATOM 9075 N N . MET B 1 462 ? 3.764 70.188 35.719 1 89.12 462 MET B N 1
ATOM 9076 C CA . MET B 1 462 ? 5.062 69.875 35.125 1 89.12 462 MET B CA 1
ATOM 9077 C C . MET B 1 462 ? 5.488 68.438 35.469 1 89.12 462 MET B C 1
ATOM 9079 O O . MET B 1 462 ? 6 67.75 34.594 1 89.12 462 MET B O 1
ATOM 9083 N N . ARG B 1 463 ? 5.254 68.125 36.625 1 87.75 463 ARG B N 1
ATOM 9084 C CA . ARG B 1 463 ? 5.613 66.75 37.031 1 87.75 463 ARG B CA 1
ATOM 9085 C C . ARG B 1 463 ? 4.719 65.75 36.375 1 87.75 463 ARG B C 1
ATOM 9087 O O . ARG B 1 463 ? 5.184 64.688 36 1 87.75 463 ARG B O 1
ATOM 9094 N N . PHE B 1 464 ? 3.514 66.062 36.375 1 89.25 464 PHE B N 1
ATOM 9095 C CA . PHE B 1 464 ? 2.566 65.188 35.688 1 89.25 464 PHE B CA 1
ATOM 9096 C C . PHE B 1 464 ? 2.934 65.062 34.219 1 89.25 464 PHE B C 1
ATOM 9098 O O . PHE B 1 464 ? 2.912 63.938 33.688 1 89.25 464 PHE B O 1
ATOM 9105 N N . SER B 1 465 ? 3.195 66.062 33.531 1 84.94 465 SER B N 1
ATOM 9106 C CA . SER B 1 465 ? 3.605 66.062 32.125 1 84.94 465 SER B CA 1
ATOM 9107 C C . SER B 1 465 ? 4.844 65.188 31.922 1 84.94 465 SER B C 1
ATOM 9109 O O . SER B 1 465 ? 4.93 64.438 30.953 1 84.94 465 SER B O 1
ATOM 9111 N N . LYS B 1 466 ? 5.727 65.312 32.781 1 85.06 466 LYS B N 1
ATOM 9112 C CA . LYS B 1 466 ? 6.941 64.5 32.688 1 85.06 466 LYS B CA 1
ATOM 9113 C C . LYS B 1 466 ? 6.633 63.031 32.875 1 85.06 466 LYS B C 1
ATOM 9115 O O . LYS B 1 466 ? 7.211 62.188 32.188 1 85.06 466 LYS B O 1
ATOM 9120 N N . LEU B 1 467 ? 5.785 62.781 33.719 1 85.56 467 LEU B N 1
ATOM 9121 C CA . LEU B 1 467 ? 5.395 61.375 33.969 1 85.56 467 LEU B CA 1
ATOM 9122 C C . LEU B 1 467 ? 4.719 60.781 32.75 1 85.56 467 LEU B C 1
ATOM 9124 O O . LEU B 1 467 ? 5.043 59.656 32.344 1 85.56 467 LEU B O 1
ATOM 9128 N N . ILE B 1 468 ? 3.814 61.375 32.188 1 80.25 468 ILE B N 1
ATOM 9129 C CA . ILE B 1 468 ? 3.062 60.875 31.047 1 80.25 468 ILE B CA 1
ATOM 9130 C C . ILE B 1 468 ? 3.996 60.75 29.844 1 80.25 468 ILE B C 1
ATOM 9132 O O . ILE B 1 468 ? 3.889 59.781 29.078 1 80.25 468 ILE B O 1
ATOM 9136 N N . ARG B 1 469 ? 4.879 61.688 29.703 1 75.31 469 ARG B N 1
ATOM 9137 C CA . ARG B 1 469 ? 5.852 61.625 28.609 1 75.31 469 ARG B CA 1
ATOM 9138 C C . ARG B 1 469 ? 6.711 60.375 28.734 1 75.31 469 ARG B C 1
ATOM 9140 O O . ARG B 1 469 ? 6.945 59.656 27.734 1 75.31 469 ARG B O 1
ATOM 9147 N N . ASN B 1 470 ? 7.121 60.156 29.859 1 78.44 470 ASN B N 1
ATOM 9148 C CA . ASN B 1 470 ? 7.949 59 30.094 1 78.44 470 ASN B CA 1
ATOM 9149 C C . ASN B 1 470 ? 7.172 57.688 29.844 1 78.44 470 ASN B C 1
ATOM 9151 O O . ASN B 1 470 ? 7.715 56.75 29.281 1 78.44 470 ASN B O 1
ATOM 9155 N N . THR B 1 471 ? 6.016 57.656 30.234 1 75.81 471 THR B 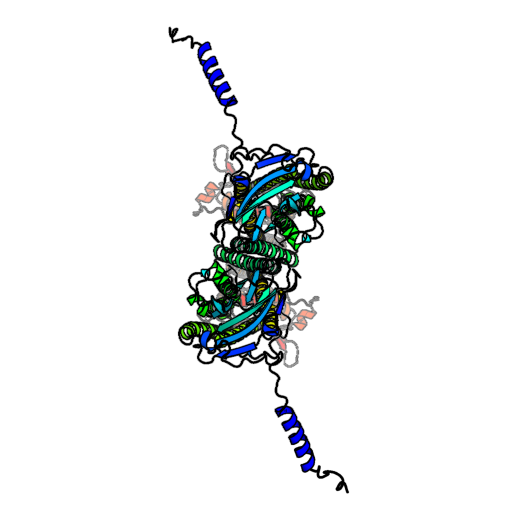N 1
ATOM 9156 C CA . THR B 1 471 ? 5.164 56.469 30.062 1 75.81 471 THR B CA 1
ATOM 9157 C C . THR B 1 471 ? 4.938 56.188 28.578 1 75.81 471 THR B C 1
ATOM 9159 O O . THR B 1 471 ? 5.012 55.031 28.156 1 75.81 471 THR B O 1
ATOM 9162 N N . LEU B 1 472 ? 4.75 57.188 27.891 1 71.56 472 LEU B N 1
ATOM 9163 C CA . LEU B 1 472 ? 4.461 57.031 26.469 1 71.56 472 LEU B CA 1
ATOM 9164 C C . LEU B 1 472 ? 5.73 56.688 25.688 1 71.56 472 LEU B C 1
ATOM 9166 O O . LEU B 1 472 ? 5.688 55.906 24.734 1 71.56 472 LEU B O 1
ATOM 9170 N N . HIS B 1 473 ? 6.773 57.219 26.062 1 73.75 473 HIS B N 1
ATOM 9171 C CA . HIS B 1 473 ? 8.055 56.969 25.406 1 73.75 473 HIS B CA 1
ATOM 9172 C C . HIS B 1 473 ? 8.469 55.5 25.562 1 73.75 473 HIS B C 1
ATOM 9174 O O . HIS B 1 473 ? 9.07 54.938 24.656 1 73.75 473 HIS B O 1
ATOM 9180 N N . TYR B 1 474 ? 8.195 55 26.703 1 72.81 474 TYR B N 1
ATOM 9181 C CA . TYR B 1 474 ? 8.664 53.656 26.969 1 72.81 474 TYR B CA 1
ATOM 9182 C C . TYR B 1 474 ? 7.531 52.625 26.812 1 72.81 474 TYR B C 1
ATOM 9184 O O . TYR B 1 474 ? 7.656 51.469 27.234 1 72.81 474 TYR B O 1
ATOM 9192 N N . SER B 1 475 ? 6.461 53 26.203 1 66.69 475 SER B N 1
ATOM 9193 C CA . SER B 1 475 ? 5.273 52.156 26.094 1 66.69 475 SER B CA 1
ATOM 9194 C C . SER B 1 475 ? 5.523 50.969 25.172 1 66.69 475 SER B C 1
ATOM 9196 O O . SER B 1 475 ? 4.922 49.906 25.328 1 66.69 475 SER B O 1
ATOM 9198 N N . ASP B 1 476 ? 6.461 51.188 24.281 1 66.06 476 ASP B N 1
ATOM 9199 C CA . ASP B 1 476 ? 6.684 50.125 23.281 1 66.06 476 ASP B CA 1
ATOM 9200 C C . ASP B 1 476 ? 7.855 49.219 23.688 1 66.06 476 ASP B C 1
ATOM 9202 O O . ASP B 1 476 ? 8.156 48.25 23 1 66.06 476 ASP B O 1
ATOM 9206 N N . GLN B 1 477 ? 8.336 49.5 24.844 1 74.06 477 GLN B N 1
ATOM 9207 C CA . GLN B 1 477 ? 9.5 48.719 25.25 1 74.06 477 GLN B CA 1
ATOM 9208 C C . GLN B 1 477 ? 9.133 47.719 26.344 1 74.06 477 GLN B C 1
ATOM 9210 O O . GLN B 1 477 ? 8.398 48.062 27.266 1 74.06 477 GLN B O 1
ATOM 9215 N N . ILE B 1 478 ? 9.641 46.562 26.172 1 76 478 ILE B N 1
ATOM 9216 C CA . ILE B 1 478 ? 9.391 45.531 27.172 1 76 478 ILE B CA 1
ATOM 9217 C C . ILE B 1 478 ? 10.289 45.75 28.375 1 76 478 ILE B C 1
ATOM 9219 O O . ILE B 1 478 ? 9.859 45.562 29.516 1 76 478 ILE B O 1
ATOM 9223 N N . PHE B 1 479 ? 11.539 46.219 28.047 1 84.19 479 PHE B N 1
ATOM 9224 C CA . PHE B 1 479 ? 12.516 46.5 29.094 1 84.19 479 PHE B CA 1
ATOM 9225 C C . PHE B 1 479 ? 12.984 47.938 29.031 1 84.19 479 PHE B C 1
ATOM 9227 O O . PHE B 1 479 ? 13.055 48.531 27.953 1 84.19 479 PHE B O 1
ATOM 9234 N N . VAL B 1 480 ? 13.148 48.469 30.141 1 87.12 480 VAL B N 1
ATOM 9235 C CA . VAL B 1 480 ? 13.711 49.812 30.266 1 87.12 480 VAL B CA 1
ATOM 9236 C C . VAL B 1 480 ? 14.875 49.812 31.25 1 87.12 480 VAL B C 1
ATOM 9238 O O . VAL B 1 480 ? 14.984 48.906 32.062 1 87.12 480 VAL B O 1
ATOM 9241 N N . PRO B 1 481 ? 15.75 50.812 31.078 1 90.31 481 PRO B N 1
ATOM 9242 C CA . PRO B 1 481 ? 16.781 50.906 32.125 1 90.31 481 PRO B CA 1
ATOM 9243 C C . PRO B 1 481 ? 16.203 51.094 33.5 1 90.31 481 PRO B C 1
ATOM 9245 O O . PRO B 1 481 ? 15.227 51.844 33.688 1 90.31 481 PRO B O 1
ATOM 9248 N N . LEU B 1 482 ? 16.844 50.469 34.5 1 92.5 482 LEU B N 1
ATOM 9249 C CA . LEU B 1 482 ? 16.375 50.562 35.875 1 92.5 482 LEU B CA 1
ATOM 9250 C C . LEU B 1 482 ? 16.312 52 36.344 1 92.5 482 LEU B C 1
ATOM 9252 O O . LEU B 1 482 ? 15.43 52.375 37.125 1 92.5 482 LEU B O 1
ATOM 9256 N N . SER B 1 483 ? 17.188 52.812 35.812 1 91.94 483 SER B N 1
ATOM 9257 C CA . SER B 1 483 ? 17.219 54.219 36.156 1 91.94 483 SER B CA 1
ATOM 9258 C C . SER B 1 483 ? 15.922 54.906 35.75 1 91.94 483 SER B C 1
ATOM 9260 O O . SER B 1 483 ? 15.383 55.719 36.531 1 91.94 483 SER B O 1
ATOM 9262 N N . GLU B 1 484 ? 15.445 54.5 34.625 1 90.12 484 GLU B N 1
ATOM 9263 C CA . GLU B 1 484 ? 14.219 55.125 34.094 1 90.12 484 GLU B CA 1
ATOM 9264 C C . GLU B 1 484 ? 13.008 54.688 34.906 1 90.12 484 GLU B C 1
ATOM 9266 O O . GLU B 1 484 ? 12.086 55.469 35.125 1 90.12 484 GLU B O 1
ATOM 9271 N N . GLU B 1 485 ? 13.094 53.5 35.406 1 91.19 485 GLU B N 1
ATOM 9272 C CA . GLU B 1 485 ? 12.008 52.969 36.219 1 91.19 485 GLU B CA 1
ATOM 9273 C C . GLU B 1 485 ? 11.977 53.688 37.594 1 91.19 485 GLU B C 1
ATOM 9275 O O . GLU B 1 485 ? 10.898 54.031 38.094 1 91.19 485 GLU B O 1
ATOM 9280 N N . ILE B 1 486 ? 13.078 53.906 38.094 1 92.5 486 ILE B N 1
ATOM 9281 C CA . ILE B 1 486 ? 13.188 54.594 39.375 1 92.5 486 ILE B CA 1
ATOM 9282 C C . ILE B 1 486 ? 12.711 56.031 39.25 1 92.5 486 ILE B C 1
ATOM 9284 O O . ILE B 1 486 ? 11.977 56.531 40.125 1 92.5 486 ILE B O 1
ATOM 9288 N N . VAL B 1 487 ? 13.164 56.656 38.188 1 90.31 487 VAL B N 1
ATOM 9289 C CA . VAL B 1 487 ? 12.758 58.031 37.969 1 90.31 487 VAL B CA 1
ATOM 9290 C C . VAL B 1 487 ? 11.242 58.125 37.812 1 90.31 487 VAL B C 1
ATOM 9292 O O . VAL B 1 487 ? 10.602 59.031 38.312 1 90.31 487 VAL B O 1
ATOM 9295 N N . PHE B 1 488 ? 10.727 57.25 37.156 1 89.25 488 PHE B N 1
ATOM 9296 C CA . PHE B 1 488 ? 9.281 57.156 36.969 1 89.25 488 PHE B CA 1
ATOM 9297 C C . PHE B 1 488 ? 8.562 57.031 38.281 1 89.25 488 PHE B C 1
ATOM 9299 O O . PHE B 1 488 ? 7.602 57.75 38.562 1 89.25 488 PHE B O 1
ATOM 9306 N N . ILE B 1 489 ? 8.977 56.125 39.094 1 92.31 489 ILE B N 1
ATOM 9307 C CA . ILE B 1 489 ? 8.344 55.844 40.375 1 92.31 489 ILE B CA 1
ATOM 9308 C C . ILE B 1 489 ? 8.484 57.062 41.312 1 92.31 489 ILE B C 1
ATOM 9310 O O . ILE B 1 489 ? 7.555 57.375 42.031 1 92.31 489 ILE B O 1
ATOM 9314 N N . GLU B 1 490 ? 9.609 57.562 41.219 1 92.25 490 GLU B N 1
ATOM 9315 C CA . GLU B 1 490 ? 9.836 58.75 42.062 1 92.25 490 GLU B CA 1
ATOM 9316 C C . GLU B 1 490 ? 8.867 59.875 41.688 1 92.25 490 GLU B C 1
ATOM 9318 O O . GLU B 1 490 ? 8.289 60.531 42.562 1 92.25 490 GLU B O 1
ATOM 9323 N N . ASN B 1 491 ? 8.711 60.094 40.438 1 89.5 491 ASN B N 1
ATOM 9324 C CA . ASN B 1 491 ? 7.785 61.094 39.969 1 89.5 491 ASN B CA 1
ATOM 9325 C C . ASN B 1 491 ? 6.348 60.781 40.344 1 89.5 491 ASN B C 1
ATOM 9327 O O . ASN B 1 491 ? 5.574 61.656 40.719 1 89.5 491 ASN B O 1
ATOM 9331 N N . TYR B 1 492 ? 6.078 59.594 40.281 1 90.81 492 TYR B N 1
ATOM 9332 C CA . TYR B 1 492 ? 4.742 59.125 40.656 1 90.81 492 TYR B CA 1
ATOM 9333 C C . TYR B 1 492 ? 4.48 59.375 42.125 1 90.81 492 TYR B C 1
ATOM 9335 O O . TYR B 1 492 ? 3.426 59.875 42.5 1 90.81 492 TYR B O 1
ATOM 9343 N N . LEU B 1 493 ? 5.387 59 42.938 1 92.88 493 LEU B N 1
ATOM 9344 C CA . LEU B 1 493 ? 5.273 59.156 44.375 1 92.88 493 LEU B CA 1
ATOM 9345 C C . LEU B 1 493 ? 5.168 60.625 44.75 1 92.88 493 LEU B C 1
ATOM 9347 O O . LEU B 1 493 ? 4.375 61 45.625 1 92.88 493 LEU B O 1
ATOM 9351 N N . LEU B 1 494 ? 5.992 61.344 44.125 1 91 494 LEU B N 1
ATOM 9352 C CA . LEU B 1 494 ? 5.977 62.781 44.406 1 91 494 LEU B CA 1
ATOM 9353 C C . LEU B 1 494 ? 4.617 63.375 44.094 1 91 494 LEU B C 1
ATOM 9355 O O . LEU B 1 494 ? 4.09 64.188 44.844 1 91 494 LEU B O 1
ATOM 9359 N N . LEU B 1 495 ? 4.051 63 43 1 90.56 495 LEU B N 1
ATOM 9360 C CA . LEU B 1 495 ? 2.752 63.531 42.594 1 90.56 495 LEU B CA 1
ATOM 9361 C C . LEU B 1 495 ? 1.654 63.062 43.562 1 90.56 495 LEU B C 1
ATOM 9363 O O . LEU B 1 495 ? 0.779 63.875 43.906 1 90.56 495 LEU B O 1
ATOM 9367 N N . GLU B 1 496 ? 1.731 61.906 43.938 1 90.38 496 GLU B N 1
ATOM 9368 C CA . GLU B 1 496 ? 0.73 61.406 44.875 1 90.38 496 GLU B CA 1
ATOM 9369 C C . GLU B 1 496 ? 0.867 62.062 46.25 1 90.38 496 GLU B C 1
ATOM 9371 O O . GLU B 1 496 ? -0.131 62.281 46.938 1 90.38 496 GLU B O 1
ATOM 9376 N N . GLN B 1 497 ? 2.104 62.281 46.594 1 90.88 497 GLN B N 1
ATOM 9377 C CA . GLN B 1 497 ? 2.35 63 47.844 1 90.88 497 GLN B CA 1
ATOM 9378 C C . GLN B 1 497 ? 1.73 64.375 47.812 1 90.88 497 GLN B C 1
ATOM 9380 O O . GLN B 1 497 ? 1.09 64.812 48.781 1 90.88 497 GLN B O 1
ATOM 9385 N N . MET B 1 498 ? 1.879 65.062 46.75 1 88 498 MET B N 1
ATOM 9386 C CA . MET B 1 498 ? 1.32 66.375 46.594 1 88 498 MET B CA 1
ATOM 9387 C C . MET B 1 498 ? -0.204 66.375 46.594 1 88 498 MET B C 1
ATOM 9389 O O . MET B 1 498 ? -0.85 67.188 47.188 1 88 498 MET B O 1
ATOM 9393 N N . ARG B 1 499 ? -0.652 65.375 46.062 1 87.5 499 ARG B N 1
ATOM 9394 C CA . ARG B 1 499 ? -2.1 65.25 45.906 1 87.5 499 ARG B CA 1
ATOM 9395 C C . ARG B 1 499 ? -2.752 65 47.281 1 87.5 499 ARG B C 1
ATOM 9397 O O . ARG B 1 499 ? -3.828 65.5 47.562 1 87.5 499 ARG B O 1
ATOM 9404 N N . LEU B 1 500 ? -2.062 64.25 48.062 1 87 500 LEU B N 1
ATOM 9405 C CA . LEU B 1 500 ? -2.637 63.844 49.312 1 87 500 LEU B CA 1
ATOM 9406 C C . LEU B 1 500 ? -2.189 64.75 50.438 1 87 500 LEU B C 1
ATOM 9408 O O . LEU B 1 500 ? -2.361 64.438 51.625 1 87 500 LEU B O 1
ATOM 9412 N N . GLY B 1 501 ? -1.636 65.938 50.156 1 82.94 501 GLY B N 1
ATOM 9413 C CA . GLY B 1 501 ? -1.274 66.938 51.125 1 82.94 501 GLY B CA 1
ATOM 9414 C C . GLY B 1 501 ? -0.12 66.5 52.031 1 82.94 501 GLY B C 1
ATOM 9415 O O . GLY B 1 501 ? -0.161 66.688 53.25 1 82.94 501 GLY B O 1
ATOM 9416 N N . ASN B 1 502 ? 0.851 65.812 51.438 1 83.69 502 ASN B N 1
ATOM 9417 C CA . ASN B 1 502 ? 2.047 65.375 52.125 1 83.69 502 ASN B CA 1
ATOM 9418 C C . ASN B 1 502 ? 1.695 64.5 53.344 1 83.69 502 ASN B C 1
ATOM 9420 O O . ASN B 1 502 ? 2.264 64.688 54.438 1 83.69 502 ASN B O 1
ATOM 9424 N N . SER B 1 503 ? 0.726 63.719 53.125 1 88 503 SER B N 1
ATOM 9425 C CA . SER B 1 503 ? 0.22 62.875 54.219 1 88 503 SER B CA 1
ATOM 9426 C C . SER B 1 503 ? 1.099 61.656 54.406 1 88 503 SER B C 1
ATOM 9428 O O . SER B 1 503 ? 0.938 60.906 55.375 1 88 503 SER B O 1
ATOM 9430 N N . PHE B 1 504 ? 2.021 61.406 53.469 1 93 504 PHE B N 1
ATOM 9431 C CA . PHE B 1 504 ? 2.918 60.281 53.625 1 93 504 PHE B CA 1
ATOM 9432 C C . PHE B 1 504 ? 4.336 60.625 53.188 1 93 504 PHE B C 1
ATOM 9434 O O . PHE B 1 504 ? 4.547 61.656 52.5 1 93 504 PHE B O 1
ATOM 9441 N N . CYS B 1 505 ? 5.328 59.875 53.625 1 94.06 505 CYS B N 1
ATOM 9442 C CA . CYS B 1 505 ? 6.734 60 53.281 1 94.06 505 CYS B CA 1
ATOM 9443 C C . CYS B 1 505 ? 7.25 58.781 52.562 1 94.06 505 CYS B C 1
ATOM 9445 O O . CYS B 1 505 ? 6.66 57.688 52.656 1 94.06 505 CYS B O 1
ATOM 9447 N N . TYR B 1 506 ? 8.172 59 51.656 1 95 506 TYR B N 1
ATOM 9448 C CA . TYR B 1 506 ? 8.75 57.875 50.969 1 95 506 TYR B CA 1
ATOM 9449 C C . TYR B 1 506 ? 10.273 57.969 50.938 1 95 506 TYR B C 1
ATOM 9451 O O . TYR B 1 506 ? 10.836 59.031 51.094 1 95 506 TYR B O 1
ATOM 9459 N N . THR B 1 507 ? 10.969 56.75 50.875 1 94.88 507 THR B N 1
ATOM 9460 C CA . THR B 1 507 ? 12.414 56.688 50.719 1 94.88 507 THR B CA 1
ATOM 9461 C C . THR B 1 507 ? 12.781 55.656 49.625 1 94.88 507 THR B C 1
ATOM 9463 O O . THR B 1 507 ? 12.148 54.594 49.531 1 94.88 507 THR B O 1
ATOM 9466 N N . ILE B 1 508 ? 13.656 56.062 48.75 1 95.5 508 ILE B N 1
ATOM 9467 C CA . ILE B 1 508 ? 14.195 55.156 47.719 1 95.5 508 ILE B CA 1
ATOM 9468 C C . ILE B 1 508 ? 15.68 54.906 48 1 95.5 508 ILE B C 1
ATOM 9470 O O . ILE B 1 508 ? 16.5 55.812 47.969 1 95.5 508 ILE B O 1
ATOM 9474 N N . ASP B 1 509 ? 15.953 53.688 48.406 1 94.75 509 ASP B N 1
ATOM 9475 C CA . ASP B 1 509 ? 17.312 53.281 48.75 1 94.75 509 ASP B CA 1
ATOM 9476 C C . ASP B 1 509 ? 17.891 52.344 47.688 1 94.75 509 ASP B C 1
ATOM 9478 O O . ASP B 1 509 ? 17.453 51.219 47.562 1 94.75 509 ASP B O 1
ATOM 9482 N N . VAL B 1 510 ? 18.844 52.875 46.938 1 94.31 510 VAL B N 1
ATOM 9483 C CA . VAL B 1 510 ? 19.531 52.031 45.938 1 94.31 510 VAL B CA 1
ATOM 9484 C C . VAL B 1 510 ? 20.953 51.75 46.406 1 94.31 510 VAL B C 1
ATOM 9486 O O . VAL B 1 510 ? 21.703 52.656 46.781 1 94.31 510 VAL B O 1
ATOM 9489 N N . ALA B 1 511 ? 21.281 50.562 46.438 1 91.5 511 ALA B N 1
ATOM 9490 C CA . ALA B 1 511 ? 22.609 50.156 46.875 1 91.5 511 ALA B CA 1
ATOM 9491 C C . ALA B 1 511 ? 23.703 50.812 46.062 1 91.5 511 ALA B C 1
ATOM 9493 O O . ALA B 1 511 ? 23.547 51 44.844 1 91.5 511 ALA B O 1
ATOM 9494 N N . ALA B 1 512 ? 24.812 51.281 46.594 1 84 512 ALA B N 1
ATOM 9495 C CA . ALA B 1 512 ? 25.891 52.031 45.969 1 84 512 ALA B CA 1
ATOM 9496 C C . ALA B 1 512 ? 26.594 51.25 44.875 1 84 512 ALA B C 1
ATOM 9498 O O . ALA B 1 512 ? 27.172 51.812 43.969 1 84 512 ALA B O 1
ATOM 9499 N N . ASP B 1 513 ? 26.438 49.969 44.938 1 82.62 513 ASP B N 1
ATOM 9500 C CA . ASP B 1 513 ? 27.172 49.125 43.969 1 82.62 513 ASP B CA 1
ATOM 9501 C C . ASP B 1 513 ? 26.359 48.906 42.719 1 82.62 513 ASP B C 1
ATOM 9503 O O . ASP B 1 513 ? 26.859 48.312 41.75 1 82.62 513 ASP B O 1
ATOM 9507 N N . ILE B 1 514 ? 25.188 49.469 42.656 1 85.12 514 ILE B N 1
ATOM 9508 C CA . ILE B 1 514 ? 24.328 49.219 41.5 1 85.12 514 ILE B CA 1
ATOM 9509 C C . ILE B 1 514 ? 24.375 50.438 40.562 1 85.12 514 ILE B C 1
ATOM 9511 O O . ILE B 1 514 ? 24.062 51.562 40.969 1 85.12 514 ILE B O 1
ATOM 9515 N N . HIS B 1 515 ? 24.875 50.188 39.406 1 86.81 515 HIS B N 1
ATOM 9516 C CA . HIS B 1 515 ? 24.688 51.188 38.344 1 86.81 515 HIS B CA 1
ATOM 9517 C C . HIS B 1 515 ? 23.359 51 37.625 1 86.81 515 HIS B C 1
ATOM 9519 O O . HIS B 1 515 ? 23.266 50.188 36.719 1 86.81 515 HIS B O 1
ATOM 9525 N N . THR B 1 516 ? 22.344 51.719 37.938 1 85.81 516 THR B N 1
ATOM 9526 C CA . THR B 1 516 ? 20.953 51.5 37.562 1 85.81 516 THR B CA 1
ATOM 9527 C C . THR B 1 516 ? 20.797 51.562 36.031 1 85.81 516 THR B C 1
ATOM 9529 O O . THR B 1 516 ? 19.891 50.938 35.469 1 85.81 516 THR B O 1
ATOM 9532 N N . ASP B 1 517 ? 21.703 52.188 35.344 1 87.44 517 ASP B N 1
ATOM 9533 C CA . ASP B 1 517 ? 21.609 52.312 33.906 1 87.44 517 ASP B CA 1
ATOM 9534 C C . ASP B 1 517 ? 22.016 51.031 33.219 1 87.44 517 ASP B C 1
ATOM 9536 O O . ASP B 1 517 ? 21.656 50.781 32.062 1 87.44 517 ASP B O 1
ATOM 9540 N N . ASP B 1 518 ? 22.672 50.156 33.906 1 85.12 518 ASP B N 1
ATOM 9541 C CA . ASP B 1 518 ? 23.219 48.938 33.312 1 85.12 518 ASP B CA 1
ATOM 9542 C C . ASP B 1 518 ? 22.234 47.781 33.438 1 85.12 518 ASP B C 1
ATOM 9544 O O . ASP B 1 518 ? 22.453 46.719 32.812 1 85.12 518 ASP B O 1
ATOM 9548 N N . TYR B 1 519 ? 21.172 48.031 34.125 1 88.31 519 TYR B N 1
ATOM 9549 C CA . TYR B 1 519 ? 20.219 46.938 34.344 1 88.31 519 TYR B CA 1
ATOM 9550 C C . TYR B 1 519 ? 18.938 47.188 33.562 1 88.31 519 TYR B C 1
ATOM 9552 O O . TYR B 1 519 ? 18.391 48.281 33.594 1 88.31 519 TYR B O 1
ATOM 9560 N N . GLU B 1 520 ? 18.562 46.125 32.844 1 87.56 520 GLU B N 1
ATOM 9561 C CA . GLU B 1 520 ? 17.266 46.156 32.188 1 87.56 520 GLU B CA 1
ATOM 9562 C C . GLU B 1 520 ? 16.156 45.656 33.094 1 87.56 520 GLU B C 1
ATOM 9564 O O . GLU B 1 520 ? 16.359 44.656 33.812 1 87.56 520 GLU B O 1
ATOM 9569 N N . PHE B 1 521 ? 15.156 46.406 33.188 1 89.31 521 PHE B N 1
ATOM 9570 C CA . PHE B 1 521 ? 14.031 46.094 34.062 1 89.31 521 PHE B CA 1
ATOM 9571 C C . PHE B 1 521 ? 12.719 46.125 33.312 1 89.31 521 PHE B C 1
ATOM 9573 O O . PHE B 1 521 ? 12.539 46.969 32.406 1 89.31 521 PHE B O 1
ATOM 9580 N N . PRO B 1 522 ? 11.844 45.156 33.562 1 86.69 522 PRO B N 1
ATOM 9581 C CA . PRO B 1 522 ? 10.539 45.219 32.906 1 86.69 522 PRO B CA 1
ATOM 9582 C C . PRO B 1 522 ? 9.844 46.562 33.125 1 86.69 522 PRO B C 1
ATOM 9584 O O . PRO B 1 522 ? 9.75 47.031 34.281 1 86.69 522 PRO B O 1
ATOM 9587 N N . SER B 1 523 ? 9.297 47.031 32.094 1 81.69 523 SER B N 1
ATOM 9588 C CA . SER B 1 523 ? 8.773 48.406 32.156 1 81.69 523 SER B CA 1
ATOM 9589 C C . SER B 1 523 ? 7.496 48.469 32.969 1 81.69 523 SER B C 1
ATOM 9591 O O . SER B 1 523 ? 6.602 47.656 32.812 1 81.69 523 SER B O 1
ATOM 9593 N N . PHE B 1 524 ? 7.406 49.375 33.969 1 79.75 524 PHE B N 1
ATOM 9594 C CA . PHE B 1 524 ? 6.23 49.844 34.688 1 79.75 524 PHE B CA 1
ATOM 9595 C C . PHE B 1 524 ? 5.652 48.719 35.562 1 79.75 524 PHE B C 1
ATOM 9597 O O . PHE B 1 524 ? 4.445 48.656 35.781 1 79.75 524 PHE B O 1
ATOM 9604 N N . ILE B 1 525 ? 6.473 47.812 36.062 1 86.44 525 ILE B N 1
ATOM 9605 C CA . ILE B 1 525 ? 5.961 46.688 36.844 1 86.44 525 ILE B CA 1
ATOM 9606 C C . ILE B 1 525 ? 5.812 47.125 38.281 1 86.44 525 ILE B C 1
ATOM 9608 O O . ILE B 1 525 ? 5.043 46.5 39.031 1 86.44 525 ILE B O 1
ATOM 9612 N N . LEU B 1 526 ? 6.477 48.188 38.719 1 90.06 526 LEU B N 1
ATOM 9613 C CA . LEU B 1 526 ? 6.473 48.562 40.125 1 90.06 526 LEU B CA 1
ATOM 9614 C C . LEU B 1 526 ? 5.246 49.406 40.438 1 90.06 526 LEU B C 1
ATOM 9616 O O . LEU B 1 526 ? 4.793 49.438 41.594 1 90.06 526 LEU B O 1
ATOM 9620 N N . GLN B 1 527 ? 4.746 50 39.438 1 85.25 527 GLN B N 1
ATOM 9621 C CA . GLN B 1 527 ? 3.695 51 39.625 1 85.25 527 GLN B CA 1
ATOM 9622 C C . GLN B 1 527 ? 2.465 50.375 40.281 1 85.25 527 GLN B C 1
ATOM 9624 O O . GLN B 1 527 ? 1.901 50.969 41.219 1 85.25 527 GLN B O 1
ATOM 9629 N N . PRO B 1 528 ? 2.027 49.281 39.844 1 85.06 528 PRO B N 1
ATOM 9630 C CA . PRO B 1 528 ? 0.834 48.688 40.469 1 85.06 528 PRO B CA 1
ATOM 9631 C C . PRO B 1 528 ? 1.01 48.438 41.969 1 85.06 528 PRO B C 1
ATOM 9633 O O . PRO B 1 528 ? 0.067 48.625 42.75 1 85.06 528 PRO B O 1
ATOM 9636 N N . PHE B 1 529 ? 2.182 48.188 42.375 1 91.12 529 PHE B N 1
ATOM 9637 C CA . PHE B 1 529 ? 2.445 47.906 43.781 1 91.12 529 PHE B CA 1
ATOM 9638 C C . PHE B 1 529 ? 2.5 49.219 44.594 1 91.12 529 PHE B C 1
ATOM 9640 O O . PHE B 1 529 ? 2.01 49.25 45.719 1 91.12 529 PHE B O 1
ATOM 9647 N N . ILE B 1 530 ? 3.059 50.156 44 1 91.44 530 ILE B N 1
ATOM 9648 C CA . ILE B 1 530 ? 3.133 51.438 44.656 1 91.44 530 ILE B CA 1
ATOM 9649 C C . ILE B 1 530 ? 1.731 52.031 44.812 1 91.44 530 ILE B C 1
ATOM 9651 O O . ILE B 1 530 ? 1.383 52.594 45.844 1 91.44 530 ILE B O 1
ATOM 9655 N N . GLU B 1 531 ? 1.002 51.875 43.781 1 86.62 531 GLU B N 1
ATOM 9656 C CA . GLU B 1 531 ? -0.378 52.375 43.812 1 86.62 531 GLU B CA 1
ATOM 9657 C C . GLU B 1 531 ? -1.184 51.656 44.906 1 86.62 531 GLU B C 1
ATOM 9659 O O . GLU B 1 531 ? -1.902 52.312 45.656 1 86.62 531 GLU B O 1
ATOM 9664 N N . ASN B 1 532 ? -1.043 50.469 45.031 1 86.81 532 ASN B N 1
ATOM 9665 C CA . ASN B 1 532 ? -1.753 49.688 46.031 1 86.81 532 ASN B CA 1
ATOM 9666 C C . ASN B 1 532 ? -1.308 50.094 47.438 1 86.81 532 ASN B C 1
ATOM 9668 O O . ASN B 1 532 ? -2.125 50.156 48.375 1 86.81 532 ASN B O 1
ATOM 9672 N N . ALA B 1 533 ? -0.039 50.281 47.531 1 91.31 533 ALA B N 1
ATOM 9673 C CA . ALA B 1 533 ? 0.496 50.688 48.812 1 91.31 533 ALA B CA 1
ATOM 9674 C C . ALA B 1 533 ? -0.115 52.031 49.281 1 91.31 533 ALA B C 1
ATOM 9676 O O . ALA B 1 533 ? -0.456 52.188 50.438 1 91.31 533 ALA B O 1
ATOM 9677 N N . ILE B 1 534 ? -0.36 52.906 48.375 1 90.19 534 ILE B N 1
ATOM 9678 C CA . ILE B 1 534 ? -0.861 54.25 48.688 1 90.19 534 ILE B CA 1
ATOM 9679 C C . ILE B 1 534 ? -2.365 54.188 48.938 1 90.19 534 ILE B C 1
ATOM 9681 O O . ILE B 1 534 ? -2.846 54.625 49.969 1 90.19 534 ILE B O 1
ATOM 9685 N N . TRP B 1 535 ? -3.117 53.531 48.094 1 85.12 535 TRP B N 1
ATOM 9686 C CA . TRP B 1 535 ? -4.57 53.656 48.094 1 85.12 535 TRP B CA 1
ATOM 9687 C C . TRP B 1 535 ? -5.184 52.625 49.062 1 85.12 535 TRP B C 1
ATOM 9689 O O . TRP B 1 535 ? -6.18 52.906 49.719 1 85.12 535 TRP B O 1
ATOM 9699 N N . HIS B 1 536 ? -4.547 51.594 49.062 1 86.81 536 HIS B N 1
ATOM 9700 C CA . HIS B 1 536 ? -5.141 50.531 49.875 1 86.81 536 HIS B CA 1
ATOM 9701 C C . HIS B 1 536 ? -4.383 50.312 51.188 1 86.81 536 HIS B C 1
ATOM 9703 O O . HIS B 1 536 ? -4.949 49.844 52.156 1 86.81 536 HIS B O 1
ATOM 9709 N N . GLY B 1 537 ? -3.168 50.719 51.219 1 88.56 537 GLY B N 1
ATOM 9710 C CA . GLY B 1 537 ? -2.354 50.531 52.438 1 88.56 537 GLY B CA 1
ATOM 9711 C C . GLY B 1 537 ? -2.338 51.75 53.312 1 88.56 537 GLY B C 1
ATOM 9712 O O . GLY B 1 537 ? -2.768 51.688 54.469 1 88.56 537 GLY B O 1
ATOM 9713 N N . LEU B 1 538 ? -1.995 52.844 52.781 1 91.19 538 LEU B N 1
ATOM 9714 C CA . LEU B 1 538 ? -1.7 54.031 53.594 1 91.19 538 LEU B CA 1
ATOM 9715 C C . LEU B 1 538 ? -2.951 54.875 53.781 1 91.19 538 LEU B C 1
ATOM 9717 O O . LEU B 1 538 ? -3.125 55.531 54.812 1 91.19 538 LEU B O 1
ATOM 9721 N N . ARG B 1 539 ? -3.811 54.969 52.844 1 87.25 539 ARG B N 1
ATOM 9722 C CA . ARG B 1 539 ? -4.965 55.844 52.875 1 87.25 539 ARG B CA 1
ATOM 9723 C C . ARG B 1 539 ? -5.844 55.531 54.094 1 87.25 539 ARG B C 1
ATOM 9725 O O . ARG B 1 539 ? -6.246 56.438 54.812 1 87.25 539 ARG B O 1
ATOM 9732 N N . PRO B 1 540 ? -6.102 54.312 54.344 1 85.81 540 PRO B N 1
ATOM 9733 C CA . PRO B 1 540 ? -6.969 54 55.469 1 85.81 540 PRO B CA 1
ATOM 9734 C C . PRO B 1 540 ? -6.25 54.125 56.812 1 85.81 540 PRO B C 1
ATOM 9736 O O . PRO B 1 540 ? -6.895 54.156 57.875 1 85.81 540 PRO B O 1
ATOM 9739 N N . LYS B 1 541 ? -5.008 54.25 56.812 1 87 541 LYS B N 1
ATOM 9740 C CA . LYS B 1 541 ? -4.227 54.312 58.031 1 87 541 LYS B CA 1
ATOM 9741 C C . LYS B 1 541 ? -4.211 55.719 58.656 1 87 541 LYS B C 1
ATOM 9743 O O . LYS B 1 541 ? -4.156 56.688 57.906 1 87 541 LYS B O 1
ATOM 9748 N N . SER B 1 542 ? -4.309 55.688 59.969 1 84.5 542 SER B N 1
ATOM 9749 C CA . SER B 1 542 ? -4.125 56.969 60.688 1 84.5 542 SER B CA 1
ATOM 9750 C C . SER B 1 542 ? -2.707 57.094 61.25 1 84.5 542 SER B C 1
ATOM 9752 O O . SER B 1 542 ? -2.037 56.062 61.469 1 84.5 542 SER B O 1
ATOM 9754 N N . GLY B 1 543 ? -2.111 58.281 61.219 1 84.81 543 GLY B N 1
ATOM 9755 C CA . GLY B 1 543 ? -0.789 58.469 61.812 1 84.81 543 GLY B CA 1
ATOM 9756 C C . GLY B 1 543 ? 0.297 58.625 60.75 1 84.81 543 GLY B C 1
ATOM 9757 O O . GLY B 1 543 ? 0.082 59.25 59.719 1 84.81 543 GLY B O 1
ATOM 9758 N N . ASN B 1 544 ? 1.458 57.969 61.094 1 88.62 544 ASN B N 1
ATOM 9759 C CA . ASN B 1 544 ? 2.615 58.125 60.219 1 88.62 544 ASN B CA 1
ATOM 9760 C C . ASN B 1 544 ? 2.545 57.156 59.031 1 88.62 544 ASN B C 1
ATOM 9762 O O . ASN B 1 544 ? 2.34 55.938 59.25 1 88.62 544 ASN B O 1
ATOM 9766 N N . LYS B 1 545 ? 2.578 57.625 57.812 1 93.94 545 LYS B N 1
ATOM 9767 C CA . LYS B 1 545 ? 2.486 56.844 56.562 1 93.94 545 LYS B CA 1
ATOM 9768 C C . LYS B 1 545 ? 3.799 56.875 55.781 1 93.94 545 LYS B C 1
ATOM 9770 O O . LYS B 1 545 ? 4.289 57.969 55.469 1 93.94 545 LYS B O 1
ATOM 9775 N N . THR B 1 546 ? 4.418 55.688 55.594 1 94.44 546 THR B N 1
ATOM 9776 C CA . THR B 1 546 ? 5.699 55.656 54.906 1 94.44 546 THR B CA 1
ATOM 9777 C C . THR B 1 546 ? 5.727 54.562 53.875 1 94.44 546 THR B C 1
ATOM 9779 O O . THR B 1 546 ? 5.078 53.5 54.031 1 94.44 546 THR B O 1
ATOM 9782 N N . ILE B 1 547 ? 6.414 54.781 52.781 1 95.94 547 ILE B N 1
ATOM 9783 C CA . ILE B 1 547 ? 6.742 53.812 51.75 1 95.94 547 ILE B CA 1
ATOM 9784 C C . ILE B 1 547 ? 8.258 53.75 51.562 1 95.94 547 ILE B C 1
ATOM 9786 O O . ILE B 1 547 ? 8.914 54.781 51.469 1 95.94 547 ILE B O 1
ATOM 9790 N N . HIS B 1 548 ? 8.812 52.5 51.594 1 95.88 548 HIS B N 1
ATOM 9791 C CA . HIS B 1 548 ? 10.25 52.312 51.438 1 95.88 548 HIS B CA 1
ATOM 9792 C C . HIS B 1 548 ? 10.547 51.406 50.25 1 95.88 548 HIS B C 1
ATOM 9794 O O . HIS B 1 548 ? 10.047 50.281 50.188 1 95.88 548 HIS B O 1
ATOM 9800 N N . LEU B 1 549 ? 11.242 51.969 49.25 1 96.38 549 LEU B N 1
ATOM 9801 C CA . LEU B 1 549 ? 11.719 51.219 48.125 1 96.38 549 LEU B CA 1
ATOM 9802 C C . LEU B 1 549 ? 13.211 50.906 48.25 1 96.38 549 LEU B C 1
ATOM 9804 O O . LEU B 1 549 ? 14.023 51.844 48.375 1 96.38 549 LEU B O 1
ATOM 9808 N N . LYS B 1 550 ? 13.539 49.594 48.281 1 95.94 550 LYS B N 1
ATOM 9809 C CA . LYS B 1 550 ? 14.93 49.156 48.406 1 95.94 550 LYS B CA 1
ATOM 9810 C C . LYS B 1 550 ? 15.344 48.312 47.219 1 95.94 550 LYS B C 1
ATOM 9812 O O . LYS B 1 550 ? 14.633 47.375 46.812 1 95.94 550 LYS B O 1
ATOM 9817 N N . ILE B 1 551 ? 16.438 48.688 46.562 1 95.69 551 ILE B N 1
ATOM 9818 C CA . ILE B 1 551 ? 16.969 47.969 45.438 1 95.69 551 ILE B CA 1
ATOM 9819 C C . ILE B 1 551 ? 18.422 47.562 45.719 1 95.69 551 ILE B C 1
ATOM 9821 O O . ILE B 1 551 ? 19.25 48.375 46.062 1 95.69 551 ILE B O 1
ATOM 9825 N N . TYR B 1 552 ? 18.688 46.281 45.625 1 93.81 552 TYR B N 1
ATOM 9826 C CA . TYR B 1 552 ? 20.047 45.812 45.844 1 93.81 552 TYR B CA 1
ATOM 9827 C C . TYR B 1 552 ? 20.328 44.562 45 1 93.81 552 TYR B C 1
ATOM 9829 O O . TYR B 1 552 ? 19.422 44 44.438 1 93.81 552 TYR B O 1
ATOM 9837 N N . HIS B 1 553 ? 21.594 44.344 44.688 1 91.81 553 HIS B N 1
ATOM 9838 C CA . HIS B 1 553 ? 22.062 43.188 43.906 1 91.81 553 HIS B CA 1
ATOM 9839 C C . HIS B 1 553 ? 22.781 42.188 44.812 1 91.81 553 HIS B C 1
ATOM 9841 O O . HIS B 1 553 ? 23.609 42.562 45.625 1 91.81 553 HIS B O 1
ATOM 9847 N N . HIS B 1 554 ? 22.297 40.938 44.781 1 88.75 554 HIS B N 1
ATOM 9848 C CA . HIS B 1 554 ? 22.953 39.875 45.531 1 88.75 554 HIS B CA 1
ATOM 9849 C C . HIS B 1 554 ? 22.969 38.594 44.719 1 88.75 554 HIS B C 1
ATOM 9851 O O . HIS B 1 554 ? 21.938 38.125 44.25 1 88.75 554 HIS B O 1
ATOM 9857 N N . ASN B 1 555 ? 24.109 37.938 44.5 1 85.31 555 ASN B N 1
ATOM 9858 C CA . ASN B 1 555 ? 24.25 36.656 43.812 1 85.31 555 ASN B CA 1
ATOM 9859 C C . ASN B 1 555 ? 23.672 36.688 42.406 1 85.31 555 ASN B C 1
ATOM 9861 O O . ASN B 1 555 ? 22.875 35.812 42.062 1 85.31 555 ASN B O 1
ATOM 9865 N N . ASN B 1 556 ? 23.906 37.719 41.594 1 85.69 556 ASN B N 1
ATOM 9866 C CA . ASN B 1 556 ? 23.484 37.875 40.188 1 85.69 556 ASN B CA 1
ATOM 9867 C C . ASN B 1 556 ? 21.969 38.031 40.062 1 85.69 556 ASN B C 1
ATOM 9869 O O . ASN B 1 556 ? 21.406 37.688 39.031 1 85.69 556 ASN B O 1
ATOM 9873 N N . ILE B 1 557 ? 21.422 38.312 41.219 1 91.56 557 ILE B N 1
ATOM 9874 C CA . ILE B 1 557 ? 19.984 38.562 41.25 1 91.56 557 ILE B CA 1
ATOM 9875 C C . ILE B 1 557 ? 19.719 40 41.688 1 91.56 557 ILE B C 1
ATOM 9877 O O . ILE B 1 557 ? 20.297 40.5 42.656 1 91.56 557 ILE B O 1
ATOM 9881 N N . LEU B 1 558 ? 18.906 40.656 40.906 1 92.88 558 LEU B N 1
ATOM 9882 C CA . LEU B 1 558 ? 18.422 42 41.25 1 92.88 558 LEU B CA 1
ATOM 9883 C C . LEU B 1 558 ? 17.219 41.906 42.188 1 92.88 558 LEU B C 1
ATOM 9885 O O . LEU B 1 558 ? 16.234 41.219 41.844 1 92.88 558 LEU B O 1
ATOM 9889 N N . HIS B 1 559 ? 17.359 42.5 43.344 1 94.56 559 HIS B N 1
ATOM 9890 C CA . HIS B 1 559 ? 16.281 42.5 44.344 1 94.56 559 HIS B CA 1
ATOM 9891 C C . HIS B 1 559 ? 15.609 43.875 44.406 1 94.56 559 HIS B C 1
ATOM 9893 O O . HIS B 1 559 ? 16.281 44.875 44.562 1 94.56 559 HIS B O 1
ATOM 9899 N N . VAL B 1 560 ? 14.305 43.875 44.25 1 95.19 560 VAL B N 1
ATOM 9900 C CA . VAL B 1 560 ? 13.508 45.094 44.438 1 95.19 560 VAL B CA 1
ATOM 9901 C C . VAL B 1 560 ? 12.438 44.844 45.5 1 95.19 560 VAL B C 1
ATOM 9903 O O . VAL B 1 560 ? 11.602 43.938 45.344 1 95.19 560 VAL B O 1
ATOM 9906 N N . GLN B 1 561 ? 12.523 45.656 46.562 1 95.94 561 GLN B N 1
ATOM 9907 C CA . GLN B 1 561 ? 11.586 45.5 47.656 1 95.94 561 GLN B CA 1
ATOM 9908 C C . GLN B 1 561 ? 10.766 46.781 47.875 1 95.94 561 GLN B C 1
ATOM 9910 O O . GLN B 1 561 ? 11.312 47.875 47.875 1 95.94 561 GLN B O 1
ATOM 9915 N N . ILE B 1 562 ? 9.453 46.656 47.969 1 96.12 562 ILE B N 1
ATOM 9916 C CA . ILE B 1 562 ? 8.539 47.75 48.312 1 96.12 562 ILE B CA 1
ATOM 9917 C C . ILE B 1 562 ? 7.867 47.469 49.656 1 96.12 562 ILE B C 1
ATOM 9919 O O . ILE B 1 562 ? 7.219 46.406 49.812 1 96.12 562 ILE B O 1
ATOM 9923 N N . MET B 1 563 ? 8.117 48.344 50.625 1 95.38 563 MET B N 1
ATOM 9924 C CA . MET B 1 563 ? 7.551 48.156 51.969 1 95.38 563 MET B CA 1
ATOM 9925 C C . MET B 1 563 ? 6.684 49.344 52.344 1 95.38 563 MET B C 1
ATOM 9927 O O . MET B 1 563 ? 7.109 50.5 52.219 1 95.38 563 MET B O 1
ATOM 9931 N N . ASP B 1 564 ? 5.512 49.094 52.719 1 94.06 564 ASP B N 1
ATOM 9932 C CA . ASP B 1 564 ? 4.641 50.125 53.219 1 94.06 564 ASP B CA 1
ATOM 9933 C C . ASP B 1 564 ? 4.227 49.844 54.688 1 94.06 564 ASP B C 1
ATOM 9935 O O . ASP B 1 564 ? 4.305 48.688 55.125 1 94.06 564 ASP B O 1
ATOM 9939 N N . ASN B 1 565 ? 3.924 50.812 55.531 1 92.19 565 ASN B N 1
ATOM 9940 C CA . ASN B 1 565 ? 3.461 50.625 56.875 1 92.19 565 ASN B CA 1
ATOM 9941 C C . ASN B 1 565 ? 1.953 50.812 57 1 92.19 565 ASN B C 1
ATOM 9943 O O . ASN B 1 565 ? 1.48 51.469 57.938 1 92.19 565 ASN B O 1
ATOM 9947 N N . GLY B 1 566 ? 1.271 50.406 56.031 1 90.19 566 GLY B N 1
ATOM 9948 C CA . GLY B 1 566 ? -0.174 50.562 56 1 90.19 566 GLY B CA 1
ATOM 9949 C C . GLY B 1 566 ? -0.909 49.562 56.844 1 90.19 566 GLY B C 1
ATOM 9950 O O . GLY B 1 566 ? -0.331 49 57.781 1 90.19 566 GLY B O 1
ATOM 9951 N N . VAL B 1 567 ? -2.195 49.344 56.562 1 87.56 567 VAL B N 1
ATOM 9952 C CA . VAL B 1 567 ? -3.09 48.562 57.406 1 87.56 567 VAL B CA 1
ATOM 9953 C C . VAL B 1 567 ? -2.914 47.094 57.094 1 87.56 567 VAL B C 1
ATOM 9955 O O . VAL B 1 567 ? -3.387 46.219 57.844 1 87.56 567 VAL B O 1
ATOM 9958 N N . GLY B 1 568 ? -2.199 46.75 56.094 1 83.56 568 GLY B N 1
ATOM 9959 C CA . GLY B 1 568 ? -2.021 45.375 55.719 1 83.56 568 GLY B CA 1
ATOM 9960 C C . GLY B 1 568 ? -3.045 44.906 54.688 1 83.56 568 GLY B C 1
ATOM 9961 O O . GLY B 1 568 ? -4.102 45.531 54.531 1 83.56 568 GLY B O 1
ATOM 9962 N N . ARG B 1 569 ? -2.855 43.75 53.969 1 79.69 569 ARG B N 1
ATOM 9963 C CA . ARG B 1 569 ? -3.666 43.25 52.844 1 79.69 569 ARG B CA 1
ATOM 9964 C C . ARG B 1 569 ? -5.004 42.719 53.344 1 79.69 569 ARG B C 1
ATOM 9966 O O . ARG B 1 569 ? -6.035 42.938 52.719 1 79.69 569 ARG B O 1
ATOM 9973 N N . LYS B 1 570 ? -4.93 42.094 54.375 1 79.06 570 LYS B N 1
ATOM 9974 C CA . LYS B 1 570 ? -6.16 41.5 54.906 1 79.06 570 LYS B CA 1
ATOM 9975 C C . LYS B 1 570 ? -7.164 42.594 55.312 1 79.06 570 LYS B C 1
ATOM 9977 O O . LYS B 1 570 ? -8.352 42.469 55 1 79.06 570 LYS B O 1
ATOM 9982 N N . ALA B 1 571 ? -6.688 43.562 55.969 1 75.25 571 ALA B N 1
ATOM 9983 C CA . ALA B 1 571 ? -7.559 44.656 56.406 1 75.25 571 ALA B CA 1
ATOM 9984 C C . ALA B 1 571 ? -8.055 45.438 55.188 1 75.25 571 ALA B C 1
ATOM 9986 O O . ALA B 1 571 ? -9.195 45.906 55.156 1 75.25 571 ALA B O 1
ATOM 9987 N N . ALA B 1 572 ? -7.246 45.562 54.219 1 74.62 572 ALA B N 1
ATOM 9988 C CA . ALA B 1 572 ? -7.609 46.281 53 1 74.62 572 ALA B CA 1
ATOM 9989 C C . ALA B 1 572 ? -8.688 45.531 52.219 1 74.62 572 ALA B C 1
ATOM 9991 O O . ALA B 1 572 ? -9.562 46.156 51.625 1 74.62 572 ALA B O 1
ATOM 9992 N N . GLN B 1 573 ? -8.539 44.25 52.125 1 70.25 573 GLN B N 1
ATOM 9993 C CA . GLN B 1 573 ? -9.5 43.438 51.406 1 70.25 573 GLN B CA 1
ATOM 9994 C C . GLN B 1 573 ? -10.867 43.469 52.062 1 70.25 573 GLN B C 1
ATOM 9996 O O . GLN B 1 573 ? -11.891 43.312 51.406 1 70.25 573 GLN B O 1
ATOM 10001 N N . LYS B 1 574 ? -10.969 43.469 53.344 1 61.56 574 LYS B N 1
ATOM 10002 C CA . LYS B 1 574 ? -12.234 43.469 54.062 1 61.56 574 LYS B CA 1
ATOM 10003 C C . LYS B 1 574 ? -13.07 44.688 53.688 1 61.56 574 LYS B C 1
ATOM 10005 O O . LYS B 1 574 ? -14.297 44.625 53.688 1 61.56 574 LYS B O 1
ATOM 10010 N N . LYS B 1 575 ? -12.438 45.812 53.406 1 57.84 575 LYS B N 1
ATOM 10011 C CA . LYS B 1 575 ? -13.188 47.031 53.094 1 57.84 575 LYS B CA 1
ATOM 10012 C C . LYS B 1 575 ? -13.633 47 51.625 1 57.84 575 LYS B C 1
ATOM 10014 O O . LYS B 1 575 ? -14.492 47.812 51.25 1 57.84 575 LYS B O 1
ATOM 10019 N N . GLN B 1 576 ? -12.969 46.188 50.969 1 54.47 576 GLN B N 1
ATOM 10020 C CA . GLN B 1 576 ? -13.398 46.062 49.562 1 54.47 576 GLN B CA 1
ATOM 10021 C C . GLN B 1 576 ? -14.312 44.844 49.406 1 54.47 576 GLN B C 1
ATOM 10023 O O . GLN B 1 576 ? -14.078 43.781 50 1 54.47 576 GLN B O 1
ATOM 10028 N N . THR B 1 577 ? -15.609 45 49.25 1 46.53 577 THR B N 1
ATOM 10029 C CA . THR B 1 577 ? -16.594 43.938 49.125 1 46.53 577 THR B CA 1
ATOM 10030 C C . THR B 1 577 ? -15.969 42.719 48.438 1 46.53 577 THR B C 1
ATOM 10032 O O . THR B 1 577 ? -16.422 41.594 48.625 1 46.53 577 THR B O 1
ATOM 10035 N N . GLU B 1 578 ? -15.586 42.656 47.125 1 44.16 578 GLU B N 1
ATOM 10036 C CA . GLU B 1 578 ? -15.281 41.469 46.344 1 44.16 578 GLU B CA 1
ATOM 10037 C C . GLU B 1 578 ? -13.797 41.125 46.375 1 44.16 578 GLU B C 1
ATOM 10039 O O . GLU B 1 578 ? -12.953 42 46.219 1 44.16 578 GLU B O 1
ATOM 10044 N N . THR B 1 579 ? -13.305 40 46.938 1 44.84 579 THR B N 1
ATOM 10045 C CA . THR B 1 579 ? -12.062 39.312 47.219 1 44.84 579 THR B CA 1
ATOM 10046 C C . THR B 1 579 ? -11.18 39.25 45.969 1 44.84 579 THR B C 1
ATOM 10048 O O . THR B 1 579 ? -10.32 38.375 45.875 1 44.84 579 THR B O 1
ATOM 10051 N N . HIS B 1 580 ? -11.406 39.688 44.875 1 47.72 580 HIS B N 1
ATOM 10052 C CA . HIS B 1 580 ? -10.578 39.344 43.719 1 47.72 580 HIS B CA 1
ATOM 10053 C C . HIS B 1 580 ? -9.203 40 43.812 1 47.72 580 HIS B C 1
ATOM 10055 O O . HIS B 1 580 ? -9.086 41.156 44.188 1 47.72 580 HIS B O 1
ATOM 10061 N N . GLU B 1 581 ? -8.18 39.188 44.094 1 52.22 581 GLU B N 1
ATOM 10062 C CA . GLU B 1 581 ? -6.844 39.719 43.812 1 52.22 581 GLU B CA 1
ATOM 10063 C C . GLU B 1 581 ? -6.883 40.844 42.781 1 52.22 581 GLU B C 1
ATOM 10065 O O . GLU B 1 581 ? -7.574 40.719 41.75 1 52.22 581 GLU B O 1
ATOM 10070 N N . SER B 1 582 ? -6.316 42 43.031 1 63.03 582 SER B N 1
ATOM 10071 C CA . SER B 1 582 ? -6.387 43.156 42.188 1 63.03 582 SER B CA 1
ATOM 10072 C C . SER B 1 582 ? -5.914 42.875 40.781 1 63.03 582 SER B C 1
ATOM 10074 O O . SER B 1 582 ? -5.023 42.031 40.594 1 63.03 582 SER B O 1
ATOM 10076 N N . LYS B 1 583 ? -6.66 42.969 39.781 1 68.75 583 LYS B N 1
ATOM 10077 C CA . LYS B 1 583 ? -6.402 42.812 38.375 1 68.75 583 LYS B CA 1
ATOM 10078 C C . LYS B 1 583 ? -4.977 43.219 38 1 68.75 583 LYS B C 1
ATOM 10080 O O . LYS B 1 583 ? -4.324 42.562 37.188 1 68.75 583 LYS B O 1
ATOM 10085 N N . GLY B 1 584 ? -4.406 44.094 38.938 1 72.5 584 GLY B N 1
ATOM 10086 C CA . GLY B 1 584 ? -3.07 44.594 38.656 1 72.5 584 GLY B CA 1
ATOM 10087 C C . GLY B 1 584 ? -1.978 43.594 39 1 72.5 584 GLY B C 1
ATOM 10088 O O . GLY B 1 584 ? -1.055 43.375 38.188 1 72.5 584 GLY B O 1
ATOM 10089 N N . ILE B 1 585 ? -2.119 43 40.094 1 79.81 585 ILE B N 1
ATOM 10090 C CA . ILE B 1 585 ? -1.105 42.031 40.562 1 79.81 585 ILE B CA 1
ATOM 10091 C C . ILE B 1 585 ? -1.104 40.812 39.656 1 79.81 585 ILE B C 1
ATOM 10093 O O . ILE B 1 585 ? -0.042 40.281 39.312 1 79.81 585 ILE B O 1
ATOM 10097 N N . THR B 1 586 ? -2.225 40.406 39.281 1 79.69 586 THR B N 1
ATOM 10098 C CA . THR B 1 586 ? -2.344 39.25 38.406 1 79.69 586 THR B CA 1
ATOM 10099 C C . THR B 1 586 ? -1.674 39.531 37.062 1 79.69 586 THR B C 1
ATOM 10101 O O . THR B 1 586 ? -0.996 38.656 36.531 1 79.69 586 THR B O 1
ATOM 10104 N N . LEU B 1 587 ? -1.823 40.625 36.625 1 75.62 587 LEU B N 1
ATOM 10105 C CA . LEU B 1 587 ? -1.229 41 35.344 1 75.62 587 LEU B CA 1
ATOM 10106 C C . LEU B 1 587 ? 0.293 41.031 35.438 1 75.62 587 LEU B C 1
ATOM 10108 O O . LEU B 1 587 ? 0.977 40.625 34.5 1 75.62 587 LEU B O 1
ATOM 10112 N N . VAL B 1 588 ? 0.727 41.531 36.562 1 82.69 588 VAL B N 1
ATOM 10113 C CA . VAL B 1 588 ? 2.174 41.594 36.75 1 82.69 588 VAL B CA 1
ATOM 10114 C C . VAL B 1 588 ? 2.732 40.156 36.844 1 82.69 588 VAL B C 1
ATOM 10116 O O . VAL B 1 588 ? 3.787 39.875 36.25 1 82.69 588 VAL B O 1
ATOM 10119 N N . ARG B 1 589 ? 2.039 39.312 37.469 1 85.81 589 ARG B N 1
ATOM 10120 C CA . ARG B 1 589 ? 2.459 37.906 37.562 1 85.81 589 ARG B CA 1
ATOM 10121 C C . ARG B 1 589 ? 2.504 37.25 36.188 1 85.81 589 ARG B C 1
ATOM 10123 O O . ARG B 1 589 ? 3.447 36.531 35.875 1 85.81 589 ARG B O 1
ATOM 10130 N N . GLU B 1 590 ? 1.499 37.531 35.5 1 79.19 590 GLU B N 1
ATOM 10131 C CA . GLU B 1 590 ? 1.427 36.969 34.125 1 79.19 590 GLU B CA 1
ATOM 10132 C C . GLU B 1 590 ? 2.553 37.5 33.25 1 79.19 590 GLU B C 1
ATOM 10134 O O . GLU B 1 590 ? 3.135 36.75 32.469 1 79.19 590 GLU B O 1
ATOM 10139 N N . ARG B 1 591 ? 2.824 38.656 33.406 1 78.19 591 ARG B N 1
ATOM 10140 C CA . ARG B 1 591 ? 3.889 39.281 32.625 1 78.19 591 ARG B CA 1
ATOM 10141 C C . ARG B 1 591 ? 5.25 38.719 33 1 78.19 591 ARG B C 1
ATOM 10143 O O . ARG B 1 591 ? 6.066 38.438 32.125 1 78.19 591 ARG B O 1
ATOM 10150 N N . LEU B 1 592 ? 5.379 38.625 34.281 1 86.31 592 LEU B N 1
ATOM 10151 C CA . LEU B 1 592 ? 6.648 38.062 34.719 1 86.31 592 LEU B CA 1
ATOM 10152 C C . LEU B 1 592 ? 6.805 36.625 34.25 1 86.31 592 LEU B C 1
ATOM 10154 O O . LEU B 1 592 ? 7.902 36.188 33.875 1 86.31 592 LEU B O 1
ATOM 10158 N N . SER B 1 593 ? 5.742 35.938 34.219 1 85.12 593 SER B N 1
ATOM 10159 C CA . SER B 1 593 ? 5.766 34.562 33.719 1 85.12 593 SER B CA 1
ATOM 10160 C C . SER B 1 593 ? 6.113 34.531 32.25 1 85.12 593 SER B C 1
ATOM 10162 O O . SER B 1 593 ? 6.844 33.656 31.797 1 85.12 593 SER B O 1
ATOM 10164 N N . LEU B 1 594 ? 5.602 35.406 31.531 1 75.88 594 LEU B N 1
ATOM 10165 C CA . LEU B 1 594 ? 5.875 35.469 30.109 1 75.88 594 LEU B CA 1
ATOM 10166 C C . LEU B 1 594 ? 7.34 35.812 29.844 1 75.88 594 LEU B C 1
ATOM 10168 O O . LEU B 1 594 ? 7.957 35.281 28.938 1 75.88 594 LEU B O 1
ATOM 10172 N N . ILE B 1 595 ? 7.758 36.719 30.609 1 78.56 595 ILE B N 1
ATOM 10173 C CA . ILE B 1 595 ? 9.156 37.125 30.484 1 78.56 595 ILE B CA 1
ATOM 10174 C C . ILE B 1 595 ? 10.07 35.938 30.797 1 78.56 595 ILE B C 1
ATOM 10176 O O . ILE B 1 595 ? 11.07 35.719 30.109 1 78.56 595 ILE B O 1
ATOM 10180 N N . GLN B 1 596 ? 9.664 35.219 31.812 1 84.25 596 GLN B N 1
ATOM 10181 C CA . GLN B 1 596 ? 10.43 34.031 32.188 1 84.25 596 GLN B CA 1
ATOM 10182 C C . GLN B 1 596 ? 10.461 33 31.047 1 84.25 596 GLN B C 1
ATOM 10184 O O . GLN B 1 596 ? 11.5 32.406 30.766 1 84.25 596 GLN B O 1
ATOM 10189 N N . PHE B 1 597 ? 9.383 32.875 30.453 1 76.12 597 PHE B N 1
ATOM 10190 C CA . PHE B 1 597 ? 9.242 31.891 29.391 1 76.12 597 PHE B CA 1
ATOM 10191 C C . PHE B 1 597 ? 9.977 32.344 28.125 1 76.12 597 PHE B C 1
ATOM 10193 O O . PHE B 1 597 ? 10.648 31.531 27.484 1 76.12 597 PHE B O 1
ATOM 10200 N N . THR B 1 598 ? 9.875 33.594 27.797 1 72.19 598 THR B N 1
ATOM 10201 C CA . THR B 1 598 ? 10.383 34.125 26.531 1 72.19 598 THR B CA 1
ATOM 10202 C C . THR B 1 598 ? 11.883 34.375 26.609 1 72.19 598 THR B C 1
ATOM 10204 O O . THR B 1 598 ? 12.609 34.125 25.656 1 72.19 598 THR B O 1
ATOM 10207 N N . TYR B 1 599 ? 12.266 34.906 27.734 1 76.62 599 TYR B N 1
ATOM 10208 C CA . TYR B 1 599 ? 13.656 35.344 27.828 1 76.62 599 TYR B CA 1
ATOM 10209 C C . TYR B 1 599 ? 14.453 34.406 28.719 1 76.62 599 TYR B C 1
ATOM 10211 O O . TYR B 1 599 ? 15.664 34.594 28.906 1 76.62 599 TYR B O 1
ATOM 10219 N N . LYS B 1 600 ? 13.828 33.312 29.203 1 79.94 600 LYS B N 1
ATOM 10220 C CA . LYS B 1 600 ? 14.469 32.312 30.047 1 79.94 600 LYS B CA 1
ATOM 10221 C C . LYS B 1 600 ? 15.148 32.969 31.25 1 79.94 600 LYS B C 1
ATOM 10223 O O . LYS B 1 600 ? 16.297 32.625 31.578 1 79.94 600 LYS B O 1
ATOM 10228 N N . LEU B 1 601 ? 14.562 34.062 31.828 1 82.19 601 LEU B N 1
ATOM 10229 C CA . LEU B 1 601 ? 15.016 34.75 33.031 1 82.19 601 LEU B CA 1
ATOM 10230 C C . LEU B 1 601 ? 14.195 34.312 34.25 1 82.19 601 LEU B C 1
ATOM 10232 O O . LEU B 1 601 ? 12.969 34.25 34.188 1 82.19 601 LEU B O 1
ATOM 10236 N N . LYS B 1 602 ? 14.875 33.844 35.156 1 87.25 602 LYS B N 1
ATOM 10237 C CA . LYS B 1 602 ? 14.164 33.438 36.375 1 87.25 602 LYS B CA 1
ATOM 10238 C C . LYS B 1 602 ? 13.617 34.688 37.094 1 87.25 602 LYS B C 1
ATOM 10240 O O . LYS B 1 602 ? 14.359 35.625 37.406 1 87.25 602 LYS B O 1
ATOM 10245 N N . THR B 1 603 ? 12.375 34.844 37.281 1 89.81 603 THR B N 1
ATOM 10246 C CA . THR B 1 603 ? 11.719 35.906 38 1 89.81 603 THR B CA 1
ATOM 10247 C C . THR B 1 603 ? 10.867 35.344 39.156 1 89.81 603 THR B C 1
ATOM 10249 O O . THR B 1 603 ? 10.352 34.219 39.031 1 89.81 603 THR B O 1
ATOM 10252 N N . GLU B 1 604 ? 10.914 36 40.281 1 92.06 604 GLU B N 1
ATOM 10253 C CA . GLU B 1 604 ? 10.086 35.594 41.406 1 92.06 604 GLU B CA 1
ATOM 10254 C C . GLU B 1 604 ? 9.398 36.781 42.031 1 92.06 604 GLU B C 1
ATOM 10256 O O . GLU B 1 604 ? 10 37.875 42.156 1 92.06 604 GLU B O 1
ATOM 10261 N N . LEU B 1 605 ? 8.078 36.719 42.312 1 93 605 LEU B N 1
ATOM 10262 C CA . LEU B 1 605 ? 7.293 37.719 43 1 93 605 LEU B CA 1
ATOM 10263 C C . LEU B 1 605 ? 6.789 37.188 44.344 1 93 605 LEU B C 1
ATOM 10265 O O . LEU B 1 605 ? 6.078 36.188 44.375 1 93 605 LEU B O 1
ATOM 10269 N N . ILE B 1 606 ? 7.27 37.812 45.469 1 93.06 606 ILE B N 1
ATOM 10270 C CA . ILE B 1 606 ? 6.891 37.375 46.812 1 93.06 606 ILE B CA 1
ATOM 10271 C C . ILE B 1 606 ? 6.133 38.5 47.531 1 93.06 606 ILE B C 1
ATOM 10273 O O . ILE B 1 606 ? 6.613 39.625 47.594 1 93.06 606 ILE B O 1
ATOM 10277 N N . LEU B 1 607 ? 4.93 38.25 48 1 91.69 607 LEU B N 1
ATOM 10278 C CA . LEU B 1 607 ? 4.148 39.188 48.812 1 91.69 607 LEU B CA 1
ATOM 10279 C C . LEU B 1 607 ? 4.141 38.75 50.25 1 91.69 607 LEU B C 1
ATOM 10281 O O . LEU B 1 607 ? 3.832 37.594 50.594 1 91.69 607 LEU B O 1
ATOM 10285 N N . THR B 1 608 ? 4.605 39.625 51.219 1 91.38 608 THR B N 1
ATOM 10286 C CA . THR B 1 608 ? 4.664 39.281 52.656 1 91.38 608 THR B CA 1
ATOM 10287 C C . THR B 1 608 ? 3.898 40.344 53.469 1 91.38 608 THR B C 1
ATOM 10289 O O . THR B 1 608 ? 4.066 41.531 53.25 1 91.38 608 THR B O 1
ATOM 10292 N N . ASP B 1 609 ? 3.051 39.875 54.312 1 90.06 609 ASP B N 1
ATOM 10293 C CA . ASP B 1 609 ? 2.379 40.75 55.25 1 90.06 609 ASP B CA 1
ATOM 10294 C C . ASP B 1 609 ? 3.244 41 56.469 1 90.06 609 ASP B C 1
ATOM 10296 O O . ASP B 1 609 ? 3.844 40.094 57.031 1 90.06 609 ASP B O 1
ATOM 10300 N N . LEU B 1 610 ? 3.328 42.281 56.781 1 89.81 610 LEU B N 1
ATOM 10301 C CA . LEU B 1 610 ? 4.145 42.656 57.938 1 89.81 610 LEU B CA 1
ATOM 10302 C C . LEU B 1 610 ? 3.285 42.812 59.188 1 89.81 610 LEU B C 1
ATOM 10304 O O . LEU B 1 610 ? 2.156 43.281 59.094 1 89.81 610 LEU B O 1
ATOM 10308 N N . TYR B 1 611 ? 3.807 42.281 60.406 1 88.81 611 TYR B N 1
ATOM 10309 C CA . TYR B 1 611 ? 3.104 42.344 61.656 1 88.81 611 TYR B CA 1
ATOM 10310 C C . TYR B 1 611 ? 3.977 43 62.719 1 88.81 611 TYR B C 1
ATOM 10312 O O . TYR B 1 611 ? 5.203 42.875 62.719 1 88.81 611 TYR B O 1
ATOM 10320 N N . ASN B 1 612 ? 3.311 43.844 63.531 1 82.5 612 ASN B N 1
ATOM 10321 C CA . ASN B 1 612 ? 4.043 44.438 64.625 1 82.5 612 ASN B CA 1
ATOM 10322 C C . ASN B 1 612 ? 4.172 43.469 65.812 1 82.5 612 ASN B C 1
ATOM 10324 O O . ASN B 1 612 ? 3.707 42.344 65.75 1 82.5 612 ASN B O 1
ATOM 10328 N N . ASP B 1 613 ? 4.906 43.969 66.938 1 78.25 613 ASP B N 1
ATOM 10329 C CA . ASP B 1 613 ? 5.188 43.156 68.062 1 78.25 613 ASP B CA 1
ATOM 10330 C C . ASP B 1 613 ? 3.893 42.688 68.75 1 78.25 613 ASP B C 1
ATOM 10332 O O . ASP B 1 613 ? 3.881 41.688 69.5 1 78.25 613 ASP B O 1
ATOM 10336 N N . LEU B 1 614 ? 2.812 43.438 68.562 1 80.81 614 LEU B N 1
ATOM 10337 C CA . LEU B 1 614 ? 1.522 43.094 69.125 1 80.81 614 LEU B CA 1
ATOM 10338 C C . LEU B 1 614 ? 0.704 42.25 68.125 1 80.81 614 LEU B C 1
ATOM 10340 O O . LEU B 1 614 ? -0.504 42.062 68.312 1 80.81 614 LEU B O 1
ATOM 10344 N N . ASN B 1 615 ? 1.174 41.781 67.062 1 81.12 615 ASN B N 1
ATOM 10345 C CA . ASN B 1 615 ? 0.559 40.906 66.062 1 81.12 615 ASN B CA 1
ATOM 10346 C C . ASN B 1 615 ? -0.538 41.656 65.312 1 81.12 615 ASN B C 1
ATOM 10348 O O . ASN B 1 615 ? -1.552 41.062 64.938 1 81.12 615 ASN B O 1
ATOM 10352 N N . GLN B 1 616 ? -0.323 42.844 65.25 1 81.25 616 GLN B N 1
ATOM 10353 C CA . GLN B 1 616 ? -1.251 43.625 64.438 1 81.25 616 GLN B CA 1
ATOM 10354 C C . GLN B 1 616 ? -0.659 43.938 63.062 1 81.25 616 GLN B C 1
ATOM 10356 O O . GLN B 1 616 ? 0.552 44.125 62.906 1 81.25 616 GLN B O 1
ATOM 10361 N N . ALA B 1 617 ? -1.463 44 62.125 1 83.69 617 ALA B N 1
ATOM 10362 C CA . ALA B 1 617 ? -1.019 44.281 60.75 1 83.69 617 ALA B CA 1
ATOM 10363 C C . ALA B 1 617 ? -0.341 45.625 60.656 1 83.69 617 ALA B C 1
ATOM 10365 O O . ALA B 1 617 ? -0.879 46.625 61.156 1 83.69 617 ALA B O 1
ATOM 10366 N N . SER B 1 618 ? 0.932 45.594 60.188 1 86.31 618 SER B N 1
ATOM 10367 C CA . SER B 1 618 ? 1.707 46.844 60.188 1 86.31 618 SER B CA 1
ATOM 10368 C C . SER B 1 618 ? 2.205 47.156 58.781 1 86.31 618 SER B C 1
ATOM 10370 O O . SER B 1 618 ? 3.168 47.906 58.625 1 86.31 618 SER B O 1
ATOM 10372 N N . GLY B 1 619 ? 1.637 46.562 57.781 1 91.12 619 GLY B N 1
ATOM 10373 C CA . GLY B 1 619 ? 2.035 46.906 56.438 1 91.12 619 GLY B CA 1
ATOM 10374 C C . GLY B 1 619 ? 2.256 45.688 55.562 1 91.12 619 GLY B C 1
ATOM 10375 O O . GLY B 1 619 ? 1.784 44.594 55.844 1 91.12 619 GLY B O 1
ATOM 10376 N N . THR B 1 620 ? 2.725 45.938 54.344 1 92.88 620 THR B N 1
ATOM 10377 C CA . THR B 1 620 ? 2.965 44.875 53.344 1 92.88 620 THR B CA 1
ATOM 10378 C C . THR B 1 620 ? 4.332 45.062 52.688 1 92.88 620 THR B C 1
ATOM 10380 O O . THR B 1 620 ? 4.789 46.219 52.5 1 92.88 620 THR B O 1
ATOM 10383 N N . MET B 1 621 ? 5.062 43.906 52.438 1 94.19 621 MET B N 1
ATOM 10384 C CA . MET B 1 621 ? 6.328 43.938 51.719 1 94.19 621 MET B CA 1
ATOM 10385 C C . MET B 1 621 ? 6.223 43.125 50.438 1 94.19 621 MET B C 1
ATOM 10387 O O . MET B 1 621 ? 5.805 41.969 50.438 1 94.19 621 MET B O 1
ATOM 10391 N N . ILE B 1 622 ? 6.5 43.781 49.312 1 95.06 622 ILE B N 1
ATOM 10392 C CA . ILE B 1 622 ? 6.566 43.156 48.031 1 95.06 622 ILE B CA 1
ATOM 10393 C C . ILE B 1 622 ? 8.023 42.969 47.594 1 95.06 622 ILE B C 1
ATOM 10395 O O . ILE B 1 622 ? 8.812 43.906 47.656 1 95.06 622 ILE B O 1
ATOM 10399 N N . HIS B 1 623 ? 8.375 41.75 47.25 1 95.31 623 HIS B N 1
ATOM 10400 C CA . HIS B 1 623 ? 9.742 41.438 46.875 1 95.31 623 HIS B CA 1
ATOM 10401 C C . HIS B 1 623 ? 9.797 40.844 45.469 1 95.31 623 HIS B C 1
ATOM 10403 O O . HIS B 1 623 ? 9.234 39.781 45.219 1 95.31 623 HIS B O 1
ATOM 10409 N N . ILE B 1 624 ? 10.43 41.594 44.562 1 94.88 624 ILE B N 1
ATOM 10410 C CA . ILE B 1 624 ? 10.625 41.156 43.188 1 94.88 624 ILE B CA 1
ATOM 10411 C C . ILE B 1 624 ? 12.086 40.75 42.969 1 94.88 624 ILE B C 1
ATOM 10413 O O . ILE B 1 624 ? 12.992 41.531 43.281 1 94.88 624 ILE B O 1
ATOM 10417 N N . LYS B 1 625 ? 12.305 39.562 42.469 1 93.88 625 LYS B N 1
ATOM 10418 C CA . LYS B 1 625 ? 13.633 39.062 42.156 1 93.88 625 LYS B CA 1
ATOM 10419 C C . LYS B 1 625 ? 13.781 38.781 40.688 1 93.88 625 LYS B C 1
ATOM 10421 O O . LYS B 1 625 ? 12.953 38.094 40.094 1 93.88 625 LYS B O 1
ATOM 10426 N N . ILE B 1 626 ? 14.742 39.344 40.062 1 91.88 626 ILE B N 1
ATOM 10427 C CA . ILE B 1 626 ? 14.992 39.125 38.625 1 91.88 626 ILE B CA 1
ATOM 10428 C C . ILE B 1 626 ? 16.453 38.719 38.438 1 91.88 626 ILE B C 1
ATOM 10430 O O . ILE B 1 626 ? 17.359 39.406 38.906 1 91.88 626 ILE B O 1
ATOM 10434 N N . GLU B 1 627 ? 16.609 37.625 37.719 1 89.06 627 GLU B N 1
ATOM 10435 C CA . GLU B 1 627 ? 17.953 37.188 37.406 1 89.06 627 GLU B CA 1
ATOM 10436 C C . GLU B 1 627 ? 18.656 38.156 36.438 1 89.06 627 GLU B C 1
ATOM 10438 O O . GLU B 1 627 ? 18.031 38.656 35.5 1 89.06 627 GLU B O 1
ATOM 10443 N N . THR B 1 628 ? 19.719 38.688 36.688 1 79.75 628 THR B N 1
ATOM 10444 C CA . THR B 1 628 ? 20.453 39.625 35.844 1 79.75 628 THR B CA 1
ATOM 10445 C C . THR B 1 628 ? 21.375 38.875 34.875 1 79.75 628 THR B C 1
ATOM 10447 O O . THR B 1 628 ? 22.047 37.906 35.281 1 79.75 628 THR B O 1
ATOM 10450 N N . GLY B 1 629 ? 20.812 38.219 33.844 1 58.84 629 GLY B N 1
ATOM 10451 C CA . GLY B 1 629 ? 21.609 37.5 32.844 1 58.84 629 GLY B CA 1
ATOM 10452 C C . GLY B 1 629 ? 23.062 37.969 32.812 1 58.84 629 GLY B C 1
ATOM 10453 O O . GLY B 1 629 ? 23.375 39.094 33.188 1 58.84 629 GLY B O 1
ATOM 10454 N N . HIS B 1 630 ? 23.969 37 32.906 1 46.53 630 HIS B N 1
ATOM 10455 C CA . HIS B 1 630 ? 25.359 37.188 32.5 1 46.53 630 HIS B CA 1
ATOM 10456 C C . HIS B 1 630 ? 25.438 37.969 31.172 1 46.53 630 HIS B C 1
ATOM 10458 O O . HIS B 1 630 ? 24.578 37.781 30.297 1 46.53 630 HIS B O 1
ATOM 10464 N N . GLU B 1 631 ? 26.172 39.188 31 1 35.94 631 GLU B N 1
ATOM 10465 C CA . GLU B 1 631 ? 26.75 39.5 29.703 1 35.94 631 GLU B CA 1
ATOM 10466 C C . GLU B 1 631 ? 27.016 38.25 28.875 1 35.94 631 GLU B C 1
ATOM 10468 O O . GLU B 1 631 ? 27.453 37.219 29.406 1 35.94 631 GLU B O 1
#

pLDDT: mean 81.9, std 15.28, range [17.02, 96.62]

Radius of gyration: 51.2 Å; Cα contacts (8 Å, |Δi|>4): 1882; chains: 2; bounding box: 68×151×147 Å

InterPro domains:
  IPR010559 Signal transduction histidine kinase, internal region [PF06580] (425-504)
  IPR011622 7TM-DISM receptor, extracellular domain, type 2 [PF07696] (53-183)
  IPR011623 7TM-DISM receptor, extracellular domain, type 1 [PF07695] (198-397)
  IPR036890 Histidine kinase/HSP90-like ATPase superfamily [G3DSA:3.30.565.10] (494-629)
  IPR036890 Histidine kinase/HSP90-like ATPase superfamily [SSF55874] (489-585)
  IPR050640 Bacterial two-component sensor kinase systems [PTHR34220] (394-626)

Organism: Cytophaga hutchinsonii (strain ATCC 33406 / DSM 1761 / CIP 103989 / NBRC 15051 / NCIMB 9469 / D465) (NCBI:txid269798)

Foldseek 3Di:
DPPDDDDDPPDPPVVVVVVVVVVVVVVPPPPPPPPQDAAEDDPPQQDKAWCLQRKWKDKAQQQPDDPVCVPPNDDTHRDDPPPLCLVDDDQRIKMKIKHKYAYAYPPDFKKKKWWPQLAFAKKWKWKQDPVRHTDIAIDHLVAFQVSAPDLALTGMDIGGHDHGDMIIMMMMTHGNDRDSGIIMMHHPSNVVVVRVVLVVVVVVLLVLLVVLLVVLVVVCVVVVDCLSVLVNQLSVLVSQLVCLNSSVCCSPPPRGCSVCSLQSNLVSLLSNLLSVLVSLCVLLVCVVPPVVVVVVSVVSNVVSVVVSVVCVPVSDPPVSVVVSVVSLVVQLVVLVVSVVVPLVLSVLLNVLSVLLVVLVVLLVCVVVPVDDDDSCSVCSNSVSNSSSSVSVVSSSVVSVVVVVVVVVVVVVVVVVLVVVVVVLLVVQLVVLPVVVLVVLLVVLLVVCVVVVVVVLSVVSVVLVVVLVVLSVVCSPPQWDQQVSQVSNVVSVVVNVCSSVVVQAEEEEAEDPPDDRRVFIDGPPLCVVVVVCCVPQFQPVDPDYWYWYWYWDDDPQKTKIKIKIQGQWDVVSVVVPPDNDDPPSVVSSVVSQVSCCVPVVKDKDWDKDFDADPVRGTGTIMIMIMIRRDDD/DPPDDDDPPPDPDPVVVVVVVVVVVVVPPPPPPPPQDAAEDDPDQQDKAWCLQRKWKDKAQQQPDDPVCVPPNDDTHRRDPPCLVLQVDDQRIKMKIKHKYAYAYPPDFKKKKWWPQLAFAKKWKWKQDPVRHTDIAIDHLVAFQVSAPDLALTGMDIGGHDHGDMIIMMMMTHGNDRDSGIIMMHHPSNVVVVRVVLVVVVVVLLVLLVVLLVVLVVVCVVVVDCLSVLVNQLSVLVSQLVCLNSSVCCSPPPRGCSVCSLQSNLVSLLSNLLSVLVSLCVLLVCVVPPVVVVVVSVVSNVVSVVVSVCCVPVSDPPVSVVVSVVSLVVQLVVLVVSVVVPLVLSVLLNVLSVLLVVLVVLLVCVVVPVDDDDSCSVCSNSVSNSSSSVSVVSSSVVSVVVVVVVVVVVVVVVVVLVVVVVVLLVVQLVVLPVVVVVVLLVVLLVVCVVVVVVVLSVVSVVLVVVLVVLSVVCSPPQWDQQVSQVVNVVSVVVNVCSSVVVQAEEEAAEDPVDPSRPFIDGPPLCVVVVVCCVPQFAVVDDDYWYWYWYWDDDPQKTKIKIKIQGQWDVVSCVVPPDNDDPPSVVSSVVSVVSCCVPVVKDKDWDKDFDADPVRGTGTIMIMIMIRRDDD

Solvent-accessible surface area (backbone atoms only — not comparable to full-atom values): 66309 Å² total; per-residue (Å²): 128,101,76,73,90,88,77,82,80,79,75,67,63,64,61,49,48,54,49,45,52,55,49,49,54,58,62,62,58,67,73,71,79,65,73,73,58,55,45,72,42,61,77,50,72,85,50,69,45,63,42,56,83,39,24,25,35,37,80,34,68,79,60,72,80,51,70,86,64,42,63,93,66,56,83,65,39,74,56,43,90,79,55,63,47,26,87,65,53,58,53,70,28,23,39,34,38,41,40,38,40,30,28,67,24,93,88,54,44,67,33,32,40,32,30,74,54,50,75,33,34,37,40,35,41,33,39,46,43,98,84,70,47,68,50,78,47,63,40,40,44,71,39,46,50,82,58,40,68,42,83,51,47,40,50,40,41,80,39,77,43,58,69,79,36,80,38,49,38,40,33,41,40,32,29,78,52,83,52,76,76,47,43,31,39,28,40,64,51,41,48,49,37,52,48,46,55,52,33,23,51,52,13,22,52,50,13,37,51,50,45,52,34,49,55,32,46,52,47,21,72,72,68,67,44,63,48,32,50,28,45,28,52,18,49,51,19,48,49,53,23,49,29,48,74,62,22,48,28,44,64,70,74,42,30,82,44,30,76,48,68,84,44,46,52,62,50,21,47,40,50,17,50,41,24,44,44,54,20,48,39,57,72,68,42,25,70,84,72,34,60,69,58,40,53,48,47,50,47,52,39,51,51,40,56,49,44,56,57,43,42,75,69,66,65,61,66,66,65,53,51,53,52,50,53,53,53,54,50,49,54,34,50,52,26,48,54,43,28,73,73,64,39,70,38,28,50,34,43,27,49,15,44,52,46,30,50,51,22,41,48,45,26,50,35,30,72,75,62,76,34,75,89,38,76,63,33,72,43,20,47,59,52,14,50,51,52,20,51,52,28,40,52,50,17,54,55,45,40,52,52,49,53,51,50,50,52,51,48,54,52,51,48,53,52,50,51,51,36,50,52,40,47,50,50,34,52,48,51,56,54,71,60,37,64,65,57,55,51,53,51,53,48,49,38,48,52,25,51,73,68,70,34,57,69,59,26,49,52,49,49,53,51,49,52,52,48,53,51,52,52,58,71,48,60,85,39,68,57,34,39,37,45,58,52,50,52,48,49,50,51,50,50,53,52,50,26,61,68,56,68,61,56,49,49,74,49,80,47,67,45,89,85,59,61,42,72,78,36,78,31,66,54,78,64,61,52,58,56,55,50,42,39,46,64,47,16,33,60,79,44,81,77,84,30,45,38,41,38,41,36,45,78,56,94,64,25,39,38,41,34,43,36,33,50,14,45,16,65,69,60,39,45,68,74,39,86,74,79,66,74,56,73,55,58,55,49,49,51,51,48,47,50,48,44,23,68,74,68,70,37,62,63,47,83,46,80,43,77,36,64,44,99,84,69,40,58,39,3,39,35,40,38,41,37,36,48,52,72,77,132,135,98,75,76,85,75,84,79,83,80,79,67,65,68,62,50,52,56,50,46,52,54,48,49,56,60,61,63,58,66,72,70,80,65,73,71,59,54,44,74,42,62,77,51,73,82,50,70,45,64,42,57,83,39,25,25,35,36,80,34,67,80,59,70,81,48,69,86,64,41,64,94,65,56,82,63,41,74,58,46,87,78,55,53,54,44,67,68,47,60,55,70,29,22,37,34,37,40,39,39,40,30,29,68,23,92,90,53,43,68,33,32,39,33,30,74,55,52,75,34,35,38,38,36,40,35,38,46,43,99,87,70,47,70,51,76,46,64,41,39,43,70,38,47,51,81,58,39,69,41,79,53,48,38,50,40,39,81,37,77,41,58,69,78,36,79,37,49,37,38,34,42,40,32,28,79,51,82,48,70,78,47,41,29,40,28,39,64,51,41,49,49,37,51,47,46,54,51,33,23,52,52,13,23,54,50,14,37,52,50,46,52,35,49,53,31,45,51,47,22,71,74,68,67,45,65,47,32,50,28,45,28,51,18,48,50,19,48,50,52,25,49,29,47,76,61,22,48,27,43,65,70,74,41,31,82,44,30,77,48,67,84,45,46,53,62,52,22,48,40,51,17,50,40,25,44,44,54,19,48,41,57,70,67,42,25,70,83,73,34,60,69,60,39,52,49,45,52,46,51,40,50,51,39,57,49,44,56,58,42,42,75,69,65,68,63,66,66,64,54,52,54,53,50,54,53,51,53,51,49,54,34,51,53,26,48,54,44,29,74,73,65,40,70,38,28,50,35,42,27,51,15,44,52,45,30,50,52,23,41,47,46,26,49,35,32,71,74,63,75,33,76,88,38,75,62,35,71,43,20,45,60,52,14,49,53,51,19,50,51,28,39,51,49,17,54,55,44,41,52,52,50,53,50,50,51,50,50,48,53,54,52,49,53,51,51,52,50,35,49,52,40,47,48,49,36,54,50,52,56,55,72,60,36,62,65,59,54,50,52,50,53,48,47,39,47,52,26,51,76,68,69,36,59,70,58,26,49,53,50,50,53,50,48,52,52,48,53,50,51,50,58,70,47,59,84,39,68,57,34,39,36,44,57,53,50,52,48,50,50,51,49,50,51,51,51,27,61,67,57,68,61,57,49,48,74,48,82,46,67,44,88,87,60,62,43,72,79,36,77,29,66,54,76,65,60,51,60,56,52,51,44,40,46,64,49,15,35,59,78,43,81,77,84,31,46,38,42,37,42,36,45,76,58,94,63,26,40,38,40,35,43,36,30,48,13,46,16,66,69,60,38,44,70,76,38,86,73,80,65,76,57,73,57,60,56,50,49,51,51,48,45,49,47,45,25,69,74,67,71,36,62,61,48,81,46,82,43,76,36,63,43,98,84,71,40,59,40,3,38,35,38,39,39,37,37,49,53,74,77,130

Nearest PDB structures (foldseek):
  6swk-assembly1_A-2  TM=6.338E-01  e=6.650E-08  Geobacillus stearothermophilus
  4zki-assembly1_B  TM=5.936E-01  e=8.915E-06  Lactiplantibacillus plantarum JDM1
  4u7n-assembly1_A  TM=5.792E-01  e=1.030E-05  Lactiplantibacillus plantarum JDM1
  4u7n-assembly1_B  TM=4.940E-01  e=1.030E-05  Lactiplantibacillus plantarum JDM1
  8isi-assembly1_A  TM=4.780E-01  e=1.032E-04  Arabidopsis thaliana